Protein AF-0000000072237600 (afdb_homodimer)

pLDDT: mean 70.49, std 28.83, range [16.69, 98.06]

Solvent-accessible surface area (backbone atoms only — not comparable to full-atom values): 51220 Å² total; per-residue (Å²): 138,81,84,80,84,78,78,86,84,77,90,74,89,76,85,78,86,83,83,80,85,76,86,73,83,74,84,77,85,73,85,73,82,75,80,76,78,77,78,82,74,75,75,74,76,70,75,70,74,75,79,72,66,80,64,52,62,61,46,56,62,54,59,70,54,64,78,64,71,86,70,77,75,81,63,77,64,60,66,52,56,41,58,78,41,31,48,26,41,30,35,63,48,66,70,38,71,43,82,41,69,38,76,53,75,82,54,52,51,51,16,25,28,28,41,28,42,24,22,25,60,47,74,65,40,52,34,50,49,62,48,72,42,84,87,54,65,71,33,22,33,21,47,20,25,19,28,29,29,74,43,71,11,84,67,41,75,94,62,55,77,64,40,42,30,31,44,50,38,59,45,63,62,79,84,51,81,66,58,77,75,57,51,75,85,71,37,50,24,35,31,56,76,35,62,18,30,42,22,38,48,36,74,45,52,40,88,28,52,40,80,51,64,88,83,49,53,58,72,60,46,19,48,28,58,58,42,9,24,48,47,34,39,56,60,67,63,50,85,76,60,93,82,50,43,37,38,32,36,20,63,39,42,66,28,50,51,50,50,51,53,36,42,76,71,72,42,71,56,34,36,30,55,60,52,73,79,42,47,64,26,44,59,70,66,66,59,49,74,44,55,58,68,42,66,72,65,49,69,73,53,64,85,60,58,25,38,31,38,38,34,41,53,27,48,61,71,59,47,58,56,48,55,70,32,45,28,70,60,12,38,38,36,45,46,26,69,53,78,72,66,72,67,73,49,50,48,36,53,60,61,37,34,77,32,23,22,34,39,32,20,37,74,54,60,42,81,83,26,41,63,56,13,51,56,49,43,57,65,53,58,76,56,52,51,64,44,54,33,42,44,79,35,50,52,91,45,45,67,62,46,53,50,35,44,72,72,46,78,28,45,36,44,33,25,40,35,70,65,69,89,69,61,92,78,65,83,76,68,84,74,76,76,61,75,75,69,81,63,76,84,56,72,71,73,80,68,87,121,135,84,82,77,84,81,80,86,86,83,84,70,85,77,78,79,84,81,80,79,82,78,76,73,82,74,79,72,82,70,81,67,80,76,81,74,78,77,76,82,75,76,76,72,74,71,74,70,74,75,79,72,64,80,65,50,62,60,47,54,62,55,60,70,57,64,77,64,72,86,72,75,76,80,64,78,65,61,67,53,58,41,59,77,37,30,49,27,42,28,35,61,46,66,69,38,71,42,81,41,70,38,78,54,78,80,53,50,52,52,16,25,29,28,41,27,42,22,21,24,60,46,73,65,39,53,34,51,48,60,46,72,41,82,86,56,64,71,33,22,32,21,47,20,24,18,27,29,29,74,43,70,13,83,68,39,76,93,64,55,77,64,39,43,30,32,43,51,36,61,42,65,62,80,84,50,81,68,56,78,75,57,51,77,83,70,34,50,23,33,32,58,74,36,62,17,31,42,22,38,48,36,74,45,51,42,88,27,53,39,80,51,65,87,84,50,54,59,73,60,46,21,48,29,60,59,41,9,24,50,47,34,39,56,60,66,62,50,85,78,61,90,82,50,41,37,38,33,36,18,61,40,42,64,30,52,51,50,51,52,52,38,42,75,73,72,43,71,55,34,38,31,57,56,55,73,77,44,48,65,26,43,60,68,66,67,58,49,75,46,56,55,69,48,65,72,64,50,80,66,54,64,87,61,58,24,39,31,39,38,35,42,52,28,48,61,70,58,48,59,56,48,56,72,33,44,30,70,60,13,39,39,35,44,44,27,69,54,78,70,62,70,69,73,50,48,49,37,54,61,61,36,36,75,31,23,22,33,39,34,19,36,74,55,62,42,80,83,25,42,63,57,12,51,54,50,43,56,64,52,58,76,56,53,51,65,43,53,32,42,42,80,36,51,53,89,43,45,66,62,47,54,50,36,45,73,72,46,77,28,48,35,43,34,26,40,34,70,65,66,90,68,63,89,78,64,82,77,69,85,73,73,76,60,73,76,69,82,63,75,84,54,71,71,73,79,66,86,120

Sequence (898 aa):
MEMEFLEEDDPATCEDEQEEDVGSSSIQIGTKTEPIPLPSSSRVASSLPTQSAPSDYVRVLSESFQAMGTASVPSSSFRWNLRRGNQALQYRRPGRILEIALPIQEPGPYEVVIQVTHAGVSDYDLKVVSDAFPFVSKIVPGREVTGKIVDIGKNVTHAALGDTVVVDPEYTSVADGGSKSLSFQERKAIGMTHNGGWAQYLLVTGIQVHRIPNDLPGPWATMIYEVACIVSAWKKIQPVSEADRILILCNGIAGFLWGLYLRLKNFDVELCQCQTSYSLSIHQLDFTVVHRESLETGAGIALLDYDIIVDTTGNYELMDLAFQWLKPMGKFLLYGLPSGASHSNKWCLRDILDKEATICGSISHSRGGFAEAVHAARKLSKYSLESLGVNLYSISDYQNALSDLKSGRCTKVIFTVQDPSRRSFLSSPSSPILSPFDAPKFRVPHLYLMEMEFLEEDDPATCEDEQEEDVGSSSIQIGTKTEPIPLPSSSRVASSLPTQSAPSDYVRVLSESFQAMGTASVPSSSFRWNLRRGNQALQYRRPGRILEIALPIQEPGPYEVVIQVTHAGVSDYDLKVVSDAFPFVSKIVPGREVTGKIVDIGKNVTHAALGDTVVVDPEYTSVADGGSKSLSFQERKAIGMTHNGGWAQYLLVTGIQVHRIPNDLPGPWATMIYEVACIVSAWKKIQPVSEADRILILCNGIAGFLWGLYLRLKNFDVELCQCQTSYSLSIHQLDFTVVHRESLETGAGIALLDYDIIVDTTGNYELMDLAFQWLKPMGKFLLYGLPSGASHSNKWCLRDILDKEATICGSISHSRGGFAEAVHAARKLSKYSLESLGVNLYSISDYQNALSDLKSGRCTKVIFTVQDPSRRSFLSSPSSPILSPFDAPKFRVPHLYL

Structure (mmCIF, N/CA/C/O backbone):
data_AF-0000000072237600-model_v1
#
loop_
_entity.id
_entity.type
_entity.pdbx_description
1 polymer 'Alcohol dehydrogenase-like N-terminal domain-containing protein'
#
loop_
_atom_site.group_PDB
_atom_site.id
_atom_site.type_symbol
_atom_site.label_atom_id
_atom_site.label_alt_id
_atom_site.label_comp_id
_atom_site.label_asym_id
_atom_site.label_entity_id
_atom_site.label_seq_id
_atom_site.pdbx_PDB_ins_code
_atom_site.Cartn_x
_atom_site.Cartn_y
_atom_site.Cartn_z
_atom_site.occupancy
_atom_site.B_iso_or_equiv
_atom_site.auth_seq_id
_atom_site.auth_comp_id
_atom_site.auth_asym_id
_atom_site.auth_atom_id
_atom_site.pdbx_PDB_model_num
ATOM 1 N N . MET A 1 1 ? 16.5 22.672 -61.406 1 18.03 1 MET A N 1
ATOM 2 C CA . MET A 1 1 ? 17.781 23.203 -61 1 18.03 1 MET A CA 1
ATOM 3 C C . MET A 1 1 ? 18.594 22.156 -60.219 1 18.03 1 MET A C 1
ATOM 5 O O . MET A 1 1 ? 18.016 21.344 -59.5 1 18.03 1 MET A O 1
ATOM 9 N N . GLU A 1 2 ? 19.969 21.938 -60.5 1 18.92 2 GLU A N 1
ATOM 10 C CA . GLU A 1 2 ? 21.141 21.062 -60.594 1 18.92 2 GLU A CA 1
ATOM 11 C C . GLU A 1 2 ? 21.828 20.891 -59.25 1 18.92 2 GLU A C 1
ATOM 13 O O . GLU A 1 2 ? 22.844 20.188 -59.156 1 18.92 2 GLU A O 1
ATOM 18 N N . MET A 1 3 ? 21.188 21.281 -58.094 1 20.28 3 MET A N 1
ATOM 19 C CA . MET A 1 3 ? 22.125 21.797 -57.094 1 20.28 3 MET A CA 1
ATOM 20 C C . MET A 1 3 ? 23.094 20.703 -56.656 1 20.28 3 MET A C 1
ATOM 22 O O . MET A 1 3 ? 22.703 19.547 -56.5 1 20.28 3 MET A O 1
ATOM 26 N N . GLU A 1 4 ? 24.406 20.969 -56.531 1 18.75 4 GLU A N 1
ATOM 27 C CA . GLU A 1 4 ? 25.766 20.438 -56.531 1 18.75 4 GLU A CA 1
ATOM 28 C C . GLU A 1 4 ? 26.078 19.734 -55.219 1 18.75 4 GLU A C 1
ATOM 30 O O . GLU A 1 4 ? 25.734 20.234 -54.125 1 18.75 4 GLU A O 1
ATOM 35 N N . PHE A 1 5 ? 26.25 18.328 -55.094 1 19.72 5 PHE A N 1
ATOM 36 C CA . PHE A 1 5 ? 26.609 17.156 -54.312 1 19.72 5 PHE A CA 1
ATOM 37 C C . PHE A 1 5 ? 27.984 17.312 -53.688 1 19.72 5 PHE A C 1
ATOM 39 O O . PHE A 1 5 ? 29 17.078 -54.344 1 19.72 5 PHE A O 1
ATOM 46 N N . LEU A 1 6 ? 28.172 18.594 -52.969 1 17.97 6 LEU A N 1
ATOM 47 C CA . LEU A 1 6 ? 29.562 18.922 -52.656 1 17.97 6 LEU A CA 1
ATOM 48 C C . LEU A 1 6 ? 30.203 17.812 -51.812 1 17.97 6 LEU A C 1
ATOM 50 O O . LEU A 1 6 ? 29.516 17.141 -51.062 1 17.97 6 LEU A O 1
ATOM 54 N N . GLU A 1 7 ? 31.578 17.5 -51.906 1 18.09 7 GLU A N 1
ATOM 55 C CA . GLU A 1 7 ? 32.688 16.562 -52 1 18.09 7 GLU A CA 1
ATOM 56 C C . GLU A 1 7 ? 33.344 16.359 -50.625 1 18.09 7 GLU A C 1
ATOM 58 O O . GLU A 1 7 ? 34.344 15.656 -50.531 1 18.09 7 GLU A O 1
ATOM 63 N N . GLU A 1 8 ? 32.656 16.641 -49.469 1 19.19 8 GLU A N 1
ATOM 64 C CA . GLU A 1 8 ? 33.531 16.984 -48.344 1 19.19 8 GLU A CA 1
ATOM 65 C C . GLU A 1 8 ? 34.469 15.844 -48 1 19.19 8 GLU A C 1
ATOM 67 O O . GLU A 1 8 ? 34.062 14.68 -48 1 19.19 8 GLU A O 1
ATOM 72 N N . ASP A 1 9 ? 35.812 16.125 -47.75 1 17.72 9 ASP A N 1
ATOM 73 C CA . ASP A 1 9 ? 37.188 15.586 -47.812 1 17.72 9 ASP A CA 1
ATOM 74 C C . ASP A 1 9 ? 37.438 14.648 -46.625 1 17.72 9 ASP A C 1
ATOM 76 O O . ASP A 1 9 ? 36.938 14.859 -45.531 1 17.72 9 ASP A O 1
ATOM 80 N N . ASP A 1 10 ? 38.188 13.469 -46.781 1 18.06 10 ASP A N 1
ATOM 81 C CA . ASP A 1 10 ? 38.5 12.109 -46.375 1 18.06 10 ASP A CA 1
ATOM 82 C C . ASP A 1 10 ? 39.594 12.109 -45.312 1 18.06 10 ASP A C 1
ATOM 84 O O . ASP A 1 10 ? 40.031 11.055 -44.844 1 18.06 10 ASP A O 1
ATOM 88 N N . PRO A 1 11 ? 40.031 13.336 -44.656 1 17.11 11 PRO A N 1
ATOM 89 C CA . PRO A 1 11 ? 41.469 13.18 -44.438 1 17.11 11 PRO A CA 1
ATOM 90 C C . PRO A 1 11 ? 41.781 12.109 -43.375 1 17.11 11 PRO A C 1
ATOM 92 O O . PRO A 1 11 ? 41.062 11.992 -42.375 1 17.11 11 PRO A O 1
ATOM 95 N N . ALA A 1 12 ? 42.719 11.062 -43.594 1 17.11 12 ALA A N 1
ATOM 96 C CA . ALA A 1 12 ? 43.25 9.742 -43.281 1 17.11 12 ALA A CA 1
ATOM 97 C C . ALA A 1 12 ? 44.219 9.82 -42.094 1 17.11 12 ALA A C 1
ATOM 99 O O . ALA A 1 12 ? 44.406 8.828 -41.406 1 17.11 12 ALA A O 1
ATOM 100 N N . THR A 1 13 ? 44.906 10.945 -41.719 1 16.92 13 THR A N 1
ATOM 101 C CA . THR A 1 13 ? 46.312 10.633 -41.469 1 16.92 13 THR A CA 1
ATOM 102 C C . THR A 1 13 ? 46.5 9.938 -40.125 1 16.92 13 THR A C 1
ATOM 104 O O . THR A 1 13 ? 45.844 10.297 -39.156 1 16.92 13 THR A O 1
ATOM 107 N N . CYS A 1 14 ? 47.312 8.758 -39.938 1 17.81 14 CYS A N 1
ATOM 108 C CA . CYS A 1 14 ? 47.656 7.535 -39.25 1 17.81 14 CYS A CA 1
ATOM 109 C C . CYS A 1 14 ? 48.625 7.816 -38.094 1 17.81 14 CYS A C 1
ATOM 111 O O . CYS A 1 14 ? 48.969 6.914 -37.344 1 17.81 14 CYS A O 1
ATOM 113 N N . GLU A 1 15 ? 49.094 9.039 -37.781 1 17.14 15 GLU A N 1
ATOM 114 C CA . GLU A 1 15 ? 50.5 8.906 -37.344 1 17.14 15 GLU A CA 1
ATOM 115 C C . GLU A 1 15 ? 50.594 8.156 -36.031 1 17.14 15 GLU A C 1
ATOM 117 O O . GLU A 1 15 ? 49.688 8.172 -35.219 1 17.14 15 GLU A O 1
ATOM 122 N N . ASP A 1 16 ? 51.875 7.562 -35.625 1 17.23 16 ASP A N 1
ATOM 123 C CA . ASP A 1 16 ? 52.656 6.449 -35.094 1 17.23 16 ASP A CA 1
ATOM 124 C C . ASP A 1 16 ? 53 6.664 -33.625 1 17.23 16 ASP A C 1
ATOM 126 O O . ASP A 1 16 ? 53.656 5.824 -33 1 17.23 16 ASP A O 1
ATOM 130 N N . GLU A 1 17 ? 52.625 7.73 -32.875 1 17.44 17 GLU A N 1
ATOM 131 C CA . GLU A 1 17 ? 53.625 8.094 -31.891 1 17.44 17 GLU A CA 1
ATOM 132 C C . GLU A 1 17 ? 53.781 6.996 -30.844 1 17.44 17 GLU A C 1
ATOM 134 O O . GLU A 1 17 ? 52.812 6.297 -30.516 1 17.44 17 GLU A O 1
ATOM 139 N N . GLN A 1 18 ? 55.094 6.895 -30.188 1 17.58 18 GLN A N 1
ATOM 140 C CA . GLN A 1 18 ? 56.062 6.023 -29.531 1 17.58 18 GLN A CA 1
ATOM 141 C C . GLN A 1 18 ? 55.719 5.828 -28.062 1 17.58 18 GLN A C 1
ATOM 143 O O . GLN A 1 18 ? 55.438 6.793 -27.344 1 17.58 18 GLN A O 1
ATOM 148 N N . GLU A 1 19 ? 55.438 4.586 -27.547 1 17.62 19 GLU A N 1
ATOM 149 C CA . GLU A 1 19 ? 54.875 3.936 -26.359 1 17.62 19 GLU A CA 1
ATOM 150 C C . GLU A 1 19 ? 55.844 3.914 -25.203 1 17.62 19 GLU A C 1
ATOM 152 O O . GLU A 1 19 ? 56.875 3.195 -25.266 1 17.62 19 GLU A O 1
ATOM 157 N N . GLU A 1 20 ? 56.406 5.09 -24.797 1 17.78 20 GLU A N 1
ATOM 158 C CA . GLU A 1 20 ? 57.5 4.867 -23.859 1 17.78 20 GLU A CA 1
ATOM 159 C C . GLU A 1 20 ? 57.062 4.016 -22.672 1 17.78 20 GLU A C 1
ATOM 161 O O . GLU A 1 20 ? 55.875 3.936 -22.375 1 17.78 20 GLU A O 1
ATOM 166 N N . ASP A 1 21 ? 58.094 3.65 -21.703 1 17.97 21 ASP A N 1
ATOM 167 C CA . ASP A 1 21 ? 58.656 2.584 -20.875 1 17.97 21 ASP A CA 1
ATOM 168 C C . ASP A 1 21 ? 57.938 2.51 -19.531 1 17.97 21 ASP A C 1
ATOM 170 O O . ASP A 1 21 ? 57.625 3.541 -18.938 1 17.97 21 ASP A O 1
ATOM 174 N N . VAL A 1 22 ? 57.531 1.317 -19.016 1 18.7 22 VAL A N 1
ATOM 175 C CA . VAL A 1 22 ? 56.656 0.587 -18.109 1 18.7 22 VAL A CA 1
ATOM 176 C C . VAL A 1 22 ? 57.281 0.561 -16.703 1 18.7 22 VAL A C 1
ATOM 178 O O . VAL A 1 22 ? 56.781 -0.145 -15.82 1 18.7 22 VAL A O 1
ATOM 181 N N . GLY A 1 23 ? 58.125 1.538 -16.219 1 17.86 23 GLY A N 1
ATOM 182 C CA . GLY A 1 23 ? 58.906 1.008 -15.102 1 17.86 23 GLY A CA 1
ATOM 183 C C . GLY A 1 23 ? 58.031 0.667 -13.898 1 17.86 23 GLY A C 1
ATOM 184 O O . GLY A 1 23 ? 57.156 1.44 -13.516 1 17.86 23 GLY A O 1
ATOM 185 N N . SER A 1 24 ? 57.781 -0.648 -13.477 1 18.97 24 SER A N 1
ATOM 186 C CA . SER A 1 24 ? 56.938 -1.44 -12.578 1 18.97 24 SER A CA 1
ATOM 187 C C . SER A 1 24 ? 57.375 -1.267 -11.125 1 18.97 24 SER A C 1
ATOM 189 O O . SER A 1 24 ? 56.938 -1.998 -10.242 1 18.97 24 SER A O 1
ATOM 191 N N . SER A 1 25 ? 57.781 -0.046 -10.594 1 18.34 25 SER A N 1
ATOM 192 C CA . SER A 1 25 ? 58.5 -0.156 -9.32 1 18.34 25 SER A CA 1
ATOM 193 C C . SER A 1 25 ? 57.594 -0.746 -8.242 1 18.34 25 SER A C 1
ATOM 195 O O . SER A 1 25 ? 56.375 -0.533 -8.25 1 18.34 25 SER A O 1
ATOM 197 N N . SER A 1 26 ? 58.062 -1.833 -7.391 1 19.73 26 SER A N 1
ATOM 198 C CA . SER A 1 26 ? 57.75 -2.904 -6.445 1 19.73 26 SER A CA 1
ATOM 199 C C . SER A 1 26 ? 57.406 -2.35 -5.074 1 19.73 26 SER A C 1
ATOM 201 O O . SER A 1 26 ? 57.156 -3.109 -4.141 1 19.73 26 SER A O 1
ATOM 203 N N . ILE A 1 27 ? 56.875 -1.115 -4.855 1 18.42 27 ILE A N 1
ATOM 204 C CA . ILE A 1 27 ? 57.062 -0.635 -3.488 1 18.42 27 ILE A CA 1
ATOM 205 C C . ILE A 1 27 ? 56.312 -1.546 -2.52 1 18.42 27 ILE A C 1
ATOM 207 O O . ILE A 1 27 ? 55.125 -1.846 -2.725 1 18.42 27 ILE A O 1
ATOM 211 N N . GLN A 1 28 ? 56.969 -2.248 -1.553 1 19.23 28 GLN A N 1
ATOM 212 C CA . GLN A 1 28 ? 56.844 -3.256 -0.508 1 19.23 28 GLN A CA 1
ATOM 213 C C . GLN A 1 28 ? 56 -2.734 0.647 1 19.23 28 GLN A C 1
ATOM 215 O O . GLN A 1 28 ? 56.5 -2.379 1.702 1 19.23 28 GLN A O 1
ATOM 220 N N . ILE A 1 29 ? 54.906 -1.983 0.501 1 18.81 29 ILE A N 1
ATOM 221 C CA . ILE A 1 29 ? 54.406 -1.278 1.688 1 18.81 29 ILE A CA 1
ATOM 222 C C . ILE A 1 29 ? 53.938 -2.285 2.732 1 18.81 29 ILE A C 1
ATOM 224 O O . ILE A 1 29 ? 53.031 -3.078 2.473 1 18.81 29 ILE A O 1
ATOM 228 N N . GLY A 1 30 ? 54.75 -2.689 3.762 1 18.05 30 GLY A N 1
ATOM 229 C CA . GLY A 1 30 ? 54.75 -3.652 4.852 1 18.05 30 GLY A CA 1
ATOM 230 C C . GLY A 1 30 ? 53.594 -3.459 5.816 1 18.05 30 GLY A C 1
ATOM 231 O O . GLY A 1 30 ? 53.156 -4.41 6.469 1 18.05 30 GLY A O 1
ATOM 232 N N . THR A 1 31 ? 53.125 -2.205 6.254 1 19.34 31 THR A N 1
ATOM 233 C CA . THR A 1 31 ? 53.062 -2.027 7.699 1 19.34 31 THR A CA 1
ATOM 234 C C . THR A 1 31 ? 51.875 -2.777 8.289 1 19.34 31 THR A C 1
ATOM 236 O O . THR A 1 31 ? 50.781 -2.775 7.707 1 19.34 31 THR A O 1
ATOM 239 N N . LYS A 1 32 ? 52 -3.676 9.32 1 19.7 32 LYS A N 1
ATOM 240 C CA . LYS A 1 32 ? 51.344 -4.707 10.125 1 19.7 32 LYS A CA 1
ATOM 241 C C . LYS A 1 32 ? 50.25 -4.109 10.992 1 19.7 32 LYS A C 1
ATOM 243 O O . LYS A 1 32 ? 49.75 -4.77 11.906 1 19.7 32 LYS A O 1
ATOM 248 N N . THR A 1 33 ? 49.406 -3.08 10.633 1 19.67 33 THR A N 1
ATOM 249 C CA . THR A 1 33 ? 48.688 -2.453 11.742 1 19.67 33 THR A CA 1
ATOM 250 C C . THR A 1 33 ? 47.781 -3.461 12.445 1 19.67 33 THR A C 1
ATOM 252 O O . THR A 1 33 ? 47.062 -4.207 11.789 1 19.67 33 THR A O 1
ATOM 255 N N . GLU A 1 34 ? 48.094 -3.756 13.734 1 22.3 34 GLU A N 1
ATOM 256 C CA . GLU A 1 34 ? 47.562 -4.699 14.711 1 22.3 34 GLU A CA 1
ATOM 257 C C . GLU A 1 34 ? 46.062 -4.477 14.93 1 22.3 34 GLU A C 1
ATOM 259 O O . GLU A 1 34 ? 45.594 -3.338 15.023 1 22.3 34 GLU A O 1
ATOM 264 N N . PRO A 1 35 ? 45.156 -5.41 14.586 1 21.91 35 PRO A N 1
ATOM 265 C CA . PRO A 1 35 ? 43.688 -5.316 14.648 1 21.91 35 PRO A CA 1
ATOM 266 C C . PRO A 1 35 ? 43.188 -5.09 16.078 1 21.91 35 PRO A C 1
ATOM 268 O O . PRO A 1 35 ? 43.625 -5.77 17 1 21.91 35 PRO A O 1
ATOM 271 N N . ILE A 1 36 ? 43 -3.85 16.578 1 23.38 36 ILE A N 1
ATOM 272 C CA . ILE A 1 36 ? 42.5 -3.572 17.922 1 23.38 36 ILE A CA 1
ATOM 273 C C . ILE A 1 36 ? 41.281 -4.422 18.219 1 23.38 36 ILE A C 1
ATOM 275 O O . ILE A 1 36 ? 40.375 -4.539 17.391 1 23.38 36 ILE A O 1
ATOM 279 N N . PRO A 1 37 ? 41.344 -5.258 19.266 1 22.5 37 PRO A N 1
ATOM 280 C CA . PRO A 1 37 ? 40.344 -6.254 19.656 1 22.5 37 PRO A CA 1
ATOM 281 C C . PRO A 1 37 ? 39 -5.637 19.969 1 22.5 37 PRO A C 1
ATOM 283 O O . PRO A 1 37 ? 38.938 -4.602 20.625 1 22.5 37 PRO A O 1
ATOM 286 N N . LEU A 1 38 ? 38.031 -5.617 19.094 1 21.72 38 LEU A N 1
ATOM 287 C CA . LEU A 1 38 ? 36.719 -5.004 19.312 1 21.72 38 LEU A CA 1
ATOM 288 C C . LEU A 1 38 ? 36.062 -5.559 20.562 1 21.72 38 LEU A C 1
ATOM 290 O O . LEU A 1 38 ? 36.031 -6.773 20.781 1 21.72 38 LEU A O 1
ATOM 294 N N . PRO A 1 39 ? 36 -4.754 21.656 1 21.92 39 PRO A N 1
ATOM 295 C CA . PRO A 1 39 ? 35.469 -5.211 22.938 1 21.92 39 PRO A CA 1
ATOM 296 C C . PRO A 1 39 ? 34.094 -5.867 22.797 1 21.92 39 PRO A C 1
ATOM 298 O O . PRO A 1 39 ? 33.375 -5.598 21.844 1 21.92 39 PRO A O 1
ATOM 301 N N . SER A 1 40 ? 33.875 -7.047 23.438 1 22.41 40 SER A N 1
ATOM 302 C CA . SER A 1 40 ? 32.781 -7.992 23.562 1 22.41 40 SER A CA 1
ATOM 303 C C . SER A 1 40 ? 31.531 -7.32 24.125 1 22.41 40 SER A C 1
ATOM 305 O O . SER A 1 40 ? 31.469 -6.98 25.297 1 22.41 40 SER A O 1
ATOM 307 N N . SER A 1 41 ? 31.016 -6.23 23.516 1 19.72 41 SER A N 1
ATOM 308 C CA . SER A 1 41 ? 29.906 -5.531 24.172 1 19.72 41 SER A CA 1
ATOM 309 C C . SER A 1 41 ? 28.75 -6.484 24.484 1 19.72 41 SER A C 1
ATOM 311 O O . SER A 1 41 ? 28.281 -7.207 23.609 1 19.72 41 SER A O 1
ATOM 313 N N . SER A 1 42 ? 28.719 -7.066 25.688 1 21.98 42 SER A N 1
ATOM 314 C CA . SER A 1 42 ? 27.688 -7.875 26.344 1 21.98 42 SER A CA 1
ATOM 315 C C . SER A 1 42 ? 26.312 -7.23 26.188 1 21.98 42 SER A C 1
ATOM 317 O O . SER A 1 42 ? 26.062 -6.156 26.734 1 21.98 42 SER A O 1
ATOM 319 N N . ARG A 1 43 ? 25.734 -7.285 25.031 1 21.94 43 ARG A N 1
ATOM 320 C CA . ARG A 1 43 ? 24.406 -6.73 24.812 1 21.94 43 ARG A CA 1
ATOM 321 C C . ARG A 1 43 ? 23.391 -7.32 25.797 1 21.94 43 ARG A C 1
ATOM 323 O O . ARG A 1 43 ? 23.109 -8.516 25.75 1 21.94 43 ARG A O 1
ATOM 330 N N . VAL A 1 44 ? 23.453 -6.934 27.047 1 21.12 44 VAL A N 1
ATOM 331 C CA . VAL A 1 44 ? 22.391 -7.336 27.953 1 21.12 44 VAL A CA 1
ATOM 332 C C . VAL A 1 44 ? 21.031 -7.004 27.344 1 21.12 44 VAL A C 1
ATOM 334 O O . VAL A 1 44 ? 20.75 -5.844 27.047 1 21.12 44 VAL A O 1
ATOM 337 N N . ALA A 1 45 ? 20.5 -7.875 26.609 1 23.38 45 ALA A N 1
ATOM 338 C CA . ALA A 1 45 ? 19.141 -7.84 26.047 1 23.38 45 ALA A CA 1
ATOM 339 C C . ALA A 1 45 ? 18.125 -7.48 27.109 1 23.38 45 ALA A C 1
ATOM 341 O O . ALA A 1 45 ? 17.844 -8.281 28.016 1 23.38 45 ALA A O 1
ATOM 342 N N . SER A 1 46 ? 18.25 -6.258 27.703 1 20.91 46 SER A N 1
ATOM 343 C CA . SER A 1 46 ? 17.203 -5.918 28.656 1 20.91 46 SER A CA 1
ATOM 344 C C . SER A 1 46 ? 15.82 -6.172 28.062 1 20.91 46 SER A C 1
ATOM 346 O O . SER A 1 46 ? 15.562 -5.855 26.906 1 20.91 46 SER A O 1
ATOM 348 N N . SER A 1 47 ? 15.211 -7.207 28.516 1 23.05 47 SER A N 1
ATOM 349 C CA . SER A 1 47 ? 13.844 -7.652 28.25 1 23.05 47 SER A CA 1
ATOM 350 C C . SER A 1 47 ? 12.867 -6.48 28.266 1 23.05 47 SER A C 1
ATOM 352 O O . SER A 1 47 ? 12.766 -5.77 29.266 1 23.05 47 SER A O 1
ATOM 354 N N . LEU A 1 48 ? 12.836 -5.887 27.109 1 24.41 48 LEU A N 1
ATOM 355 C CA . LEU A 1 48 ? 11.875 -4.789 27.016 1 24.41 48 LEU A CA 1
ATOM 356 C C . LEU A 1 48 ? 10.531 -5.191 27.609 1 24.41 48 LEU A C 1
ATOM 358 O O . LEU A 1 48 ? 10.023 -6.281 27.328 1 24.41 48 LEU A O 1
ATOM 362 N N . PRO A 1 49 ? 10.227 -4.621 28.781 1 24.56 49 PRO A N 1
ATOM 363 C CA . PRO A 1 49 ? 8.961 -4.914 29.453 1 24.56 49 PRO A CA 1
ATOM 364 C C . PRO A 1 49 ? 7.777 -4.945 28.484 1 24.56 49 PRO A C 1
ATOM 366 O O . PRO A 1 49 ? 7.812 -4.301 27.438 1 24.56 49 PRO A O 1
ATOM 369 N N . THR A 1 50 ? 7.203 -6.086 28.406 1 25.06 50 THR A N 1
ATOM 370 C CA . THR A 1 50 ? 5.965 -6.398 27.703 1 25.06 50 THR A CA 1
ATOM 371 C C . THR A 1 50 ? 4.941 -5.277 27.875 1 25.06 50 THR A C 1
ATOM 373 O O . THR A 1 50 ? 4.668 -4.855 29 1 25.06 50 THR A O 1
ATOM 376 N N . GLN A 1 51 ? 4.902 -4.527 26.859 1 23.45 51 GLN A N 1
ATOM 377 C CA . GLN A 1 51 ? 4 -3.387 26.766 1 23.45 51 GLN A CA 1
ATOM 378 C C . GLN A 1 51 ? 2.604 -3.752 27.266 1 23.45 51 GLN A C 1
ATOM 380 O O . GLN A 1 51 ? 1.997 -4.711 26.781 1 23.45 51 GLN A O 1
ATOM 385 N N . SER A 1 52 ? 2.4 -3.516 28.531 1 24.41 52 SER A N 1
ATOM 386 C CA . SER A 1 52 ? 1.104 -3.59 29.203 1 24.41 52 SER A CA 1
ATOM 387 C C . SER A 1 52 ? -0.014 -3.088 28.297 1 24.41 52 SER A C 1
ATOM 389 O O . SER A 1 52 ? 0.221 -2.258 27.422 1 24.41 52 SER A O 1
ATOM 391 N N . ALA A 1 53 ? -1.148 -3.822 28.234 1 26.41 53 ALA A N 1
ATOM 392 C CA . ALA A 1 53 ? -2.422 -3.615 27.547 1 26.41 53 ALA A CA 1
ATOM 393 C C . ALA A 1 53 ? -2.879 -2.166 27.672 1 26.41 53 ALA A C 1
ATOM 395 O O . ALA A 1 53 ? -2.541 -1.479 28.641 1 26.41 53 ALA A O 1
ATOM 396 N N . PRO A 1 54 ? -3.449 -1.63 26.656 1 26.53 54 PRO A N 1
ATOM 397 C CA . PRO A 1 54 ? -3.887 -0.24 26.5 1 26.53 54 PRO A CA 1
ATOM 398 C C . PRO A 1 54 ? -4.645 0.275 27.719 1 26.53 54 PRO A C 1
ATOM 400 O O . PRO A 1 54 ? -5.066 1.434 27.75 1 26.53 54 PRO A O 1
ATOM 403 N N . SER A 1 55 ? -4.895 -0.659 28.688 1 28.95 55 SER A N 1
ATOM 404 C CA . SER A 1 55 ? -5.773 -0.199 29.766 1 28.95 55 SER A CA 1
ATOM 405 C C . SER A 1 55 ? -5.09 0.855 30.625 1 28.95 55 SER A C 1
ATOM 407 O O . SER A 1 55 ? -5.758 1.658 31.281 1 28.95 55 SER A O 1
ATOM 409 N N . ASP A 1 56 ? -3.809 0.638 30.672 1 28.05 56 ASP A N 1
ATOM 410 C CA . ASP A 1 56 ? -3.197 1.416 31.75 1 28.05 56 ASP A CA 1
ATOM 411 C C . ASP A 1 56 ? -3.094 2.891 31.375 1 28.05 56 ASP A C 1
ATOM 413 O O . ASP A 1 56 ? -2.875 3.746 32.219 1 28.05 56 ASP A O 1
ATOM 417 N N . TYR A 1 57 ? -2.979 3.059 30.062 1 25.94 57 TYR A N 1
ATOM 418 C CA . TYR A 1 57 ? -2.727 4.453 29.719 1 25.94 57 TYR A CA 1
ATOM 419 C C . TYR A 1 57 ? -3.949 5.316 30.016 1 25.94 57 TYR A C 1
ATOM 421 O O . TYR A 1 57 ? -3.84 6.535 30.141 1 25.94 57 TYR A O 1
ATOM 429 N N . VAL A 1 58 ? -5.16 4.68 30.016 1 28.5 58 VAL A N 1
ATOM 430 C CA . VAL A 1 58 ? -6.324 5.445 30.438 1 28.5 58 VAL A CA 1
ATOM 431 C C . VAL A 1 58 ? -6.207 5.773 31.938 1 28.5 58 VAL A C 1
ATOM 433 O O . VAL A 1 58 ? -6.707 6.801 32.375 1 28.5 58 VAL A O 1
ATOM 436 N N . ARG A 1 59 ? -5.492 4.855 32.625 1 28.41 59 ARG A N 1
ATOM 437 C CA . ARG A 1 59 ? -5.43 5.055 34.062 1 28.41 59 ARG A CA 1
ATOM 438 C C . ARG A 1 59 ? -4.477 6.191 34.406 1 28.41 59 ARG A C 1
ATOM 440 O O . ARG A 1 59 ? -4.754 6.984 35.312 1 28.41 59 ARG A O 1
ATOM 447 N N . VAL A 1 60 ? -3.318 6.172 33.688 1 27.77 60 VAL A N 1
ATOM 448 C CA . VAL A 1 60 ? -2.344 7.168 34.094 1 27.77 60 VAL A CA 1
ATOM 449 C C . VAL A 1 60 ? -2.854 8.57 33.781 1 27.77 60 VAL A C 1
ATOM 451 O O . VAL A 1 60 ? -2.645 9.516 34.531 1 27.77 60 VAL A O 1
ATOM 454 N N . LEU A 1 61 ? -3.578 8.648 32.688 1 27.64 61 LEU A N 1
ATOM 455 C CA . LEU A 1 61 ? -4.117 9.984 32.438 1 27.64 61 LEU A CA 1
ATOM 456 C C . LEU A 1 61 ? -5.113 10.383 33.5 1 27.64 61 LEU A C 1
ATOM 458 O O . LEU A 1 61 ? -5.199 11.562 33.875 1 27.64 61 LEU A O 1
ATOM 462 N N . SER A 1 62 ? -5.727 9.328 34.188 1 27.34 62 SER A N 1
ATOM 463 C CA . SER A 1 62 ? -6.703 9.68 35.219 1 27.34 62 SER A CA 1
ATOM 464 C C . SER A 1 62 ? -6.02 10.203 36.469 1 27.34 62 SER A C 1
ATOM 466 O O . SER A 1 62 ? -6.562 11.062 37.188 1 27.34 62 SER A O 1
ATOM 468 N N . GLU A 1 63 ? -4.914 9.57 36.812 1 30.03 63 GLU A N 1
ATOM 469 C CA . GLU A 1 63 ? -4.391 9.906 38.125 1 30.03 63 GLU A CA 1
ATOM 470 C C . GLU A 1 63 ? -3.799 11.312 38.156 1 30.03 63 GLU A C 1
ATOM 472 O O . GLU A 1 63 ? -3.836 11.992 39.188 1 30.03 63 GLU A O 1
ATOM 477 N N . SER A 1 64 ? -3.105 11.641 37.125 1 28.02 64 SER A N 1
ATOM 478 C CA . SER A 1 64 ? -2.436 12.938 37.25 1 28.02 64 SER A CA 1
ATOM 479 C C . SER A 1 64 ? -3.438 14.086 37.219 1 28.02 64 SER A C 1
ATOM 481 O O . SER A 1 64 ? -3.061 15.25 37.344 1 28.02 64 SER A O 1
ATOM 483 N N . PHE A 1 65 ? -4.676 13.742 36.906 1 27.77 65 PHE A N 1
ATOM 484 C CA . PHE A 1 65 ? -5.66 14.812 36.812 1 27.77 65 PHE A CA 1
ATOM 485 C C . PHE A 1 65 ? -6.039 15.336 38.188 1 27.77 65 PHE A C 1
ATOM 487 O O . PHE A 1 65 ? -6.891 16.219 38.312 1 27.77 65 PHE A O 1
ATOM 494 N N . GLN A 1 66 ? -5.637 14.641 39.188 1 26.94 66 GLN A N 1
ATOM 495 C CA . GLN A 1 66 ? -6.266 15.086 40.438 1 26.94 66 GLN A CA 1
ATOM 496 C C . GLN A 1 66 ? -5.766 16.469 40.844 1 26.94 66 GLN A C 1
ATOM 498 O O . GLN A 1 66 ? -6.359 17.109 41.688 1 26.94 66 GLN A O 1
ATOM 503 N N . ALA A 1 67 ? -4.535 16.719 40.625 1 28.62 67 ALA A N 1
ATOM 504 C CA . ALA A 1 67 ? -4.105 17.906 41.344 1 28.62 67 ALA A CA 1
ATOM 505 C C . ALA A 1 67 ? -4.633 19.188 40.719 1 28.62 67 ALA A C 1
ATOM 507 O O . ALA A 1 67 ? -3.857 20.016 40.25 1 28.62 67 ALA A O 1
ATOM 508 N N . MET A 1 68 ? -5.613 19.078 39.812 1 30.42 68 MET A N 1
ATOM 509 C CA . MET A 1 68 ? -5.98 20.297 39.125 1 30.42 68 MET A CA 1
ATOM 510 C C . MET A 1 68 ? -6.617 21.297 40.062 1 30.42 68 MET A C 1
ATOM 512 O O . MET A 1 68 ? -7.613 21 40.719 1 30.42 68 MET A O 1
ATOM 516 N N . GLY A 1 69 ? -5.863 22.266 40.594 1 26.73 69 GLY A N 1
ATOM 517 C CA . GLY A 1 69 ? -6.297 23.422 41.344 1 26.73 69 GLY A CA 1
ATOM 518 C C . GLY A 1 69 ? -7.492 24.125 40.75 1 26.73 69 GLY A C 1
ATOM 519 O O . GLY A 1 69 ? -7.75 24.016 39.562 1 26.73 69 GLY A O 1
ATOM 520 N N . THR A 1 70 ? -8.508 24.453 41.469 1 29.33 70 THR A N 1
ATOM 521 C CA . THR A 1 70 ? -9.703 25.234 41.219 1 29.33 70 THR A CA 1
ATOM 522 C C . THR A 1 70 ? -9.344 26.578 40.562 1 29.33 70 THR A C 1
ATOM 524 O O . THR A 1 70 ? -8.805 27.469 41.25 1 29.33 70 THR A O 1
ATOM 527 N N . ALA A 1 71 ? -8.867 26.656 39.344 1 32.22 71 ALA A N 1
ATOM 528 C CA . ALA A 1 71 ? -8.602 27.953 38.719 1 32.22 71 ALA A CA 1
ATOM 529 C C . ALA A 1 71 ? -9.836 28.844 38.75 1 32.22 71 ALA A C 1
ATOM 531 O O . ALA A 1 71 ? -10.953 28.375 38.562 1 32.22 71 ALA A O 1
ATOM 532 N N . SER A 1 72 ? -9.797 30 39.344 1 31.7 72 SER A N 1
ATOM 533 C CA . SER A 1 72 ? -10.734 31.125 39.469 1 31.7 72 SER A CA 1
ATOM 534 C C . SER A 1 72 ? -11.281 31.516 38.094 1 31.7 72 SER A C 1
ATOM 536 O O . SER A 1 72 ? -10.547 31.5 37.094 1 31.7 72 SER A O 1
ATOM 538 N N . VAL A 1 73 ? -12.562 31.328 37.812 1 36.75 73 VAL A N 1
ATOM 539 C CA . VAL A 1 73 ? -13.336 31.797 36.656 1 36.75 73 VAL A CA 1
ATOM 540 C C . VAL A 1 73 ? -12.922 33.219 36.281 1 36.75 73 VAL A C 1
ATOM 542 O O . VAL A 1 73 ? -12.953 34.125 37.125 1 36.75 73 VAL A O 1
ATOM 545 N N . PRO A 1 74 ? -12.055 33.438 35.344 1 38.72 74 PRO A N 1
ATOM 546 C CA . PRO A 1 74 ? -11.703 34.812 35.031 1 38.72 74 PRO A CA 1
ATOM 547 C C . PRO A 1 74 ? -12.914 35.75 35.062 1 38.72 74 PRO A C 1
ATOM 549 O O . PRO A 1 74 ? -14.039 35.312 34.812 1 38.72 74 PRO A O 1
ATOM 552 N N . SER A 1 75 ? -12.805 37 35.656 1 37.38 75 SER A N 1
ATOM 553 C CA . SER A 1 75 ? -13.703 38.125 35.906 1 37.38 75 SER A CA 1
ATOM 554 C C . SER A 1 75 ? -14.445 38.531 34.656 1 37.38 75 SER A C 1
ATOM 556 O O . SER A 1 75 ? -14.031 38.188 33.531 1 37.38 75 SER A O 1
ATOM 558 N N . SER A 1 76 ? -15.68 39.25 34.719 1 39.91 76 SER A N 1
ATOM 559 C CA . SER A 1 76 ? -16.562 39.969 33.812 1 39.91 76 SER A CA 1
ATOM 560 C C . SER A 1 76 ? -15.781 40.719 32.75 1 39.91 76 SER A C 1
ATOM 562 O O . SER A 1 76 ? -16.297 40.969 31.656 1 39.91 76 SER A O 1
ATOM 564 N N . SER A 1 77 ? -14.664 41.188 33.031 1 39.41 77 SER A N 1
ATOM 565 C CA . SER A 1 77 ? -13.883 42.031 32.125 1 39.41 77 SER A CA 1
ATOM 566 C C . SER A 1 77 ? -13.391 41.25 30.922 1 39.41 77 SER A C 1
ATOM 568 O O . SER A 1 77 ? -13.227 41.812 29.828 1 39.41 77 SER A O 1
ATOM 570 N N . PHE A 1 78 ? -13.023 40.094 31.031 1 46.06 78 PHE A N 1
ATOM 571 C CA . PHE A 1 78 ? -12.539 39.344 29.891 1 46.06 78 PHE A CA 1
ATOM 572 C C . PHE A 1 78 ? -13.656 39.094 28.875 1 46.06 78 PHE A C 1
ATOM 574 O O . PHE A 1 78 ? -13.43 39.125 27.672 1 46.06 78 PHE A O 1
ATOM 581 N N . ARG A 1 79 ? -14.805 38.875 29.328 1 46.19 79 ARG A N 1
ATOM 582 C CA . ARG A 1 79 ? -15.961 38.719 28.469 1 46.19 79 ARG A CA 1
ATOM 583 C C . ARG A 1 79 ? -16.156 39.938 27.562 1 46.19 79 ARG A C 1
ATOM 585 O O . ARG A 1 79 ? -16.594 39.812 26.422 1 46.19 79 ARG A O 1
ATOM 592 N N . TRP A 1 80 ? -15.953 41.094 28.188 1 41.88 80 TRP A N 1
ATOM 593 C CA . TRP A 1 80 ? -16.141 42.375 27.484 1 41.88 80 TRP A CA 1
ATOM 594 C C . TRP A 1 80 ? -15.102 42.531 26.391 1 41.88 80 TRP A C 1
ATOM 596 O O . TRP A 1 80 ? -15.43 42.969 25.281 1 41.88 80 TRP A O 1
ATOM 606 N N . ASN A 1 81 ? -13.828 42.219 26.594 1 46.84 81 ASN A N 1
ATOM 607 C CA . ASN A 1 81 ? -12.781 42.5 25.609 1 46.84 81 ASN A CA 1
ATOM 608 C C . ASN A 1 81 ? -12.938 41.625 24.359 1 46.84 81 ASN A C 1
ATOM 610 O O . ASN A 1 81 ? -12.523 42.031 23.266 1 46.84 81 ASN A O 1
ATOM 614 N N . LEU A 1 82 ? -13.516 40.5 24.453 1 52.03 82 LEU A N 1
ATOM 615 C CA . LEU A 1 82 ? -13.75 39.656 23.297 1 52.03 82 LEU A CA 1
ATOM 616 C C . LEU A 1 82 ? -14.734 40.281 22.328 1 52.03 82 LEU A C 1
ATOM 618 O O . LEU A 1 82 ? -14.656 40.062 21.125 1 52.03 82 LEU A O 1
ATOM 622 N N . ARG A 1 83 ? -15.609 41.094 22.891 1 46.81 83 ARG A N 1
ATOM 623 C CA . ARG A 1 83 ? -16.562 41.75 22 1 46.81 83 ARG A CA 1
ATOM 624 C C . ARG A 1 83 ? -15.898 42.875 21.188 1 46.81 83 ARG A C 1
ATOM 626 O O . ARG A 1 83 ? -16.422 43.281 20.156 1 46.81 83 ARG A O 1
ATOM 633 N N . ARG A 1 84 ? -14.883 43.594 21.828 1 52 84 ARG A N 1
ATOM 634 C CA . ARG A 1 84 ? -14.398 44.844 21.234 1 52 84 ARG A CA 1
ATOM 635 C C . ARG A 1 84 ? -13.578 44.594 19.984 1 52 84 ARG A C 1
ATOM 637 O O . ARG A 1 84 ? -13.289 45.5 19.219 1 52 84 ARG A O 1
ATOM 644 N N . GLY A 1 85 ? -13.258 43.281 19.531 1 69.94 85 GLY A N 1
ATOM 645 C CA . GLY A 1 85 ? -12.852 43.062 18.156 1 69.94 85 GLY A CA 1
ATOM 646 C C . GLY A 1 85 ? -11.664 42.125 18.016 1 69.94 85 GLY A C 1
ATOM 647 O O . GLY A 1 85 ? -10.562 42.438 18.469 1 69.94 85 GLY A O 1
ATOM 648 N N . ASN A 1 86 ? -11.742 40.969 17.766 1 83.56 86 ASN A N 1
ATOM 649 C CA . ASN A 1 86 ? -10.781 39.969 17.359 1 83.56 86 ASN A CA 1
ATOM 650 C C . ASN A 1 86 ? -10.109 40.344 16.031 1 83.56 86 ASN A C 1
ATOM 652 O O . ASN A 1 86 ? -10.727 40.25 14.969 1 83.56 86 ASN A O 1
ATOM 656 N N . GLN A 1 87 ? -8.844 40.969 16.234 1 88.5 87 GLN A N 1
ATOM 657 C CA . GLN A 1 87 ? -8.125 41.281 15 1 88.5 87 GLN A CA 1
ATOM 658 C C . GLN A 1 87 ? -7.719 40.031 14.266 1 88.5 87 GLN A C 1
ATOM 660 O O . GLN A 1 87 ? -7.203 39.094 14.883 1 88.5 87 GLN A O 1
ATOM 665 N N . ALA A 1 88 ? -8.055 40 12.992 1 93.44 88 ALA A N 1
ATOM 666 C CA . ALA A 1 88 ? -7.812 38.781 12.211 1 93.44 88 ALA A CA 1
ATOM 667 C C . ALA A 1 88 ? -7.363 39.125 10.789 1 93.44 88 ALA A C 1
ATOM 669 O O . ALA A 1 88 ? -7.609 40.25 10.305 1 93.44 88 ALA A O 1
ATOM 670 N N . LEU A 1 89 ? -6.555 38.281 10.211 1 93.75 89 LEU A N 1
ATOM 671 C CA . LEU A 1 89 ? -6.27 38.312 8.781 1 93.75 89 LEU A CA 1
ATOM 672 C C . LEU A 1 89 ? -7.293 37.469 8.008 1 93.75 89 LEU A C 1
ATOM 674 O O . LEU A 1 89 ? -7.395 36.25 8.203 1 93.75 89 LEU A O 1
ATOM 678 N N . GLN A 1 90 ? -8.016 38.094 7.199 1 92.44 90 GLN A N 1
ATOM 679 C CA . GLN A 1 90 ? -9.047 37.375 6.434 1 92.44 90 GLN A CA 1
ATOM 680 C C . GLN A 1 90 ? -8.688 37.312 4.953 1 92.44 90 GLN A C 1
ATOM 682 O O . GLN A 1 90 ? -8.359 38.344 4.348 1 92.44 90 GLN A O 1
ATOM 687 N N . TYR A 1 91 ? -8.75 36.125 4.508 1 91.56 91 TYR A N 1
ATOM 688 C CA . TYR A 1 91 ? -8.586 35.938 3.07 1 91.56 91 TYR A CA 1
ATOM 689 C C . TYR A 1 91 ? -9.844 36.375 2.32 1 91.56 91 TYR A C 1
ATOM 691 O O . TYR A 1 91 ? -10.953 35.969 2.691 1 91.56 91 TYR A O 1
ATOM 699 N N . ARG A 1 92 ? -9.664 37.188 1.265 1 85.25 92 ARG A N 1
ATOM 700 C CA . ARG A 1 92 ? -10.797 37.625 0.468 1 85.25 92 ARG A CA 1
ATOM 701 C C . ARG A 1 92 ? -10.766 37.031 -0.933 1 85.25 92 ARG A C 1
ATOM 703 O O . ARG A 1 92 ? -11.773 36.5 -1.414 1 85.25 92 ARG A O 1
ATOM 710 N N . ARG A 1 93 ? -9.633 37.094 -1.562 1 80.62 93 ARG A N 1
ATOM 711 C CA . ARG A 1 93 ? -9.336 36.562 -2.889 1 80.62 93 ARG A CA 1
ATOM 712 C C . ARG A 1 93 ? -7.84 36.375 -3.074 1 80.62 93 ARG A C 1
ATOM 714 O O . ARG A 1 93 ? -7.043 36.812 -2.238 1 80.62 93 ARG A O 1
ATOM 721 N N . PRO A 1 94 ? -7.582 35.594 -4.105 1 76.56 94 PRO A N 1
ATOM 722 C CA . PRO A 1 94 ? -6.145 35.375 -4.305 1 76.56 94 PRO A CA 1
ATOM 723 C C . PRO A 1 94 ? -5.348 36.688 -4.277 1 76.56 94 PRO A C 1
ATOM 725 O O . PRO A 1 94 ? -5.672 37.625 -5.004 1 76.56 94 PRO A O 1
ATOM 728 N N . GLY A 1 95 ? -4.375 36.719 -3.359 1 74.38 95 GLY A N 1
ATOM 729 C CA . GLY A 1 95 ? -3.482 37.875 -3.252 1 74.38 95 GLY A CA 1
ATOM 730 C C . GLY A 1 95 ? -4.039 38.969 -2.379 1 74.38 95 GLY A C 1
ATOM 731 O O . GLY A 1 95 ? -3.4 40 -2.207 1 74.38 95 GLY A O 1
ATOM 732 N N . ARG A 1 96 ? -5.188 38.719 -1.84 1 85 96 ARG A N 1
ATOM 733 C CA . ARG A 1 96 ? -5.781 39.781 -1.036 1 85 96 ARG A CA 1
ATOM 734 C C . ARG A 1 96 ? -6.16 39.281 0.352 1 85 96 ARG A C 1
ATOM 736 O O . ARG A 1 96 ? -7.094 38.5 0.498 1 85 96 ARG A O 1
ATOM 743 N N . ILE A 1 97 ? -5.43 39.719 1.274 1 90.94 97 ILE A N 1
ATOM 744 C CA . ILE A 1 97 ? -5.672 39.469 2.689 1 90.94 97 ILE A CA 1
ATOM 745 C C . ILE A 1 97 ? -5.941 40.781 3.41 1 90.94 97 ILE A C 1
ATOM 747 O O . ILE A 1 97 ? -5.207 41.781 3.23 1 90.94 97 ILE A O 1
ATOM 751 N N . LEU A 1 98 ? -7.004 40.812 4.148 1 90.31 98 LEU A N 1
ATOM 752 C CA . LEU A 1 98 ? -7.383 42.031 4.863 1 90.31 98 LEU A CA 1
ATOM 753 C C . LEU A 1 98 ? -7.219 41.844 6.371 1 90.31 98 LEU A C 1
ATOM 755 O O . LEU A 1 98 ? -7.523 40.781 6.906 1 90.31 98 LEU A O 1
ATOM 759 N N . GLU A 1 99 ? -6.734 42.844 6.969 1 90.12 99 GLU A N 1
ATOM 760 C CA . GLU A 1 99 ? -6.816 42.906 8.422 1 90.12 99 GLU A CA 1
ATOM 761 C C . GLU A 1 99 ? -8.18 43.438 8.867 1 90.12 99 GLU A C 1
ATOM 763 O O . GLU A 1 99 ? -8.57 44.562 8.523 1 90.12 99 GLU A O 1
ATOM 768 N N . ILE A 1 100 ? -8.828 42.594 9.578 1 88.75 100 ILE A N 1
ATOM 769 C CA . ILE A 1 100 ? -10.18 43 9.961 1 88.75 100 ILE A CA 1
ATOM 770 C C . ILE A 1 100 ? -10.398 42.719 11.445 1 88.75 100 ILE A C 1
ATOM 772 O O . ILE A 1 100 ? -9.641 41.938 12.055 1 88.75 100 ILE A O 1
ATOM 776 N N . ALA A 1 101 ? -11.406 43.375 11.969 1 87.25 101 ALA A N 1
ATOM 777 C CA . ALA A 1 101 ? -11.898 43.062 13.305 1 87.25 101 ALA A CA 1
ATOM 778 C C . ALA A 1 101 ? -13.164 42.219 13.234 1 87.25 101 ALA A C 1
ATOM 780 O O . ALA A 1 101 ? -14.164 42.625 12.625 1 87.25 101 ALA A O 1
ATOM 781 N N . LEU A 1 102 ? -13.102 41.031 13.773 1 87.19 102 LEU A N 1
ATOM 782 C CA . LEU A 1 102 ? -14.242 40.125 13.789 1 87.19 102 LEU A CA 1
ATOM 783 C C . LEU A 1 102 ? -14.742 39.875 15.211 1 87.19 102 LEU A C 1
ATOM 785 O O . LEU A 1 102 ? -13.938 39.781 16.141 1 87.19 102 LEU A O 1
ATOM 789 N N . PRO A 1 103 ? -16.078 39.906 15.328 1 83.62 103 PRO A N 1
ATOM 790 C CA . PRO A 1 103 ? -16.578 39.562 16.656 1 83.62 103 PRO A CA 1
ATOM 791 C C . PRO A 1 103 ? -16.297 38.094 17.016 1 83.62 103 PRO A C 1
ATOM 793 O O . PRO A 1 103 ? -16.312 37.219 16.141 1 83.62 103 PRO A O 1
ATOM 796 N N . ILE A 1 104 ? -15.969 37.844 18.219 1 84.06 104 ILE A N 1
ATOM 797 C CA . ILE A 1 104 ? -15.836 36.469 18.703 1 84.06 104 ILE A CA 1
ATOM 798 C C . ILE A 1 104 ? -17.031 36.125 19.578 1 84.06 104 ILE A C 1
ATOM 800 O O . ILE A 1 104 ? -17.422 36.906 20.453 1 84.06 104 ILE A O 1
ATOM 804 N N . GLN A 1 105 ? -17.609 35 19.312 1 83.5 105 GLN A N 1
ATOM 805 C CA . GLN A 1 105 ? -18.766 34.531 20.062 1 83.5 105 GLN A CA 1
ATOM 806 C C . GLN A 1 105 ? -18.344 33.875 21.359 1 83.5 105 GLN A C 1
ATOM 808 O O . GLN A 1 105 ? -17.234 33.344 21.469 1 83.5 105 GLN A O 1
ATOM 813 N N . GLU A 1 106 ? -19.25 34.031 22.344 1 87.62 106 GLU A N 1
ATOM 814 C CA . GLU A 1 106 ? -19.062 33.219 23.547 1 87.62 106 GLU A CA 1
ATOM 815 C C . GLU A 1 106 ? -19.109 31.719 23.203 1 87.62 106 GLU A C 1
ATOM 817 O O . GLU A 1 106 ? -19.922 31.297 22.375 1 87.62 106 GLU A O 1
ATOM 822 N N . PRO A 1 107 ? -18.281 31 23.906 1 92.5 107 PRO A N 1
ATOM 823 C CA . PRO A 1 107 ? -18.266 29.562 23.578 1 92.5 107 PRO A CA 1
ATOM 824 C C . PRO A 1 107 ? -19.531 28.844 24.047 1 92.5 107 PRO A C 1
ATOM 826 O O . PRO A 1 107 ? -20.047 29.109 25.141 1 92.5 107 PRO A O 1
ATOM 829 N N . GLY A 1 108 ? -20.031 27.984 23.156 1 91.38 108 GLY A N 1
ATOM 830 C CA . GLY A 1 108 ? -21.078 27.047 23.578 1 91.38 108 GLY A CA 1
ATOM 831 C C . GLY A 1 108 ? -20.594 26.047 24.609 1 91.38 108 GLY A C 1
ATOM 832 O O . GLY A 1 108 ? -19.422 26.047 25 1 91.38 108 GLY A O 1
ATOM 833 N N . PRO A 1 109 ? -21.531 25.156 25.094 1 92.62 109 PRO A N 1
ATOM 834 C CA . PRO A 1 109 ? -21.219 24.234 26.188 1 92.62 109 PRO A CA 1
ATOM 835 C C . PRO A 1 109 ? -20.031 23.328 25.891 1 92.62 109 PRO A C 1
ATOM 837 O O . PRO A 1 109 ? -19.359 22.844 26.812 1 92.62 109 PRO A O 1
ATOM 840 N N . TYR A 1 110 ? -19.75 23.062 24.656 1 92.62 110 TYR A N 1
ATOM 841 C CA . TYR A 1 110 ? -18.688 22.141 24.297 1 92.62 110 TYR A CA 1
ATOM 842 C C . TYR A 1 110 ? -17.578 22.859 23.531 1 92.62 110 TYR A C 1
ATOM 844 O O . TYR A 1 110 ? -16.797 22.234 22.812 1 92.62 110 TYR A O 1
ATOM 852 N N . GLU A 1 111 ? -17.516 24.188 23.656 1 92.75 111 GLU A N 1
ATOM 853 C CA . GLU A 1 111 ? -16.547 24.984 22.906 1 92.75 111 GLU A CA 1
ATOM 854 C C . GLU A 1 111 ? -15.578 25.703 23.828 1 92.75 111 GLU A C 1
ATOM 856 O O . GLU A 1 111 ? -15.797 25.766 25.031 1 92.75 111 GLU A O 1
ATOM 861 N N . VAL A 1 112 ? -14.508 26.156 23.234 1 94.56 112 VAL A N 1
ATOM 862 C CA . VAL A 1 112 ? -13.508 26.922 23.969 1 94.56 112 VAL A CA 1
ATOM 863 C C . VAL A 1 112 ? -13.031 28.094 23.109 1 94.56 112 VAL A C 1
ATOM 865 O O . VAL A 1 112 ? -13.039 28.016 21.875 1 94.56 112 VAL A O 1
ATOM 868 N N . VAL A 1 113 ? -12.656 29.141 23.75 1 94.12 113 VAL A N 1
ATOM 869 C CA . VAL A 1 113 ? -12 30.266 23.094 1 94.12 113 VAL A CA 1
ATOM 870 C C . VAL A 1 113 ? -10.523 30.297 23.469 1 94.12 113 VAL A C 1
ATOM 872 O O . VAL A 1 113 ? -10.172 30.25 24.656 1 94.12 113 VAL A O 1
ATOM 875 N N . ILE A 1 114 ? -9.719 30.375 22.484 1 95.69 114 ILE A N 1
ATOM 876 C CA . ILE A 1 114 ? -8.266 30.391 22.656 1 95.69 114 ILE A CA 1
ATOM 877 C C . ILE A 1 114 ? -7.715 31.766 22.312 1 95.69 114 ILE A C 1
ATOM 879 O O . ILE A 1 114 ? -8.062 32.344 21.281 1 95.69 114 ILE A O 1
ATOM 883 N N . GLN A 1 115 ? -6.984 32.312 23.25 1 95 115 GLN A N 1
ATOM 884 C CA . GLN A 1 115 ? -6.109 33.406 22.859 1 95 115 GLN A CA 1
ATOM 885 C C . GLN A 1 115 ? -4.867 32.906 22.141 1 95 115 GLN A C 1
ATOM 887 O O . GLN A 1 115 ? -3.984 32.312 22.766 1 95 115 GLN A O 1
ATOM 892 N N . VAL A 1 116 ? -4.766 33.219 20.875 1 96.81 116 VAL A N 1
ATOM 893 C CA . VAL A 1 116 ? -3.703 32.656 20.047 1 96.81 116 VAL A CA 1
ATOM 894 C C . VAL A 1 116 ? -2.375 33.344 20.375 1 96.81 116 VAL A C 1
ATOM 896 O O . VAL A 1 116 ? -2.287 34.562 20.406 1 96.81 116 VAL A O 1
ATOM 899 N N . THR A 1 117 ? -1.393 32.562 20.703 1 96.88 117 THR A N 1
ATOM 900 C CA . THR A 1 117 ? -0.06 33.094 20.953 1 96.88 117 THR A CA 1
ATOM 901 C C . THR A 1 117 ? 0.811 32.969 19.703 1 96.88 117 THR A C 1
ATOM 903 O O . THR A 1 117 ? 1.578 33.875 19.359 1 96.88 117 THR A O 1
ATOM 906 N N . HIS A 1 118 ? 0.738 31.828 19.047 1 98 118 HIS A N 1
ATOM 907 C CA . HIS A 1 118 ? 1.474 31.578 17.812 1 98 118 HIS A CA 1
ATOM 908 C C . HIS A 1 118 ? 0.61 30.828 16.812 1 98 118 HIS A C 1
ATOM 910 O O . HIS A 1 118 ? -0.246 30.031 17.188 1 98 118 HIS A O 1
ATOM 916 N N . ALA A 1 119 ? 0.787 31.078 15.547 1 98.06 119 ALA A N 1
ATOM 917 C CA . ALA A 1 119 ? 0.126 30.391 14.445 1 98.06 119 ALA A CA 1
ATOM 918 C C . ALA A 1 119 ? 1.107 30.109 13.312 1 98.06 119 ALA A C 1
ATOM 920 O O . ALA A 1 119 ? 1.837 31 12.875 1 98.06 119 ALA A O 1
ATOM 921 N N . GLY A 1 120 ? 1.17 28.891 12.898 1 97.25 120 GLY A N 1
ATOM 922 C CA . GLY A 1 120 ? 2.031 28.531 11.781 1 97.25 120 GLY A CA 1
ATOM 923 C C . GLY A 1 120 ? 1.361 28.719 10.438 1 97.25 120 GLY A C 1
ATOM 924 O O . GLY A 1 120 ? 0.136 28.812 10.352 1 97.25 120 GLY A O 1
ATOM 925 N N . VAL A 1 121 ? 2.186 28.859 9.422 1 95.25 121 VAL A N 1
ATOM 926 C CA . VAL A 1 121 ? 1.712 28.844 8.047 1 95.25 121 VAL A CA 1
ATOM 927 C C . VAL A 1 121 ? 1.952 27.469 7.43 1 95.25 121 VAL A C 1
ATOM 929 O O . VAL A 1 121 ? 3.098 27.031 7.297 1 95.25 121 VAL A O 1
ATOM 932 N N . SER A 1 122 ? 0.919 26.797 7.105 1 89.06 122 SER A N 1
ATOM 933 C CA . SER A 1 122 ? 1.019 25.469 6.496 1 89.06 122 SER A CA 1
ATOM 934 C C . SER A 1 122 ? 0.881 25.547 4.98 1 89.06 122 SER A C 1
ATOM 936 O O . SER A 1 122 ? 0.531 26.594 4.438 1 89.06 122 SER A O 1
ATOM 938 N N . ASP A 1 123 ? 1.192 24.406 4.355 1 81.31 123 ASP A N 1
ATOM 939 C CA . ASP A 1 123 ? 1.008 24.328 2.91 1 81.31 123 ASP A CA 1
ATOM 940 C C . ASP A 1 123 ? -0.453 24.547 2.529 1 81.31 123 ASP A C 1
ATOM 942 O O . ASP A 1 123 ? -0.744 25.125 1.475 1 81.31 123 ASP A O 1
ATOM 946 N N . TYR A 1 124 ? -1.312 24.125 3.367 1 81.88 124 TYR A N 1
ATOM 947 C CA . TYR A 1 124 ? -2.732 24.344 3.109 1 81.88 124 TYR A CA 1
ATOM 948 C C . TYR A 1 124 ? -3.088 25.812 3.182 1 81.88 124 TYR A C 1
ATOM 950 O O . TYR A 1 124 ? -3.914 26.312 2.406 1 81.88 124 TYR A O 1
ATOM 958 N N . ASP A 1 125 ? -2.525 26.484 4.094 1 88.38 125 ASP A N 1
ATOM 959 C CA . ASP A 1 125 ? -2.75 27.922 4.188 1 88.38 125 ASP A CA 1
ATOM 960 C C . ASP A 1 125 ? -2.291 28.625 2.916 1 88.38 125 ASP A C 1
ATOM 962 O O . ASP A 1 125 ? -2.971 29.531 2.422 1 88.38 125 ASP A O 1
ATOM 966 N N . LEU A 1 126 ? -1.137 28.188 2.455 1 84.19 126 LEU A N 1
ATOM 967 C CA . LEU A 1 126 ? -0.605 28.781 1.235 1 84.19 126 LEU A CA 1
ATOM 968 C C . LEU A 1 126 ? -1.524 28.5 0.051 1 84.19 126 LEU A C 1
ATOM 970 O O . LEU A 1 126 ? -1.722 29.375 -0.803 1 84.19 126 LEU A O 1
ATOM 974 N N . LYS A 1 127 ? -2.025 27.359 0.037 1 78.88 127 LYS A N 1
ATOM 975 C CA . LYS A 1 127 ? -2.961 27.016 -1.032 1 78.88 127 LYS A CA 1
ATOM 976 C C . LYS A 1 127 ? -4.238 27.844 -0.925 1 78.88 127 LYS A C 1
ATOM 978 O O . LYS A 1 127 ? -4.789 28.281 -1.938 1 78.88 127 LYS A O 1
ATOM 983 N N . VAL A 1 128 ? -4.711 28.031 0.222 1 78.19 128 VAL A N 1
ATOM 984 C CA . VAL A 1 128 ? -5.914 28.828 0.463 1 78.19 128 VAL A CA 1
ATOM 985 C C . VAL A 1 128 ? -5.695 30.25 -0.016 1 78.19 128 VAL A C 1
ATOM 987 O O . VAL A 1 128 ? -6.535 30.812 -0.729 1 78.19 128 VAL A O 1
ATOM 990 N N . VAL A 1 129 ? -4.605 30.797 0.309 1 82.94 129 VAL A N 1
ATOM 991 C CA . VAL A 1 129 ? -4.398 32.219 0.018 1 82.94 129 VAL A CA 1
ATOM 992 C C . VAL A 1 129 ? -3.977 32.375 -1.439 1 82.94 129 VAL A C 1
ATOM 994 O O . VAL A 1 129 ? -3.982 33.5 -1.967 1 82.94 129 VAL A O 1
ATOM 997 N N . SER A 1 130 ? -3.594 31.25 -2.111 1 75.25 130 SER A N 1
ATOM 998 C CA . SER A 1 130 ? -3.227 31.297 -3.523 1 75.25 130 SER A CA 1
ATOM 999 C C . SER A 1 130 ? -4.391 30.859 -4.41 1 75.25 130 SER A C 1
ATOM 1001 O O . SER A 1 130 ? -4.273 30.859 -5.637 1 75.25 130 SER A O 1
ATOM 1003 N N . ASP A 1 131 ? -5.559 30.641 -3.887 1 62.53 131 ASP A N 1
ATOM 1004 C CA . ASP A 1 131 ? -6.828 30.312 -4.535 1 62.53 131 ASP A CA 1
ATOM 1005 C C . ASP A 1 131 ? -6.801 28.906 -5.121 1 62.53 131 ASP A C 1
ATOM 1007 O O . ASP A 1 131 ? -7.371 28.656 -6.188 1 62.53 131 ASP A O 1
ATOM 1011 N N . ALA A 1 132 ? -6.074 28.141 -4.496 1 58.84 132 ALA A N 1
ATOM 1012 C CA . ALA A 1 132 ? -6.109 26.766 -5.012 1 58.84 132 ALA A CA 1
ATOM 1013 C C . ALA A 1 132 ? -7.375 26.047 -4.562 1 58.84 132 ALA A C 1
ATOM 1015 O O . ALA A 1 132 ? -7.719 25 -5.102 1 58.84 132 ALA A O 1
ATOM 1016 N N . PHE A 1 133 ? -8.125 26.703 -3.553 1 61.12 133 PHE A N 1
ATOM 1017 C CA . PHE A 1 133 ? -9.367 26.125 -3.064 1 61.12 133 PHE A CA 1
ATOM 1018 C C . PHE A 1 133 ? -10.555 27.031 -3.381 1 61.12 133 PHE A C 1
ATOM 1020 O O . PHE A 1 133 ? -10.867 27.938 -2.615 1 61.12 133 PHE A O 1
ATOM 1027 N N . PRO A 1 134 ? -11.156 26.828 -4.473 1 55.94 134 PRO A N 1
ATOM 1028 C CA . PRO A 1 134 ? -12.141 27.781 -4.969 1 55.94 134 PRO A CA 1
ATOM 1029 C C . PRO A 1 134 ? -13.297 28 -3.996 1 55.94 134 PRO A C 1
ATOM 1031 O O . PRO A 1 134 ? -13.977 29.031 -4.055 1 55.94 134 PRO A O 1
ATOM 1034 N N . PHE A 1 135 ? -13.484 27.141 -3.031 1 56.06 135 PHE A N 1
ATOM 1035 C CA . PHE A 1 135 ? -14.727 27.234 -2.27 1 56.06 135 PHE A CA 1
ATOM 1036 C C . PHE A 1 135 ? -14.5 27.984 -0.959 1 56.06 135 PHE A C 1
ATOM 1038 O O . PHE A 1 135 ? -15.43 28.156 -0.169 1 56.06 135 PHE A O 1
ATOM 1045 N N . VAL A 1 136 ? -13.305 28.5 -0.923 1 63.41 136 VAL A N 1
ATOM 1046 C CA . VAL A 1 136 ? -13.023 29.156 0.353 1 63.41 136 VAL A CA 1
ATOM 1047 C C . VAL A 1 136 ? -12.992 30.672 0.164 1 63.41 136 VAL A C 1
ATOM 1049 O O . VAL A 1 136 ? -12.227 31.172 -0.657 1 63.41 136 VAL A O 1
ATOM 1052 N N . SER A 1 137 ? -14.055 31.391 0.675 1 74.25 137 SER A N 1
ATOM 1053 C CA . SER A 1 137 ? -14.016 32.844 0.682 1 74.25 137 SER A CA 1
ATOM 1054 C C . SER A 1 137 ? -14.344 33.406 2.062 1 74.25 137 SER A C 1
ATOM 1056 O O . SER A 1 137 ? -15.102 32.781 2.82 1 74.25 137 SER A O 1
ATOM 1058 N N . LYS A 1 138 ? -13.602 34.562 2.371 1 86.06 138 LYS A N 1
ATOM 1059 C CA . LYS A 1 138 ? -13.828 35.312 3.607 1 86.06 138 LYS A CA 1
ATOM 1060 C C . LYS A 1 138 ? -13.516 34.469 4.832 1 86.06 138 LYS A C 1
ATOM 1062 O O . LYS A 1 138 ? -14.305 34.406 5.773 1 86.06 138 LYS A O 1
ATOM 1067 N N . ILE A 1 139 ? -12.43 33.781 4.703 1 89.75 139 ILE A N 1
ATOM 1068 C CA . ILE A 1 139 ? -12.016 32.906 5.793 1 89.75 139 ILE A CA 1
ATOM 1069 C C . ILE A 1 139 ? -10.727 33.438 6.418 1 89.75 139 ILE A C 1
ATOM 1071 O O . ILE A 1 139 ? -9.922 34.094 5.742 1 89.75 139 ILE A O 1
ATOM 1075 N N . VAL A 1 140 ? -10.672 33.312 7.727 1 93.38 140 VAL A N 1
ATOM 1076 C CA . VAL A 1 140 ? -9.398 33.531 8.414 1 93.38 140 VAL A CA 1
ATOM 1077 C C . VAL A 1 140 ? -8.539 32.25 8.312 1 93.38 140 VAL A C 1
ATOM 1079 O O . VAL A 1 140 ? -8.875 31.234 8.898 1 93.38 140 VAL A O 1
ATOM 1082 N N . PRO A 1 141 ? -7.406 32.312 7.59 1 93.88 141 PRO A N 1
ATOM 1083 C CA . PRO A 1 141 ? -6.543 31.156 7.48 1 93.88 141 PRO A CA 1
ATOM 1084 C C . PRO A 1 141 ? -5.832 30.812 8.789 1 93.88 141 PRO A C 1
ATOM 1086 O O . PRO A 1 141 ? -5.965 31.547 9.773 1 93.88 141 PRO A O 1
ATOM 1089 N N . GLY A 1 142 ? -5.074 29.734 8.75 1 95.5 142 GLY A N 1
ATOM 1090 C CA . GLY A 1 142 ? -4.285 29.297 9.891 1 95.5 142 GLY A CA 1
ATOM 1091 C C . GLY A 1 142 ? -4.766 28 10.492 1 95.5 142 GLY A C 1
ATOM 1092 O O . GLY A 1 142 ? -5.645 27.984 11.359 1 95.5 142 GLY A O 1
ATOM 1093 N N . ARG A 1 143 ? -4.078 26.953 10.188 1 94.31 143 ARG A N 1
ATOM 1094 C CA . ARG A 1 143 ? -4.484 25.625 10.648 1 94.31 143 ARG A CA 1
ATOM 1095 C C . ARG A 1 143 ? -3.604 25.156 11.805 1 94.31 143 ARG A C 1
ATOM 1097 O O . ARG A 1 143 ? -3.93 24.188 12.484 1 94.31 143 ARG A O 1
ATOM 1104 N N . GLU A 1 144 ? -2.516 25.828 12.016 1 97.12 144 GLU A N 1
ATOM 1105 C CA . GLU A 1 144 ? -1.564 25.484 13.07 1 97.12 144 GLU A CA 1
ATOM 1106 C C . GLU A 1 144 ? -1.585 26.531 14.18 1 97.12 144 GLU A C 1
ATOM 1108 O O . GLU A 1 144 ? -1.029 27.609 14.031 1 97.12 144 GLU A O 1
ATOM 1113 N N . VAL A 1 145 ? -2.164 26.078 15.344 1 97.56 145 VAL A N 1
ATOM 1114 C CA . VAL A 1 145 ? -2.453 27.109 16.328 1 97.56 145 VAL A CA 1
ATOM 1115 C C . VAL A 1 145 ? -2.062 26.609 17.719 1 97.56 145 VAL A C 1
ATOM 1117 O O . VAL A 1 145 ? -2.318 25.453 18.078 1 97.56 145 VAL A O 1
ATOM 1120 N N . THR A 1 146 ? -1.407 27.438 18.484 1 97.62 146 THR A N 1
ATOM 1121 C CA . THR A 1 146 ? -1.198 27.266 19.906 1 97.62 146 THR A CA 1
ATOM 1122 C C . THR A 1 146 ? -1.579 28.531 20.672 1 97.62 146 THR A C 1
ATOM 1124 O O . THR A 1 146 ? -1.54 29.625 20.125 1 97.62 146 THR A O 1
ATOM 1127 N N . GLY A 1 147 ? -2.035 28.344 21.859 1 96.81 147 GLY A N 1
ATOM 1128 C CA . GLY A 1 147 ? -2.426 29.484 22.688 1 96.81 147 GLY A CA 1
ATOM 1129 C C . GLY A 1 147 ? -2.939 29.062 24.062 1 96.81 147 GLY A C 1
ATOM 1130 O O . GLY A 1 147 ? -2.646 27.969 24.531 1 96.81 147 GLY A O 1
ATOM 1131 N N . LYS A 1 148 ? -3.639 30.016 24.672 1 96.06 148 LYS A N 1
ATOM 1132 C CA . LYS A 1 148 ? -4.18 29.781 26 1 96.06 148 LYS A CA 1
ATOM 1133 C C . LYS A 1 148 ? -5.707 29.812 26 1 96.06 148 LYS A C 1
ATOM 1135 O O . LYS A 1 148 ? -6.309 30.656 25.328 1 96.06 148 LYS A O 1
ATOM 1140 N N . ILE A 1 149 ? -6.285 28.922 26.719 1 95.88 149 ILE A N 1
ATOM 1141 C CA . ILE A 1 149 ? -7.738 28.953 26.859 1 95.88 149 ILE A CA 1
ATOM 1142 C C . ILE A 1 149 ? -8.148 30.156 27.719 1 95.88 149 ILE A C 1
ATOM 1144 O O . ILE A 1 149 ? -7.703 30.297 28.859 1 95.88 149 ILE A O 1
ATOM 1148 N N . VAL A 1 150 ? -9.031 30.984 27.203 1 94.25 150 VAL A N 1
ATOM 1149 C CA . VAL A 1 150 ? -9.43 32.188 27.938 1 94.25 150 VAL A CA 1
ATOM 1150 C C . VAL A 1 150 ? -10.922 32.156 28.234 1 94.25 150 VAL A C 1
ATOM 1152 O O . VAL A 1 150 ? -11.422 32.938 29.047 1 94.25 150 VAL A O 1
ATOM 1155 N N . ASP A 1 151 ? -11.648 31.266 27.562 1 94.44 151 ASP A N 1
ATOM 1156 C CA . ASP A 1 151 ? -13.047 30.984 27.859 1 94.44 151 ASP A CA 1
ATOM 1157 C C . ASP A 1 151 ? -13.383 29.531 27.516 1 94.44 151 ASP A C 1
ATOM 1159 O O . ASP A 1 151 ? -12.766 28.922 26.641 1 94.44 151 ASP A O 1
ATOM 1163 N N . ILE A 1 152 ? -14.297 28.906 28.266 1 95.5 152 ILE A N 1
ATOM 1164 C CA . ILE A 1 152 ? -14.484 27.469 28.156 1 95.5 152 ILE A CA 1
ATOM 1165 C C . ILE A 1 152 ? -15.938 27.109 28.453 1 95.5 152 ILE A C 1
ATOM 1167 O O . ILE A 1 152 ? -16.547 27.656 29.375 1 95.5 152 ILE A O 1
ATOM 1171 N N . GLY A 1 153 ? -16.438 26.25 27.609 1 93.81 153 GLY A N 1
ATOM 1172 C CA . GLY A 1 153 ? -17.797 25.75 27.828 1 93.81 153 GLY A CA 1
ATOM 1173 C C . GLY A 1 153 ? -17.906 24.859 29.047 1 93.81 153 GLY A C 1
ATOM 1174 O O . GLY A 1 153 ? -16.969 24.156 29.391 1 93.81 153 GLY A O 1
ATOM 1175 N N . LYS A 1 154 ? -19.109 24.812 29.547 1 93.56 154 LYS A N 1
ATOM 1176 C CA . LYS A 1 154 ? -19.359 24.141 30.812 1 93.56 154 LYS A CA 1
ATOM 1177 C C . LYS A 1 154 ? -19.141 22.641 30.703 1 93.56 154 LYS A C 1
ATOM 1179 O O . LYS A 1 154 ? -18.844 21.969 31.703 1 93.56 154 LYS A O 1
ATOM 1184 N N . ASN A 1 155 ? -19.297 22.109 29.5 1 93.56 155 ASN A N 1
ATOM 1185 C CA . ASN A 1 155 ? -19.219 20.656 29.344 1 93.56 155 ASN A CA 1
ATOM 1186 C C . ASN A 1 155 ? -17.828 20.219 28.906 1 93.56 155 ASN A C 1
ATOM 1188 O O . ASN A 1 155 ? -17.594 19.016 28.703 1 93.56 155 ASN A O 1
ATOM 1192 N N . VAL A 1 156 ? -16.953 21.125 28.703 1 92.81 156 VAL A N 1
ATOM 1193 C CA . VAL A 1 156 ? -15.57 20.766 28.406 1 92.81 156 VAL A CA 1
ATOM 1194 C C . VAL A 1 156 ? -14.836 20.422 29.703 1 92.81 156 VAL A C 1
ATOM 1196 O O . VAL A 1 156 ? -14.602 21.312 30.547 1 92.81 156 VAL A O 1
ATOM 1199 N N . THR A 1 157 ? -14.414 19.172 29.875 1 93.25 157 THR A N 1
ATOM 1200 C CA . THR A 1 157 ? -13.914 18.75 31.172 1 93.25 157 THR A CA 1
ATOM 1201 C C . THR A 1 157 ? -12.445 18.344 31.078 1 93.25 157 THR A C 1
ATOM 1203 O O . THR A 1 157 ? -11.758 18.234 32.094 1 93.25 157 THR A O 1
ATOM 1206 N N . HIS A 1 158 ? -11.898 18.109 29.922 1 90.94 158 HIS A N 1
ATOM 1207 C CA . HIS A 1 158 ? -10.547 17.578 29.766 1 90.94 158 HIS A CA 1
ATOM 1208 C C . HIS A 1 158 ? -9.523 18.719 29.719 1 90.94 158 HIS A C 1
ATOM 1210 O O . HIS A 1 158 ? -8.312 18.469 29.672 1 90.94 158 HIS A O 1
ATOM 1216 N N . ALA A 1 159 ? -9.992 19.984 29.734 1 94.19 159 ALA A N 1
ATOM 1217 C CA . ALA A 1 159 ? -9.148 21.172 29.75 1 94.19 159 ALA A CA 1
ATOM 1218 C C . ALA A 1 159 ? -9.703 22.219 30.719 1 94.19 159 ALA A C 1
ATOM 1220 O O . ALA A 1 159 ? -10.828 22.109 31.188 1 94.19 159 ALA A O 1
ATOM 1221 N N . ALA A 1 160 ? -8.82 23.25 31 1 94.94 160 ALA A N 1
ATOM 1222 C CA . ALA A 1 160 ? -9.227 24.297 31.938 1 94.94 160 ALA A CA 1
ATOM 1223 C C . ALA A 1 160 ? -8.805 25.672 31.438 1 94.94 160 ALA A C 1
ATOM 1225 O O . ALA A 1 160 ? -7.941 25.781 30.562 1 94.94 160 ALA A O 1
ATOM 1226 N N . LEU A 1 161 ? -9.422 26.656 32.094 1 95.06 161 LEU A N 1
ATOM 1227 C CA . LEU A 1 161 ? -9.016 28.047 31.828 1 95.06 161 LEU A CA 1
ATOM 1228 C C . LEU A 1 161 ? -7.539 28.234 32.125 1 95.06 161 LEU A C 1
ATOM 1230 O O . LEU A 1 161 ? -7.047 27.766 33.156 1 95.06 161 LEU A O 1
ATOM 1234 N N . GLY A 1 162 ? -6.828 28.844 31.188 1 94.62 162 GLY A N 1
ATOM 1235 C CA . GLY A 1 162 ? -5.422 29.141 31.406 1 94.62 162 GLY A CA 1
ATOM 1236 C C . GLY A 1 162 ? -4.492 28.078 30.844 1 94.62 162 GLY A C 1
ATOM 1237 O O . GLY A 1 162 ? -3.291 28.312 30.703 1 94.62 162 GLY A O 1
ATOM 1238 N N . ASP A 1 163 ? -5.02 26.922 30.516 1 96.12 163 ASP A N 1
ATOM 1239 C CA . ASP A 1 163 ? -4.195 25.875 29.938 1 96.12 163 ASP A CA 1
ATOM 1240 C C . ASP A 1 163 ? -3.576 26.328 28.609 1 96.12 163 ASP A C 1
ATOM 1242 O O . ASP A 1 163 ? -4.23 27 27.812 1 96.12 163 ASP A O 1
ATOM 1246 N N . THR A 1 164 ? -2.289 26 28.438 1 96.69 164 THR A N 1
ATOM 1247 C CA . THR A 1 164 ? -1.685 26.125 27.109 1 96.69 164 THR A CA 1
ATOM 1248 C C . THR A 1 164 ? -2.039 24.922 26.25 1 96.69 164 THR A C 1
ATOM 1250 O O . THR A 1 164 ? -1.904 23.766 26.672 1 96.69 164 THR A O 1
ATOM 1253 N N . VAL A 1 165 ? -2.516 25.188 25 1 97.31 165 VAL A N 1
ATOM 1254 C CA . VAL A 1 165 ? -3.047 24.094 24.203 1 97.31 165 VAL A CA 1
ATOM 1255 C C . VAL A 1 165 ? -2.576 24.234 22.75 1 97.31 165 VAL A C 1
ATOM 1257 O O . VAL A 1 165 ? -2.119 25.297 22.344 1 97.31 165 VAL A O 1
ATOM 1260 N N . VAL A 1 166 ? -2.506 23.188 22.062 1 96.81 166 VAL A N 1
ATOM 1261 C CA . VAL A 1 166 ? -2.432 23.125 20.609 1 96.81 166 VAL A CA 1
ATOM 1262 C C . VAL A 1 166 ? -3.777 22.688 20.031 1 96.81 166 VAL A C 1
ATOM 1264 O O . VAL A 1 166 ? -4.492 21.891 20.656 1 96.81 166 VAL A O 1
ATOM 1267 N N . VAL A 1 167 ? -4.113 23.219 18.859 1 95.25 167 VAL A N 1
ATOM 1268 C CA . VAL A 1 167 ? -5.43 22.969 18.281 1 95.25 167 VAL A CA 1
ATOM 1269 C C . VAL A 1 167 ? -5.324 21.922 17.172 1 95.25 167 VAL A C 1
ATOM 1271 O O . VAL A 1 167 ? -4.492 22.047 16.281 1 95.25 167 VAL A O 1
ATOM 1274 N N . ASP A 1 168 ? -6.086 20.859 17.266 1 93.06 168 ASP A N 1
ATOM 1275 C CA . ASP A 1 168 ? -6.348 19.953 16.141 1 93.06 168 ASP A CA 1
ATOM 1276 C C . ASP A 1 168 ? -7.211 20.641 15.086 1 93.06 168 ASP A C 1
ATOM 1278 O O . ASP A 1 168 ? -8.367 20.984 15.344 1 93.06 168 ASP A O 1
ATOM 1282 N N . PRO A 1 169 ? -6.68 20.844 13.93 1 91.56 169 PRO A N 1
ATOM 1283 C CA . PRO A 1 169 ? -7.398 21.656 12.953 1 91.56 169 PRO A CA 1
ATOM 1284 C C . PRO A 1 169 ? -8.625 20.953 12.375 1 91.56 169 PRO A C 1
ATOM 1286 O O . PRO A 1 169 ? -9.445 21.578 11.703 1 91.56 169 PRO A O 1
ATOM 1289 N N . GLU A 1 170 ? -8.758 19.688 12.492 1 81.19 170 GLU A N 1
ATOM 1290 C CA . GLU A 1 170 ? -9.883 18.969 11.906 1 81.19 170 GLU A CA 1
ATOM 1291 C C . GLU A 1 170 ? -10.781 18.375 12.984 1 81.19 170 GLU A C 1
ATOM 1293 O O . GLU A 1 170 ? -10.305 17.953 14.039 1 81.19 170 GLU A O 1
ATOM 1298 N N . TYR A 1 171 ? -12.156 18.75 12.672 1 65.75 171 TYR A N 1
ATOM 1299 C CA . TYR A 1 171 ? -13.172 18.172 13.555 1 65.75 171 TYR A CA 1
ATOM 1300 C C . TYR A 1 171 ? -13.789 16.922 12.938 1 65.75 171 TYR A C 1
ATOM 1302 O O . TYR A 1 171 ? -14.25 16.953 11.797 1 65.75 171 TYR A O 1
ATOM 1310 N N . THR A 1 172 ? -13.305 15.781 13.016 1 52.75 172 THR A N 1
ATOM 1311 C CA . THR A 1 172 ? -14.164 14.711 12.523 1 52.75 172 THR A CA 1
ATOM 1312 C C . THR A 1 172 ? -15.344 14.492 13.469 1 52.75 172 THR A C 1
ATOM 1314 O O . THR A 1 172 ? -15.227 14.695 14.68 1 52.75 172 THR A O 1
ATOM 1317 N N . SER A 1 173 ? -16.547 14.789 13.039 1 45.41 173 SER A N 1
ATOM 1318 C CA . SER A 1 173 ? -17.75 14.664 13.859 1 45.41 173 SER A CA 1
ATOM 1319 C C . SER A 1 173 ? -17.531 13.68 15.008 1 45.41 173 SER A C 1
ATOM 1321 O O . SER A 1 173 ? -16.953 12.609 14.812 1 45.41 173 SER A O 1
ATOM 1323 N N . VAL A 1 174 ? -17.484 14.117 16.234 1 39.59 174 VAL A N 1
ATOM 1324 C CA . VAL A 1 174 ? -17.547 13.398 17.5 1 39.59 174 VAL A CA 1
ATOM 1325 C C . VAL A 1 174 ? -18.297 12.078 17.312 1 39.59 174 VAL A C 1
ATOM 1327 O O . VAL A 1 174 ? -17.938 11.062 17.906 1 39.59 174 VAL A O 1
ATOM 1330 N N . ALA A 1 175 ? -19.594 12.234 16.984 1 34.94 175 ALA A N 1
ATOM 1331 C CA . ALA A 1 175 ? -20.5 11.086 16.969 1 34.94 175 ALA A CA 1
ATOM 1332 C C . ALA A 1 175 ? -19.922 9.945 16.125 1 34.94 175 ALA A C 1
ATOM 1334 O O . ALA A 1 175 ? -20.359 8.797 16.25 1 34.94 175 ALA A O 1
ATOM 1335 N N . ASP A 1 176 ? -19.516 10.305 14.922 1 38.78 176 ASP A N 1
ATOM 1336 C CA . ASP A 1 176 ? -19.344 9.133 14.062 1 38.78 176 ASP A CA 1
ATOM 1337 C C . ASP A 1 176 ? -17.984 8.477 14.297 1 38.78 176 ASP A C 1
ATOM 1339 O O . ASP A 1 176 ? -16.953 9.148 14.305 1 38.78 176 ASP A O 1
ATOM 1343 N N . GLY A 1 177 ? -17.609 8.078 15.359 1 37.31 177 GLY A N 1
ATOM 1344 C CA . GLY A 1 177 ? -16.516 7.141 15.617 1 37.31 177 GLY A CA 1
ATOM 1345 C C . GLY A 1 177 ? -15.383 7.254 14.625 1 37.31 177 GLY A C 1
ATOM 1346 O O . GLY A 1 177 ? -14.727 6.258 14.305 1 37.31 177 GLY A O 1
ATOM 1347 N N . GLY A 1 178 ? -14.906 8.617 14.344 1 42.16 178 GLY A N 1
ATOM 1348 C CA . GLY A 1 178 ? -13.742 8.93 13.531 1 42.16 178 GLY A CA 1
ATOM 1349 C C . GLY A 1 178 ? -13.922 8.562 12.07 1 42.16 178 GLY A C 1
ATOM 1350 O O . GLY A 1 178 ? -12.938 8.289 11.367 1 42.16 178 GLY A O 1
ATOM 1351 N N . SER A 1 179 ? -15.062 8.195 11.672 1 42.44 179 SER A N 1
ATOM 1352 C CA . SER A 1 179 ? -15.203 7.664 10.32 1 42.44 179 SER A CA 1
ATOM 1353 C C . SER A 1 179 ? -14.828 8.703 9.273 1 42.44 179 SER A C 1
ATOM 1355 O O . SER A 1 179 ? -15.398 9.797 9.242 1 42.44 179 SER A O 1
ATOM 1357 N N . LYS A 1 180 ? -13.664 8.859 8.906 1 46.69 180 LYS A N 1
ATOM 1358 C CA . LYS A 1 180 ? -13.141 9.547 7.73 1 46.69 180 LYS A CA 1
ATOM 1359 C C . LYS A 1 180 ? -14.172 9.57 6.605 1 46.69 180 LYS A C 1
ATOM 1361 O O . LYS A 1 180 ? -13.875 10.023 5.5 1 46.69 180 LYS A O 1
ATOM 1366 N N . SER A 1 181 ? -15.344 8.992 6.883 1 43.97 181 SER A N 1
ATOM 1367 C CA . SER A 1 181 ? -16.297 8.875 5.785 1 43.97 181 SER A CA 1
ATOM 1368 C C . SER A 1 181 ? -16.906 10.227 5.445 1 43.97 181 SER A C 1
ATOM 1370 O O . SER A 1 181 ? -17.688 10.344 4.492 1 43.97 181 SER A O 1
ATOM 1372 N N . LEU A 1 182 ? -16.688 11.18 6.348 1 44.56 182 LEU A N 1
ATOM 1373 C CA . LEU A 1 182 ? -17.406 12.391 5.973 1 44.56 182 LEU A CA 1
ATOM 1374 C C . LEU A 1 182 ? -16.688 13.109 4.828 1 44.56 182 LEU A C 1
ATOM 1376 O O . LEU A 1 182 ? -15.461 13.078 4.738 1 44.56 182 LEU A O 1
ATOM 1380 N N . SER A 1 183 ? -17.469 13.477 3.934 1 46.94 183 SER A N 1
ATOM 1381 C CA . SER A 1 183 ? -17.016 14.312 2.826 1 46.94 183 SER A CA 1
ATOM 1382 C C . SER A 1 183 ? -16.25 15.523 3.33 1 46.94 183 SER A C 1
ATOM 1384 O O . SER A 1 183 ? -16.453 15.969 4.461 1 46.94 183 SER A O 1
ATOM 1386 N N . PHE A 1 184 ? -15.164 15.797 2.713 1 48.69 184 PHE A N 1
ATOM 1387 C CA . PHE A 1 184 ? -14.367 17 2.973 1 48.69 184 PHE A CA 1
ATOM 1388 C C . PHE A 1 184 ? -15.258 18.172 3.357 1 48.69 184 PHE A C 1
ATOM 1390 O O . PHE A 1 184 ? -14.922 18.938 4.254 1 48.69 184 PHE A O 1
ATOM 1397 N N . GLN A 1 185 ? -16.438 18.203 2.736 1 48.09 185 GLN A N 1
ATOM 1398 C CA . GLN A 1 185 ? -17.312 19.344 2.922 1 48.09 185 GLN A CA 1
ATOM 1399 C C . GLN A 1 185 ? -17.969 19.312 4.297 1 48.09 185 GLN A C 1
ATOM 1401 O O . GLN A 1 185 ? -18.344 20.359 4.84 1 48.09 185 GLN A O 1
ATOM 1406 N N . GLU A 1 186 ? -18.016 18.172 4.758 1 54.53 186 GLU A N 1
ATOM 1407 C CA . GLU A 1 186 ? -18.734 18.062 6.027 1 54.53 186 GLU A CA 1
ATOM 1408 C C . GLU A 1 186 ? -17.766 18.141 7.207 1 54.53 186 GLU A C 1
ATOM 1410 O O . GLU A 1 186 ? -18.188 18.312 8.352 1 54.53 186 GLU A O 1
ATOM 1415 N N . ARG A 1 187 ? -16.547 18.297 6.738 1 60.62 187 ARG A N 1
ATOM 1416 C CA . ARG A 1 187 ? -15.531 18.312 7.785 1 60.62 187 ARG A CA 1
ATOM 1417 C C . ARG A 1 187 ? -15.258 19.734 8.266 1 60.62 187 ARG A C 1
ATOM 1419 O O . ARG A 1 187 ? -15.078 20.641 7.449 1 60.62 187 ARG A O 1
ATOM 1426 N N . LYS A 1 188 ? -15.586 20.016 9.523 1 69.25 188 LYS A N 1
ATOM 1427 C CA . LYS A 1 188 ? -15.164 21.281 10.109 1 69.25 188 LYS A CA 1
ATOM 1428 C C . LYS A 1 188 ? -13.641 21.375 10.211 1 69.25 188 LYS A C 1
ATOM 1430 O O . LYS A 1 188 ? -13.023 20.562 10.906 1 69.25 188 LYS A O 1
ATOM 1435 N N . ALA A 1 189 ? -13.062 22.188 9.352 1 83.62 189 ALA A N 1
ATOM 1436 C CA . ALA A 1 189 ? -11.617 22.391 9.32 1 83.62 189 ALA A CA 1
ATOM 1437 C C . ALA A 1 189 ? -11.273 23.875 9.5 1 83.62 189 ALA A C 1
ATOM 1439 O O . ALA A 1 189 ? -11.648 24.703 8.68 1 83.62 189 ALA A O 1
ATOM 1440 N N . ILE A 1 190 ? -10.594 24.078 10.578 1 90.19 190 ILE A N 1
ATOM 1441 C CA . ILE A 1 190 ? -10.242 25.484 10.789 1 90.19 190 ILE A CA 1
ATOM 1442 C C . ILE A 1 190 ? -9.297 25.953 9.688 1 90.19 190 ILE A C 1
ATOM 1444 O O . ILE A 1 190 ? -8.5 25.172 9.172 1 90.19 190 ILE A O 1
ATOM 1448 N N . GLY A 1 191 ? -9.398 27.234 9.289 1 89.31 191 GLY A N 1
ATOM 1449 C CA . GLY A 1 191 ? -8.57 27.812 8.25 1 89.31 191 GLY A CA 1
ATOM 1450 C C . GLY A 1 191 ? -9.031 27.453 6.848 1 89.31 191 GLY A C 1
ATOM 1451 O O . GLY A 1 191 ? -8.445 27.906 5.863 1 89.31 191 GLY A O 1
ATOM 1452 N N . MET A 1 192 ? -10.016 26.578 6.781 1 84.88 192 MET A N 1
ATOM 1453 C CA . MET A 1 192 ? -10.547 26.172 5.484 1 84.88 192 MET A CA 1
ATOM 1454 C C . MET A 1 192 ? -12.055 26.359 5.426 1 84.88 192 MET A C 1
ATOM 1456 O O . MET A 1 192 ? -12.547 27.266 4.746 1 84.88 192 MET A O 1
ATOM 1460 N N . THR A 1 193 ? -12.758 25.562 6.238 1 80.5 193 THR A N 1
ATOM 1461 C CA . THR A 1 193 ? -14.211 25.688 6.262 1 80.5 193 THR A CA 1
ATOM 1462 C C . THR A 1 193 ? -14.664 26.562 7.422 1 80.5 193 THR A C 1
ATOM 1464 O O . THR A 1 193 ? -15.773 27.094 7.41 1 80.5 193 THR A O 1
ATOM 1467 N N . HIS A 1 194 ? -13.852 26.766 8.383 1 85.75 194 HIS A N 1
ATOM 1468 C CA . HIS A 1 194 ? -14.055 27.625 9.539 1 85.75 194 HIS A CA 1
ATOM 1469 C C . HIS A 1 194 ? -12.852 28.531 9.773 1 85.75 194 HIS A C 1
ATOM 1471 O O . HIS A 1 194 ? -11.75 28.234 9.312 1 85.75 194 HIS A O 1
ATOM 1477 N N . ASN A 1 195 ? -13.078 29.562 10.461 1 91 195 ASN A N 1
ATOM 1478 C CA . ASN A 1 195 ? -11.992 30.5 10.719 1 91 195 ASN A CA 1
ATOM 1479 C C . ASN A 1 195 ? -10.844 29.844 11.477 1 91 195 ASN A C 1
ATOM 1481 O O . ASN A 1 195 ? -11.07 29.047 12.391 1 91 195 ASN A O 1
ATOM 1485 N N . GLY A 1 196 ? -9.617 30.344 11.109 1 94.81 196 GLY A N 1
ATOM 1486 C CA . GLY A 1 196 ? -8.438 29.719 11.688 1 94.81 196 GLY A CA 1
ATOM 1487 C C . GLY A 1 196 ? -7.668 30.641 12.617 1 94.81 196 GLY A C 1
ATOM 1488 O O . GLY A 1 196 ? -8.25 31.531 13.234 1 94.81 196 GLY A O 1
ATOM 1489 N N . GLY A 1 197 ? -6.402 30.375 12.766 1 96.19 197 GLY A N 1
ATOM 1490 C CA . GLY A 1 197 ? -5.609 30.906 13.859 1 96.19 197 GLY A CA 1
ATOM 1491 C C . GLY A 1 197 ? -4.895 32.188 13.508 1 96.19 197 GLY A C 1
ATOM 1492 O O . GLY A 1 197 ? -4.18 32.75 14.336 1 96.19 197 GLY A O 1
ATOM 1493 N N . TRP A 1 198 ? -5.082 32.688 12.25 1 96.5 198 TRP A N 1
ATOM 1494 C CA . TRP A 1 198 ? -4.488 33.969 11.945 1 96.5 198 TRP A CA 1
ATOM 1495 C C . TRP A 1 198 ? -5.32 35.094 12.531 1 96.5 198 TRP A C 1
ATOM 1497 O O . TRP A 1 198 ? -5.715 36.031 11.812 1 96.5 198 TRP A O 1
ATOM 1507 N N . ALA A 1 199 ? -5.531 35 13.812 1 94.81 199 ALA A N 1
ATOM 1508 C CA . ALA A 1 199 ? -6.363 35.906 14.602 1 94.81 199 ALA A CA 1
ATOM 1509 C C . ALA A 1 199 ? -5.914 35.938 16.062 1 94.81 199 ALA A C 1
ATOM 1511 O O . ALA A 1 199 ? -5.188 35.062 16.516 1 94.81 199 ALA A O 1
ATOM 1512 N N . GLN A 1 200 ? -6.352 36.938 16.766 1 93.75 200 GLN A N 1
ATOM 1513 C CA . GLN A 1 200 ? -6 37.062 18.172 1 93.75 200 GLN A CA 1
ATOM 1514 C C . GLN A 1 200 ? -6.691 36 19 1 93.75 200 GLN A C 1
ATOM 1516 O O . GLN A 1 200 ? -6.121 35.5 19.969 1 93.75 200 GLN A O 1
ATOM 1521 N N . TYR A 1 201 ? -7.922 35.656 18.578 1 93.62 201 TYR A N 1
ATOM 1522 C CA . TYR A 1 201 ? -8.711 34.656 19.281 1 93.62 201 TYR A CA 1
ATOM 1523 C C . TYR A 1 201 ? -9.312 33.656 18.312 1 93.62 201 TYR A C 1
ATOM 1525 O O . TYR A 1 201 ? -9.578 34 17.156 1 93.62 201 TYR A O 1
ATOM 1533 N N . LEU A 1 202 ? -9.547 32.5 18.781 1 94.75 202 LEU A N 1
ATOM 1534 C CA . LEU A 1 202 ? -10.094 31.406 17.984 1 94.75 202 LEU A CA 1
ATOM 1535 C C . LEU A 1 202 ? -11.109 30.594 18.766 1 94.75 202 LEU A C 1
ATOM 1537 O O . LEU A 1 202 ? -10.844 30.203 19.906 1 94.75 202 LEU A O 1
ATOM 1541 N N . LEU A 1 203 ? -12.281 30.484 18.234 1 93.25 203 LEU A N 1
ATOM 1542 C CA . LEU A 1 203 ? -13.32 29.641 18.797 1 93.25 203 LEU A CA 1
ATOM 1543 C C . LEU A 1 203 ? -13.281 28.25 18.172 1 93.25 203 LEU A C 1
ATOM 1545 O O . LEU A 1 203 ? -13.344 28.109 16.953 1 93.25 203 LEU A O 1
ATOM 1549 N N . VAL A 1 204 ? -13.141 27.188 19 1 93 204 VAL A N 1
ATOM 1550 C CA . VAL A 1 204 ? -13.133 25.828 18.5 1 93 204 VAL A CA 1
ATOM 1551 C C . VAL A 1 204 ? -13.906 24.922 19.453 1 93 204 VAL A C 1
ATOM 1553 O O . VAL A 1 204 ? -14.281 25.328 20.547 1 93 204 VAL A O 1
ATOM 1556 N N . THR A 1 205 ? -14.141 23.719 18.953 1 90.06 205 THR A N 1
ATOM 1557 C CA . THR A 1 205 ? -14.742 22.719 19.844 1 90.06 205 THR A CA 1
ATOM 1558 C C . THR A 1 205 ? -13.711 22.172 20.812 1 90.06 205 THR A C 1
ATOM 1560 O O . THR A 1 205 ? -12.539 22.016 20.469 1 90.06 205 THR A O 1
ATOM 1563 N N . GLY A 1 206 ? -14.211 21.859 22.031 1 90.12 206 GLY A N 1
ATOM 1564 C CA . GLY A 1 206 ? -13.32 21.359 23.078 1 90.12 206 GLY A CA 1
ATOM 1565 C C . GLY A 1 206 ? -12.523 20.156 22.641 1 90.12 206 GLY A C 1
ATOM 1566 O O . GLY A 1 206 ? -11.367 19.984 23.031 1 90.12 206 GLY A O 1
ATOM 1567 N N . ILE A 1 207 ? -13.023 19.312 21.812 1 87.06 207 ILE A N 1
ATOM 1568 C CA . ILE A 1 207 ? -12.375 18.062 21.422 1 87.06 207 ILE A CA 1
ATOM 1569 C C . ILE A 1 207 ? -11.18 18.359 20.516 1 87.06 207 ILE A C 1
ATOM 1571 O O . ILE A 1 207 ? -10.305 17.516 20.328 1 87.06 207 ILE A O 1
ATOM 1575 N N . GLN A 1 208 ? -11.062 19.562 20 1 91.44 208 GLN A N 1
ATOM 1576 C CA . GLN A 1 208 ? -9.977 19.938 19.094 1 91.44 208 GLN A CA 1
ATOM 1577 C C . GLN A 1 208 ? -8.758 20.422 19.875 1 91.44 208 GLN A C 1
ATOM 1579 O O . GLN A 1 208 ? -7.695 20.656 19.297 1 91.44 208 GLN A O 1
ATOM 1584 N N . VAL A 1 209 ? -8.891 20.562 21.156 1 93.19 209 VAL A N 1
ATOM 1585 C CA . VAL A 1 209 ? -7.781 21.172 21.875 1 93.19 209 VAL A CA 1
ATOM 1586 C C . VAL A 1 209 ? -7.031 20.109 22.672 1 93.19 209 VAL A C 1
ATOM 1588 O O . VAL A 1 209 ? -7.652 19.234 23.281 1 93.19 209 VAL A O 1
ATOM 1591 N N . HIS A 1 210 ? -5.727 20.141 22.625 1 94.25 210 HIS A N 1
ATOM 1592 C CA . HIS A 1 210 ? -4.828 19.281 23.391 1 94.25 210 HIS A CA 1
ATOM 1593 C C . HIS A 1 210 ? -3.891 20.094 24.266 1 94.25 210 HIS A C 1
ATOM 1595 O O . HIS A 1 210 ? -3.191 20.984 23.781 1 94.25 210 HIS A O 1
ATOM 1601 N N . ARG A 1 211 ? -3.941 19.766 25.516 1 95.5 211 ARG A N 1
ATOM 1602 C CA . ARG A 1 211 ? -3.027 20.438 26.438 1 95.5 211 ARG A CA 1
ATOM 1603 C C . ARG A 1 211 ? -1.577 20.109 26.109 1 95.5 211 ARG A C 1
ATOM 1605 O O . ARG A 1 211 ? -1.263 18.969 25.734 1 95.5 211 ARG A O 1
ATOM 1612 N N . ILE A 1 212 ? -0.729 21.078 26.219 1 95.81 212 ILE A N 1
ATOM 1613 C CA . ILE A 1 212 ? 0.694 20.844 26 1 95.81 212 ILE A CA 1
ATOM 1614 C C . ILE A 1 212 ? 1.479 21.25 27.25 1 95.81 212 ILE A C 1
ATOM 1616 O O . ILE A 1 212 ? 1.021 22.078 28.031 1 95.81 212 ILE A O 1
ATOM 1620 N N . PRO A 1 213 ? 2.643 20.609 27.438 1 93.44 213 PRO A N 1
ATOM 1621 C CA . PRO A 1 213 ? 3.477 20.984 28.578 1 93.44 213 PRO A CA 1
ATOM 1622 C C . PRO A 1 213 ? 3.938 22.438 28.516 1 93.44 213 PRO A C 1
ATOM 1624 O O . PRO A 1 213 ? 4.227 22.953 27.438 1 93.44 213 PRO A O 1
ATOM 1627 N N . ASN A 1 214 ? 4.141 23 29.656 1 88.31 214 ASN A N 1
ATOM 1628 C CA . ASN A 1 214 ? 4.527 24.406 29.75 1 88.31 214 ASN A CA 1
ATOM 1629 C C . ASN A 1 214 ? 5.957 24.625 29.266 1 88.31 214 ASN A C 1
ATOM 1631 O O . ASN A 1 214 ? 6.332 25.734 28.922 1 88.31 214 ASN A O 1
ATOM 1635 N N . ASP A 1 215 ? 6.715 23.578 29.172 1 91.44 215 ASP A N 1
ATOM 1636 C CA . ASP A 1 215 ? 8.117 23.734 28.797 1 91.44 215 ASP A CA 1
ATOM 1637 C C . ASP A 1 215 ? 8.289 23.609 27.281 1 91.44 215 ASP A C 1
ATOM 1639 O O . ASP A 1 215 ? 9.383 23.812 26.75 1 91.44 215 ASP A O 1
ATOM 1643 N N . LEU A 1 216 ? 7.242 23.266 26.641 1 95.56 216 LEU A N 1
ATOM 1644 C CA . LEU A 1 216 ? 7.293 23.25 25.172 1 95.56 216 LEU A CA 1
ATOM 1645 C C . LEU A 1 216 ? 7.148 24.656 24.609 1 95.56 216 LEU A C 1
ATOM 1647 O O . LEU A 1 216 ? 6.145 25.328 24.859 1 95.56 216 LEU A O 1
ATOM 1651 N N . PRO A 1 217 ? 8.203 25.141 23.875 1 95.69 217 PRO A N 1
ATOM 1652 C CA . PRO A 1 217 ? 8.117 26.5 23.328 1 95.69 217 PRO A CA 1
ATOM 1653 C C . PRO A 1 217 ? 6.922 26.672 22.391 1 95.69 217 PRO A C 1
ATOM 1655 O O . PRO A 1 217 ? 6.609 25.781 21.594 1 95.69 217 PRO A O 1
ATOM 1658 N N . GLY A 1 218 ? 6.262 27.797 22.469 1 95.06 218 GLY A N 1
ATOM 1659 C CA . GLY A 1 218 ? 5.074 28.125 21.703 1 95.06 218 GLY A CA 1
ATOM 1660 C C . GLY A 1 218 ? 5.266 27.938 20.203 1 95.06 218 GLY A C 1
ATOM 1661 O O . GLY A 1 218 ? 4.48 27.234 19.562 1 95.06 218 GLY A O 1
ATOM 1662 N N . PRO A 1 219 ? 6.324 28.531 19.688 1 96.44 219 PRO A N 1
ATOM 1663 C CA . PRO A 1 219 ? 6.539 28.375 18.25 1 96.44 219 PRO A CA 1
ATOM 1664 C C . PRO A 1 219 ? 6.664 26.922 17.828 1 96.44 219 PRO A C 1
ATOM 1666 O O . PRO A 1 219 ? 6.098 26.516 16.797 1 96.44 219 PRO A O 1
ATOM 1669 N N . TRP A 1 220 ? 7.328 26.109 18.594 1 96.62 220 TRP A N 1
ATOM 1670 C CA . TRP A 1 220 ? 7.465 24.688 18.281 1 96.62 220 TRP A CA 1
ATOM 1671 C C . TRP A 1 220 ? 6.113 23.984 18.344 1 96.62 220 TRP A C 1
ATOM 1673 O O . TRP A 1 220 ? 5.836 23.078 17.547 1 96.62 220 TRP A O 1
ATOM 1683 N N . ALA A 1 221 ? 5.32 24.391 19.281 1 97.19 221 ALA A N 1
ATOM 1684 C CA . ALA A 1 221 ? 4.027 23.75 19.484 1 97.19 221 ALA A CA 1
ATOM 1685 C C . ALA A 1 221 ? 3.146 23.844 18.25 1 97.19 221 ALA A C 1
ATOM 1687 O O . ALA A 1 221 ? 2.299 22.984 18 1 97.19 221 ALA A O 1
ATOM 1688 N N . THR A 1 222 ? 3.342 24.891 17.422 1 97.31 222 THR A N 1
ATOM 1689 C CA . THR A 1 222 ? 2.545 25.062 16.203 1 97.31 222 THR A CA 1
ATOM 1690 C C . THR A 1 222 ? 2.818 23.922 15.219 1 97.31 222 THR A C 1
ATOM 1692 O O . THR A 1 222 ? 2.006 23.656 14.328 1 97.31 222 THR A O 1
ATOM 1695 N N . MET A 1 223 ? 3.922 23.219 15.359 1 97 223 MET A N 1
ATOM 1696 C CA . MET A 1 223 ? 4.312 22.188 14.398 1 97 223 MET A CA 1
ATOM 1697 C C . MET A 1 223 ? 3.826 20.812 14.852 1 97 223 MET A C 1
ATOM 1699 O O . MET A 1 223 ? 4.031 19.828 14.156 1 97 223 MET A O 1
ATOM 1703 N N . ILE A 1 224 ? 3.113 20.797 15.961 1 96.94 224 ILE A N 1
ATOM 1704 C CA . ILE A 1 224 ? 2.619 19.531 16.484 1 96.94 224 ILE A CA 1
ATOM 1705 C C . ILE A 1 224 ? 1.635 18.906 15.5 1 96.94 224 ILE A C 1
ATOM 1707 O O . ILE A 1 224 ? 1.602 17.688 15.336 1 96.94 224 ILE A O 1
ATOM 1711 N N . TYR A 1 225 ? 0.873 19.688 14.891 1 94.44 225 TYR A N 1
ATOM 1712 C CA . TYR A 1 225 ? -0.063 19.172 13.906 1 94.44 225 TYR A CA 1
ATOM 1713 C C . TYR A 1 225 ? 0.67 18.391 12.812 1 94.44 225 TYR A C 1
ATOM 1715 O O . TYR A 1 225 ? 0.257 17.297 12.438 1 94.44 225 TYR A O 1
ATOM 1723 N N . GLU A 1 226 ? 1.717 18.984 12.297 1 95.19 226 GLU A N 1
ATOM 1724 C CA . GLU A 1 226 ? 2.518 18.297 11.289 1 95.19 226 GLU A CA 1
ATOM 1725 C C . GLU A 1 226 ? 3.098 17 11.828 1 95.19 226 GLU A C 1
ATOM 1727 O O . GLU A 1 226 ? 3.104 15.984 11.133 1 95.19 226 GLU A O 1
ATOM 1732 N N . VAL A 1 227 ? 3.602 17.047 13.031 1 97.12 227 VAL A N 1
ATOM 1733 C CA . VAL A 1 227 ? 4.148 15.852 13.656 1 97.12 227 VAL A CA 1
ATOM 1734 C C . VAL A 1 227 ? 3.051 14.797 13.797 1 97.12 227 VAL A C 1
ATOM 1736 O O . VAL A 1 227 ? 3.301 13.602 13.625 1 97.12 227 VAL A O 1
ATOM 1739 N N . ALA A 1 228 ? 1.817 15.258 14.094 1 95.5 228 ALA A N 1
ATOM 1740 C CA . ALA A 1 228 ? 0.696 14.328 14.195 1 95.5 228 ALA A CA 1
ATOM 1741 C C . ALA A 1 228 ? 0.427 13.641 12.859 1 95.5 228 ALA A C 1
ATOM 1743 O O . ALA A 1 228 ? 0.099 12.453 12.82 1 95.5 228 ALA A O 1
ATOM 1744 N N . CYS A 1 229 ? 0.524 14.383 11.789 1 94.56 229 CYS A N 1
ATOM 1745 C CA . CYS A 1 229 ? 0.384 13.797 10.461 1 94.56 229 CYS A CA 1
ATOM 1746 C C . CYS A 1 229 ? 1.472 12.758 10.211 1 94.56 229 CYS A C 1
ATOM 1748 O O . CYS A 1 229 ? 1.199 11.688 9.664 1 94.56 229 CYS A O 1
ATOM 1750 N N . ILE A 1 230 ? 2.684 13.055 10.648 1 97.12 230 ILE A N 1
ATOM 1751 C CA . ILE A 1 230 ? 3.814 12.148 10.484 1 97.12 230 ILE A CA 1
ATOM 1752 C C . ILE A 1 230 ? 3.57 10.867 11.281 1 97.12 230 ILE A C 1
ATOM 1754 O O . ILE A 1 230 ? 3.797 9.766 10.773 1 97.12 230 ILE A O 1
ATOM 1758 N N . VAL A 1 231 ? 3.062 11.031 12.453 1 96.56 231 VAL A N 1
ATOM 1759 C CA . VAL A 1 231 ? 2.77 9.891 13.305 1 96.56 231 VAL A CA 1
ATOM 1760 C C . VAL A 1 231 ? 1.766 8.969 12.617 1 96.56 231 VAL A C 1
ATOM 1762 O O . VAL A 1 231 ? 1.955 7.754 12.57 1 96.56 231 VAL A O 1
ATOM 1765 N N . SER A 1 232 ? 0.761 9.562 12.07 1 94.06 232 SER A N 1
ATOM 1766 C CA . SER A 1 232 ? -0.266 8.781 11.383 1 94.06 232 SER A CA 1
ATOM 1767 C C . SER A 1 232 ? 0.3 8.086 10.148 1 94.06 232 SER A C 1
ATOM 1769 O O . SER A 1 232 ? 0.01 6.91 9.906 1 94.06 232 SER A O 1
ATOM 1771 N N . ALA A 1 233 ? 1.059 8.789 9.398 1 96.12 233 ALA A N 1
ATOM 1772 C CA . ALA A 1 233 ? 1.656 8.227 8.188 1 96.12 233 ALA A CA 1
ATOM 1773 C C . ALA A 1 233 ? 2.611 7.086 8.531 1 96.12 233 ALA A C 1
ATOM 1775 O O . ALA A 1 233 ? 2.631 6.062 7.844 1 96.12 233 ALA A O 1
ATOM 1776 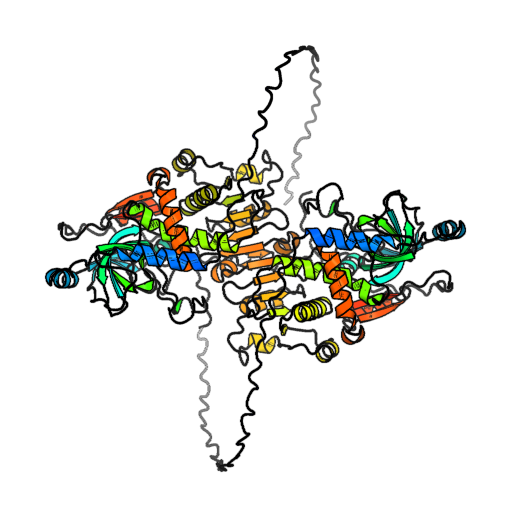N N . TRP A 1 234 ? 3.387 7.285 9.586 1 96.62 234 TRP A N 1
ATOM 1777 C CA . TRP A 1 234 ? 4.328 6.258 10.023 1 96.62 234 TRP A CA 1
ATOM 1778 C C . TRP A 1 234 ? 3.596 4.992 10.445 1 96.62 234 TRP A C 1
ATOM 1780 O O . TRP A 1 234 ? 4.02 3.881 10.109 1 96.62 234 TRP A O 1
ATOM 1790 N N . LYS A 1 235 ? 2.5 5.172 11.125 1 93.69 235 LYS A N 1
ATOM 1791 C CA . LYS A 1 235 ? 1.695 4.023 11.531 1 93.69 235 LYS A CA 1
ATOM 1792 C C . LYS A 1 235 ? 1.127 3.289 10.32 1 93.69 235 LYS A C 1
ATOM 1794 O O . LYS A 1 235 ? 1.093 2.059 10.297 1 93.69 235 LYS A O 1
ATOM 1799 N N . LYS A 1 236 ? 0.782 3.992 9.359 1 92.62 236 LYS A N 1
ATOM 1800 C CA . LYS A 1 236 ? 0.135 3.439 8.172 1 92.62 236 LYS A CA 1
ATOM 1801 C C . LYS A 1 236 ? 1.091 2.539 7.395 1 92.62 236 LYS A C 1
ATOM 1803 O O . LYS A 1 236 ? 0.67 1.548 6.797 1 92.62 236 LYS A O 1
ATOM 1808 N N . ILE A 1 237 ? 2.367 2.811 7.395 1 94.69 237 ILE A N 1
ATOM 1809 C CA . ILE A 1 237 ? 3.277 2.076 6.523 1 94.69 237 ILE A CA 1
ATOM 1810 C C . ILE A 1 237 ? 3.947 0.949 7.309 1 94.69 237 ILE A C 1
ATOM 1812 O O . ILE A 1 237 ? 4.832 0.266 6.789 1 94.69 237 ILE A O 1
ATOM 1816 N N . GLN A 1 238 ? 3.502 0.798 8.57 1 93.38 238 GLN A N 1
ATOM 1817 C CA . GLN A 1 238 ? 4.012 -0.339 9.328 1 93.38 238 GLN A CA 1
ATOM 1818 C C . GLN A 1 238 ? 3.535 -1.659 8.727 1 93.38 238 GLN A C 1
ATOM 1820 O O . GLN A 1 238 ? 2.48 -1.714 8.094 1 93.38 238 GLN A O 1
ATOM 1825 N N . PRO A 1 239 ? 4.328 -2.768 8.82 1 92.19 239 PRO A N 1
ATOM 1826 C CA . PRO A 1 239 ? 5.562 -2.861 9.609 1 92.19 239 PRO A CA 1
ATOM 1827 C C . PRO A 1 239 ? 6.789 -2.361 8.836 1 92.19 239 PRO A C 1
ATOM 1829 O O . PRO A 1 239 ? 6.816 -2.422 7.609 1 92.19 239 PRO A O 1
ATOM 1832 N N . VAL A 1 240 ? 7.746 -1.817 9.586 1 94.25 240 VAL A N 1
ATOM 1833 C CA . VAL A 1 240 ? 9.039 -1.382 9.07 1 94.25 240 VAL A CA 1
ATOM 1834 C C . VAL A 1 240 ? 10.164 -2.055 9.852 1 94.25 240 VAL A C 1
ATOM 1836 O O . VAL A 1 240 ? 10.125 -2.104 11.086 1 94.25 240 VAL A O 1
ATOM 1839 N N . SER A 1 241 ? 11.07 -2.605 9.117 1 92.56 241 SER A N 1
ATOM 1840 C CA . SER A 1 241 ? 12.227 -3.25 9.734 1 92.56 241 SER A CA 1
ATOM 1841 C C . SER A 1 241 ? 13.305 -2.234 10.086 1 92.56 241 SER A C 1
ATOM 1843 O O . SER A 1 241 ? 13.5 -1.255 9.359 1 92.56 241 SER A O 1
ATOM 1845 N N . GLU A 1 242 ? 14.039 -2.559 11.117 1 91 242 GLU A N 1
ATOM 1846 C CA . GLU A 1 242 ? 15.164 -1.707 11.492 1 91 242 GLU A CA 1
ATOM 1847 C C . GLU A 1 242 ? 16.25 -1.709 10.422 1 91 242 GLU A C 1
ATOM 1849 O O . GLU A 1 242 ? 17.062 -0.786 10.344 1 91 242 GLU A O 1
ATOM 1854 N N . ALA A 1 243 ? 16.219 -2.736 9.586 1 90.94 243 ALA A N 1
ATOM 1855 C CA . ALA A 1 243 ? 17.219 -2.875 8.539 1 90.94 243 ALA A CA 1
ATOM 1856 C C . ALA A 1 243 ? 16.812 -2.117 7.281 1 90.94 243 ALA A C 1
ATOM 1858 O O . ALA A 1 243 ? 17.609 -1.977 6.348 1 90.94 243 ALA A O 1
ATOM 1859 N N . ASP A 1 244 ? 15.633 -1.589 7.246 1 93.81 244 ASP A N 1
ATOM 1860 C CA . ASP A 1 244 ? 15.125 -0.923 6.051 1 93.81 244 ASP A CA 1
ATOM 1861 C C . ASP A 1 244 ? 15.898 0.365 5.773 1 93.81 244 ASP A C 1
ATOM 1863 O O . ASP A 1 244 ? 16.188 1.135 6.691 1 93.81 244 ASP A O 1
ATOM 1867 N N . ARG A 1 245 ? 16.297 0.495 4.562 1 94.31 245 ARG A N 1
ATOM 1868 C CA . ARG A 1 245 ? 16.875 1.756 4.105 1 94.31 245 ARG A CA 1
ATOM 1869 C C . ARG A 1 245 ? 15.781 2.736 3.688 1 94.31 245 ARG A C 1
ATOM 1871 O O . ARG A 1 245 ? 14.938 2.414 2.848 1 94.31 245 ARG A O 1
ATOM 1878 N N . ILE A 1 246 ? 15.805 3.953 4.297 1 96.56 246 ILE A N 1
ATOM 1879 C CA . ILE A 1 246 ? 14.719 4.906 4.113 1 96.56 246 ILE A CA 1
ATOM 1880 C C . ILE A 1 246 ? 15.25 6.176 3.453 1 96.56 246 ILE A C 1
ATOM 1882 O O . ILE A 1 246 ? 16.25 6.746 3.902 1 96.56 246 ILE A O 1
ATOM 1886 N N . LEU A 1 247 ? 14.602 6.578 2.322 1 95.25 247 LEU A N 1
ATOM 1887 C CA . LEU A 1 247 ? 14.883 7.832 1.63 1 95.25 247 LEU A CA 1
ATOM 1888 C C . LEU A 1 247 ? 13.727 8.812 1.782 1 95.25 247 LEU A C 1
ATOM 1890 O O . LEU A 1 247 ? 12.57 8.453 1.562 1 95.25 247 LEU A O 1
ATOM 1894 N N . ILE A 1 248 ? 14.023 10.008 2.191 1 95.75 248 ILE A N 1
ATOM 1895 C CA . ILE A 1 248 ? 13.031 11.078 2.246 1 95.75 248 ILE A CA 1
ATOM 1896 C C . ILE A 1 248 ? 13.312 12.109 1.151 1 95.75 248 ILE A C 1
ATOM 1898 O O . ILE A 1 248 ? 14.398 12.695 1.114 1 95.75 248 ILE A O 1
ATOM 1902 N N . LEU A 1 249 ? 12.375 12.203 0.234 1 93.62 249 LEU A N 1
ATOM 1903 C CA . LEU A 1 249 ? 12.43 13.328 -0.689 1 93.62 249 LEU A CA 1
ATOM 1904 C C . LEU A 1 249 ? 12.031 14.625 0.01 1 93.62 249 LEU A C 1
ATOM 1906 O O . LEU A 1 249 ? 10.883 14.773 0.442 1 93.62 249 LEU A O 1
ATOM 1910 N N . CYS A 1 250 ? 12.961 15.508 0.08 1 91.88 250 CYS A N 1
ATOM 1911 C CA . CYS A 1 250 ? 12.836 16.609 1.031 1 91.88 250 CYS A CA 1
ATOM 1912 C C . CYS A 1 250 ? 12.984 17.953 0.331 1 91.88 250 CYS A C 1
ATOM 1914 O O . CYS A 1 250 ? 13.906 18.141 -0.464 1 91.88 250 CYS A O 1
ATOM 1916 N N . ASN A 1 251 ? 12.055 18.828 0.662 1 84.62 251 ASN A N 1
ATOM 1917 C CA . ASN A 1 251 ? 12.203 20.203 0.167 1 84.62 251 ASN A CA 1
ATOM 1918 C C . ASN A 1 251 ? 11.914 21.219 1.26 1 84.62 251 ASN A C 1
ATOM 1920 O O . ASN A 1 251 ? 11.625 22.391 0.967 1 84.62 251 ASN A O 1
ATOM 1924 N N . GLY A 1 252 ? 12.008 20.797 2.578 1 88.81 252 GLY A N 1
ATOM 1925 C CA . GLY A 1 252 ? 11.758 21.781 3.625 1 88.81 252 GLY A CA 1
ATOM 1926 C C . GLY A 1 252 ? 11.359 21.141 4.945 1 88.81 252 GLY A C 1
ATOM 1927 O O . GLY A 1 252 ? 11.859 20.078 5.309 1 88.81 252 GLY A O 1
ATOM 1928 N N . ILE A 1 253 ? 10.516 21.859 5.645 1 92.44 253 ILE A N 1
ATOM 1929 C CA . ILE A 1 253 ? 10.242 21.609 7.051 1 92.44 253 ILE A CA 1
ATOM 1930 C C . ILE A 1 253 ? 9.625 20.219 7.203 1 92.44 253 ILE A C 1
ATOM 1932 O O . ILE A 1 253 ? 9.953 19.484 8.141 1 92.44 253 ILE A O 1
ATOM 1936 N N . ALA A 1 254 ? 8.742 19.859 6.285 1 93.38 254 ALA A N 1
ATOM 1937 C CA . ALA A 1 254 ? 8.102 18.547 6.398 1 93.38 254 ALA A CA 1
ATOM 1938 C C . ALA A 1 254 ? 9.133 17.422 6.348 1 93.38 254 ALA A C 1
ATOM 1940 O O . ALA A 1 254 ? 9.094 16.484 7.152 1 93.38 254 ALA A O 1
ATOM 1941 N N . GLY A 1 255 ? 10.039 17.547 5.438 1 94.19 255 GLY A N 1
ATOM 1942 C CA . GLY A 1 255 ? 11.102 16.562 5.328 1 94.19 255 GLY A CA 1
ATOM 1943 C C . GLY A 1 255 ? 12.008 16.516 6.543 1 94.19 255 GLY A C 1
ATOM 1944 O O . GLY A 1 255 ? 12.406 15.438 6.988 1 94.19 255 GLY A O 1
ATOM 1945 N N . PHE A 1 256 ? 12.344 17.672 7.09 1 94.75 256 PHE A N 1
ATOM 1946 C CA . PHE A 1 256 ? 13.188 17.734 8.281 1 94.75 256 PHE A CA 1
ATOM 1947 C C . PHE A 1 256 ? 12.484 17.078 9.469 1 94.75 256 PHE A C 1
ATOM 1949 O O . PHE A 1 256 ? 13.102 16.297 10.195 1 94.75 256 PHE A O 1
ATOM 1956 N N . LEU A 1 257 ? 11.219 17.359 9.617 1 96.44 257 LEU A N 1
ATOM 1957 C CA . LEU A 1 257 ? 10.484 16.797 10.742 1 96.44 257 LEU A CA 1
ATOM 1958 C C . LEU A 1 257 ? 10.344 15.289 10.594 1 96.44 257 LEU A C 1
ATOM 1960 O O . LEU A 1 257 ? 10.438 14.555 11.586 1 96.44 257 LEU A O 1
ATOM 1964 N N . TRP A 1 258 ? 10.133 14.812 9.367 1 96.94 258 TRP A N 1
ATOM 1965 C CA . TRP A 1 258 ? 10.141 13.375 9.109 1 96.94 258 TRP A CA 1
ATOM 1966 C C . TRP A 1 258 ? 11.461 12.75 9.539 1 96.94 258 TRP A C 1
ATOM 1968 O O . TRP A 1 258 ? 11.477 11.75 10.258 1 96.94 258 TRP A O 1
ATOM 1978 N N . GLY A 1 259 ? 12.555 13.352 9.047 1 96.06 259 GLY A N 1
ATOM 1979 C CA . GLY A 1 259 ? 13.867 12.844 9.398 1 96.06 259 GLY A CA 1
ATOM 1980 C C . GLY A 1 259 ? 14.109 12.789 10.898 1 96.06 259 GLY A C 1
ATOM 1981 O O . GLY A 1 259 ? 14.586 11.781 11.422 1 96.06 259 GLY A O 1
ATOM 1982 N N . LEU A 1 260 ? 13.789 13.812 11.547 1 96.69 260 LEU A N 1
ATOM 1983 C CA . LEU A 1 260 ? 14.016 13.898 12.992 1 96.69 260 LEU A CA 1
ATOM 1984 C C . LEU A 1 260 ? 13.117 12.914 13.742 1 96.69 260 LEU A C 1
ATOM 1986 O O . LEU A 1 260 ? 13.555 12.297 14.719 1 96.69 260 LEU A O 1
ATOM 1990 N N . TYR A 1 261 ? 11.836 12.797 13.312 1 97.69 261 TYR A N 1
ATOM 1991 C CA . TYR A 1 261 ? 10.93 11.844 13.93 1 97.69 261 TYR A CA 1
ATOM 1992 C C . TYR A 1 261 ? 11.453 10.422 13.797 1 97.69 261 TYR A C 1
ATOM 1994 O O . TYR A 1 261 ? 11.43 9.648 14.758 1 97.69 261 TYR A O 1
ATOM 2002 N N . LEU A 1 262 ? 11.953 10.094 12.641 1 97.56 262 LEU A N 1
ATOM 2003 C CA . LEU A 1 262 ? 12.469 8.75 12.438 1 97.56 262 LEU A CA 1
ATOM 2004 C C . LEU A 1 262 ? 13.75 8.531 13.242 1 97.56 262 LEU A C 1
ATOM 2006 O O . LEU A 1 262 ? 14 7.422 13.719 1 97.56 262 LEU A O 1
ATOM 2010 N N . ARG A 1 263 ? 14.531 9.586 13.391 1 95.62 263 ARG A N 1
ATOM 2011 C CA . ARG A 1 263 ? 15.688 9.5 14.273 1 95.62 263 ARG A CA 1
ATOM 2012 C C . ARG A 1 263 ? 15.273 9.195 15.711 1 95.62 263 ARG A C 1
ATOM 2014 O O . ARG A 1 263 ? 15.914 8.391 16.391 1 95.62 263 ARG A O 1
ATOM 2021 N N . LEU A 1 264 ? 14.188 9.836 16.172 1 95.56 264 LEU A N 1
ATOM 2022 C CA . LEU A 1 264 ? 13.648 9.547 17.484 1 95.56 264 LEU A CA 1
ATOM 2023 C C . LEU A 1 264 ? 13.258 8.078 17.609 1 95.56 264 LEU A C 1
ATOM 2025 O O . LEU A 1 264 ? 13.32 7.504 18.703 1 95.56 264 LEU A O 1
ATOM 2029 N N . LYS A 1 265 ? 12.828 7.492 16.516 1 95.5 265 LYS A N 1
ATOM 2030 C CA . LYS A 1 265 ? 12.43 6.086 16.484 1 95.5 265 LYS A CA 1
ATOM 2031 C C . LYS A 1 265 ? 13.625 5.18 16.219 1 95.5 265 LYS A C 1
ATOM 2033 O O . LYS A 1 265 ? 13.469 3.977 16.016 1 95.5 265 LYS A O 1
ATOM 2038 N N . ASN A 1 266 ? 14.844 5.746 16.094 1 94.88 266 ASN A N 1
ATOM 2039 C CA . ASN A 1 266 ? 16.125 5.062 15.945 1 94.88 266 ASN A CA 1
ATOM 2040 C C . ASN A 1 266 ? 16.312 4.504 14.531 1 94.88 266 ASN A C 1
ATOM 2042 O O . ASN A 1 266 ? 16.859 3.416 14.359 1 94.88 266 ASN A O 1
ATOM 2046 N N . PHE A 1 267 ? 15.734 5.203 13.578 1 95.94 267 PHE A N 1
ATOM 2047 C CA . PHE A 1 267 ? 15.984 4.875 12.18 1 95.94 267 PHE A CA 1
ATOM 2048 C C . PHE A 1 267 ? 16.969 5.867 11.555 1 95.94 267 PHE A C 1
ATOM 2050 O O . PHE A 1 267 ? 16.906 7.066 11.844 1 95.94 267 PHE A O 1
ATOM 2057 N N . ASP A 1 268 ? 17.828 5.34 10.742 1 90.75 268 ASP A N 1
ATOM 2058 C CA . ASP A 1 268 ? 18.656 6.199 9.906 1 90.75 268 ASP A CA 1
ATOM 2059 C C . ASP A 1 268 ? 17.969 6.516 8.578 1 90.75 268 ASP A C 1
ATOM 2061 O O . ASP A 1 268 ? 17.344 5.641 7.973 1 90.75 268 ASP A O 1
ATOM 2065 N N . VAL A 1 269 ? 18.062 7.801 8.227 1 93.38 269 VAL A N 1
ATOM 2066 C CA . VAL A 1 269 ? 17.375 8.195 7 1 93.38 269 VAL A CA 1
ATOM 2067 C C . VAL A 1 269 ? 18.312 9.031 6.133 1 93.38 269 VAL A C 1
ATOM 2069 O O . VAL A 1 269 ? 19.234 9.664 6.645 1 93.38 269 VAL A O 1
ATOM 2072 N N . GLU A 1 270 ? 18.125 8.945 4.875 1 91.75 270 GLU A N 1
ATOM 2073 C CA . GLU A 1 270 ? 18.766 9.805 3.887 1 91.75 270 GLU A CA 1
ATOM 2074 C C . GLU A 1 270 ? 17.781 10.812 3.295 1 91.75 270 GLU A C 1
ATOM 2076 O O . GLU A 1 270 ? 16.625 10.477 3.045 1 91.75 270 GLU A O 1
ATOM 2081 N N . LEU A 1 271 ? 18.25 12.016 3.125 1 92.06 271 LEU A N 1
ATOM 2082 C CA . LEU A 1 271 ? 17.438 13.047 2.492 1 92.06 271 LEU A CA 1
ATOM 2083 C C . LEU A 1 271 ? 17.906 13.312 1.064 1 92.06 271 LEU A C 1
ATOM 2085 O O . LEU A 1 271 ? 19.109 13.344 0.799 1 92.06 271 LEU A O 1
ATOM 2089 N N . CYS A 1 272 ? 16.906 13.352 0.171 1 88.25 272 CYS A N 1
ATOM 2090 C CA . CYS A 1 272 ? 17.203 13.68 -1.218 1 88.25 272 CYS A CA 1
ATOM 2091 C C . CYS A 1 272 ? 16.547 15 -1.615 1 88.25 272 CYS A C 1
ATOM 2093 O O . CYS A 1 272 ? 15.383 15.227 -1.318 1 88.25 272 CYS A O 1
ATOM 2095 N N . GLN A 1 273 ? 17.25 15.766 -2.555 1 70.69 273 GLN A N 1
ATOM 2096 C CA . GLN A 1 273 ? 16.797 17 -3.211 1 70.69 273 GLN A CA 1
ATOM 2097 C C . GLN A 1 273 ? 16.453 18.062 -2.186 1 70.69 273 GLN A C 1
ATOM 2099 O O . GLN A 1 273 ? 15.32 18.547 -2.146 1 70.69 273 GLN A O 1
ATOM 2104 N N . CYS A 1 274 ? 17.375 18.312 -1.354 1 62.88 274 CYS A N 1
ATOM 2105 C CA . CYS A 1 274 ? 17.219 19.422 -0.417 1 62.88 274 CYS A CA 1
ATOM 2106 C C . CYS A 1 274 ? 17.641 20.734 -1.057 1 62.88 274 CYS A C 1
ATOM 2108 O O . CYS A 1 274 ? 18.656 20.797 -1.758 1 62.88 274 CYS A O 1
ATOM 2110 N N . GLN A 1 275 ? 16.656 21.547 -1.371 1 63.34 275 GLN A N 1
ATOM 2111 C CA . GLN A 1 275 ? 17.016 22.859 -1.901 1 63.34 275 GLN A CA 1
ATOM 2112 C C . GLN A 1 275 ? 18.297 23.391 -1.248 1 63.34 275 GLN A C 1
ATOM 2114 O O . GLN A 1 275 ? 18.516 23.172 -0.053 1 63.34 275 GLN A O 1
ATOM 2119 N N . THR A 1 276 ? 19.094 23.953 -2.121 1 59.97 276 THR A N 1
ATOM 2120 C CA . THR A 1 276 ? 20.359 24.516 -1.677 1 59.97 276 THR A CA 1
ATOM 2121 C C . THR A 1 276 ? 20.156 25.562 -0.582 1 59.97 276 THR A C 1
ATOM 2123 O O . THR A 1 276 ? 21 25.734 0.29 1 59.97 276 THR A O 1
ATOM 2126 N N . SER A 1 277 ? 19.047 26.094 -0.652 1 66.06 277 SER A N 1
ATOM 2127 C CA . SER A 1 277 ? 18.766 27.172 0.289 1 66.06 277 SER A CA 1
ATOM 2128 C C . SER A 1 277 ? 18.641 26.656 1.714 1 66.06 277 SER A C 1
ATOM 2130 O O . SER A 1 277 ? 18.734 27.422 2.676 1 66.06 277 SER A O 1
ATOM 2132 N N . TYR A 1 278 ? 18.609 25.344 1.834 1 74.19 278 TYR A N 1
ATOM 2133 C CA . TYR A 1 278 ? 18.422 24.812 3.182 1 74.19 278 TYR A CA 1
ATOM 2134 C C . TYR A 1 278 ? 19.688 24.125 3.676 1 74.19 278 TYR A C 1
ATOM 2136 O O . TYR A 1 278 ? 19.641 23.328 4.613 1 74.19 278 TYR A O 1
ATOM 2144 N N . SER A 1 279 ? 20.703 24.453 2.977 1 65.69 279 SER A N 1
ATOM 2145 C CA . SER A 1 279 ? 21.984 23.828 3.281 1 65.69 279 SER A CA 1
ATOM 2146 C C . SER A 1 279 ? 22.344 23.984 4.754 1 65.69 279 SER A C 1
ATOM 2148 O O . SER A 1 279 ? 22.891 23.062 5.367 1 65.69 279 SER A O 1
ATOM 2150 N N . LEU A 1 280 ? 22.078 25.109 5.266 1 67.62 280 LEU A N 1
ATOM 2151 C CA . LEU A 1 280 ? 22.391 25.359 6.672 1 67.62 280 LEU A CA 1
ATOM 2152 C C . LEU A 1 280 ? 21.609 24.391 7.566 1 67.62 280 LEU A C 1
ATOM 2154 O O . LEU A 1 280 ? 22.172 23.797 8.492 1 67.62 280 LEU A O 1
ATOM 2158 N N . SER A 1 281 ? 20.344 24.25 7.324 1 75.25 281 SER A N 1
ATOM 2159 C CA . SER A 1 281 ? 19.5 23.344 8.102 1 75.25 281 SER A CA 1
ATOM 2160 C C . SER A 1 281 ? 19.984 21.906 8 1 75.25 281 SER A C 1
ATOM 2162 O O . SER A 1 281 ? 20.094 21.219 9.016 1 75.25 281 SER A O 1
ATOM 2164 N N . ILE A 1 282 ? 20.344 21.562 6.879 1 73.81 282 ILE A N 1
ATOM 2165 C CA . ILE A 1 282 ? 20.797 20.203 6.613 1 73.81 282 ILE A CA 1
ATOM 2166 C C . ILE A 1 282 ? 22.062 19.906 7.438 1 73.81 282 ILE A C 1
ATOM 2168 O O . ILE A 1 282 ? 22.172 18.844 8.055 1 73.81 282 ILE A O 1
ATOM 2172 N N . HIS A 1 283 ? 22.938 20.828 7.445 1 77.12 283 HIS A N 1
ATOM 2173 C CA . HIS A 1 283 ? 24.203 20.672 8.164 1 77.12 283 HIS A CA 1
ATOM 2174 C C . HIS A 1 283 ? 23.984 20.688 9.672 1 77.12 283 HIS A C 1
ATOM 2176 O O . HIS A 1 283 ? 24.531 19.844 10.391 1 77.12 283 HIS A O 1
ATOM 2182 N N . GLN A 1 284 ? 23.188 21.531 10.094 1 83.81 284 GLN A N 1
ATOM 2183 C CA . GLN A 1 284 ? 22.969 21.688 11.531 1 83.81 284 GLN A CA 1
ATOM 2184 C C . GLN A 1 284 ? 22.219 20.484 12.109 1 83.81 284 GLN A C 1
ATOM 2186 O O . GLN A 1 284 ? 22.438 20.125 13.266 1 83.81 284 GLN A O 1
ATOM 2191 N N . LEU A 1 285 ? 21.469 19.859 11.328 1 90.56 285 LEU A N 1
ATOM 2192 C CA . LEU A 1 285 ? 20.656 18.75 11.805 1 90.56 285 LEU A CA 1
ATOM 2193 C C . LEU A 1 285 ? 21.375 17.422 11.57 1 90.56 285 LEU A C 1
ATOM 2195 O O . LEU A 1 285 ? 20.891 16.359 11.992 1 90.56 285 LEU A O 1
ATOM 2199 N N . ASP A 1 286 ? 22.469 17.438 10.867 1 89.38 286 ASP A N 1
ATOM 2200 C CA . ASP A 1 286 ? 23.344 16.297 10.664 1 89.38 286 ASP A CA 1
ATOM 2201 C C . ASP A 1 286 ? 22.641 15.18 9.906 1 89.38 286 ASP A C 1
ATOM 2203 O O . ASP A 1 286 ? 22.641 14.023 10.328 1 89.38 286 ASP A O 1
ATOM 2207 N N . PHE A 1 287 ? 21.969 15.555 8.883 1 88.81 287 PHE A N 1
ATOM 2208 C CA . PHE A 1 287 ? 21.328 14.562 8.023 1 88.81 287 PHE A CA 1
ATOM 2209 C C . PHE A 1 287 ? 22.312 14.055 6.973 1 88.81 287 PHE A C 1
ATOM 2211 O O . PHE A 1 287 ? 23.172 14.805 6.5 1 88.81 287 PHE A O 1
ATOM 2218 N N . THR A 1 288 ? 22.219 12.766 6.617 1 88.5 288 THR A N 1
ATOM 2219 C CA . THR A 1 288 ? 22.859 12.258 5.41 1 88.5 288 THR A CA 1
ATOM 2220 C C . THR A 1 288 ? 22.094 12.703 4.164 1 88.5 288 THR A C 1
ATOM 2222 O O . THR A 1 288 ? 20.891 12.445 4.047 1 88.5 288 THR A O 1
ATOM 2225 N N . VAL A 1 289 ? 22.812 13.422 3.281 1 87.38 289 VAL A N 1
ATOM 2226 C CA . VAL A 1 289 ? 22.172 13.945 2.084 1 87.38 289 VAL A CA 1
ATOM 2227 C C . VAL A 1 289 ? 22.688 13.211 0.85 1 87.38 289 VAL A C 1
ATOM 2229 O O . VAL A 1 289 ? 23.891 12.992 0.709 1 87.38 289 VAL A O 1
ATOM 2232 N N . VAL A 1 290 ? 21.656 12.82 0.09 1 85.06 290 VAL A N 1
ATOM 2233 C CA . VAL A 1 290 ? 21.984 12.227 -1.199 1 85.06 290 VAL A CA 1
ATOM 2234 C C . VAL A 1 290 ? 21.484 13.125 -2.328 1 85.06 290 VAL A C 1
ATOM 2236 O O . VAL A 1 290 ? 20.375 13.648 -2.27 1 85.06 290 VAL A O 1
ATOM 2239 N N . HIS A 1 291 ? 22.406 13.359 -3.268 1 79.94 291 HIS A N 1
ATOM 2240 C CA . HIS A 1 291 ? 22.047 14.242 -4.375 1 79.94 291 HIS A CA 1
ATOM 2241 C C . HIS A 1 291 ? 21.375 13.469 -5.508 1 79.94 291 HIS A C 1
ATOM 2243 O O . HIS A 1 291 ? 21.766 12.336 -5.797 1 79.94 291 HIS A O 1
ATOM 2249 N N . ARG A 1 292 ? 20.422 14.18 -6.043 1 76.56 292 ARG A N 1
ATOM 2250 C CA . ARG A 1 292 ? 19.656 13.594 -7.133 1 76.56 292 ARG A CA 1
ATOM 2251 C C . ARG A 1 292 ? 20.562 13.086 -8.242 1 76.56 292 ARG A C 1
ATOM 2253 O O . ARG A 1 292 ? 20.359 12 -8.789 1 76.56 292 ARG A O 1
ATOM 2260 N N . GLU A 1 293 ? 21.531 13.906 -8.617 1 74 293 GLU A N 1
ATOM 2261 C CA . GLU A 1 293 ? 22.453 13.57 -9.695 1 74 293 GLU A CA 1
ATOM 2262 C C . GLU A 1 293 ? 23.188 12.258 -9.406 1 74 293 GLU A C 1
ATOM 2264 O O . GLU A 1 293 ? 23.422 11.461 -10.312 1 74 293 GLU A O 1
ATOM 2269 N N . SER A 1 294 ? 23.516 12.117 -8.164 1 72.44 294 SER A N 1
ATOM 2270 C CA . SER A 1 294 ? 24.219 10.898 -7.77 1 72.44 294 SER A CA 1
ATOM 2271 C C . SER A 1 294 ? 23.312 9.68 -7.906 1 72.44 294 SER A C 1
ATOM 2273 O O . SER A 1 294 ? 23.766 8.594 -8.266 1 72.44 294 SER A O 1
ATOM 2275 N N . LEU A 1 295 ? 22.062 9.914 -7.73 1 73.06 295 LEU A N 1
ATOM 2276 C CA . LEU A 1 295 ? 21.109 8.812 -7.789 1 73.06 295 LEU A CA 1
ATOM 2277 C C . LEU A 1 295 ? 20.766 8.461 -9.234 1 73.06 295 LEU A C 1
ATOM 2279 O O . LEU A 1 295 ? 20.547 7.293 -9.555 1 73.06 295 LEU A O 1
ATOM 2283 N N . GLU A 1 296 ? 20.781 9.453 -10.117 1 71.38 296 GLU A N 1
ATOM 2284 C CA . GLU A 1 296 ? 20.438 9.234 -11.523 1 71.38 296 GLU A CA 1
ATOM 2285 C C . GLU A 1 296 ? 21.578 8.555 -12.273 1 71.38 296 GLU A C 1
ATOM 2287 O O . GLU A 1 296 ? 21.344 7.742 -13.172 1 71.38 296 GLU A O 1
ATOM 2292 N N . THR A 1 297 ? 22.891 8.984 -12.109 1 64.31 297 THR A N 1
ATOM 2293 C CA . THR A 1 297 ? 24.031 8.492 -12.867 1 64.31 297 THR A CA 1
ATOM 2294 C C . THR A 1 297 ? 24.516 7.152 -12.312 1 64.31 297 THR A C 1
ATOM 2296 O O . THR A 1 297 ? 25.266 6.438 -12.969 1 64.31 297 THR A O 1
ATOM 2299 N N . GLY A 1 298 ? 23.953 6.711 -11.445 1 59.22 298 GLY A N 1
ATOM 2300 C CA . GLY A 1 298 ? 24.453 5.508 -10.797 1 59.22 298 GLY A CA 1
ATOM 2301 C C . GLY A 1 298 ? 25.859 5.664 -10.258 1 59.22 298 GLY A C 1
ATOM 2302 O O . GLY A 1 298 ? 26.484 4.684 -9.844 1 59.22 298 GLY A O 1
ATOM 2303 N N . ALA A 1 299 ? 26.656 6.617 -10.766 1 48.16 299 ALA A N 1
ATOM 2304 C CA . ALA A 1 299 ? 28.062 6.934 -10.555 1 48.16 299 ALA A CA 1
ATOM 2305 C C . ALA A 1 299 ? 28.359 7.188 -9.078 1 48.16 299 ALA A C 1
ATOM 2307 O O . ALA A 1 299 ? 27.859 8.164 -8.5 1 48.16 299 ALA A O 1
ATOM 2308 N N . GLY A 1 300 ? 28.25 6.324 -8.25 1 44.59 300 GLY A N 1
ATOM 2309 C CA . GLY A 1 300 ? 28.672 6.219 -6.859 1 44.59 300 GLY A CA 1
ATOM 2310 C C . GLY A 1 300 ? 27.812 5.266 -6.047 1 44.59 300 GLY A C 1
ATOM 2311 O O . GLY A 1 300 ? 28.266 4.73 -5.031 1 44.59 300 GLY A O 1
ATOM 2312 N N . ILE A 1 301 ? 26.562 5.551 -5.895 1 45 301 ILE A N 1
ATOM 2313 C CA . ILE A 1 301 ? 25.766 4.816 -4.918 1 45 301 ILE A CA 1
ATOM 2314 C C . ILE A 1 301 ? 25.406 3.436 -5.469 1 45 301 ILE A C 1
ATOM 2316 O O . ILE A 1 301 ? 25.078 3.299 -6.648 1 45 301 ILE A O 1
ATOM 2320 N N . ALA A 1 302 ? 25.969 2.492 -4.77 1 45.34 302 ALA A N 1
ATOM 2321 C CA . ALA A 1 302 ? 25.391 1.15 -4.824 1 45.34 302 ALA A CA 1
ATOM 2322 C C . ALA A 1 302 ? 23.984 1.18 -5.445 1 45.34 302 ALA A C 1
ATOM 2324 O O . ALA A 1 302 ? 23.328 2.215 -5.43 1 45.34 302 ALA A O 1
ATOM 2325 N N . LEU A 1 303 ? 23.516 0.038 -5.988 1 49.88 303 LEU A N 1
ATOM 2326 C CA . LEU A 1 303 ? 22.172 -0.359 -6.414 1 49.88 303 LEU A CA 1
ATOM 2327 C C . LEU A 1 303 ? 21.109 0.369 -5.605 1 49.88 303 LEU A C 1
ATOM 2329 O O . LEU A 1 303 ? 21.047 0.234 -4.379 1 49.88 303 LEU A O 1
ATOM 2333 N N . LEU A 1 304 ? 20.922 1.684 -5.766 1 56.66 304 LEU A N 1
ATOM 2334 C CA . LEU A 1 304 ? 19.938 2.51 -5.078 1 56.66 304 LEU A CA 1
ATOM 2335 C C . LEU A 1 304 ? 18.641 1.739 -4.848 1 56.66 304 LEU A C 1
ATOM 2337 O O . LEU A 1 304 ? 17.75 1.749 -5.699 1 56.66 304 LEU A O 1
ATOM 2341 N N . ASP A 1 305 ? 18.578 0.854 -3.891 1 79.81 305 ASP A N 1
ATOM 2342 C CA . ASP A 1 305 ? 17.594 -0.123 -3.447 1 79.81 305 ASP A CA 1
ATOM 2343 C C . ASP A 1 305 ? 17 0.264 -2.092 1 79.81 305 ASP A C 1
ATOM 2345 O O . ASP A 1 305 ? 17.422 -0.257 -1.056 1 79.81 305 ASP A O 1
ATOM 2349 N N . TYR A 1 306 ? 16.203 1.354 -2.107 1 92.81 306 TYR A N 1
ATOM 2350 C CA . TYR A 1 306 ? 15.531 1.748 -0.874 1 92.81 306 TYR A CA 1
ATOM 2351 C C . TYR A 1 306 ? 14.32 0.864 -0.603 1 92.81 306 TYR A C 1
ATOM 2353 O O . TYR A 1 306 ? 13.578 0.514 -1.525 1 92.81 306 TYR A O 1
ATOM 2361 N N . ASP A 1 307 ? 14.234 0.521 0.654 1 95.19 307 ASP A N 1
ATOM 2362 C CA . ASP A 1 307 ? 13.062 -0.249 1.07 1 95.19 307 ASP A CA 1
ATOM 2363 C C . ASP A 1 307 ? 11.828 0.644 1.184 1 95.19 307 ASP A C 1
ATOM 2365 O O . ASP A 1 307 ? 10.711 0.2 0.923 1 95.19 307 ASP A O 1
ATOM 2369 N N . ILE A 1 308 ? 12.094 1.882 1.611 1 97.69 308 ILE A N 1
ATOM 2370 C CA . ILE A 1 308 ? 11.008 2.834 1.829 1 97.69 308 ILE A CA 1
ATOM 2371 C C . ILE A 1 308 ? 11.406 4.203 1.281 1 97.69 308 ILE A C 1
ATOM 2373 O O . ILE A 1 308 ? 12.516 4.676 1.524 1 97.69 308 ILE A O 1
ATOM 2377 N N . ILE A 1 309 ? 10.539 4.797 0.505 1 96.5 309 ILE A N 1
ATOM 2378 C CA . ILE A 1 309 ? 10.703 6.172 0.048 1 96.5 309 ILE A CA 1
ATOM 2379 C C . ILE A 1 309 ? 9.508 7.012 0.492 1 96.5 309 ILE A C 1
ATOM 2381 O O . ILE A 1 309 ? 8.359 6.625 0.279 1 96.5 309 ILE A O 1
ATOM 2385 N N . VAL A 1 310 ? 9.773 8.117 1.158 1 97.62 310 VAL A N 1
ATOM 2386 C CA . VAL A 1 310 ? 8.75 9.062 1.596 1 97.62 310 VAL A CA 1
ATOM 2387 C C . VAL A 1 310 ? 8.867 10.359 0.796 1 97.62 310 VAL A C 1
ATOM 2389 O O . VAL A 1 310 ? 9.898 11.039 0.845 1 97.62 310 VAL A O 1
ATOM 2392 N N . ASP A 1 311 ? 7.828 10.672 0.11 1 95.44 311 ASP A N 1
ATOM 2393 C CA . ASP A 1 311 ? 7.812 11.961 -0.57 1 95.44 311 ASP A CA 1
ATOM 2394 C C . ASP A 1 311 ? 7.156 13.031 0.298 1 95.44 311 ASP A C 1
ATOM 2396 O O . ASP A 1 311 ? 5.996 12.898 0.691 1 95.44 311 ASP A O 1
ATOM 2400 N N . THR A 1 312 ? 7.859 14.062 0.574 1 94.19 312 THR A N 1
ATOM 2401 C CA . THR A 1 312 ? 7.297 15.203 1.3 1 94.19 312 THR A CA 1
ATOM 2402 C C . THR A 1 312 ? 7.266 16.438 0.417 1 94.19 312 THR A C 1
ATOM 2404 O O . THR A 1 312 ? 7.043 17.547 0.908 1 94.19 312 THR A O 1
ATOM 2407 N N . THR A 1 313 ? 7.512 16.328 -0.863 1 89.31 313 THR A N 1
ATOM 2408 C CA . THR A 1 313 ? 7.699 17.469 -1.739 1 89.31 313 THR A CA 1
ATOM 2409 C C . THR A 1 313 ? 6.445 17.734 -2.568 1 89.31 313 THR A C 1
ATOM 2411 O O . THR A 1 313 ? 6.16 18.875 -2.928 1 89.31 313 THR A O 1
ATOM 2414 N N . GLY A 1 314 ? 5.797 16.672 -2.926 1 87.38 314 GLY A N 1
ATOM 2415 C CA . GLY A 1 314 ? 4.707 16.781 -3.881 1 87.38 314 GLY A CA 1
ATOM 2416 C C . GLY A 1 314 ? 5.18 17 -5.305 1 87.38 314 GLY A C 1
ATOM 2417 O O . GLY A 1 314 ? 4.391 17.359 -6.18 1 87.38 314 GLY A O 1
ATOM 2418 N N . ASN A 1 315 ? 6.441 16.812 -5.562 1 86.06 315 ASN A N 1
ATOM 2419 C CA . ASN A 1 315 ? 7.016 16.969 -6.898 1 86.06 315 ASN A CA 1
ATOM 2420 C C . ASN A 1 315 ? 6.914 15.672 -7.699 1 86.06 315 ASN A C 1
ATOM 2422 O O . ASN A 1 315 ? 7.691 14.742 -7.488 1 86.06 315 ASN A O 1
ATOM 2426 N N . TYR A 1 316 ? 6.102 15.688 -8.727 1 83.88 316 TYR A N 1
ATOM 2427 C CA . TYR A 1 316 ? 5.785 14.469 -9.461 1 83.88 316 TYR A CA 1
ATOM 2428 C C . TYR A 1 316 ? 7 13.961 -10.234 1 83.88 316 TYR A C 1
ATOM 2430 O O . TYR A 1 316 ? 7.227 12.75 -10.328 1 83.88 316 TYR A O 1
ATOM 2438 N N . GLU A 1 317 ? 7.699 14.859 -10.797 1 83.75 317 GLU A N 1
ATOM 2439 C CA . GLU A 1 317 ? 8.891 14.461 -11.539 1 83.75 317 GLU A CA 1
ATOM 2440 C C . GLU A 1 317 ? 9.891 13.742 -10.641 1 83.75 317 GLU A C 1
ATOM 2442 O O . GLU A 1 317 ? 10.469 12.727 -11.031 1 83.75 317 GLU A O 1
ATOM 2447 N N . LEU A 1 318 ? 10.047 14.312 -9.492 1 86.25 318 LEU A N 1
ATOM 2448 C CA . LEU A 1 318 ? 10.961 13.695 -8.547 1 86.25 318 LEU A CA 1
ATOM 2449 C C . LEU A 1 318 ? 10.43 12.352 -8.07 1 86.25 318 LEU A C 1
ATOM 2451 O O . LEU A 1 318 ? 11.195 11.398 -7.887 1 86.25 318 LEU A O 1
ATOM 2455 N N . MET A 1 319 ? 9.156 12.242 -7.883 1 89.62 319 MET A N 1
ATOM 2456 C CA . MET A 1 319 ? 8.539 10.984 -7.457 1 89.62 319 MET A CA 1
ATOM 2457 C C . MET A 1 319 ? 8.734 9.898 -8.516 1 89.62 319 MET A C 1
ATOM 2459 O O . MET A 1 319 ? 9.008 8.75 -8.18 1 89.62 319 MET A O 1
ATOM 2463 N N . ASP A 1 320 ? 8.555 10.297 -9.734 1 86.12 320 ASP A N 1
ATOM 2464 C CA . ASP A 1 320 ? 8.75 9.352 -10.836 1 86.12 320 ASP A CA 1
ATOM 2465 C C . ASP A 1 320 ? 10.172 8.797 -10.836 1 86.12 320 ASP A C 1
ATOM 2467 O O . ASP A 1 320 ? 10.367 7.586 -10.977 1 86.12 320 ASP A O 1
ATOM 2471 N N . LEU A 1 321 ? 11.07 9.68 -10.672 1 85.31 321 LEU A N 1
ATOM 2472 C CA . LEU A 1 321 ? 12.469 9.273 -10.609 1 85.31 321 LEU A CA 1
ATOM 2473 C C . LEU A 1 321 ? 12.719 8.383 -9.398 1 85.31 321 LEU A C 1
ATOM 2475 O O . LEU A 1 321 ? 13.383 7.352 -9.5 1 85.31 321 LEU A O 1
ATOM 2479 N N . ALA A 1 322 ? 12.172 8.773 -8.305 1 90.88 322 ALA A N 1
ATOM 2480 C CA . ALA A 1 322 ? 12.43 8.07 -7.051 1 90.88 322 ALA A CA 1
ATOM 2481 C C . ALA A 1 322 ? 11.836 6.668 -7.086 1 90.88 322 ALA A C 1
ATOM 2483 O O . ALA A 1 322 ? 12.359 5.75 -6.453 1 90.88 322 ALA A O 1
ATOM 2484 N N . PHE A 1 323 ? 10.766 6.504 -7.84 1 91.25 323 PHE A N 1
ATOM 2485 C CA . PHE A 1 323 ? 10.156 5.184 -7.953 1 91.25 323 PHE A CA 1
ATOM 2486 C C . PHE A 1 323 ? 11.148 4.176 -8.516 1 91.25 323 PHE A C 1
ATOM 2488 O O . PHE A 1 323 ? 11.125 3 -8.148 1 91.25 323 PHE A O 1
ATOM 2495 N N . GLN A 1 324 ? 11.992 4.676 -9.312 1 87.25 324 GLN A N 1
ATOM 2496 C CA . GLN A 1 324 ? 13.008 3.801 -9.891 1 87.25 324 GLN A CA 1
ATOM 2497 C C . GLN A 1 324 ? 14.023 3.369 -8.844 1 87.25 324 GLN A C 1
ATOM 2499 O O . GLN A 1 324 ? 14.688 2.338 -8.992 1 87.25 324 GLN A O 1
ATOM 2504 N N . TRP A 1 325 ? 14.148 4.121 -7.758 1 89.12 325 TRP A N 1
ATOM 2505 C CA . TRP A 1 325 ? 15.125 3.834 -6.711 1 89.12 325 TRP A CA 1
ATOM 2506 C C . TRP A 1 325 ? 14.547 2.889 -5.668 1 89.12 325 TRP A C 1
ATOM 2508 O O . TRP A 1 325 ? 15.258 2.426 -4.773 1 89.12 325 TRP A O 1
ATOM 2518 N N . LEU A 1 326 ? 13.266 2.586 -5.805 1 91.81 326 LEU A N 1
ATOM 2519 C CA . LEU A 1 326 ? 12.586 1.718 -4.852 1 91.81 326 LEU A CA 1
ATOM 2520 C C . LEU A 1 326 ? 12.883 0.251 -5.141 1 91.81 326 LEU A C 1
ATOM 2522 O O . LEU A 1 326 ? 12.805 -0.188 -6.289 1 91.81 326 LEU A O 1
ATOM 2526 N N . LYS A 1 327 ? 13.203 -0.521 -4.129 1 90.31 327 LYS A N 1
ATOM 2527 C CA . LYS A 1 327 ? 13.414 -1.962 -4.242 1 90.31 327 LYS A CA 1
ATOM 2528 C C . LYS A 1 327 ? 12.102 -2.684 -4.547 1 90.31 327 LYS A C 1
ATOM 2530 O O . LYS A 1 327 ? 11.023 -2.174 -4.246 1 90.31 327 LYS A O 1
ATOM 2535 N N . PRO A 1 328 ? 12.273 -3.891 -5.168 1 88 328 PRO A N 1
ATOM 2536 C CA . PRO A 1 328 ? 11.078 -4.738 -5.215 1 88 328 PRO A CA 1
ATOM 2537 C C . PRO A 1 328 ? 10.453 -4.965 -3.84 1 88 328 PRO A C 1
ATOM 2539 O O . PRO A 1 328 ? 11.18 -5.113 -2.85 1 88 328 PRO A O 1
ATOM 2542 N N . MET A 1 329 ? 9.102 -4.855 -3.799 1 90.19 329 MET A N 1
ATOM 2543 C CA . MET A 1 329 ? 8.312 -5.043 -2.586 1 90.19 329 MET A CA 1
ATOM 2544 C C . MET A 1 329 ? 8.469 -3.854 -1.644 1 90.19 329 MET A C 1
ATOM 2546 O O . MET A 1 329 ? 8.086 -3.924 -0.476 1 90.19 329 MET A O 1
ATOM 2550 N N . GLY A 1 330 ? 9.141 -2.803 -2.166 1 93.81 330 GLY A N 1
ATOM 2551 C CA . GLY A 1 330 ? 9.32 -1.607 -1.356 1 93.81 330 GLY A CA 1
ATOM 2552 C C . GLY A 1 330 ? 8.031 -0.834 -1.145 1 93.81 330 GLY A C 1
ATOM 2553 O O . GLY A 1 330 ? 7.004 -1.158 -1.74 1 93.81 330 GLY A O 1
ATOM 2554 N N . LYS A 1 331 ? 8.109 0.153 -0.249 1 96.88 331 LYS A N 1
ATOM 2555 C CA . LYS A 1 331 ? 6.973 1.014 0.066 1 96.88 331 LYS A CA 1
ATOM 2556 C C . LYS A 1 331 ? 7.258 2.461 -0.327 1 96.88 331 LYS A C 1
ATOM 2558 O O . LYS A 1 331 ? 8.336 2.982 -0.058 1 96.88 331 LYS A O 1
ATOM 2563 N N . PHE A 1 332 ? 6.352 3.051 -1.035 1 97 332 PHE A N 1
ATOM 2564 C CA . PHE A 1 332 ? 6.414 4.457 -1.414 1 97 332 PHE A CA 1
ATOM 2565 C C . PHE A 1 332 ? 5.273 5.242 -0.769 1 97 332 PHE A C 1
ATOM 2567 O O . PHE A 1 332 ? 4.102 5 -1.067 1 97 332 PHE A O 1
ATOM 2574 N N . LEU A 1 333 ? 5.617 6.152 0.1 1 97.81 333 LEU A N 1
ATOM 2575 C CA . LEU A 1 333 ? 4.621 6.945 0.814 1 97.81 333 LEU A CA 1
ATOM 2576 C C . LEU A 1 333 ? 4.469 8.328 0.185 1 97.81 333 LEU A C 1
ATOM 2578 O O . LEU A 1 333 ? 5.418 9.117 0.174 1 97.81 333 LEU A O 1
ATOM 2582 N N . LEU A 1 334 ? 3.312 8.531 -0.375 1 95.12 334 LEU A N 1
ATOM 2583 C CA . LEU A 1 334 ? 2.932 9.859 -0.851 1 95.12 334 LEU A CA 1
ATOM 2584 C C . LEU A 1 334 ? 2.447 10.727 0.302 1 95.12 334 LEU A C 1
ATOM 2586 O O . LEU A 1 334 ? 1.373 10.492 0.857 1 95.12 334 LEU A O 1
ATOM 2590 N N . TYR A 1 335 ? 3.221 11.734 0.622 1 94.38 335 TYR A N 1
ATOM 2591 C CA . TYR A 1 335 ? 2.93 12.586 1.771 1 94.38 335 TYR A CA 1
ATOM 2592 C C . TYR A 1 335 ? 2.836 14.047 1.358 1 94.38 335 TYR A C 1
ATOM 2594 O O . TYR A 1 335 ? 2.039 14.805 1.916 1 94.38 335 TYR A O 1
ATOM 2602 N N . GLY A 1 336 ? 3.641 14.383 0.407 1 89.25 336 GLY A N 1
ATOM 2603 C CA . GLY A 1 336 ? 3.652 15.766 -0.057 1 89.25 336 GLY A CA 1
ATOM 2604 C C . GLY A 1 336 ? 2.463 16.109 -0.932 1 89.25 336 GLY A C 1
ATOM 2605 O O . GLY A 1 336 ? 2.039 15.305 -1.76 1 89.25 336 GLY A O 1
ATOM 2606 N N . LEU A 1 337 ? 1.932 17.234 -0.723 1 76.12 337 LEU A N 1
ATOM 2607 C CA . LEU A 1 337 ? 0.812 17.703 -1.523 1 76.12 337 LEU A CA 1
ATOM 2608 C C . LEU A 1 337 ? 1.306 18.375 -2.801 1 76.12 337 LEU A C 1
ATOM 2610 O O . LEU A 1 337 ? 2.053 19.359 -2.742 1 76.12 337 LEU A O 1
ATOM 2614 N N . PRO A 1 338 ? 1 17.719 -3.938 1 71.19 338 PRO A N 1
ATOM 2615 C CA . PRO A 1 338 ? 1.438 18.359 -5.18 1 71.19 338 PRO A CA 1
ATOM 2616 C C . PRO A 1 338 ? 0.8 19.734 -5.391 1 71.19 338 PRO A C 1
ATOM 2618 O O . PRO A 1 338 ? -0.31 19.984 -4.914 1 71.19 338 PRO A O 1
ATOM 2621 N N . SER A 1 339 ? 1.813 20.578 -5.934 1 61.06 339 SER A N 1
ATOM 2622 C CA . SER A 1 339 ? 1.299 21.891 -6.305 1 61.06 339 SER A CA 1
ATOM 2623 C C . SER A 1 339 ? 0.555 21.828 -7.633 1 61.06 339 SER A C 1
ATOM 2625 O O . SER A 1 339 ? 0.914 21.062 -8.523 1 61.06 339 SER A O 1
ATOM 2627 N N . GLY A 1 340 ? -0.495 22.375 -7.746 1 56.84 340 GLY A N 1
ATOM 2628 C CA . GLY A 1 340 ? -1.215 22.547 -9 1 56.84 340 GLY A CA 1
ATOM 2629 C C . GLY A 1 340 ? -2.188 21.422 -9.289 1 56.84 340 GLY A C 1
ATOM 2630 O O . GLY A 1 340 ? -2.232 20.438 -8.555 1 56.84 340 GLY A O 1
ATOM 2631 N N . ALA A 1 341 ? -3.113 21.594 -10.125 1 50.06 341 ALA A N 1
ATOM 2632 C CA . ALA A 1 341 ? -4.203 20.703 -10.516 1 50.06 341 ALA A CA 1
ATOM 2633 C C . ALA A 1 341 ? -3.697 19.594 -11.438 1 50.06 341 ALA A C 1
ATOM 2635 O O . ALA A 1 341 ? -4.488 18.781 -11.938 1 50.06 341 ALA A O 1
ATOM 2636 N N . SER A 1 342 ? -2.393 19.562 -11.578 1 52.12 342 SER A N 1
ATOM 2637 C CA . SER A 1 342 ? -2.049 18.688 -12.688 1 52.12 342 SER A CA 1
ATOM 2638 C C . SER A 1 342 ? -2.195 17.219 -12.305 1 52.12 342 SER A C 1
ATOM 2640 O O . SER A 1 342 ? -1.535 16.75 -11.375 1 52.12 342 SER A O 1
ATOM 2642 N N . HIS A 1 343 ? -3.391 16.625 -12.562 1 56.59 343 HIS A N 1
ATOM 2643 C CA . HIS A 1 343 ? -3.682 15.195 -12.523 1 56.59 343 HIS A CA 1
ATOM 2644 C C . HIS A 1 343 ? -2.906 14.445 -13.594 1 56.59 343 HIS A C 1
ATOM 2646 O O . HIS A 1 343 ? -3.307 13.359 -14.008 1 56.59 343 HIS A O 1
ATOM 2652 N N . SER A 1 344 ? -1.771 15.18 -13.984 1 58.31 344 SER A N 1
ATOM 2653 C CA . SER A 1 344 ? -1.166 14.609 -15.188 1 58.31 344 SER A CA 1
ATOM 2654 C C . SER A 1 344 ? -0.157 13.523 -14.836 1 58.31 344 SER A C 1
ATOM 2656 O O . SER A 1 344 ? 0.254 12.75 -15.703 1 58.31 344 SER A O 1
ATOM 2658 N N . ASN A 1 345 ? 0.073 13.453 -13.539 1 63.25 345 ASN A N 1
ATOM 2659 C CA . ASN A 1 345 ? 1.129 12.477 -13.297 1 63.25 345 ASN A CA 1
ATOM 2660 C C . ASN A 1 345 ? 0.559 11.125 -12.867 1 63.25 345 ASN A C 1
ATOM 2662 O O . ASN A 1 345 ? -0.172 11.039 -11.883 1 63.25 345 ASN A O 1
ATOM 2666 N N . LYS A 1 346 ? 0.853 10.305 -13.766 1 70.38 346 LYS A N 1
ATOM 2667 C CA . LYS A 1 346 ? 0.26 8.977 -13.633 1 70.38 346 LYS A CA 1
ATOM 2668 C C . LYS A 1 346 ? 1.337 7.895 -13.586 1 70.38 346 LYS A C 1
ATOM 2670 O O . LYS A 1 346 ? 2.385 8.023 -14.219 1 70.38 346 LYS A O 1
ATOM 2675 N N . TRP A 1 347 ? 1.226 7.121 -12.609 1 78.25 347 TRP A N 1
ATOM 2676 C CA . TRP A 1 347 ? 2.092 5.945 -12.57 1 78.25 347 TRP A CA 1
ATOM 2677 C C . TRP A 1 347 ? 1.424 4.754 -13.242 1 78.25 347 TRP A C 1
ATOM 2679 O O . TRP A 1 347 ? 0.212 4.562 -13.125 1 78.25 347 TRP A O 1
ATOM 2689 N N . CYS A 1 348 ? 2.289 4.047 -13.898 1 79.12 348 CYS A N 1
ATOM 2690 C CA . CYS A 1 348 ? 1.839 2.83 -14.562 1 79.12 348 CYS A CA 1
ATOM 2691 C C . CYS A 1 348 ? 1.553 1.73 -13.547 1 79.12 348 CYS A C 1
ATOM 2693 O O . CYS A 1 348 ? 2.408 1.402 -12.719 1 79.12 348 CYS A O 1
ATOM 2695 N N . LEU A 1 349 ? 0.368 1.174 -13.602 1 82.56 349 LEU A N 1
ATOM 2696 C CA . LEU A 1 349 ? -0.02 0.094 -12.695 1 82.56 349 LEU A CA 1
ATOM 2697 C C . LEU A 1 349 ? 0.874 -1.126 -12.898 1 82.56 349 LEU A C 1
ATOM 2699 O O . LEU A 1 349 ? 1.178 -1.84 -11.938 1 82.56 349 LEU A O 1
ATOM 2703 N N . ARG A 1 350 ? 1.303 -1.324 -14.039 1 83.19 350 ARG A N 1
ATOM 2704 C CA . ARG A 1 350 ? 2.176 -2.455 -14.336 1 83.19 350 ARG A CA 1
ATOM 2705 C C . ARG A 1 350 ? 3.496 -2.342 -13.578 1 83.19 350 ARG A C 1
ATOM 2707 O O . ARG A 1 350 ? 4.02 -3.34 -13.086 1 83.19 350 ARG A O 1
ATOM 2714 N N . ASP A 1 351 ? 4.004 -1.132 -13.531 1 85 351 ASP A N 1
ATOM 2715 C CA . ASP A 1 351 ? 5.258 -0.922 -12.812 1 85 351 ASP A CA 1
ATOM 2716 C C . ASP A 1 351 ? 5.098 -1.231 -11.328 1 85 351 ASP A C 1
ATOM 2718 O O . ASP A 1 351 ? 5.992 -1.811 -10.711 1 85 351 ASP A O 1
ATOM 2722 N N . ILE A 1 352 ? 3.957 -0.854 -10.758 1 89.94 352 ILE A N 1
ATOM 2723 C CA . ILE A 1 352 ? 3.66 -1.127 -9.352 1 89.94 352 ILE A CA 1
ATOM 2724 C C . ILE A 1 352 ? 3.562 -2.635 -9.133 1 89.94 352 ILE A C 1
ATOM 2726 O O . ILE A 1 352 ? 4.105 -3.162 -8.156 1 89.94 352 ILE A O 1
ATOM 2730 N N . LEU A 1 353 ? 2.918 -3.268 -10.07 1 88.5 353 LEU A N 1
ATOM 2731 C CA . LEU A 1 353 ? 2.727 -4.711 -9.984 1 88.5 353 LEU A CA 1
ATOM 2732 C C . LEU A 1 353 ? 4.055 -5.445 -10.133 1 88.5 353 LEU A C 1
ATOM 2734 O O . LEU A 1 353 ? 4.371 -6.336 -9.344 1 88.5 353 LEU A O 1
ATOM 2738 N N . ASP A 1 354 ? 4.871 -5.086 -11.102 1 83.69 354 ASP A N 1
ATOM 2739 C CA . ASP A 1 354 ? 6.145 -5.75 -11.383 1 83.69 354 ASP A CA 1
ATOM 2740 C C . ASP A 1 354 ? 7.09 -5.637 -10.188 1 83.69 354 ASP A C 1
ATOM 2742 O O . ASP A 1 354 ? 7.812 -6.586 -9.875 1 83.69 354 ASP A O 1
ATOM 2746 N N . LYS A 1 355 ? 7.035 -4.523 -9.547 1 87.5 355 LYS A N 1
ATOM 2747 C CA . LYS A 1 355 ? 7.871 -4.309 -8.367 1 87.5 355 LYS A CA 1
ATOM 2748 C C . LYS A 1 355 ? 7.203 -4.863 -7.117 1 87.5 355 LYS A C 1
ATOM 2750 O O . LYS A 1 355 ? 7.828 -4.934 -6.055 1 87.5 355 LYS A O 1
ATOM 2755 N N . GLU A 1 356 ? 5.949 -5.227 -7.32 1 92.62 356 GLU A N 1
ATOM 2756 C CA . GLU A 1 356 ? 5.129 -5.594 -6.172 1 92.62 356 GLU A CA 1
ATOM 2757 C C . GLU A 1 356 ? 5.246 -4.559 -5.055 1 92.62 356 GLU A C 1
ATOM 2759 O O . GLU A 1 356 ? 5.445 -4.91 -3.893 1 92.62 356 GLU A O 1
ATOM 2764 N N . ALA A 1 357 ? 5.215 -3.32 -5.48 1 93.69 357 ALA A N 1
ATOM 2765 C CA . ALA A 1 357 ? 5.379 -2.193 -4.562 1 93.69 357 ALA A CA 1
ATOM 2766 C C . ALA A 1 357 ? 4.082 -1.905 -3.812 1 93.69 357 ALA A C 1
ATOM 2768 O O . ALA A 1 357 ? 3.004 -2.326 -4.238 1 93.69 357 ALA A O 1
ATOM 2769 N N . THR A 1 358 ? 4.215 -1.292 -2.691 1 96.5 358 THR A N 1
ATOM 2770 C CA . THR A 1 358 ? 3.094 -0.714 -1.961 1 96.5 358 THR A CA 1
ATOM 2771 C C . THR A 1 358 ? 3.141 0.81 -2.016 1 96.5 358 THR A C 1
ATOM 2773 O O . THR A 1 358 ? 4.117 1.423 -1.581 1 96.5 358 THR A O 1
ATOM 2776 N N . ILE A 1 359 ? 2.133 1.398 -2.592 1 96.62 359 ILE A N 1
ATOM 2777 C CA . ILE A 1 359 ? 1.996 2.85 -2.654 1 96.62 359 ILE A CA 1
ATOM 2778 C C . ILE A 1 359 ? 0.935 3.311 -1.659 1 96.62 359 ILE A C 1
ATOM 2780 O O . ILE A 1 359 ? -0.204 2.838 -1.69 1 96.62 359 ILE A O 1
ATOM 2784 N N . CYS A 1 360 ? 1.332 4.246 -0.819 1 96.12 360 CYS A N 1
ATOM 2785 C CA . CYS A 1 360 ? 0.428 4.699 0.232 1 96.12 360 CYS A CA 1
ATOM 2786 C C . CYS A 1 360 ? 0.297 6.219 0.222 1 96.12 360 CYS A C 1
ATOM 2788 O O . CYS A 1 360 ? 1.3 6.934 0.161 1 96.12 360 CYS A O 1
ATOM 2790 N N . GLY A 1 361 ? -0.911 6.637 0.273 1 94.5 361 GLY A N 1
ATOM 2791 C CA . GLY A 1 361 ? -1.15 8.047 0.518 1 94.5 361 GLY A CA 1
ATOM 2792 C C . GLY A 1 361 ? -1.507 8.352 1.96 1 94.5 361 GLY A C 1
ATOM 2793 O O . GLY A 1 361 ? -2.254 7.605 2.592 1 94.5 361 GLY A O 1
ATOM 2794 N N . SER A 1 362 ? -0.893 9.43 2.477 1 93.38 362 SER A N 1
ATOM 2795 C CA . SER A 1 362 ? -1.217 9.828 3.842 1 93.38 362 SER A CA 1
ATOM 2796 C C . SER A 1 362 ? -1.011 11.328 4.043 1 93.38 362 SER A C 1
ATOM 2798 O O . SER A 1 362 ? 0.121 11.812 4.012 1 93.38 362 SER A O 1
ATOM 2800 N N . ILE A 1 363 ? -2.129 11.961 4.301 1 87.06 363 ILE A N 1
ATOM 2801 C CA . ILE A 1 363 ? -2.002 13.398 4.512 1 87.06 363 ILE A CA 1
ATOM 2802 C C . ILE A 1 363 ? -2.777 13.812 5.758 1 87.06 363 ILE A C 1
ATOM 2804 O O . ILE A 1 363 ? -2.705 14.961 6.191 1 87.06 363 ILE A O 1
ATOM 2808 N N . SER A 1 364 ? -3.438 12.891 6.34 1 83.69 364 SER A N 1
ATOM 2809 C CA . SER A 1 364 ? -4.277 13.203 7.492 1 83.69 364 SER A CA 1
ATOM 2810 C C . SER A 1 364 ? -3.646 12.711 8.789 1 83.69 364 SER A C 1
ATOM 2812 O O . SER A 1 364 ? -2.699 11.922 8.766 1 83.69 364 SER A O 1
ATOM 2814 N N . HIS A 1 365 ? -4.121 13.289 9.812 1 87.81 365 HIS A N 1
ATOM 2815 C CA . HIS A 1 365 ? -3.748 12.836 11.148 1 87.81 365 HIS A CA 1
ATOM 2816 C C . HIS A 1 365 ? -4.887 12.062 11.805 1 87.81 365 HIS A C 1
ATOM 2818 O O . HIS A 1 365 ? -5.973 11.945 11.234 1 87.81 365 HIS A O 1
ATOM 2824 N N . SER A 1 366 ? -4.508 11.414 12.883 1 81.25 366 SER A N 1
ATOM 2825 C CA . SER A 1 366 ? -5.516 10.789 13.734 1 81.25 366 SER A CA 1
ATOM 2826 C C . SER A 1 366 ? -5.535 11.406 15.125 1 81.25 366 SER A C 1
ATOM 2828 O O . SER A 1 366 ? -4.508 11.883 15.609 1 81.25 366 SER A O 1
ATOM 2830 N N . ARG A 1 367 ? -6.723 11.461 15.688 1 78.31 367 ARG A N 1
ATOM 2831 C CA . ARG A 1 367 ? -6.84 12.008 17.047 1 78.31 367 ARG A CA 1
ATOM 2832 C C . ARG A 1 367 ? -5.957 11.234 18.016 1 78.31 367 ARG A C 1
ATOM 2834 O O . ARG A 1 367 ? -5.312 11.828 18.891 1 78.31 367 ARG A O 1
ATOM 2841 N N . GLY A 1 368 ? -5.957 9.953 17.781 1 77.5 368 GLY A N 1
ATOM 2842 C CA . GLY A 1 368 ? -5.145 9.109 18.641 1 77.5 368 GLY A CA 1
ATOM 2843 C C . GLY A 1 368 ? -3.656 9.375 18.5 1 77.5 368 GLY A C 1
ATOM 2844 O O . GLY A 1 368 ? -2.885 9.102 19.422 1 77.5 368 GLY A O 1
ATOM 2845 N N . GLY A 1 369 ? -3.33 10.023 17.438 1 85.81 369 GLY A N 1
ATOM 2846 C CA . GLY A 1 369 ? -1.918 10.273 17.188 1 85.81 369 GLY A CA 1
ATOM 2847 C C . GLY A 1 369 ? -1.424 11.562 17.812 1 85.81 369 GLY A C 1
ATOM 2848 O O . GLY A 1 369 ? -0.216 11.789 17.906 1 85.81 369 GLY A O 1
ATOM 2849 N N . PHE A 1 370 ? -2.287 12.461 18.328 1 88.12 370 PHE A N 1
ATOM 2850 C CA . PHE A 1 370 ? -1.896 13.773 18.828 1 88.12 370 PHE A CA 1
ATOM 2851 C C . PHE A 1 370 ? -1.103 13.641 20.125 1 88.12 370 PHE A C 1
ATOM 2853 O O . PHE A 1 370 ? -0.157 14.398 20.359 1 88.12 370 PHE A O 1
ATOM 2860 N N . ALA A 1 371 ? -1.541 12.719 20.922 1 89.38 371 ALA A N 1
ATOM 2861 C CA . ALA A 1 371 ? -0.788 12.523 22.156 1 89.38 371 ALA A CA 1
ATOM 2862 C C . ALA A 1 371 ? 0.667 12.172 21.875 1 89.38 371 ALA A C 1
ATOM 2864 O O . ALA A 1 371 ? 1.584 12.75 22.453 1 89.38 371 ALA A O 1
ATOM 2865 N N . GLU A 1 372 ? 0.792 11.266 20.938 1 93.69 372 GLU A N 1
ATOM 2866 C CA . GLU A 1 372 ? 2.145 10.898 20.531 1 93.69 372 GLU A CA 1
ATOM 2867 C C . GLU A 1 372 ? 2.865 12.07 19.875 1 93.69 372 GLU A C 1
ATOM 2869 O O . GLU A 1 372 ? 4.07 12.25 20.062 1 93.69 372 GLU A O 1
ATOM 2874 N N . ALA A 1 373 ? 2.164 12.82 19.172 1 96.69 373 ALA A N 1
ATOM 2875 C CA . ALA A 1 373 ? 2.75 13.977 18.5 1 96.69 373 ALA A CA 1
ATOM 2876 C C . ALA A 1 373 ? 3.256 15.008 19.516 1 96.69 373 ALA A C 1
ATOM 2878 O O . ALA A 1 373 ? 4.332 15.578 19.344 1 96.69 373 ALA A O 1
ATOM 2879 N N . VAL A 1 374 ? 2.5 15.234 20.578 1 95.62 374 VAL A N 1
ATOM 2880 C CA . VAL A 1 374 ? 2.904 16.156 21.625 1 95.62 374 VAL A CA 1
ATOM 2881 C C . VAL A 1 374 ? 4.184 15.664 22.297 1 95.62 374 VAL A C 1
ATOM 2883 O O . VAL A 1 374 ? 5.125 16.438 22.5 1 95.62 374 VAL A O 1
ATOM 2886 N N . HIS A 1 375 ? 4.199 14.398 22.531 1 95.69 375 HIS A N 1
ATOM 2887 C CA . HIS A 1 375 ? 5.371 13.797 23.156 1 95.69 375 HIS A CA 1
ATOM 2888 C C . HIS A 1 375 ? 6.594 13.906 22.25 1 95.69 375 HIS A C 1
ATOM 2890 O O . HIS A 1 375 ? 7.676 14.289 22.703 1 95.69 375 HIS A O 1
ATOM 2896 N N . ALA A 1 376 ? 6.402 13.5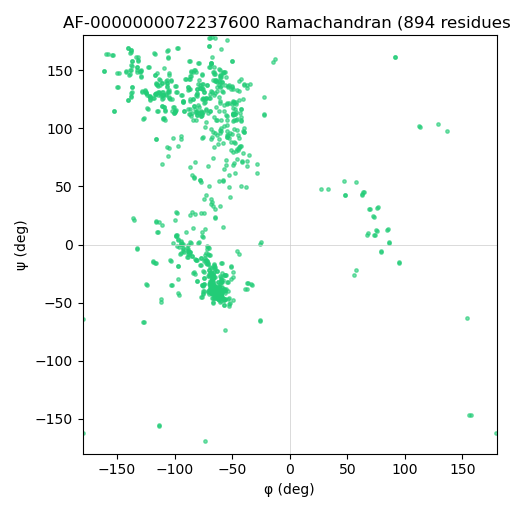94 21.047 1 96.88 376 ALA A N 1
ATOM 2897 C CA . ALA A 1 376 ? 7.5 13.695 20.078 1 96.88 376 ALA A CA 1
ATOM 2898 C C . ALA A 1 376 ? 7.984 15.133 19.953 1 96.88 376 ALA A C 1
ATOM 2900 O O . ALA A 1 376 ? 9.188 15.391 19.906 1 96.88 376 ALA A O 1
ATOM 2901 N N . ALA A 1 377 ? 7.047 16.031 19.906 1 96.81 377 ALA A N 1
ATOM 2902 C CA . ALA A 1 377 ? 7.398 17.453 19.766 1 96.81 377 ALA A CA 1
ATOM 2903 C C . ALA A 1 377 ? 8.234 17.922 20.953 1 96.81 377 ALA A C 1
ATOM 2905 O O . ALA A 1 377 ? 9.164 18.719 20.781 1 96.81 377 ALA A O 1
ATOM 2906 N N . ARG A 1 378 ? 7.91 17.469 22.094 1 95.5 378 ARG A N 1
ATOM 2907 C CA . ARG A 1 378 ? 8.672 17.828 23.281 1 95.5 378 ARG A CA 1
ATOM 2908 C C . ARG A 1 378 ? 10.133 17.406 23.141 1 95.5 378 ARG A C 1
ATOM 2910 O O . ARG A 1 378 ? 11.039 18.156 23.516 1 95.5 378 ARG A O 1
ATOM 2917 N N . LYS A 1 379 ? 10.352 16.266 22.578 1 96.19 379 LYS A N 1
ATOM 2918 C CA . LYS A 1 379 ? 11.711 15.766 22.375 1 96.19 379 LYS A CA 1
ATOM 2919 C C . LYS A 1 379 ? 12.391 16.484 21.219 1 96.19 379 LYS A C 1
ATOM 2921 O O . LYS A 1 379 ? 13.586 16.797 21.281 1 96.19 379 LYS A O 1
ATOM 2926 N N . LEU A 1 380 ? 11.656 16.797 20.25 1 96.31 380 LEU A N 1
ATOM 2927 C CA . LEU A 1 380 ? 12.188 17.422 19.047 1 96.31 380 LEU A CA 1
ATOM 2928 C C . LEU A 1 380 ? 12.469 18.891 19.266 1 96.31 380 LEU A C 1
ATOM 2930 O O . LEU A 1 380 ? 13.227 19.516 18.5 1 96.31 380 LEU A O 1
ATOM 2934 N N . SER A 1 381 ? 11.883 19.422 20.297 1 95.75 381 SER A N 1
ATOM 2935 C CA . SER A 1 381 ? 12.023 20.859 20.531 1 95.75 381 SER A CA 1
ATOM 2936 C C . SER A 1 381 ? 13.438 21.203 20.984 1 95.75 381 SER A C 1
ATOM 2938 O O . SER A 1 381 ? 13.773 22.375 21.156 1 95.75 381 SER A O 1
ATOM 2940 N N . LYS A 1 382 ? 14.32 20.203 21.141 1 94.94 382 LYS A N 1
ATOM 2941 C CA . LYS A 1 382 ? 15.734 20.453 21.391 1 94.94 382 LYS A CA 1
ATOM 2942 C C . LYS A 1 382 ? 16.406 21.062 20.156 1 94.94 382 LYS A C 1
ATOM 2944 O O . LYS A 1 382 ? 17.438 21.719 20.281 1 94.94 382 LYS A O 1
ATOM 2949 N N . TYR A 1 383 ? 15.859 20.828 19 1 95.06 383 TYR A N 1
ATOM 2950 C CA . TYR A 1 383 ? 16.359 21.453 17.781 1 95.06 383 TYR A CA 1
ATOM 2951 C C . TYR A 1 383 ? 15.82 22.875 17.625 1 95.06 383 TYR A C 1
ATOM 2953 O O . TYR A 1 383 ? 14.609 23.094 17.703 1 95.06 383 TYR A O 1
ATOM 2961 N N . SER A 1 384 ? 16.688 23.797 17.406 1 94 384 SER A N 1
ATOM 2962 C CA . SER A 1 384 ? 16.297 25.203 17.344 1 94 384 SER A CA 1
ATOM 2963 C C . SER A 1 384 ? 15.484 25.484 16.078 1 94 384 SER A C 1
ATOM 2965 O O . SER A 1 384 ? 15.641 24.797 15.062 1 94 384 SER A O 1
ATOM 2967 N N . LEU A 1 385 ? 14.641 26.484 16.156 1 94.12 385 LEU A N 1
ATOM 2968 C CA . LEU A 1 385 ? 13.883 26.922 14.984 1 94.12 385 LEU A CA 1
ATOM 2969 C C . LEU A 1 385 ? 14.82 27.344 13.852 1 94.12 385 LEU A C 1
ATOM 2971 O O . LEU A 1 385 ? 14.539 27.078 12.68 1 94.12 385 LEU A O 1
ATOM 2975 N N . GLU A 1 386 ? 15.891 27.938 14.227 1 90.94 386 GLU A N 1
ATOM 2976 C CA . GLU A 1 386 ? 16.891 28.359 13.25 1 90.94 386 GLU A CA 1
ATOM 2977 C C . GLU A 1 386 ? 17.469 27.172 12.492 1 90.94 386 GLU A C 1
ATOM 2979 O O . GLU A 1 386 ? 17.625 27.234 11.273 1 90.94 386 GLU A O 1
ATOM 2984 N N . SER A 1 387 ? 17.781 26.172 13.211 1 91.69 387 SER A N 1
ATOM 2985 C CA . SER A 1 387 ? 18.344 24.984 12.578 1 91.69 387 SER A CA 1
ATOM 2986 C C . SER A 1 387 ? 17.344 24.344 11.617 1 91.69 387 SER A C 1
ATOM 2988 O O . SER A 1 387 ? 17.734 23.656 10.664 1 91.69 387 SER A O 1
ATOM 2990 N N . LEU A 1 388 ? 16.078 24.625 11.852 1 93.44 388 LEU A N 1
ATOM 2991 C CA . LEU A 1 388 ? 15.023 24.078 11.008 1 93.44 388 LEU A CA 1
ATOM 2992 C C . LEU A 1 388 ? 14.68 25.031 9.875 1 93.44 388 LEU A C 1
ATOM 2994 O O . LEU A 1 388 ? 13.836 24.703 9.023 1 93.44 388 LEU A O 1
ATOM 2998 N N . GLY A 1 389 ? 15.32 26.203 9.883 1 91.75 389 GLY A N 1
ATOM 2999 C CA . GLY A 1 389 ? 15.023 27.203 8.875 1 91.75 389 GLY A CA 1
ATOM 3000 C C . GLY A 1 389 ? 13.68 27.875 9.078 1 91.75 389 GLY A C 1
ATOM 3001 O O . GLY A 1 389 ? 13.07 28.359 8.117 1 91.75 389 GLY A O 1
ATOM 3002 N N . VAL A 1 390 ? 13.172 27.875 10.32 1 94.81 390 VAL A N 1
ATOM 3003 C CA . VAL A 1 390 ? 11.875 28.453 10.648 1 94.81 390 VAL A CA 1
ATOM 3004 C C . VAL A 1 390 ? 12.055 29.906 11.102 1 94.81 390 VAL A C 1
ATOM 3006 O O . VAL A 1 390 ? 12.891 30.203 11.953 1 94.81 390 VAL A O 1
ATOM 3009 N N . ASN A 1 391 ? 11.289 30.797 10.477 1 95.06 391 ASN A N 1
ATOM 3010 C CA . ASN A 1 391 ? 11.344 32.219 10.859 1 95.06 391 ASN A CA 1
ATOM 3011 C C . ASN A 1 391 ? 10.094 32.625 11.641 1 95.06 391 ASN A C 1
ATOM 3013 O O . ASN A 1 391 ? 8.984 32.219 11.305 1 95.06 391 ASN A O 1
ATOM 3017 N N . LEU A 1 392 ? 10.336 33.469 12.633 1 96.38 392 LEU A N 1
ATOM 3018 C CA . LEU A 1 392 ? 9.258 34.062 13.406 1 96.38 392 LEU A CA 1
ATOM 3019 C C . LEU A 1 392 ? 8.961 35.469 12.906 1 96.38 392 LEU A C 1
ATOM 3021 O O . LEU A 1 392 ? 9.883 36.25 12.633 1 96.38 392 LEU A O 1
ATOM 3025 N N . TYR A 1 393 ? 7.723 35.75 12.688 1 96.81 393 TYR A N 1
ATOM 3026 C CA . TYR A 1 393 ? 7.254 37.094 12.328 1 96.81 393 TYR A CA 1
ATOM 3027 C C . TYR A 1 393 ? 6.098 37.531 13.219 1 96.81 393 TYR A C 1
ATOM 3029 O O . TYR A 1 393 ? 5.336 36.688 13.711 1 96.81 393 TYR A O 1
ATOM 3037 N N . SER A 1 394 ? 6 38.812 13.453 1 95.12 394 SER A N 1
ATOM 3038 C CA . SER A 1 394 ? 4.723 39.312 13.953 1 95.12 394 SER A CA 1
ATOM 3039 C C . SER A 1 394 ? 3.611 39.094 12.93 1 95.12 394 SER A C 1
ATOM 3041 O O . SER A 1 394 ? 3.84 39.219 11.727 1 95.12 394 SER A O 1
ATOM 3043 N N . ILE A 1 395 ? 2.473 38.719 13.383 1 94.56 395 ILE A N 1
ATOM 3044 C CA . ILE A 1 395 ? 1.36 38.5 12.469 1 94.56 395 ILE A CA 1
ATOM 3045 C C . ILE A 1 395 ? 1.092 39.75 11.633 1 94.56 395 ILE A C 1
ATOM 3047 O O . ILE A 1 395 ? 0.626 39.656 10.5 1 94.56 395 ILE A O 1
ATOM 3051 N N . SER A 1 396 ? 1.447 40.969 12.141 1 90.5 396 SER A N 1
ATOM 3052 C CA . SER A 1 396 ? 1.271 42.219 11.422 1 90.5 396 SER A CA 1
ATOM 3053 C C . SER A 1 396 ? 2.217 42.281 10.227 1 90.5 396 SER A C 1
ATOM 3055 O O . SER A 1 396 ? 2.004 43.094 9.312 1 90.5 396 SER A O 1
ATOM 3057 N N . ASP A 1 397 ? 3.271 41.5 10.219 1 93.88 397 ASP A N 1
ATOM 3058 C CA . ASP A 1 397 ? 4.25 41.469 9.141 1 93.88 397 ASP A CA 1
ATOM 3059 C C . ASP A 1 397 ? 3.986 40.312 8.18 1 93.88 397 ASP A C 1
ATOM 3061 O O . ASP A 1 397 ? 4.922 39.75 7.609 1 93.88 397 ASP A O 1
ATOM 3065 N N . TYR A 1 398 ? 2.688 39.875 8.086 1 93.81 398 TYR A N 1
ATOM 3066 C CA . TYR A 1 398 ? 2.324 38.688 7.344 1 93.81 398 TYR A CA 1
ATOM 3067 C C . TYR A 1 398 ? 2.758 38.781 5.887 1 93.81 398 TYR A C 1
ATOM 3069 O O . TYR A 1 398 ? 3.094 37.781 5.258 1 93.81 398 TYR A O 1
ATOM 3077 N N . GLN A 1 399 ? 2.824 40 5.246 1 92.44 399 GLN A N 1
ATOM 3078 C CA . GLN A 1 399 ? 3.193 40.125 3.842 1 92.44 399 GLN A CA 1
ATOM 3079 C C . GLN A 1 399 ? 4.645 39.719 3.605 1 92.44 399 GLN A C 1
ATOM 3081 O O . GLN A 1 399 ? 4.938 38.969 2.693 1 92.44 399 GLN A O 1
ATOM 3086 N N . ASN A 1 400 ? 5.5 40.312 4.441 1 93.75 400 ASN A N 1
ATOM 3087 C CA . ASN A 1 400 ? 6.902 39.906 4.355 1 93.75 400 ASN A CA 1
ATOM 3088 C C . ASN A 1 400 ? 7.094 38.438 4.645 1 93.75 400 ASN A C 1
ATOM 3090 O O . ASN A 1 400 ? 7.895 37.75 3.986 1 93.75 400 ASN A O 1
ATOM 3094 N N . ALA A 1 401 ? 6.367 38 5.609 1 94.38 401 ALA A N 1
ATOM 3095 C CA . ALA A 1 401 ? 6.461 36.594 6.012 1 94.38 401 ALA A CA 1
ATOM 3096 C C . ALA A 1 401 ? 6.086 35.688 4.855 1 94.38 401 ALA A C 1
ATOM 3098 O O . ALA A 1 401 ? 6.824 34.75 4.539 1 94.38 401 ALA A O 1
ATOM 3099 N N . LEU A 1 402 ? 4.977 35.938 4.203 1 91.62 402 LEU A N 1
ATOM 3100 C CA . LEU A 1 402 ? 4.5 35.125 3.102 1 91.62 402 LEU A CA 1
ATOM 3101 C C . LEU A 1 402 ? 5.434 35.219 1.9 1 91.62 402 LEU A C 1
ATOM 3103 O O . LEU A 1 402 ? 5.648 34.25 1.184 1 91.62 402 LEU A O 1
ATOM 3107 N N . SER A 1 403 ? 6.008 36.406 1.68 1 89.56 403 SER A N 1
ATOM 3108 C CA . SER A 1 403 ? 6.98 36.594 0.608 1 89.56 403 SER A CA 1
ATOM 3109 C C . SER A 1 403 ? 8.234 35.75 0.841 1 89.56 403 SER A C 1
ATOM 3111 O O . SER A 1 403 ? 8.758 35.125 -0.09 1 89.56 403 SER A O 1
ATOM 3113 N N . ASP A 1 404 ? 8.719 35.75 2.084 1 89.5 404 ASP A N 1
ATOM 3114 C CA . ASP A 1 404 ? 9.906 34.969 2.424 1 89.5 404 ASP A CA 1
ATOM 3115 C C . ASP A 1 404 ? 9.656 33.469 2.23 1 89.5 404 ASP A C 1
ATOM 3117 O O . ASP A 1 404 ? 10.531 32.75 1.756 1 89.5 404 ASP A O 1
ATOM 3121 N N . LEU A 1 405 ? 8.5 33.062 2.604 1 89.12 405 LEU A N 1
ATOM 3122 C CA . LEU A 1 405 ? 8.156 31.656 2.441 1 89.12 405 LEU A CA 1
ATOM 3123 C C . LEU A 1 405 ? 8.078 31.281 0.964 1 89.12 405 LEU A C 1
ATOM 3125 O O . LEU A 1 405 ? 8.617 30.25 0.553 1 89.12 405 LEU A O 1
ATOM 3129 N N . LYS A 1 406 ? 7.52 32.094 0.171 1 83 406 LYS A N 1
ATOM 3130 C CA . LYS A 1 406 ? 7.367 31.859 -1.261 1 83 406 LYS A CA 1
ATOM 3131 C C . LYS A 1 406 ? 8.727 31.859 -1.963 1 83 406 LYS A C 1
ATOM 3133 O O . LYS A 1 406 ? 8.938 31.094 -2.91 1 83 406 LYS A O 1
ATOM 3138 N N . SER A 1 407 ? 9.625 32.656 -1.498 1 83.12 407 SER A N 1
ATOM 3139 C CA . SER A 1 407 ? 10.93 32.812 -2.127 1 83.12 407 SER A CA 1
ATOM 3140 C C . SER A 1 407 ? 11.875 31.688 -1.689 1 83.12 407 SER A C 1
ATOM 3142 O O . SER A 1 407 ? 12.969 31.531 -2.24 1 83.12 407 SER A O 1
ATOM 3144 N N . GLY A 1 408 ? 11.445 30.984 -0.674 1 82.94 408 GLY A N 1
ATOM 3145 C CA . GLY A 1 408 ? 12.281 29.906 -0.186 1 82.94 408 GLY A CA 1
ATOM 3146 C C . GLY A 1 408 ? 13.336 30.359 0.801 1 82.94 408 GLY A C 1
ATOM 3147 O O . GLY A 1 408 ? 14.281 29.625 1.093 1 82.94 408 GLY A O 1
ATOM 3148 N N . ARG A 1 409 ? 13.258 31.547 1.299 1 86.25 409 ARG A N 1
ATOM 3149 C CA . ARG A 1 409 ? 14.227 32.062 2.26 1 86.25 409 ARG A CA 1
ATOM 3150 C C . ARG A 1 409 ? 14.102 31.359 3.602 1 86.25 409 ARG A C 1
ATOM 3152 O O . ARG A 1 409 ? 15.039 31.359 4.402 1 86.25 409 ARG A O 1
ATOM 3159 N N . CYS A 1 410 ? 12.953 30.844 3.852 1 90.31 410 CYS A N 1
ATOM 3160 C CA . CYS A 1 410 ? 12.734 30.031 5.043 1 90.31 410 CYS A CA 1
ATOM 3161 C C . CYS A 1 410 ? 11.906 28.797 4.711 1 90.31 410 CYS A C 1
ATOM 3163 O O . CYS A 1 410 ? 11.242 28.75 3.672 1 90.31 410 CYS A O 1
ATOM 3165 N N . THR A 1 411 ? 12.023 27.797 5.566 1 91.25 411 THR A N 1
ATOM 3166 C CA . THR A 1 411 ? 11.289 26.547 5.344 1 91.25 411 THR A CA 1
ATOM 3167 C C . THR A 1 411 ? 9.859 26.656 5.875 1 91.25 411 THR A C 1
ATOM 3169 O O . THR A 1 411 ? 8.969 25.938 5.43 1 91.25 411 THR A O 1
ATOM 3172 N N . LYS A 1 412 ? 9.711 27.562 6.82 1 94.5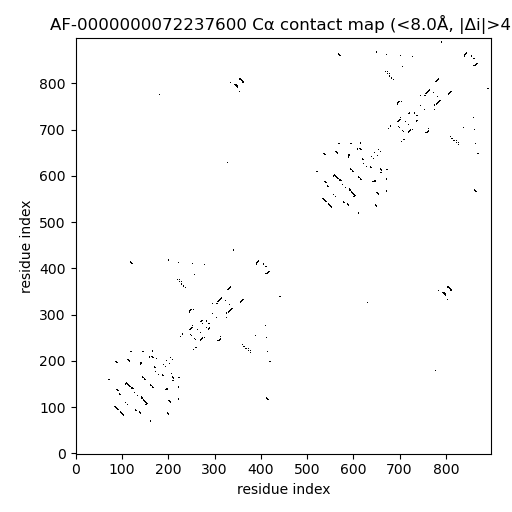 412 LYS A N 1
ATOM 3173 C CA . LYS A 1 412 ? 8.414 27.75 7.477 1 94.5 412 LYS A CA 1
ATOM 3174 C C . LYS A 1 412 ? 8.344 29.094 8.18 1 94.5 412 LYS A C 1
ATOM 3176 O O . LYS A 1 412 ? 9.367 29.625 8.625 1 94.5 412 LYS A O 1
ATOM 3181 N N . VAL A 1 413 ? 7.137 29.609 8.227 1 96.62 413 VAL A N 1
ATOM 3182 C CA . VAL A 1 413 ? 6.867 30.844 8.961 1 96.62 413 VAL A CA 1
ATOM 3183 C C . VAL A 1 413 ? 5.922 30.547 10.125 1 96.62 413 VAL A C 1
ATOM 3185 O O . VAL A 1 413 ? 4.961 29.797 9.984 1 96.62 413 VAL A O 1
ATOM 3188 N N . ILE A 1 414 ? 6.23 31.156 11.273 1 97.81 414 ILE A N 1
ATOM 3189 C CA . ILE A 1 414 ? 5.348 31.141 12.43 1 97.81 414 ILE A CA 1
ATOM 3190 C C . ILE A 1 414 ? 5.055 32.594 12.867 1 97.81 414 ILE A C 1
ATOM 3192 O O . ILE A 1 414 ? 5.973 33.375 13.008 1 97.81 414 ILE A O 1
ATOM 3196 N N . PHE A 1 415 ? 3.791 32.844 13.031 1 97.75 415 PHE A N 1
ATOM 3197 C CA . PHE A 1 415 ? 3.369 34.156 13.5 1 97.75 415 PHE A CA 1
ATOM 3198 C C . PHE A 1 415 ? 3.336 34.219 15.023 1 97.75 415 PHE A C 1
ATOM 3200 O O . PHE A 1 415 ? 2.816 33.312 15.672 1 97.75 415 PHE A O 1
ATOM 3207 N N . THR A 1 416 ? 3.891 35.25 15.57 1 97.06 416 THR A N 1
ATOM 3208 C CA . THR A 1 416 ? 3.578 35.656 16.938 1 97.06 416 THR A CA 1
ATOM 3209 C C . THR A 1 416 ? 2.361 36.562 16.969 1 97.06 416 THR A C 1
ATOM 3211 O O . THR A 1 416 ? 2.309 37.562 16.25 1 97.06 416 THR A O 1
ATOM 3214 N N . VAL A 1 417 ? 1.34 36.188 17.766 1 93.5 417 VAL A N 1
ATOM 3215 C CA . VAL A 1 417 ? 0.094 36.938 17.797 1 93.5 417 VAL A CA 1
ATOM 3216 C C . VAL A 1 417 ? 0.012 37.719 19.094 1 93.5 417 VAL A C 1
ATOM 3218 O O . VAL A 1 417 ? 0.197 37.156 20.188 1 93.5 417 VAL A O 1
ATOM 3221 N N . GLN A 1 418 ? 0.594 38.906 19.203 1 69.81 418 GLN A N 1
ATOM 3222 C CA . GLN A 1 418 ? 0.73 39.719 20.406 1 69.81 418 GLN A CA 1
ATOM 3223 C C . GLN A 1 418 ? -0.63 40 21.031 1 69.81 418 GLN A C 1
ATOM 3225 O O . GLN A 1 418 ? -1.648 40.031 20.344 1 69.81 418 GLN A O 1
ATOM 3230 N N . ASP A 1 419 ? -0.699 39.906 22.312 1 56.25 419 ASP A N 1
ATOM 3231 C CA . ASP A 1 419 ? -1.811 40.344 23.172 1 56.25 419 ASP A CA 1
ATOM 3232 C C . ASP A 1 419 ? -2.23 41.781 22.844 1 56.25 419 ASP A C 1
ATOM 3234 O O . ASP A 1 419 ? -1.384 42.656 22.719 1 56.25 419 ASP A O 1
ATOM 3238 N N . PRO A 1 420 ? -3.5 41.969 22.266 1 46.19 420 PRO A N 1
ATOM 3239 C CA . PRO A 1 420 ? -3.982 43.344 22.016 1 46.19 420 PRO A CA 1
ATOM 3240 C C . PRO A 1 420 ? -3.611 44.312 23.125 1 46.19 420 PRO A C 1
ATOM 3242 O O . PRO A 1 420 ? -3.676 45.531 22.938 1 46.19 420 PRO A O 1
ATOM 3245 N N . SER A 1 421 ? -3.66 43.906 24.312 1 42.62 421 SER A N 1
ATOM 3246 C CA . SER A 1 421 ? -3.49 44.969 25.312 1 42.62 421 SER A CA 1
ATOM 3247 C C . SER A 1 421 ? -2.252 45.812 25.016 1 42.62 421 SER A C 1
ATOM 3249 O O . SER A 1 421 ? -2.045 46.844 25.641 1 42.62 421 SER A O 1
ATOM 3251 N N . ARG A 1 422 ? -1.292 45.312 24.203 1 43.12 422 ARG A N 1
ATOM 3252 C CA . ARG A 1 422 ? -0.22 46.188 23.766 1 43.12 422 ARG A CA 1
ATOM 3253 C C . ARG A 1 422 ? -0.549 46.812 22.406 1 43.12 422 ARG A C 1
ATOM 3255 O O . ARG A 1 422 ? -0.682 46.094 21.406 1 43.12 422 ARG A O 1
ATOM 3262 N N . ARG A 1 423 ? -1.184 47.969 22.141 1 37.66 423 ARG A N 1
ATOM 3263 C CA . ARG A 1 423 ? -1.987 48.75 21.203 1 37.66 423 ARG A CA 1
ATOM 3264 C C . ARG A 1 423 ? -1.28 48.875 19.859 1 37.66 423 ARG A C 1
ATOM 3266 O O . ARG A 1 423 ? -1.908 48.719 18.812 1 37.66 423 ARG A O 1
ATOM 3273 N N . SER A 1 424 ? -0.172 49.562 19.25 1 31.55 424 SER A N 1
ATOM 3274 C CA . SER A 1 424 ? -0.503 50.5 18.172 1 31.55 424 SER A CA 1
ATOM 3275 C C . SER A 1 424 ? -0.677 49.75 16.844 1 31.55 424 SER A C 1
ATOM 3277 O O . SER A 1 424 ? 0.293 49.25 16.281 1 31.55 424 SER A O 1
ATOM 3279 N N . PHE A 1 425 ? -1.641 48.969 16.531 1 31.62 425 PHE A N 1
ATOM 3280 C CA . PHE A 1 425 ? -1.896 48.344 15.242 1 31.62 425 PHE A CA 1
ATOM 3281 C C . PHE A 1 425 ? -1.832 49.375 14.125 1 31.62 425 PHE A C 1
ATOM 3283 O O . PHE A 1 425 ? -2.162 49.094 12.977 1 31.62 425 PHE A O 1
ATOM 3290 N N . LEU A 1 426 ? -2.145 50.719 14.43 1 31.52 426 LEU A N 1
ATOM 3291 C CA . LEU A 1 426 ? -2.91 51.562 13.508 1 31.52 426 LEU A CA 1
ATOM 3292 C C . LEU A 1 426 ? -2.133 51.812 12.219 1 31.52 426 LEU A C 1
ATOM 3294 O O . LEU A 1 426 ? -2.621 52.5 11.312 1 31.52 426 LEU A O 1
ATOM 3298 N N . SER A 1 427 ? -0.87 52.062 12.125 1 29.72 427 SER A N 1
ATOM 3299 C CA . SER A 1 427 ? -0.698 52.969 10.984 1 29.72 427 SER A CA 1
ATOM 3300 C C . SER A 1 427 ? -0.88 52.219 9.664 1 29.72 427 SER A C 1
ATOM 3302 O O . SER A 1 427 ? -0.284 51.156 9.461 1 29.72 427 SER A O 1
ATOM 3304 N N . SER A 1 428 ? -2.055 52.281 8.938 1 29.91 428 SER A N 1
ATOM 3305 C CA . SER A 1 428 ? -2.52 51.812 7.641 1 29.91 428 SER A CA 1
ATOM 3306 C C . SER A 1 428 ? -1.431 51.938 6.582 1 29.91 428 SER A C 1
ATOM 3308 O O . SER A 1 428 ? -1.173 53.031 6.082 1 29.91 428 SER A O 1
ATOM 3310 N N . PRO A 1 429 ? -0.224 51.562 6.625 1 30.58 429 PRO A N 1
ATOM 3311 C CA . PRO A 1 429 ? 0.405 51.969 5.375 1 30.58 429 PRO A CA 1
ATOM 3312 C C . PRO A 1 429 ? -0.31 51.438 4.137 1 30.58 429 PRO A C 1
ATOM 3314 O O . PRO A 1 429 ? -1.067 50.469 4.23 1 30.58 429 PRO A O 1
ATOM 3317 N N . SER A 1 430 ? -0.318 52.156 2.957 1 29.64 430 SER A N 1
ATOM 3318 C CA . SER A 1 430 ? -0.798 51.906 1.604 1 29.64 430 SER A CA 1
ATOM 3319 C C . SER A 1 430 ? -0.463 50.469 1.16 1 29.64 430 SER A C 1
ATOM 3321 O O . SER A 1 430 ? 0.669 50.031 1.328 1 29.64 430 SER A O 1
ATOM 3323 N N . SER A 1 431 ? -1.395 49.594 1.075 1 31.19 431 SER A N 1
ATOM 3324 C CA . SER A 1 431 ? -1.425 48.156 0.715 1 31.19 431 SER A CA 1
ATOM 3325 C C . SER A 1 431 ? -0.699 47.906 -0.603 1 31.19 431 SER A C 1
ATOM 3327 O O . SER A 1 431 ? -1.126 48.406 -1.654 1 31.19 431 SER A O 1
ATOM 3329 N N . PRO A 1 432 ? 0.597 47.812 -0.631 1 29.45 432 PRO A N 1
ATOM 3330 C CA . PRO A 1 432 ? 1.037 47.531 -1.999 1 29.45 432 PRO A CA 1
ATOM 3331 C C . PRO A 1 432 ? 0.325 46.312 -2.611 1 29.45 432 PRO A C 1
ATOM 3333 O O . PRO A 1 432 ? -0.079 45.406 -1.89 1 29.45 432 PRO A O 1
ATOM 3336 N N . ILE A 1 433 ? -0.375 46.438 -3.727 1 29.05 433 ILE A N 1
ATOM 3337 C CA . ILE A 1 433 ? -0.982 45.438 -4.598 1 29.05 433 ILE A CA 1
ATOM 3338 C C . ILE A 1 433 ? 0.03 44.344 -4.898 1 29.05 433 ILE A C 1
ATOM 3340 O O . ILE A 1 433 ? 1.108 44.594 -5.434 1 29.05 433 ILE A O 1
ATOM 3344 N N . LEU A 1 434 ? 0.049 43.406 -4.07 1 30.84 434 LEU A N 1
ATOM 3345 C CA . LEU A 1 434 ? 0.875 42.281 -4.441 1 30.84 434 LEU A CA 1
ATOM 3346 C C . LEU A 1 434 ? 0.583 41.812 -5.871 1 30.84 434 LEU A C 1
ATOM 3348 O O . LEU A 1 434 ? -0.569 41.844 -6.309 1 30.84 434 LEU A O 1
ATOM 3352 N N . SER A 1 435 ? 1.489 41.969 -6.789 1 27.56 435 SER A N 1
ATOM 3353 C CA . SER A 1 435 ? 1.351 41.469 -8.164 1 27.56 435 SER A CA 1
ATOM 3354 C C . SER A 1 435 ? 0.739 40.094 -8.203 1 27.56 435 SER A C 1
ATOM 3356 O O . SER A 1 435 ? 1.014 39.25 -7.34 1 27.56 435 SER A O 1
ATOM 3358 N N . PRO A 1 436 ? -0.384 39.938 -8.984 1 28.53 436 PRO A N 1
ATOM 3359 C CA . PRO A 1 436 ? -1.058 38.656 -9.172 1 28.53 436 PRO A CA 1
ATOM 3360 C C . PRO A 1 436 ? -0.089 37.531 -9.523 1 28.53 436 PRO A C 1
ATOM 3362 O O . PRO A 1 436 ? 0.838 37.719 -10.312 1 28.53 436 PRO A O 1
ATOM 3365 N N . PHE A 1 437 ? 0.227 36.812 -8.602 1 29.47 437 PHE A N 1
ATOM 3366 C CA . PHE A 1 437 ? 0.953 35.625 -9.008 1 29.47 437 PHE A CA 1
ATOM 3367 C C . PHE A 1 437 ? 0.249 34.938 -10.164 1 29.47 437 PHE A C 1
ATOM 3369 O O . PHE A 1 437 ? -0.982 34.906 -10.234 1 29.47 437 PHE A O 1
ATOM 3376 N N . ASP A 1 438 ? 0.825 34.938 -11.32 1 28.55 438 ASP A N 1
ATOM 3377 C CA . ASP A 1 438 ? 0.29 34.188 -12.445 1 28.55 438 ASP A CA 1
ATOM 3378 C C . ASP A 1 438 ? -0.145 32.781 -12.016 1 28.55 438 ASP A C 1
ATOM 3380 O O . ASP A 1 438 ? 0.689 31.969 -11.641 1 28.55 438 ASP A O 1
ATOM 3384 N N . ALA A 1 439 ? -1.324 32.781 -11.508 1 28.39 439 ALA A N 1
ATOM 3385 C CA . ALA A 1 439 ? -1.886 31.484 -11.117 1 28.39 439 ALA A CA 1
ATOM 3386 C C . ALA A 1 439 ? -1.911 30.516 -12.305 1 28.39 439 ALA A C 1
ATOM 3388 O O . ALA A 1 439 ? -2.395 30.859 -13.383 1 28.39 439 ALA A O 1
ATOM 3389 N N . PRO A 1 440 ? -1.061 29.625 -12.414 1 26.73 440 PRO A N 1
ATOM 3390 C CA . PRO A 1 440 ? -1.29 28.719 -13.539 1 26.73 440 PRO A CA 1
ATOM 3391 C C . PRO A 1 440 ? -2.719 28.188 -13.578 1 26.73 440 PRO A C 1
ATOM 3393 O O . PRO A 1 440 ? -3.367 28.062 -12.531 1 26.73 440 PRO A O 1
ATOM 3396 N N . LYS A 1 441 ? -3.473 28.375 -14.68 1 28.39 441 LYS A N 1
ATOM 3397 C CA . LYS A 1 441 ? -4.84 28 -15.023 1 28.39 441 LYS A CA 1
ATOM 3398 C C . LYS A 1 441 ? -5.121 26.547 -14.641 1 28.39 441 LYS A C 1
ATOM 3400 O O . LYS A 1 441 ? -4.512 25.641 -15.195 1 28.39 441 LYS A O 1
ATOM 3405 N N . PHE A 1 442 ? -5.434 26.375 -13.391 1 25.72 442 PHE A N 1
ATOM 3406 C CA . PHE A 1 442 ? -5.875 25.062 -12.969 1 25.72 442 PHE A CA 1
ATOM 3407 C C . PHE A 1 442 ? -7.234 24.719 -13.57 1 25.72 442 PHE A C 1
ATOM 3409 O O . PHE A 1 442 ? -8.18 25.516 -13.469 1 25.72 442 PHE A O 1
ATOM 3416 N N . ARG A 1 443 ? -7.34 24.125 -14.664 1 24.92 443 ARG A N 1
ATOM 3417 C CA . ARG A 1 443 ? -8.633 23.625 -15.117 1 24.92 443 ARG A CA 1
ATOM 3418 C C . ARG A 1 443 ? -9.266 22.719 -14.07 1 24.92 443 ARG A C 1
ATOM 3420 O O . ARG A 1 443 ? -8.664 21.734 -13.641 1 24.92 443 ARG A O 1
ATOM 3427 N N . VAL A 1 444 ? -10.102 23.266 -13.234 1 24.75 444 VAL A N 1
ATOM 3428 C CA . VAL A 1 444 ? -10.922 22.531 -12.289 1 24.75 444 VAL A CA 1
ATOM 3429 C C . VAL A 1 444 ? -11.695 21.422 -13.016 1 24.75 444 VAL A C 1
ATOM 3431 O O . VAL A 1 444 ? -12.422 21.703 -13.969 1 24.75 444 VAL A O 1
ATOM 3434 N N . PRO A 1 445 ? -11.188 20.281 -13.008 1 26.19 445 PRO A N 1
ATOM 3435 C CA . PRO A 1 445 ? -12.117 19.312 -13.586 1 26.19 445 PRO A CA 1
ATOM 3436 C C . PRO A 1 445 ? -13.523 19.406 -12.992 1 26.19 445 PRO A C 1
ATOM 3438 O O . PRO A 1 445 ? -13.68 19.875 -11.859 1 26.19 445 PRO A O 1
ATOM 3441 N N . HIS A 1 446 ? -14.516 19.734 -13.828 1 23.69 446 HIS A N 1
ATOM 3442 C CA . HIS A 1 446 ? -15.953 19.734 -13.562 1 23.69 446 HIS A CA 1
ATOM 3443 C C . HIS A 1 446 ? -16.344 18.562 -12.672 1 23.69 446 HIS A C 1
ATOM 3445 O O . HIS A 1 446 ? -16.109 17.391 -13.023 1 23.69 446 HIS A O 1
ATOM 3451 N N . LEU A 1 447 ? -15.977 18.641 -11.453 1 21.36 447 LEU A N 1
ATOM 3452 C CA . LEU A 1 447 ? -16.609 17.688 -10.539 1 21.36 447 LEU A CA 1
ATOM 3453 C C . LEU A 1 447 ? -18.094 17.562 -10.836 1 21.36 447 LEU A C 1
ATOM 3455 O O . LEU A 1 447 ? -18.766 18.578 -11.078 1 21.36 447 LEU A O 1
ATOM 3459 N N . TYR A 1 448 ? -18.578 16.406 -11.383 1 22.69 448 TYR A N 1
ATOM 3460 C CA . TYR A 1 448 ? -19.984 16.062 -11.531 1 22.69 448 TYR A CA 1
ATOM 3461 C C . TYR A 1 448 ? -20.781 16.453 -10.289 1 22.69 448 TYR A C 1
ATOM 3463 O O . TYR A 1 448 ? -20.516 15.938 -9.195 1 22.69 448 TYR A O 1
ATOM 3471 N N . LEU A 1 449 ? -20.984 17.703 -10.047 1 19.09 449 LEU A N 1
ATOM 3472 C CA . LEU A 1 449 ? -22.188 17.922 -9.266 1 19.09 449 LEU A CA 1
ATOM 3473 C C . LEU A 1 449 ? -23.422 17.344 -9.969 1 19.09 449 LEU A C 1
ATOM 3475 O O . LEU A 1 449 ? -23.656 17.625 -11.141 1 19.09 449 LEU A O 1
ATOM 3479 N N . MET B 1 1 ? -22.766 39.25 -49.312 1 18.8 1 MET B N 1
ATOM 3480 C CA . MET B 1 1 ? -23.797 38.406 -49.906 1 18.8 1 MET B CA 1
ATOM 3481 C C . MET B 1 1 ? -24.828 37.969 -48.875 1 18.8 1 MET B C 1
ATOM 3483 O O . MET B 1 1 ? -24.469 37.719 -47.719 1 18.8 1 MET B O 1
ATOM 3487 N N . GLU B 1 2 ? -26.203 38.031 -49.125 1 19.11 2 GLU B N 1
ATOM 3488 C CA . GLU B 1 2 ? -27.469 38.375 -48.469 1 19.11 2 GLU B CA 1
ATOM 3489 C C . GLU B 1 2 ? -28.031 37.156 -47.719 1 19.11 2 GLU B C 1
ATOM 3491 O O . GLU B 1 2 ? -29.219 36.844 -47.812 1 19.11 2 GLU B O 1
ATOM 3496 N N . MET B 1 3 ? -27.125 36.188 -47.312 1 19.89 3 MET B N 1
ATOM 3497 C CA . MET B 1 3 ? -27.703 34.844 -47.219 1 19.89 3 MET B CA 1
ATOM 3498 C C . MET B 1 3 ? -28.828 34.812 -46.188 1 19.89 3 MET B C 1
ATOM 3500 O O . MET B 1 3 ? -28.672 35.344 -45.094 1 19.89 3 MET B O 1
ATOM 3504 N N . GLU B 1 4 ? -30.031 34.344 -46.5 1 18.38 4 GLU B N 1
ATOM 3505 C CA . GLU B 1 4 ? -31.453 34.375 -46.219 1 18.38 4 GLU B CA 1
ATOM 3506 C C . GLU B 1 4 ? -31.781 33.594 -44.938 1 18.38 4 GLU B C 1
ATOM 3508 O O . GLU B 1 4 ? -31.281 32.5 -44.75 1 18.38 4 GLU B O 1
ATOM 3513 N N . PHE B 1 5 ? -32.25 34.219 -43.781 1 19.44 5 PHE B N 1
ATOM 3514 C CA . PHE B 1 5 ? -32.719 34.062 -42.406 1 19.44 5 PHE B CA 1
ATOM 3515 C C . PHE B 1 5 ? -33.969 33.219 -42.344 1 19.44 5 PHE B C 1
ATOM 3517 O O . PHE B 1 5 ? -35.062 33.688 -42.656 1 19.44 5 PHE B O 1
ATOM 3524 N N . LEU B 1 6 ? -33.812 31.938 -42.969 1 17.61 6 LEU B N 1
ATOM 3525 C CA . LEU B 1 6 ? -35.031 31.203 -43.219 1 17.61 6 LEU B CA 1
ATOM 3526 C C . LEU B 1 6 ? -35.844 31.031 -41.938 1 17.61 6 LEU B C 1
ATOM 3528 O O . LEU B 1 6 ? -35.281 30.922 -40.844 1 17.61 6 LEU B O 1
ATOM 3532 N N . GLU B 1 7 ? -37.219 31.047 -41.906 1 17.55 7 GLU B N 1
ATOM 3533 C CA . GLU B 1 7 ? -38.469 31.484 -41.344 1 17.55 7 GLU B CA 1
ATOM 3534 C C . GLU B 1 7 ? -39.031 30.438 -40.375 1 17.55 7 GLU B C 1
ATOM 3536 O O . GLU B 1 7 ? -39.688 30.766 -39.375 1 17.55 7 GLU B O 1
ATOM 3541 N N . GLU B 1 8 ? -38.75 29.078 -40.562 1 17.86 8 GLU B N 1
ATOM 3542 C CA . GLU B 1 8 ? -39.969 28.297 -40.656 1 17.86 8 GLU B CA 1
ATOM 3543 C C . GLU B 1 8 ? -40.625 28.156 -39.281 1 17.86 8 GLU B C 1
ATOM 3545 O O . GLU B 1 8 ? -40 28.344 -38.25 1 17.86 8 GLU B O 1
ATOM 3550 N N . ASP B 1 9 ? -41.75 27.188 -39.125 1 17.5 9 ASP B N 1
ATOM 3551 C CA . ASP B 1 9 ? -43.156 27 -38.75 1 17.5 9 ASP B CA 1
ATOM 3552 C C . ASP B 1 9 ? -43.25 26.391 -37.344 1 17.5 9 ASP B C 1
ATOM 3554 O O . ASP B 1 9 ? -42.562 25.422 -37.031 1 17.5 9 ASP B O 1
ATOM 3558 N N . ASP B 1 10 ? -43.781 27.047 -36.344 1 18.25 10 ASP B N 1
ATOM 3559 C CA . ASP B 1 10 ? -44 27.062 -34.906 1 18.25 10 ASP B CA 1
ATOM 3560 C C . ASP B 1 10 ? -45.031 26.016 -34.469 1 18.25 10 ASP B C 1
ATOM 3562 O O . ASP B 1 10 ? -46.219 26.281 -34.375 1 18.25 10 ASP B O 1
ATOM 3566 N N . PRO B 1 11 ? -45 24.719 -35.031 1 16.81 11 PRO B N 1
ATOM 3567 C CA . PRO B 1 11 ? -46.219 23.938 -34.875 1 16.81 11 PRO B CA 1
ATOM 3568 C C . PRO B 1 11 ? -46.562 23.625 -33.438 1 16.81 11 PRO B C 1
ATOM 3570 O O . PRO B 1 11 ? -45.781 22.984 -32.719 1 16.81 11 PRO B O 1
ATOM 3573 N N . ALA B 1 12 ? -47.406 24.359 -32.656 1 17.23 12 ALA B N 1
ATOM 3574 C CA . ALA B 1 12 ? -47.844 24.531 -31.281 1 17.23 12 ALA B CA 1
ATOM 3575 C C . ALA B 1 12 ? -48.75 23.375 -30.844 1 17.23 12 ALA B C 1
ATOM 3577 O O . ALA B 1 12 ? -49.062 23.25 -29.672 1 17.23 12 ALA B O 1
ATOM 3578 N N . THR B 1 13 ? -49.25 22.422 -31.656 1 16.83 13 THR B N 1
ATOM 3579 C CA . THR B 1 13 ? -50.594 22.016 -31.297 1 16.83 13 THR B CA 1
ATOM 3580 C C . THR B 1 13 ? -50.562 21.109 -30.062 1 16.83 13 THR B C 1
ATOM 3582 O O . THR B 1 13 ? -49.812 20.141 -30.016 1 16.83 13 THR B O 1
ATOM 3585 N N . CYS B 1 14 ? -51.062 21.547 -28.875 1 18.55 14 CYS B N 1
ATOM 3586 C CA . CYS B 1 14 ? -51.219 21.203 -27.469 1 18.55 14 CYS B CA 1
ATOM 3587 C C . CYS B 1 14 ? -52.219 20.078 -27.281 1 18.55 14 CYS B C 1
ATOM 3589 O O . CYS B 1 14 ? -53.438 20.297 -27.344 1 18.55 14 CYS B O 1
ATOM 3591 N N . GLU B 1 15 ? -52.062 18.984 -28.016 1 16.69 15 GLU B N 1
ATOM 3592 C CA . GLU B 1 15 ? -53.219 18.062 -27.953 1 16.69 15 GLU B CA 1
ATOM 3593 C C . GLU B 1 15 ? -53.469 17.578 -26.531 1 16.69 15 GLU B C 1
ATOM 3595 O O . GLU B 1 15 ? -52.531 17.453 -25.734 1 16.69 15 GLU B O 1
ATOM 3600 N N . ASP B 1 16 ? -54.781 17.359 -26.109 1 17.67 16 ASP B N 1
ATOM 3601 C CA . ASP B 1 16 ? -55.75 17.266 -25.031 1 17.67 16 ASP B CA 1
ATOM 3602 C C . ASP B 1 16 ? -55.719 15.898 -24.359 1 17.67 16 ASP B C 1
ATOM 3604 O O . ASP B 1 16 ? -56.594 15.57 -23.578 1 17.67 16 ASP B O 1
ATOM 3608 N N . GLU B 1 17 ? -54.625 15.156 -24.359 1 17.12 17 GLU B N 1
ATOM 3609 C CA . GLU B 1 17 ? -54.844 13.742 -24.078 1 17.12 17 GLU B CA 1
ATOM 3610 C C . GLU B 1 17 ? -55.531 13.555 -22.719 1 17.12 17 GLU B C 1
ATOM 3612 O O . GLU B 1 17 ? -55.281 14.32 -21.797 1 17.12 17 GLU B O 1
ATOM 3617 N N . GLN B 1 18 ? -56.406 12.43 -22.641 1 17.47 18 GLN B N 1
ATOM 3618 C CA . GLN B 1 18 ? -57.531 11.844 -21.922 1 17.47 18 GLN B CA 1
ATOM 3619 C C . GLN B 1 18 ? -57.062 11.281 -20.578 1 17.47 18 GLN B C 1
ATOM 3621 O O . GLN B 1 18 ? -56.031 10.641 -20.484 1 17.47 18 GLN B O 1
ATOM 3626 N N . GLU B 1 19 ? -57.656 11.672 -19.453 1 18.27 19 GLU B N 1
ATOM 3627 C CA . GLU B 1 19 ? -57.562 11.688 -18 1 18.27 19 GLU B CA 1
ATOM 3628 C C . GLU B 1 19 ? -57.938 10.328 -17.406 1 18.27 19 GLU B C 1
ATOM 3630 O O . GLU B 1 19 ? -58 10.164 -16.188 1 18.27 19 GLU B O 1
ATOM 3635 N N . GLU B 1 20 ? -57.75 9.18 -18.156 1 18.02 20 GLU B N 1
ATOM 3636 C CA . GLU B 1 20 ? -58.625 8.148 -17.578 1 18.02 20 GLU B CA 1
ATOM 3637 C C . GLU B 1 20 ? -58.25 7.895 -16.109 1 18.02 20 GLU B C 1
ATOM 3639 O O . GLU B 1 20 ? -57.125 8.203 -15.68 1 18.02 20 GLU B O 1
ATOM 3644 N N . ASP B 1 21 ? -59.188 7.102 -15.344 1 18.41 21 ASP B N 1
ATOM 3645 C CA . ASP B 1 21 ? -59.844 6.859 -14.07 1 18.41 21 ASP B CA 1
ATOM 3646 C C . ASP B 1 21 ? -59 5.941 -13.172 1 18.41 21 ASP B C 1
ATOM 3648 O O . ASP B 1 21 ? -58.812 4.766 -13.484 1 18.41 21 ASP B O 1
ATOM 3652 N N . VAL B 1 22 ? -57.906 6.305 -12.711 1 19.42 22 VAL B N 1
ATOM 3653 C CA . VAL B 1 22 ? -56.938 5.453 -12 1 19.42 22 VAL B CA 1
ATOM 3654 C C . VAL B 1 22 ? -57.562 5.008 -10.664 1 19.42 22 VAL B C 1
ATOM 3656 O O . VAL B 1 22 ? -57.844 5.84 -9.805 1 19.42 22 VAL B O 1
ATOM 3659 N N . GLY B 1 23 ? -58.531 4.051 -10.758 1 18.2 23 GLY B N 1
ATOM 3660 C CA . GLY B 1 23 ? -59.156 3.551 -9.555 1 18.2 23 GLY B CA 1
ATOM 3661 C C . GLY B 1 23 ? -58.188 3.027 -8.523 1 18.2 23 GLY B C 1
ATOM 3662 O O . GLY B 1 23 ? -57.188 2.383 -8.875 1 18.2 23 GLY B O 1
ATOM 3663 N N . SER B 1 24 ? -57.969 3.646 -7.367 1 19.28 24 SER B N 1
ATOM 3664 C CA . SER B 1 24 ? -57.094 3.637 -6.203 1 19.28 24 SER B CA 1
ATOM 3665 C C . SER B 1 24 ? -57.312 2.385 -5.359 1 19.28 24 SER B C 1
ATOM 3667 O O . SER B 1 24 ? -56.781 2.281 -4.246 1 19.28 24 SER B O 1
ATOM 3669 N N . SER B 1 25 ? -57.625 1.146 -5.98 1 18.66 25 SER B N 1
ATOM 3670 C CA . SER B 1 25 ? -58.094 0.208 -4.977 1 18.66 25 SER B CA 1
ATOM 3671 C C . SER B 1 25 ? -57.031 -0.054 -3.908 1 18.66 25 SER B C 1
ATOM 3673 O O . SER B 1 25 ? -55.844 -0.107 -4.211 1 18.66 25 SER B O 1
ATOM 3675 N N . SER B 1 26 ? -57.344 0.186 -2.572 1 20 26 SER B N 1
ATOM 3676 C CA . SER B 1 26 ? -56.812 0.265 -1.221 1 20 26 SER B CA 1
ATOM 3677 C C . SER B 1 26 ? -56.344 -1.104 -0.73 1 20 26 SER B C 1
ATOM 3679 O O . SER B 1 26 ? -55.906 -1.243 0.413 1 20 26 SER B O 1
ATOM 3681 N N . ILE B 1 27 ? -55.812 -2.021 -1.617 1 18.8 27 ILE B N 1
ATOM 3682 C CA . ILE B 1 27 ? -55.75 -3.367 -1.053 1 18.8 27 ILE B CA 1
ATOM 3683 C C . ILE B 1 27 ? -54.938 -3.363 0.229 1 18.8 27 ILE B C 1
ATOM 3685 O O . ILE B 1 27 ? -53.844 -2.785 0.269 1 18.8 27 ILE B O 1
ATOM 3689 N N . GLN B 1 28 ? -55.531 -3.764 1.384 1 19.73 28 GLN B N 1
ATOM 3690 C CA . GLN B 1 28 ? -55.344 -3.885 2.826 1 19.73 28 GLN B CA 1
ATOM 3691 C C . GLN B 1 28 ? -54.219 -4.891 3.15 1 19.73 28 GLN B C 1
ATOM 3693 O O . GLN B 1 28 ? -54.25 -5.535 4.199 1 19.73 28 GLN B O 1
ATOM 3698 N N . ILE B 1 29 ? -53.156 -5.098 2.334 1 18.55 29 ILE B N 1
ATOM 3699 C CA . ILE B 1 29 ? -52.438 -6.359 2.562 1 18.55 29 ILE B CA 1
ATOM 3700 C C . ILE B 1 29 ? -51.906 -6.391 3.984 1 18.55 29 ILE B C 1
ATOM 3702 O O . ILE B 1 29 ? -51.219 -5.457 4.41 1 18.55 29 ILE B O 1
ATOM 3706 N N . GLY B 1 30 ? -52.469 -7.191 4.918 1 19.73 30 GLY B N 1
ATOM 3707 C CA . GLY B 1 30 ? -52.406 -7.582 6.316 1 19.73 30 GLY B CA 1
ATOM 3708 C C . GLY B 1 30 ? -51.062 -8.141 6.727 1 19.73 30 GLY B C 1
ATOM 3709 O O . GLY B 1 30 ? -50.875 -8.633 7.844 1 19.73 30 GLY B O 1
ATOM 3710 N N . THR B 1 31 ? -49.969 -7.984 5.977 1 18.36 31 THR B N 1
ATOM 3711 C CA . THR B 1 31 ? -49 -9.047 6.168 1 18.36 31 THR B CA 1
ATOM 3712 C C . THR B 1 31 ? -48.344 -8.938 7.535 1 18.36 31 THR B C 1
ATOM 3714 O O . THR B 1 31 ? -47.562 -8.008 7.781 1 18.36 31 THR B O 1
ATOM 3717 N N . LYS B 1 32 ? -48.969 -9.125 8.656 1 20.88 32 LYS B N 1
ATOM 3718 C CA . LYS B 1 32 ? -48.406 -8.953 9.984 1 20.88 32 LYS B CA 1
ATOM 3719 C C . LYS B 1 32 ? -47.219 -9.898 10.211 1 20.88 32 LYS B C 1
ATOM 3721 O O . LYS B 1 32 ? -46.781 -10.07 11.344 1 20.88 32 LYS B O 1
ATOM 3726 N N . THR B 1 33 ? -46.312 -10.336 9.281 1 19.62 33 THR B N 1
ATOM 3727 C CA . THR B 1 33 ? -45.562 -11.516 9.68 1 19.62 33 THR B CA 1
ATOM 3728 C C . THR B 1 33 ? -44.75 -11.234 10.945 1 19.62 33 THR B C 1
ATOM 3730 O O . THR B 1 33 ? -44.156 -10.164 11.078 1 19.62 33 THR B O 1
ATOM 3733 N N . GLU B 1 34 ? -45 -12.016 12 1 21.91 34 GLU B N 1
ATOM 3734 C CA . GLU B 1 34 ? -44.562 -12.094 13.383 1 21.91 34 GLU B CA 1
ATOM 3735 C C . GLU B 1 34 ? -43.031 -12.18 13.461 1 21.91 34 GLU B C 1
ATOM 3737 O O . GLU B 1 34 ? -42.406 -12.922 12.703 1 21.91 34 GLU B O 1
ATOM 3742 N N . PRO B 1 35 ? -42.312 -11.148 13.969 1 22.23 35 PRO B N 1
ATOM 3743 C CA . PRO B 1 35 ? -40.875 -11.055 14.062 1 22.23 35 PRO B CA 1
ATOM 3744 C C . PRO B 1 35 ? -40.25 -12.195 14.867 1 22.23 35 PRO B C 1
ATOM 3746 O O . PRO B 1 35 ? -40.688 -12.477 15.984 1 22.23 35 PRO B O 1
ATOM 3749 N N . ILE B 1 36 ? -39.906 -13.375 14.289 1 23.92 36 ILE B N 1
ATOM 3750 C CA . ILE B 1 36 ? -39.344 -14.523 15 1 23.92 36 ILE B CA 1
ATOM 3751 C C . ILE B 1 36 ? -38.219 -14.062 15.914 1 23.92 36 ILE B C 1
ATOM 3753 O O . ILE B 1 36 ? -37.375 -13.242 15.516 1 23.92 36 ILE B O 1
ATOM 3757 N N . PRO B 1 37 ? -38.344 -14.336 17.188 1 23.14 37 PRO B N 1
ATOM 3758 C CA . PRO B 1 37 ? -37.438 -13.867 18.25 1 23.14 37 PRO B CA 1
ATOM 3759 C C . PRO B 1 37 ? -36 -14.32 18.047 1 23.14 37 PRO B C 1
ATOM 3761 O O . PRO B 1 37 ? -35.781 -15.477 17.703 1 23.14 37 PRO B O 1
ATOM 3764 N N . LEU B 1 38 ? -35.062 -13.516 17.531 1 22.47 38 LEU B N 1
ATOM 3765 C CA . LEU B 1 38 ? -33.688 -13.883 17.25 1 22.47 38 LEU B CA 1
ATOM 3766 C C . LEU B 1 38 ? -33 -14.453 18.484 1 22.47 38 LEU B C 1
ATOM 3768 O O . LEU B 1 38 ? -33.094 -13.867 19.578 1 22.47 38 LEU B O 1
ATOM 3772 N N . PRO B 1 39 ? -32.844 -15.805 18.531 1 22.44 39 PRO B N 1
ATOM 3773 C CA . PRO B 1 39 ? -32.281 -16.469 19.703 1 22.44 39 PRO B CA 1
ATOM 3774 C C . PRO B 1 39 ? -30.969 -15.805 20.172 1 22.44 39 PRO B C 1
ATOM 3776 O O . PRO B 1 39 ? -30.297 -15.148 19.375 1 22.44 39 PRO B O 1
ATOM 3779 N N . SER B 1 40 ? -30.812 -15.562 21.469 1 23.2 40 SER B N 1
ATOM 3780 C CA . SER B 1 40 ? -29.781 -14.961 22.312 1 23.2 40 SER B CA 1
ATOM 3781 C C . SER B 1 40 ? -28.453 -15.695 22.156 1 23.2 40 SER B C 1
ATOM 3783 O O . SER B 1 40 ? -28.297 -16.812 22.656 1 23.2 40 SER B O 1
ATOM 3785 N N . SER B 1 41 ? -27.922 -15.852 20.906 1 20.44 41 SER B N 1
ATOM 3786 C CA . SER B 1 41 ? -26.75 -16.719 20.766 1 20.44 41 SER B CA 1
ATOM 3787 C C . SER B 1 41 ? -25.625 -16.297 21.719 1 20.44 41 SER B C 1
ATOM 3789 O O . SER B 1 41 ? -25.266 -15.117 21.766 1 20.44 41 SER B O 1
ATOM 3791 N N . SER B 1 42 ? -25.547 -16.906 22.906 1 22.23 42 SER B N 1
ATOM 3792 C CA . SER B 1 42 ? -24.516 -16.844 23.938 1 22.23 42 SER B CA 1
ATOM 3793 C C . SER B 1 42 ? -23.125 -17 23.344 1 22.23 42 SER B C 1
ATOM 3795 O O . SER B 1 42 ? -22.797 -18.031 22.766 1 22.23 42 SER B O 1
ATOM 3797 N N . ARG B 1 43 ? -22.578 -15.922 22.797 1 24.33 43 ARG B N 1
ATOM 3798 C CA . ARG B 1 43 ? -21.25 -15.898 22.188 1 24.33 43 ARG B CA 1
ATOM 3799 C C . ARG B 1 43 ? -20.188 -16.375 23.156 1 24.33 43 ARG B C 1
ATOM 3801 O O . ARG B 1 43 ? -19.922 -15.719 24.172 1 24.33 43 ARG B O 1
ATOM 3808 N N . VAL B 1 44 ? -20.234 -17.703 23.484 1 21.98 44 VAL B N 1
ATOM 3809 C CA . VAL B 1 44 ? -19.125 -18.188 24.297 1 21.98 44 VAL B CA 1
ATOM 3810 C C . VAL B 1 44 ? -17.797 -17.828 23.641 1 21.98 44 VAL B C 1
ATOM 3812 O O . VAL B 1 44 ? -17.547 -18.203 22.5 1 21.98 44 VAL B O 1
ATOM 3815 N N . ALA B 1 45 ? -17.234 -16.734 23.969 1 23.02 45 ALA B N 1
ATOM 3816 C CA . ALA B 1 45 ? -15.938 -16.203 23.547 1 23.02 45 ALA B CA 1
ATOM 3817 C C . ALA B 1 45 ? -14.844 -17.234 23.781 1 23.02 45 ALA B C 1
ATOM 3819 O O . ALA B 1 45 ? -14.461 -17.516 24.922 1 23.02 45 ALA B O 1
ATOM 3820 N N . SER B 1 46 ? -15.023 -18.406 23.109 1 22.69 46 SER B N 1
ATOM 3821 C CA . SER B 1 46 ? -13.906 -19.312 23.328 1 22.69 46 SER B CA 1
ATOM 3822 C C . SER B 1 46 ? -12.562 -18.609 23.125 1 22.69 46 SER B C 1
ATOM 3824 O O . SER B 1 46 ? -12.406 -17.828 22.188 1 22.69 46 SER B O 1
ATOM 3826 N N . SER B 1 47 ? -11.922 -18.375 24.203 1 23.5 47 SER B N 1
ATOM 3827 C CA . SER B 1 47 ? -10.57 -17.828 24.344 1 23.5 47 SER B CA 1
ATOM 3828 C C . SER B 1 47 ? -9.609 -18.469 23.344 1 23.5 47 SER B C 1
ATOM 3830 O O . SER B 1 47 ? -9.438 -19.688 23.344 1 23.5 47 SER B O 1
ATOM 3832 N N . LEU B 1 48 ? -9.648 -17.875 22.203 1 24.66 48 LEU B N 1
ATOM 3833 C CA . LEU B 1 48 ? -8.742 -18.391 21.172 1 24.66 48 LEU B CA 1
ATOM 3834 C C . LEU B 1 48 ? -7.348 -18.594 21.75 1 24.66 48 LEU B C 1
ATOM 3836 O O . LEU B 1 48 ? -6.812 -17.719 22.438 1 24.66 48 LEU B O 1
ATOM 3840 N N . PRO B 1 49 ? -7.02 -19.875 21.938 1 25.34 49 PRO B N 1
ATOM 3841 C CA . PRO B 1 49 ? -5.695 -20.219 22.469 1 25.34 49 PRO B CA 1
ATOM 3842 C C . PRO B 1 49 ? -4.574 -19.391 21.844 1 25.34 49 PRO B C 1
ATOM 3844 O O . PRO B 1 49 ? -4.707 -18.922 20.703 1 25.34 49 PRO B O 1
ATOM 3847 N N . THR B 1 50 ? -3.963 -18.656 22.656 1 25.17 50 THR B N 1
ATOM 3848 C CA . THR B 1 50 ? -2.76 -17.875 22.406 1 25.17 50 THR B CA 1
ATOM 3849 C C . THR B 1 50 ? -1.768 -18.656 21.547 1 25.17 50 THR B C 1
ATOM 3851 O O . THR B 1 50 ? -1.419 -19.797 21.875 1 25.17 50 THR B O 1
ATOM 3854 N N . GLN B 1 51 ? -1.851 -18.328 20.328 1 23.77 51 GLN B N 1
ATOM 3855 C CA . GLN B 1 51 ? -1.003 -18.953 19.312 1 23.77 51 GLN B CA 1
ATOM 3856 C C . GLN B 1 51 ? 0.443 -19.047 19.797 1 23.77 51 GLN B C 1
ATOM 3858 O O . GLN B 1 51 ? 1.037 -18.047 20.188 1 23.77 51 GLN B O 1
ATOM 3863 N N . SER B 1 52 ? 0.739 -20.188 20.359 1 24.66 52 SER B N 1
ATOM 3864 C CA . SER B 1 52 ? 2.084 -20.609 20.734 1 24.66 52 SER B CA 1
ATOM 3865 C C . SER B 1 52 ? 3.115 -20.141 19.719 1 24.66 52 SER B C 1
ATOM 3867 O O . SER B 1 52 ? 2.791 -19.938 18.531 1 24.66 52 SER B O 1
ATOM 3869 N N . ALA B 1 53 ? 4.289 -19.625 20.172 1 26.92 53 ALA B N 1
ATOM 3870 C CA . ALA B 1 53 ? 5.496 -19.125 19.516 1 26.92 53 ALA B CA 1
ATOM 3871 C C . ALA B 1 53 ? 5.922 -20.062 18.375 1 26.92 53 ALA B C 1
ATOM 3873 O O . ALA B 1 53 ? 5.637 -21.25 18.406 1 26.92 53 ALA B O 1
ATOM 3874 N N . PRO B 1 54 ? 6.363 -19.516 17.312 1 26.7 54 PRO B N 1
ATOM 3875 C CA . PRO B 1 54 ? 6.75 -20.219 16.078 1 26.7 54 PRO B CA 1
ATOM 3876 C C . PRO B 1 54 ? 7.578 -21.469 16.344 1 26.7 54 PRO B C 1
ATOM 3878 O O . PRO B 1 54 ? 7.945 -22.188 15.406 1 26.7 54 PRO B O 1
ATOM 3881 N N . SER B 1 55 ? 7.957 -21.625 17.656 1 29.2 55 SER B N 1
ATOM 3882 C CA . SER B 1 55 ? 8.898 -22.719 17.875 1 29.2 55 SER B CA 1
ATOM 3883 C C . SER B 1 55 ? 8.242 -24.062 17.656 1 29.2 55 SER B C 1
ATOM 3885 O O . SER B 1 55 ? 8.93 -25.062 17.391 1 29.2 55 SER B O 1
ATOM 3887 N N . ASP B 1 56 ? 6.984 -24.016 17.969 1 28.14 56 ASP B N 1
ATOM 3888 C CA . ASP B 1 56 ? 6.426 -25.359 18.078 1 28.14 56 ASP B CA 1
ATOM 3889 C C . ASP B 1 56 ? 6.223 -25.984 16.703 1 28.14 56 ASP B C 1
ATOM 3891 O O . ASP B 1 56 ? 6.078 -27.203 16.594 1 28.14 56 ASP B O 1
ATOM 3895 N N . TYR B 1 57 ? 5.988 -25.078 15.773 1 26.06 57 TYR B N 1
ATOM 3896 C CA . TYR B 1 57 ? 5.656 -25.703 14.492 1 26.06 57 TYR B CA 1
ATOM 3897 C C . TYR B 1 57 ? 6.875 -26.375 13.891 1 26.06 57 TYR B C 1
ATOM 3899 O O . TYR B 1 57 ? 6.742 -27.281 13.062 1 26.06 57 TYR B O 1
ATOM 3907 N N . VAL B 1 58 ? 8.086 -25.891 14.273 1 28.83 58 VAL B N 1
ATOM 3908 C CA . VAL B 1 58 ? 9.273 -26.625 13.844 1 28.83 58 VAL B CA 1
ATOM 3909 C C . VAL B 1 58 ? 9.312 -27.984 14.531 1 28.83 58 VAL B C 1
ATOM 3911 O O . VAL B 1 58 ? 9.789 -28.969 13.953 1 28.83 58 VAL B O 1
ATOM 3914 N N . ARG B 1 59 ? 8.719 -28 15.75 1 29.05 59 ARG B N 1
ATOM 3915 C CA . ARG B 1 59 ? 8.797 -29.234 16.516 1 29.05 59 ARG B CA 1
ATOM 3916 C C . ARG B 1 59 ? 7.836 -30.281 15.953 1 29.05 59 ARG B C 1
ATOM 3918 O O . ARG B 1 59 ? 8.172 -31.469 15.875 1 29.05 59 ARG B O 1
ATOM 3925 N N . VAL B 1 60 ? 6.617 -29.781 15.602 1 28.17 60 VAL B N 1
ATOM 3926 C CA . VAL B 1 60 ? 5.648 -30.781 15.188 1 28.17 60 VAL B CA 1
ATOM 3927 C C . VAL B 1 60 ? 6.066 -31.375 13.852 1 28.17 60 VAL B C 1
ATOM 3929 O O . VAL B 1 60 ? 5.918 -32.594 13.625 1 28.17 60 VAL B O 1
ATOM 3932 N N . LEU B 1 61 ? 6.68 -30.562 13.031 1 27.77 61 LEU B N 1
ATOM 3933 C CA . LEU B 1 61 ? 7.141 -31.172 11.781 1 27.77 61 LEU B CA 1
ATOM 3934 C C . LEU B 1 61 ? 8.242 -32.188 12.047 1 27.77 61 LEU B C 1
ATOM 3936 O O . LEU B 1 61 ? 8.328 -33.219 11.367 1 27.77 61 LEU B O 1
ATOM 3940 N N . SER B 1 62 ? 8.969 -32 13.219 1 27.61 62 SER B N 1
ATOM 3941 C CA . SER B 1 62 ? 10.047 -32.938 13.492 1 27.61 62 SER B CA 1
ATOM 3942 C C . SER B 1 62 ? 9.492 -34.281 13.961 1 27.61 62 SER B C 1
ATOM 3944 O O . SER B 1 62 ? 10.078 -35.344 13.688 1 27.61 62 SER B O 1
ATOM 3946 N N . GLU B 1 63 ? 8.461 -34.219 14.781 1 30.25 63 GLU B N 1
ATOM 3947 C CA . GLU B 1 63 ? 8.062 -35.469 15.406 1 30.25 63 GLU B CA 1
ATOM 3948 C C . GLU B 1 63 ? 7.422 -36.406 14.398 1 30.25 63 GLU B C 1
ATOM 3950 O O . GLU B 1 63 ? 7.535 -37.656 14.523 1 30.25 63 GLU B O 1
ATOM 3955 N N . SER B 1 64 ? 6.637 -35.875 13.539 1 28.09 64 SER B N 1
ATOM 3956 C CA . SER B 1 64 ? 5.934 -36.844 12.688 1 28.09 64 SER B CA 1
ATOM 3957 C C . SER B 1 64 ? 6.875 -37.469 11.672 1 28.09 64 SER B C 1
ATOM 3959 O O . SER B 1 64 ? 6.469 -38.344 10.898 1 28.09 64 SER B O 1
ATOM 3961 N N . PHE B 1 65 ? 8.086 -36.969 11.609 1 27.81 65 PHE B N 1
ATOM 3962 C CA . PHE B 1 65 ? 9.016 -37.5 10.633 1 27.81 65 PHE B CA 1
ATOM 3963 C C . PHE B 1 65 ? 9.5 -38.875 11.062 1 27.81 65 PHE B C 1
ATOM 3965 O O . PHE B 1 65 ? 10.312 -39.5 10.375 1 27.81 65 PHE B O 1
ATOM 3972 N N . GLN B 1 66 ? 9.258 -39.25 12.273 1 27.67 66 GLN B N 1
ATOM 3973 C CA . GLN B 1 66 ? 9.977 -40.469 12.656 1 27.67 66 GLN B CA 1
ATOM 3974 C C . GLN B 1 66 ? 9.43 -41.688 11.914 1 27.67 66 GLN B C 1
ATOM 3976 O O . GLN B 1 66 ? 10.062 -42.719 11.891 1 27.67 66 GLN B O 1
ATOM 3981 N N . ALA B 1 67 ? 8.164 -41.719 11.695 1 28.34 67 ALA B N 1
ATOM 3982 C CA . ALA B 1 67 ? 7.723 -43.031 11.312 1 28.34 67 ALA B CA 1
ATOM 3983 C C . ALA B 1 67 ? 8.094 -43.344 9.867 1 28.34 67 ALA B C 1
ATOM 3985 O O . ALA B 1 67 ? 7.219 -43.594 9.031 1 28.34 67 ALA B O 1
ATOM 3986 N N . MET B 1 68 ? 8.922 -42.531 9.234 1 30.56 68 MET B N 1
ATOM 3987 C CA . MET B 1 68 ? 9.094 -42.75 7.801 1 30.56 68 MET B CA 1
ATOM 3988 C C . MET B 1 68 ? 9.836 -44.062 7.559 1 30.56 68 MET B C 1
ATOM 3990 O O . MET B 1 68 ? 10.938 -44.281 8.07 1 30.56 68 MET B O 1
ATOM 3994 N N . GLY B 1 69 ? 9.141 -45.156 7.234 1 26.94 69 GLY B N 1
ATOM 3995 C CA . GLY B 1 69 ? 9.617 -46.469 6.781 1 26.94 69 GLY B CA 1
ATOM 3996 C C . GLY B 1 69 ? 10.68 -46.375 5.703 1 26.94 69 GLY B C 1
ATOM 3997 O O . GLY B 1 69 ? 10.781 -45.344 5.016 1 26.94 69 GLY B O 1
ATOM 3998 N N . THR B 1 70 ? 11.758 -47.062 5.754 1 29.75 70 THR B N 1
ATOM 3999 C CA . THR B 1 70 ? 12.859 -47.281 4.828 1 29.75 70 THR B CA 1
ATOM 4000 C C . THR B 1 70 ? 12.336 -47.625 3.438 1 29.75 70 THR B C 1
ATOM 4002 O O . THR B 1 70 ? 11.82 -48.75 3.219 1 29.75 70 THR B O 1
ATOM 4005 N N . ALA B 1 71 ? 11.727 -46.719 2.666 1 32.88 71 ALA B N 1
ATOM 4006 C CA . ALA B 1 71 ? 11.297 -47.062 1.307 1 32.88 71 ALA B CA 1
ATOM 4007 C C . ALA B 1 71 ? 12.453 -47.625 0.483 1 32.88 71 ALA B C 1
ATOM 4009 O O . ALA B 1 71 ? 13.586 -47.125 0.579 1 32.88 71 ALA B O 1
ATOM 4010 N N . SER B 1 72 ? 12.367 -48.812 -0.049 1 31.89 72 SER B N 1
ATOM 4011 C CA . SER B 1 72 ? 13.211 -49.562 -0.968 1 31.89 72 SER B CA 1
ATOM 4012 C C . SER B 1 72 ? 13.594 -48.719 -2.186 1 31.89 72 SER B C 1
ATOM 4014 O O . SER B 1 72 ? 12.773 -47.969 -2.701 1 31.89 72 SER B O 1
ATOM 4016 N N . VAL B 1 73 ? 14.859 -48.344 -2.357 1 36.81 73 VAL B N 1
ATOM 4017 C CA . VAL B 1 73 ? 15.477 -47.719 -3.52 1 36.81 73 VAL B CA 1
ATOM 4018 C C . VAL B 1 73 ? 14.938 -48.344 -4.801 1 36.81 73 VAL B C 1
ATOM 4020 O O . VAL B 1 73 ? 15 -49.562 -4.973 1 36.81 73 VAL B O 1
ATOM 4023 N N . PRO B 1 74 ? 13.945 -47.781 -5.473 1 38.94 74 PRO B N 1
ATOM 4024 C CA . PRO B 1 74 ? 13.492 -48.438 -6.703 1 38.94 74 PRO B CA 1
ATOM 4025 C C . PRO B 1 74 ? 14.648 -49 -7.535 1 38.94 74 PRO B C 1
ATOM 4027 O O . PRO B 1 74 ? 15.766 -48.469 -7.477 1 38.94 74 PRO B O 1
ATOM 4030 N N . SER B 1 75 ? 14.516 -50.25 -8.133 1 37.59 75 SER B N 1
ATOM 4031 C CA . SER B 1 75 ? 15.375 -51.125 -8.938 1 37.59 75 SER B CA 1
ATOM 4032 C C . SER B 1 75 ? 15.984 -50.344 -10.109 1 37.59 75 SER B C 1
ATOM 4034 O O . SER B 1 75 ? 15.492 -49.281 -10.484 1 37.59 75 SER B O 1
ATOM 4036 N N . SER B 1 76 ? 17.172 -50.781 -10.742 1 40.06 76 SER B N 1
ATOM 4037 C CA . SER B 1 76 ? 17.953 -50.469 -11.938 1 40.06 76 SER B CA 1
ATOM 4038 C C . SER B 1 76 ? 17.047 -50.125 -13.109 1 40.06 76 SER B C 1
ATOM 4040 O O . SER B 1 76 ? 17.469 -49.438 -14.039 1 40.06 76 SER B O 1
ATOM 4042 N N . SER B 1 77 ? 15.922 -50.688 -13.227 1 39.5 77 SER B N 1
ATOM 4043 C CA . SER B 1 77 ? 15.023 -50.531 -14.367 1 39.5 77 SER B CA 1
ATOM 4044 C C . SER B 1 77 ? 14.477 -49.094 -14.461 1 39.5 77 SER B C 1
ATOM 4046 O O . SER B 1 77 ? 14.156 -48.625 -15.547 1 39.5 77 SER B O 1
ATOM 4048 N N . PHE B 1 78 ? 14.195 -48.469 -13.453 1 45.91 78 PHE B N 1
ATOM 4049 C CA . PHE B 1 78 ? 13.656 -47.125 -13.508 1 45.91 78 PHE B CA 1
ATOM 4050 C C . PHE B 1 78 ? 14.695 -46.125 -14.047 1 45.91 78 PHE B C 1
ATOM 4052 O O . PHE B 1 78 ? 14.367 -45.219 -14.812 1 45.91 78 PHE B O 1
ATOM 4059 N N . ARG B 1 79 ? 15.898 -46.312 -13.719 1 46.22 79 ARG B N 1
ATOM 4060 C CA . ARG B 1 79 ? 16.984 -45.5 -14.242 1 46.22 79 ARG B CA 1
ATOM 4061 C C . ARG B 1 79 ? 17.016 -45.531 -15.773 1 46.22 79 ARG B C 1
ATOM 4063 O O . ARG B 1 79 ? 17.359 -44.562 -16.422 1 46.22 79 ARG B O 1
ATOM 4070 N N . TRP B 1 80 ? 16.766 -46.75 -16.266 1 42.03 80 TRP B N 1
ATOM 4071 C CA . TRP B 1 80 ? 16.797 -47 -17.703 1 42.03 80 TRP B CA 1
ATOM 4072 C C . TRP B 1 80 ? 15.672 -46.25 -18.422 1 42.03 80 TRP B C 1
ATOM 4074 O O . TRP B 1 80 ? 15.875 -45.688 -19.484 1 42.03 80 TRP B O 1
ATOM 4084 N N . ASN B 1 81 ? 14.43 -46.281 -17.938 1 46.97 81 ASN B N 1
ATOM 4085 C CA . ASN B 1 81 ? 13.297 -45.719 -18.656 1 46.97 81 ASN B CA 1
ATOM 4086 C C . ASN B 1 81 ? 13.414 -44.188 -18.781 1 46.97 81 ASN B C 1
ATOM 4088 O O . ASN B 1 81 ? 12.898 -43.594 -19.719 1 46.97 81 ASN B O 1
ATOM 4092 N N . LEU B 1 82 ? 14.055 -43.531 -17.906 1 52.19 82 LEU B N 1
ATOM 4093 C CA . LEU B 1 82 ? 14.266 -42.094 -17.969 1 52.19 82 LEU B CA 1
ATOM 4094 C C . LEU B 1 82 ? 15.125 -41.719 -19.156 1 52.19 82 LEU B C 1
ATOM 4096 O O . LEU B 1 82 ? 14.984 -40.625 -19.719 1 52.19 82 LEU B O 1
ATOM 4100 N N . ARG B 1 83 ? 15.969 -42.656 -19.562 1 47.16 83 ARG B N 1
ATOM 4101 C CA . ARG B 1 83 ? 16.812 -42.375 -20.719 1 47.16 83 ARG B CA 1
ATOM 4102 C C . ARG B 1 83 ? 16 -42.438 -22.016 1 47.16 83 ARG B C 1
ATOM 4104 O O . ARG B 1 83 ? 16.422 -41.906 -23.031 1 47.16 83 ARG B O 1
ATOM 4111 N N . ARG B 1 84 ? 14.969 -43.375 -22.062 1 52.31 84 ARG B N 1
ATOM 4112 C CA . ARG B 1 84 ? 14.32 -43.688 -23.344 1 52.31 84 ARG B CA 1
ATOM 4113 C C . ARG B 1 84 ? 13.445 -42.531 -23.797 1 52.31 84 ARG B C 1
ATOM 4115 O O . ARG B 1 84 ? 12.93 -42.531 -24.922 1 52.31 84 ARG B O 1
ATOM 4122 N N . GLY B 1 85 ? 13.289 -41.406 -23.094 1 70 85 GLY B N 1
ATOM 4123 C CA . GLY B 1 85 ? 12.805 -40.156 -23.672 1 70 85 GLY B CA 1
ATOM 4124 C C . GLY B 1 85 ? 11.648 -39.531 -22.906 1 70 85 GLY B C 1
ATOM 4125 O O . GLY B 1 85 ? 10.625 -40.188 -22.703 1 70 85 GLY B O 1
ATOM 4126 N N . ASN B 1 86 ? 11.727 -38.594 -22.172 1 83.56 86 ASN B N 1
ATOM 4127 C CA . ASN B 1 86 ? 10.766 -37.688 -21.547 1 83.56 86 ASN B CA 1
ATOM 4128 C C . ASN B 1 86 ? 9.953 -36.938 -22.594 1 83.56 86 ASN B C 1
ATOM 4130 O O . ASN B 1 86 ? 10.469 -36.031 -23.234 1 83.56 86 ASN B O 1
ATOM 4134 N N . GLN B 1 87 ? 8.688 -37.562 -22.859 1 88.44 87 GLN B N 1
ATOM 4135 C CA . GLN B 1 87 ? 7.83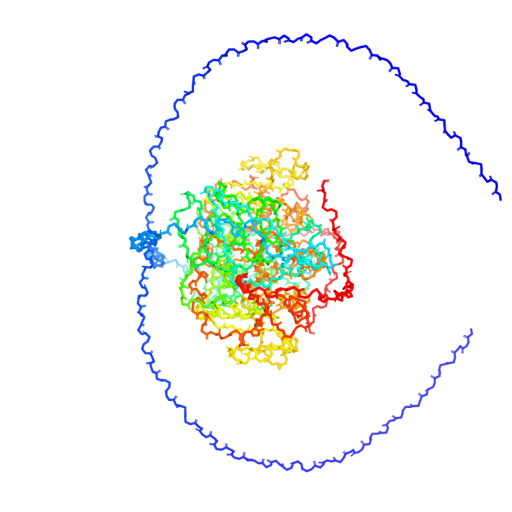6 -36.812 -23.797 1 88.44 87 GLN B CA 1
ATOM 4136 C C . GLN B 1 87 ? 7.422 -35.469 -23.203 1 88.44 87 GLN B C 1
ATOM 4138 O O . GLN B 1 87 ? 7.004 -35.406 -22.047 1 88.44 87 GLN B O 1
ATOM 4143 N N . ALA B 1 88 ? 7.625 -34.469 -24 1 93.38 88 ALA B N 1
ATOM 4144 C CA . ALA B 1 88 ? 7.367 -33.094 -23.516 1 93.38 88 ALA B CA 1
ATOM 4145 C C . ALA B 1 88 ? 6.766 -32.219 -24.609 1 93.38 88 ALA B C 1
ATOM 4147 O O . ALA B 1 88 ? 6.922 -32.531 -25.797 1 93.38 88 ALA B O 1
ATOM 4148 N N . LEU B 1 89 ? 5.938 -31.281 -24.219 1 93.69 89 LEU B N 1
ATOM 4149 C CA . LEU B 1 89 ? 5.516 -30.188 -25.094 1 93.69 89 LEU B CA 1
ATOM 4150 C C . LEU B 1 89 ? 6.496 -29.016 -25.031 1 93.69 89 LEU B C 1
ATOM 4152 O O . LEU B 1 89 ? 6.68 -28.422 -23.969 1 93.69 89 LEU B O 1
ATOM 4156 N N . GLN B 1 90 ? 7.105 -28.734 -26.078 1 92.31 90 GLN B N 1
ATOM 4157 C CA . GLN B 1 90 ? 8.086 -27.656 -26.094 1 92.31 90 GLN B CA 1
ATOM 4158 C C . GLN B 1 90 ? 7.594 -26.484 -26.922 1 92.31 90 GLN B C 1
ATOM 4160 O O . GLN B 1 90 ? 7.16 -26.656 -28.062 1 92.31 90 GLN B O 1
ATOM 4165 N N . TYR B 1 91 ? 7.664 -25.391 -26.266 1 91.56 91 TYR B N 1
ATOM 4166 C CA . TYR B 1 91 ? 7.371 -24.156 -26.984 1 91.56 91 TYR B CA 1
ATOM 4167 C C . TYR B 1 91 ? 8.531 -23.766 -27.906 1 91.56 91 TYR B C 1
ATOM 4169 O O . TYR B 1 91 ? 9.688 -23.766 -27.469 1 91.56 91 TYR B O 1
ATOM 4177 N N . ARG B 1 92 ? 8.203 -23.453 -29.156 1 85.25 92 ARG B N 1
ATOM 4178 C CA . ARG B 1 92 ? 9.234 -23.062 -30.125 1 85.25 92 ARG B CA 1
ATOM 4179 C C . ARG B 1 92 ? 9.094 -21.594 -30.5 1 85.25 92 ARG B C 1
ATOM 4181 O O . ARG B 1 92 ? 10.07 -20.844 -30.484 1 85.25 92 ARG B O 1
ATOM 4188 N N . ARG B 1 93 ? 7.926 -21.203 -30.844 1 80.62 93 ARG B N 1
ATOM 4189 C CA . ARG B 1 93 ? 7.527 -19.844 -31.219 1 80.62 93 ARG B CA 1
ATOM 4190 C C . ARG B 1 93 ? 6.023 -19.641 -31.031 1 80.62 93 ARG B C 1
ATOM 4192 O O . ARG B 1 93 ? 5.293 -20.609 -30.781 1 80.62 93 ARG B O 1
ATOM 4199 N N . PRO B 1 94 ? 5.691 -18.344 -31.031 1 76.62 94 PRO B N 1
ATOM 4200 C CA . PRO B 1 94 ? 4.254 -18.141 -30.844 1 76.62 94 PRO B CA 1
ATOM 4201 C C . PRO B 1 94 ? 3.404 -19 -31.781 1 76.62 94 PRO B C 1
ATOM 4203 O O . PRO B 1 94 ? 3.615 -19 -33 1 76.62 94 PRO B O 1
ATOM 4206 N N . GLY B 1 95 ? 2.535 -19.797 -31.141 1 74.31 95 GLY B N 1
ATOM 4207 C CA . GLY B 1 95 ? 1.61 -20.641 -31.891 1 74.31 95 GLY B CA 1
ATOM 4208 C C . GLY B 1 95 ? 2.195 -21.984 -32.281 1 74.31 95 GLY B C 1
ATOM 4209 O O . GLY B 1 95 ? 1.534 -22.781 -32.938 1 74.31 95 GLY B O 1
ATOM 4210 N N . ARG B 1 96 ? 3.4 -22.203 -31.859 1 84.88 96 ARG B N 1
ATOM 4211 C CA . ARG B 1 96 ? 4.02 -23.453 -32.25 1 84.88 96 ARG B CA 1
ATOM 4212 C C . ARG B 1 96 ? 4.555 -24.203 -31.031 1 84.88 96 ARG B C 1
ATOM 4214 O O . ARG B 1 96 ? 5.531 -23.781 -30.422 1 84.88 96 ARG B O 1
ATOM 4221 N N . ILE B 1 97 ? 3.885 -25.234 -30.734 1 90.75 97 ILE B N 1
ATOM 4222 C CA . ILE B 1 97 ? 4.277 -26.172 -29.703 1 90.75 97 ILE B CA 1
ATOM 4223 C C . ILE B 1 97 ? 4.551 -27.547 -30.312 1 90.75 97 ILE B C 1
ATOM 4225 O O . ILE B 1 97 ? 3.76 -28.047 -31.109 1 90.75 97 ILE B O 1
ATOM 4229 N N . LEU B 1 98 ? 5.684 -28.094 -29.984 1 90.25 98 LEU B N 1
ATOM 4230 C CA . LEU B 1 98 ? 6.066 -29.391 -30.531 1 90.25 98 LEU B CA 1
ATOM 4231 C C . LEU B 1 98 ? 6.062 -30.469 -29.438 1 90.25 98 LEU B C 1
ATOM 4233 O O . LEU B 1 98 ? 6.477 -30.203 -28.312 1 90.25 98 LEU B O 1
ATOM 4237 N N . GLU B 1 99 ? 5.59 -31.562 -29.797 1 90 99 GLU B N 1
ATOM 4238 C CA . GLU B 1 99 ? 5.809 -32.75 -28.969 1 90 99 GLU B CA 1
ATOM 4239 C C . GLU B 1 99 ? 7.18 -33.375 -29.234 1 90 99 GLU B C 1
ATOM 4241 O O . GLU B 1 99 ? 7.477 -33.781 -30.359 1 90 99 GLU B O 1
ATOM 4246 N N . ILE B 1 100 ? 7.945 -33.344 -28.219 1 88.62 100 ILE B N 1
ATOM 4247 C CA . ILE B 1 100 ? 9.305 -33.844 -28.422 1 88.62 100 ILE B CA 1
ATOM 4248 C C . ILE B 1 100 ? 9.68 -34.812 -27.312 1 88.62 100 ILE B C 1
ATOM 4250 O O . ILE B 1 100 ? 9.023 -34.844 -26.266 1 88.62 100 ILE B O 1
ATOM 4254 N N . ALA B 1 101 ? 10.695 -35.594 -27.609 1 87 101 ALA B N 1
ATOM 4255 C CA . ALA B 1 101 ? 11.328 -36.406 -26.594 1 87 101 ALA B CA 1
ATOM 4256 C C . ALA B 1 101 ? 12.625 -35.781 -26.094 1 87 101 ALA B C 1
ATOM 4258 O O . ALA B 1 101 ? 13.531 -35.5 -26.891 1 87 101 ALA B O 1
ATOM 4259 N N . LEU B 1 102 ? 12.664 -35.469 -24.828 1 87.12 102 LEU B N 1
ATOM 4260 C CA . LEU B 1 102 ? 13.844 -34.875 -24.219 1 87.12 102 LEU B CA 1
ATOM 4261 C C . LEU B 1 102 ? 14.492 -35.812 -23.219 1 87.12 102 LEU B C 1
ATOM 4263 O O . LEU B 1 102 ? 13.789 -36.531 -22.484 1 87.12 102 LEU B O 1
ATOM 4267 N N . PRO B 1 103 ? 15.836 -35.875 -23.281 1 83.56 103 PRO B N 1
ATOM 4268 C CA . PRO B 1 103 ? 16.484 -36.656 -22.234 1 83.56 103 PRO B CA 1
ATOM 4269 C C . PRO B 1 103 ? 16.297 -36.062 -20.844 1 83.56 103 PRO B C 1
ATOM 4271 O O . PRO B 1 103 ? 16.25 -34.812 -20.703 1 83.56 103 PRO B O 1
ATOM 4274 N N . ILE B 1 104 ? 16.109 -36.875 -19.875 1 83.69 104 ILE B N 1
ATOM 4275 C CA . ILE B 1 104 ? 16.078 -36.406 -18.5 1 83.69 104 ILE B CA 1
ATOM 4276 C C . ILE B 1 104 ? 17.375 -36.812 -17.797 1 83.69 104 ILE B C 1
ATOM 4278 O O . ILE B 1 104 ? 17.812 -37.938 -17.906 1 83.69 104 ILE B O 1
ATOM 4282 N N . GLN B 1 105 ? 17.969 -35.875 -17.141 1 83.44 105 GLN B N 1
ATOM 4283 C CA . GLN B 1 105 ? 19.219 -36.125 -16.438 1 83.44 105 GLN B CA 1
ATOM 4284 C C . GLN B 1 105 ? 18.953 -36.719 -15.062 1 83.44 105 GLN B C 1
ATOM 4286 O O . GLN B 1 105 ? 17.875 -36.531 -14.484 1 83.44 105 GLN B O 1
ATOM 4291 N N . GLU B 1 106 ? 19.938 -37.562 -14.68 1 87.56 106 GLU B N 1
ATOM 4292 C CA . GLU B 1 106 ? 19.906 -38 -13.289 1 87.56 106 GLU B CA 1
ATOM 4293 C C . GLU B 1 106 ? 20 -36.812 -12.328 1 87.56 106 GLU B C 1
ATOM 4295 O O . GLU B 1 106 ? 20.75 -35.875 -12.578 1 87.56 106 GLU B O 1
ATOM 4300 N N . PRO B 1 107 ? 19.281 -36.969 -11.258 1 92.38 107 PRO B N 1
ATOM 4301 C CA . PRO B 1 107 ? 19.297 -35.812 -10.336 1 92.38 107 PRO B CA 1
ATOM 4302 C C . PRO B 1 107 ? 20.625 -35.656 -9.609 1 92.38 107 PRO B C 1
ATOM 4304 O O . PRO B 1 107 ? 21.219 -36.656 -9.195 1 92.38 107 PRO B O 1
ATOM 4307 N N . GLY B 1 108 ? 21.078 -34.406 -9.516 1 91.19 108 GLY B N 1
ATOM 4308 C CA . GLY B 1 108 ? 22.203 -34.125 -8.641 1 91.19 108 GLY B CA 1
ATOM 4309 C C . GLY B 1 108 ? 21.875 -34.312 -7.172 1 91.19 108 GLY B C 1
ATOM 4310 O O . GLY B 1 108 ? 20.75 -34.688 -6.824 1 91.19 108 GLY B O 1
ATOM 4311 N N . PRO B 1 109 ? 22.891 -34.094 -6.254 1 92.44 109 PRO B N 1
ATOM 4312 C CA . PRO B 1 109 ? 22.734 -34.406 -4.828 1 92.44 109 PRO B CA 1
ATOM 4313 C C . PRO B 1 109 ? 21.578 -33.656 -4.188 1 92.44 109 PRO B C 1
ATOM 4315 O O . PRO B 1 109 ? 21.016 -34.094 -3.18 1 92.44 109 PRO B O 1
ATOM 4318 N N . TYR B 1 110 ? 21.188 -32.531 -4.723 1 92.44 110 TYR B N 1
ATOM 4319 C CA . TYR B 1 110 ? 20.125 -31.734 -4.117 1 92.44 110 TYR B CA 1
ATOM 4320 C C . TYR B 1 110 ? 18.922 -31.641 -5.039 1 92.44 110 TYR B C 1
ATOM 4322 O O . TYR B 1 110 ? 18.109 -30.719 -4.91 1 92.44 110 TYR B O 1
ATOM 4330 N N . GLU B 1 111 ? 18.812 -32.562 -5.988 1 92.75 111 GLU B N 1
ATOM 4331 C CA . GLU B 1 111 ? 17.734 -32.5 -6.984 1 92.75 111 GLU B CA 1
ATOM 4332 C C . GLU B 1 111 ? 16.828 -33.719 -6.887 1 92.75 111 GLU B C 1
ATOM 4334 O O . GLU B 1 111 ? 17.156 -34.688 -6.211 1 92.75 111 GLU B O 1
ATOM 4339 N N . VAL B 1 112 ? 15.688 -33.594 -7.5 1 94.56 112 VAL B N 1
ATOM 4340 C CA . VAL B 1 112 ? 14.719 -34.688 -7.559 1 94.56 112 VAL B CA 1
ATOM 4341 C C . VAL B 1 112 ? 14.109 -34.781 -8.953 1 94.56 112 VAL B C 1
ATOM 4343 O O . VAL B 1 112 ? 14 -33.75 -9.648 1 94.56 112 VAL B O 1
ATOM 4346 N N . VAL B 1 113 ? 13.75 -35.938 -9.336 1 94.06 113 VAL B N 1
ATOM 4347 C CA . VAL B 1 113 ? 12.984 -36.156 -10.555 1 94.06 113 VAL B CA 1
ATOM 4348 C C . VAL B 1 113 ? 11.547 -36.531 -10.203 1 94.06 113 VAL B C 1
ATOM 4350 O O . VAL B 1 113 ? 11.312 -37.438 -9.406 1 94.06 113 VAL B O 1
ATOM 4353 N N . ILE B 1 114 ? 10.648 -35.844 -10.805 1 95.69 114 ILE B N 1
ATOM 4354 C CA . ILE B 1 114 ? 9.227 -36.031 -10.562 1 95.69 114 ILE B CA 1
ATOM 4355 C C . ILE B 1 114 ? 8.578 -36.656 -11.797 1 95.69 114 ILE B C 1
ATOM 4357 O O . ILE B 1 114 ? 8.789 -36.219 -12.922 1 95.69 114 ILE B O 1
ATOM 4361 N N . GLN B 1 115 ? 7.91 -37.75 -11.586 1 94.94 115 GLN B N 1
ATOM 4362 C CA . GLN B 1 115 ? 6.949 -38.188 -12.594 1 94.94 115 GLN B CA 1
ATOM 4363 C C . GLN B 1 115 ? 5.668 -37.375 -12.523 1 94.94 115 GLN B C 1
ATOM 4365 O O . GLN B 1 115 ? 4.879 -37.531 -11.586 1 94.94 115 GLN B O 1
ATOM 4370 N N . VAL B 1 116 ? 5.43 -36.562 -13.523 1 96.81 116 VAL B N 1
ATOM 4371 C CA . VAL B 1 116 ? 4.324 -35.625 -13.5 1 96.81 116 VAL B CA 1
ATOM 4372 C C . VAL B 1 116 ? 3.002 -36.375 -13.695 1 96.81 116 VAL B C 1
ATOM 4374 O O . VAL B 1 116 ? 2.855 -37.156 -14.633 1 96.81 116 VAL B O 1
ATOM 4377 N N . THR B 1 117 ? 2.1 -36.188 -12.773 1 96.88 117 THR B N 1
ATOM 4378 C CA . THR B 1 117 ? 0.771 -36.781 -12.922 1 96.88 117 THR B CA 1
ATOM 4379 C C . THR B 1 117 ? -0.208 -35.75 -13.492 1 96.88 117 THR B C 1
ATOM 4381 O O . THR B 1 117 ? -1.045 -36.094 -14.336 1 96.88 117 THR B O 1
ATOM 4384 N N . HIS B 1 118 ? -0.143 -34.531 -13.031 1 98 118 HIS B N 1
ATOM 4385 C CA . HIS B 1 118 ? -0.982 -33.438 -13.516 1 98 118 HIS B CA 1
ATOM 4386 C C . HIS B 1 118 ? -0.187 -32.156 -13.641 1 98 118 HIS B C 1
ATOM 4388 O O . HIS B 1 118 ? 0.74 -31.906 -12.867 1 98 118 HIS B O 1
ATOM 4394 N N . ALA B 1 119 ? -0.487 -31.344 -14.586 1 98.06 119 ALA B N 1
ATOM 4395 C CA . ALA B 1 119 ? 0.095 -30.016 -14.797 1 98.06 119 ALA B CA 1
ATOM 4396 C C . ALA B 1 119 ? -0.978 -29 -15.172 1 98.06 119 ALA B C 1
ATOM 4398 O O . ALA B 1 119 ? -1.789 -29.25 -16.062 1 98.06 119 ALA B O 1
ATOM 4399 N N . GLY B 1 120 ? -1.026 -27.922 -14.469 1 97.19 120 GLY B N 1
ATOM 4400 C CA . GLY B 1 120 ? -1.975 -26.875 -14.789 1 97.19 120 GLY B CA 1
ATOM 4401 C C . GLY B 1 120 ? -1.449 -25.891 -15.82 1 97.19 120 GLY B C 1
ATOM 4402 O O . GLY B 1 120 ? -0.243 -25.828 -16.062 1 97.19 120 GLY B O 1
ATOM 4403 N N . VAL B 1 121 ? -2.369 -25.219 -16.484 1 95.19 121 VAL B N 1
ATOM 4404 C CA . VAL B 1 121 ? -2.031 -24.109 -17.359 1 95.19 121 VAL B CA 1
ATOM 4405 C C . VAL B 1 121 ? -2.266 -22.781 -16.641 1 95.19 121 VAL B C 1
ATOM 4407 O O . VAL B 1 121 ? -3.396 -22.469 -16.266 1 95.19 121 VAL B O 1
ATOM 4410 N N . SER B 1 122 ? -1.237 -22.078 -16.406 1 89.19 122 SER B N 1
ATOM 4411 C CA . SER B 1 122 ? -1.332 -20.781 -15.734 1 89.19 122 SER B CA 1
ATOM 4412 C C . SER B 1 122 ? -1.348 -19.641 -16.75 1 89.19 122 SER B C 1
ATOM 4414 O O . SER B 1 122 ? -1.101 -19.844 -17.938 1 89.19 122 SER B O 1
ATOM 4416 N N . ASP B 1 123 ? -1.668 -18.453 -16.219 1 81.44 123 ASP B N 1
ATOM 4417 C CA . ASP B 1 123 ? -1.619 -17.266 -17.062 1 81.44 123 ASP B CA 1
ATOM 4418 C C . ASP B 1 123 ? -0.215 -17.047 -17.609 1 81.44 123 ASP B C 1
ATOM 4420 O O . ASP B 1 123 ? -0.055 -16.562 -18.734 1 81.44 123 ASP B O 1
ATOM 4424 N N . TYR B 1 124 ? 0.744 -17.406 -16.859 1 81.88 124 TYR B N 1
ATOM 4425 C CA . TYR B 1 124 ? 2.121 -17.266 -17.312 1 81.88 124 TYR B CA 1
ATOM 4426 C C . TYR B 1 124 ? 2.41 -18.219 -18.469 1 81.88 124 TYR B C 1
ATOM 4428 O O . TYR B 1 124 ? 3.129 -17.875 -19.406 1 81.88 124 TYR B O 1
ATOM 4436 N N . ASP B 1 125 ? 1.901 -19.359 -18.359 1 88.31 125 ASP B N 1
ATOM 4437 C CA . ASP B 1 125 ? 2.064 -20.312 -19.453 1 88.31 125 ASP B CA 1
ATOM 4438 C C . ASP B 1 125 ? 1.449 -19.781 -20.75 1 88.31 125 ASP B C 1
ATOM 4440 O O . ASP B 1 125 ? 2.033 -19.922 -21.828 1 88.31 125 ASP B O 1
ATOM 4444 N N . LEU B 1 126 ? 0.281 -19.203 -20.562 1 84.06 126 LEU B N 1
ATOM 4445 C CA . LEU B 1 126 ? -0.396 -18.641 -21.734 1 84.06 126 LEU B CA 1
ATOM 4446 C C . LEU B 1 126 ? 0.415 -17.5 -22.328 1 84.06 126 LEU B C 1
ATOM 4448 O O . LEU B 1 126 ? 0.486 -17.359 -23.547 1 84.06 126 LEU B O 1
ATOM 4452 N N . LYS B 1 127 ? 0.971 -16.766 -21.484 1 78.81 127 LYS B N 1
ATOM 4453 C CA . LYS B 1 127 ? 1.812 -15.672 -21.969 1 78.81 127 LYS B CA 1
ATOM 4454 C C . LYS B 1 127 ? 3.053 -16.219 -22.672 1 78.81 127 LYS B C 1
ATOM 4456 O O . LYS B 1 127 ? 3.48 -15.664 -23.688 1 78.81 127 LYS B O 1
ATOM 4461 N N . VAL B 1 128 ? 3.627 -17.203 -22.172 1 78.12 128 VAL B N 1
ATOM 4462 C CA . VAL B 1 128 ? 4.809 -17.828 -22.75 1 78.12 128 VAL B CA 1
ATOM 4463 C C . VAL B 1 128 ? 4.48 -18.359 -24.156 1 78.12 128 VAL B C 1
ATOM 4465 O O . VAL B 1 128 ? 5.215 -18.094 -25.109 1 78.12 128 VAL B O 1
ATOM 4468 N N . VAL B 1 129 ? 3.393 -19 -24.266 1 82.75 129 VAL B N 1
ATOM 4469 C CA . VAL B 1 129 ? 3.094 -19.656 -25.531 1 82.75 129 VAL B CA 1
ATOM 4470 C C . VAL B 1 129 ? 2.521 -18.641 -26.516 1 82.75 129 VAL B C 1
ATOM 4472 O O . VAL B 1 129 ? 2.414 -18.922 -27.703 1 82.75 129 VAL B O 1
ATOM 4475 N N . SER B 1 130 ? 2.131 -17.422 -26 1 75.19 130 SER B N 1
ATOM 4476 C CA . SER B 1 130 ? 1.628 -16.375 -26.875 1 75.19 130 SER B CA 1
ATOM 4477 C C . SER B 1 130 ? 2.719 -15.359 -27.203 1 75.19 130 SER B C 1
ATOM 4479 O O . SER B 1 130 ? 2.479 -14.391 -27.922 1 75.19 130 SER B O 1
ATOM 4481 N N . ASP B 1 131 ? 3.945 -15.586 -26.828 1 62.31 131 ASP B N 1
ATOM 4482 C CA . ASP B 1 131 ? 5.16 -14.82 -27.094 1 62.31 131 ASP B CA 1
ATOM 4483 C C . ASP B 1 131 ? 5.137 -13.484 -26.359 1 62.31 131 ASP B C 1
ATOM 4485 O O . ASP B 1 131 ? 5.598 -12.469 -26.891 1 62.31 131 ASP B O 1
ATOM 4489 N N . ALA B 1 132 ? 4.5 -13.531 -25.297 1 58.62 132 ALA B N 1
ATOM 4490 C CA . ALA B 1 132 ? 4.543 -12.273 -24.562 1 58.62 132 ALA B CA 1
ATOM 4491 C C . ALA B 1 132 ? 5.879 -12.102 -23.844 1 58.62 132 ALA B C 1
ATOM 4493 O O . ALA B 1 132 ? 6.211 -11.008 -23.375 1 58.62 132 ALA B O 1
ATOM 4494 N N . PHE B 1 133 ? 6.699 -13.266 -23.812 1 60.75 133 PHE B N 1
ATOM 4495 C CA . PHE B 1 133 ? 8.016 -13.227 -23.172 1 60.75 133 PHE B CA 1
ATOM 4496 C C . PHE B 1 133 ? 9.117 -13.484 -24.203 1 60.75 133 PHE B C 1
ATOM 4498 O O . PHE B 1 133 ? 9.461 -14.633 -24.469 1 60.75 133 PHE B O 1
ATOM 4505 N N . PRO B 1 134 ? 9.609 -12.477 -24.781 1 55.66 134 PRO B N 1
ATOM 4506 C CA . PRO B 1 134 ? 10.492 -12.648 -25.938 1 55.66 134 PRO B CA 1
ATOM 4507 C C . PRO B 1 134 ? 11.734 -13.477 -25.609 1 55.66 134 PRO B C 1
ATOM 4509 O O . PRO B 1 134 ? 12.352 -14.031 -26.516 1 55.66 134 PRO B O 1
ATOM 4512 N N . PHE B 1 135 ? 12.062 -13.672 -24.359 1 55.5 135 PHE B N 1
ATOM 4513 C CA . PHE B 1 135 ? 13.367 -14.273 -24.078 1 55.5 135 PHE B CA 1
ATOM 4514 C C . PHE B 1 135 ? 13.234 -15.766 -23.828 1 55.5 135 PHE B C 1
ATOM 4516 O O . PHE B 1 135 ? 14.227 -16.453 -23.562 1 55.5 135 PHE B O 1
ATOM 4523 N N . VAL B 1 136 ? 12.016 -16.188 -24.094 1 63.22 136 VAL B N 1
ATOM 4524 C CA . VAL B 1 136 ? 11.844 -17.594 -23.781 1 63.22 136 VAL B CA 1
ATOM 4525 C C . VAL B 1 136 ? 11.703 -18.391 -25.078 1 63.22 136 VAL B C 1
ATOM 4527 O O . VAL B 1 136 ? 10.828 -18.109 -25.891 1 63.22 136 VAL B O 1
ATOM 4530 N N . SER B 1 137 ? 12.789 -19.188 -25.438 1 74.12 137 SER B N 1
ATOM 4531 C CA . SER B 1 137 ? 12.672 -20.109 -26.562 1 74.12 137 SER B CA 1
ATOM 4532 C C . SER B 1 137 ? 13.117 -21.516 -26.172 1 74.12 137 SER B C 1
ATOM 4534 O O . SER B 1 137 ? 13.969 -21.688 -25.297 1 74.12 137 SER B O 1
ATOM 4536 N N . LYS B 1 138 ? 12.352 -22.531 -26.828 1 85.88 138 LYS B N 1
ATOM 4537 C CA . LYS B 1 138 ? 12.68 -23.953 -26.672 1 85.88 138 LYS B CA 1
ATOM 4538 C C . LYS B 1 138 ? 12.531 -24.391 -25.219 1 85.88 138 LYS B C 1
ATOM 4540 O O . LYS B 1 138 ? 13.414 -25.031 -24.656 1 85.88 138 LYS B O 1
ATOM 4545 N N . ILE B 1 139 ? 11.469 -23.922 -24.672 1 89.69 139 ILE B N 1
ATOM 4546 C CA . ILE B 1 139 ? 11.203 -24.25 -23.281 1 89.69 139 ILE B CA 1
ATOM 4547 C C . ILE B 1 139 ? 9.953 -25.125 -23.188 1 89.69 139 ILE B C 1
ATOM 4549 O O . ILE B 1 139 ? 9.055 -25.047 -24.016 1 89.69 139 ILE B O 1
ATOM 4553 N N . VAL B 1 140 ? 10.031 -26.078 -22.266 1 93.31 140 VAL B N 1
ATOM 4554 C CA . VAL B 1 140 ? 8.82 -26.797 -21.891 1 93.31 140 VAL B CA 1
ATOM 4555 C C . VAL B 1 140 ? 8.016 -25.969 -20.875 1 93.31 140 VAL B C 1
ATOM 4557 O O . VAL B 1 140 ? 8.453 -25.766 -19.75 1 93.31 140 VAL B O 1
ATOM 4560 N N . PRO B 1 141 ? 6.816 -25.5 -21.266 1 93.88 141 PRO B N 1
ATOM 4561 C CA . PRO B 1 141 ? 6.004 -24.734 -20.312 1 93.88 141 PRO B CA 1
ATOM 4562 C C . PRO B 1 141 ? 5.438 -25.578 -19.188 1 93.88 141 PRO B C 1
ATOM 4564 O O . PRO B 1 141 ? 5.629 -26.797 -19.172 1 93.88 141 PRO B O 1
ATOM 4567 N N . GLY B 1 142 ? 4.734 -24.906 -18.281 1 95.5 142 GLY B N 1
ATOM 4568 C CA . GLY B 1 142 ? 4.082 -25.578 -17.172 1 95.5 142 GLY B CA 1
ATOM 4569 C C . GLY B 1 142 ? 4.68 -25.219 -15.82 1 95.5 142 GLY B C 1
ATOM 4570 O O . GLY B 1 142 ? 5.637 -25.844 -15.367 1 95.5 142 GLY B O 1
ATOM 4571 N N . ARG B 1 143 ? 4.016 -24.359 -15.133 1 94.31 143 ARG B N 1
ATOM 4572 C CA . ARG B 1 143 ? 4.527 -23.875 -13.844 1 94.31 143 ARG B CA 1
ATOM 4573 C C . ARG B 1 143 ? 3.787 -24.531 -12.688 1 94.31 143 ARG B C 1
ATOM 4575 O O . ARG B 1 143 ? 4.223 -24.453 -11.539 1 94.31 143 ARG B O 1
ATOM 4582 N N . GLU B 1 144 ? 2.699 -25.156 -12.969 1 97.12 144 GLU B N 1
ATOM 4583 C CA . GLU B 1 144 ? 1.873 -25.828 -11.961 1 97.12 144 GLU B CA 1
ATOM 4584 C C . GLU B 1 144 ? 1.954 -27.344 -12.102 1 97.12 144 GLU B C 1
ATOM 4586 O O . GLU B 1 144 ? 1.357 -27.922 -13.008 1 97.12 144 GLU B O 1
ATOM 4591 N N . VAL B 1 145 ? 2.664 -27.938 -11.086 1 97.56 145 VAL B N 1
ATOM 4592 C CA . VAL B 1 145 ? 2.998 -29.344 -11.312 1 97.56 145 VAL B CA 1
ATOM 4593 C C . VAL B 1 145 ? 2.771 -30.141 -10.031 1 97.56 145 VAL B C 1
ATOM 4595 O O . VAL B 1 145 ? 3.123 -29.688 -8.938 1 97.56 145 VAL B O 1
ATOM 4598 N N . THR B 1 146 ? 2.156 -31.281 -10.156 1 97.62 146 THR B N 1
ATOM 4599 C CA . THR B 1 146 ? 2.092 -32.312 -9.117 1 97.62 146 THR B CA 1
ATOM 4600 C C . THR B 1 146 ? 2.486 -33.656 -9.68 1 97.62 146 THR B C 1
ATOM 4602 O O . THR B 1 146 ? 2.338 -33.938 -10.875 1 97.62 146 THR B O 1
ATOM 4605 N N . GLY B 1 147 ? 3.059 -34.469 -8.836 1 96.81 147 GLY B N 1
ATOM 4606 C CA . GLY B 1 147 ? 3.473 -35.781 -9.25 1 96.81 147 GLY B CA 1
ATOM 4607 C C . GLY B 1 147 ? 4.137 -36.594 -8.141 1 96.81 147 GLY B C 1
ATOM 4608 O O . GLY B 1 147 ? 3.936 -36.281 -6.957 1 96.81 147 GLY B O 1
ATOM 4609 N N . LYS B 1 148 ? 4.84 -37.625 -8.57 1 96 148 LYS B N 1
ATOM 4610 C CA . LYS B 1 148 ? 5.52 -38.5 -7.629 1 96 148 LYS B CA 1
ATOM 4611 C C . LYS B 1 148 ? 7.035 -38.438 -7.812 1 96 148 LYS B C 1
ATOM 4613 O O . LYS B 1 148 ? 7.531 -38.406 -8.938 1 96 148 LYS B O 1
ATOM 4618 N N . ILE B 1 149 ? 7.727 -38.406 -6.707 1 95.81 149 ILE B N 1
ATOM 4619 C CA . ILE B 1 149 ? 9.18 -38.469 -6.789 1 95.81 149 ILE B CA 1
ATOM 4620 C C . ILE B 1 149 ? 9.617 -39.875 -7.25 1 95.81 149 ILE B C 1
ATOM 4622 O O . ILE B 1 149 ? 9.281 -40.875 -6.613 1 95.81 149 ILE B O 1
ATOM 4626 N N . VAL B 1 150 ? 10.398 -39.938 -8.297 1 94.25 150 VAL B N 1
ATOM 4627 C CA . VAL B 1 150 ? 10.805 -41.25 -8.828 1 94.25 150 VAL B CA 1
ATOM 4628 C C . VAL B 1 150 ? 12.328 -41.375 -8.758 1 94.25 150 VAL B C 1
ATOM 4630 O O . VAL B 1 150 ? 12.867 -42.469 -8.922 1 94.25 150 VAL B O 1
ATOM 4633 N N . ASP B 1 151 ? 13.016 -40.281 -8.555 1 94.44 151 ASP B N 1
ATOM 4634 C CA . ASP B 1 151 ? 14.445 -40.25 -8.281 1 94.44 151 ASP B CA 1
ATOM 4635 C C . ASP B 1 151 ? 14.82 -39.094 -7.383 1 94.44 151 ASP B C 1
ATOM 4637 O O . ASP B 1 151 ? 14.148 -38.062 -7.395 1 94.44 151 ASP B O 1
ATOM 4641 N N . ILE B 1 152 ? 15.828 -39.25 -6.547 1 95.44 152 ILE B N 1
ATOM 4642 C CA . ILE B 1 152 ? 16.062 -38.25 -5.508 1 95.44 152 ILE B CA 1
ATOM 4643 C C . ILE B 1 152 ? 17.562 -38.188 -5.184 1 95.44 152 ILE B C 1
ATOM 4645 O O . ILE B 1 152 ? 18.234 -39.25 -5.102 1 95.44 152 ILE B O 1
ATOM 4649 N N . GLY B 1 153 ? 18.031 -36.969 -5.078 1 93.69 153 GLY B N 1
ATOM 4650 C CA . GLY B 1 153 ? 19.422 -36.781 -4.688 1 93.69 153 GLY B CA 1
ATOM 4651 C C . GLY B 1 153 ? 19.688 -37.188 -3.252 1 93.69 153 GLY B C 1
ATOM 4652 O O . GLY B 1 153 ? 18.828 -37.062 -2.389 1 93.69 153 GLY B O 1
ATOM 4653 N N . LYS B 1 154 ? 20.938 -37.5 -3.018 1 93.5 154 LYS B N 1
ATOM 4654 C CA . LYS B 1 154 ? 21.328 -38.062 -1.734 1 93.5 154 LYS B CA 1
ATOM 4655 C C . LYS B 1 154 ? 21.188 -37.031 -0.608 1 93.5 154 LYS B C 1
ATOM 4657 O O . LYS B 1 154 ? 21.031 -37.406 0.557 1 93.5 154 LYS B O 1
ATOM 4662 N N . ASN B 1 155 ? 21.234 -35.75 -0.947 1 93.38 155 ASN B N 1
ATOM 4663 C CA . ASN B 1 155 ? 21.219 -34.75 0.093 1 93.38 155 ASN B CA 1
ATOM 4664 C C . ASN B 1 155 ? 19.828 -34.188 0.306 1 93.38 155 ASN B C 1
ATOM 4666 O O . ASN B 1 155 ? 19.625 -33.281 1.133 1 93.38 155 ASN B O 1
ATOM 4670 N N . VAL B 1 156 ? 18.891 -34.625 -0.443 1 92.75 156 VAL B N 1
ATOM 4671 C CA . VAL B 1 156 ? 17.5 -34.25 -0.215 1 92.75 156 VAL B CA 1
ATOM 4672 C C . VAL B 1 156 ? 16.906 -35.094 0.923 1 92.75 156 VAL B C 1
ATOM 4674 O O . VAL B 1 156 ? 16.719 -36.281 0.777 1 92.75 156 VAL B O 1
ATOM 4677 N N . THR B 1 157 ? 16.578 -34.438 2.051 1 93.12 157 THR B N 1
ATOM 4678 C CA . THR B 1 157 ? 16.234 -35.219 3.238 1 93.12 157 THR B CA 1
ATOM 4679 C C . THR B 1 157 ? 14.781 -34.969 3.635 1 93.12 157 THR B C 1
ATOM 4681 O O . THR B 1 157 ? 14.203 -35.719 4.422 1 93.12 157 THR B O 1
ATOM 4684 N N . HIS B 1 158 ? 14.133 -33.938 3.158 1 90.69 158 HIS B N 1
ATOM 4685 C CA . HIS B 1 158 ? 12.797 -33.562 3.613 1 90.69 158 HIS B CA 1
ATOM 4686 C C . HIS B 1 158 ? 11.719 -34.25 2.799 1 90.69 158 HIS B C 1
ATOM 4688 O O . HIS B 1 158 ? 10.531 -34.125 3.084 1 90.69 158 HIS B O 1
ATOM 4694 N N . ALA B 1 159 ? 12.133 -35.031 1.765 1 94.12 159 ALA B N 1
ATOM 4695 C CA . ALA B 1 159 ? 11.242 -35.844 0.923 1 94.12 159 ALA B CA 1
ATOM 4696 C C . ALA B 1 159 ? 11.828 -37.219 0.65 1 94.12 159 ALA B C 1
ATOM 4698 O O . ALA B 1 159 ? 13 -37.469 0.942 1 94.12 159 ALA B O 1
ATOM 4699 N N . ALA B 1 160 ? 10.938 -38.125 0.102 1 95 160 ALA B N 1
ATOM 4700 C CA . ALA B 1 160 ? 11.375 -39.469 -0.174 1 95 160 ALA B CA 1
ATOM 4701 C C . ALA B 1 160 ? 10.836 -39.969 -1.516 1 95 160 ALA B C 1
ATOM 4703 O O . ALA B 1 160 ? 9.891 -39.406 -2.059 1 95 160 ALA B O 1
ATOM 4704 N N . LEU B 1 161 ? 11.461 -41.062 -1.949 1 95 161 LEU B N 1
ATOM 4705 C CA . LEU B 1 161 ? 10.969 -41.719 -3.145 1 95 161 LEU B CA 1
ATOM 4706 C C . LEU B 1 161 ? 9.516 -42.156 -2.965 1 95 161 LEU B C 1
ATOM 4708 O O . LEU B 1 161 ? 9.148 -42.688 -1.911 1 95 161 LEU B O 1
ATOM 4712 N N . GLY B 1 162 ? 8.688 -41.844 -3.957 1 94.62 162 GLY B N 1
ATOM 4713 C CA . GLY B 1 162 ? 7.301 -42.25 -3.91 1 94.62 162 GLY B CA 1
ATOM 4714 C C . GLY B 1 162 ? 6.371 -41.188 -3.346 1 94.62 162 GLY B C 1
ATOM 4715 O O . GLY B 1 162 ? 5.152 -41.281 -3.502 1 94.62 162 GLY B O 1
ATOM 4716 N N . ASP B 1 163 ? 6.934 -40.219 -2.691 1 96.06 163 ASP B N 1
ATOM 4717 C CA . ASP B 1 163 ? 6.105 -39.125 -2.15 1 96.06 163 ASP B CA 1
ATOM 4718 C C . ASP B 1 163 ? 5.34 -38.406 -3.26 1 96.06 163 ASP B C 1
ATOM 4720 O O . ASP B 1 163 ? 5.887 -38.188 -4.34 1 96.06 163 ASP B O 1
ATOM 4724 N N . THR B 1 164 ? 4.051 -38.125 -2.992 1 96.69 164 THR B N 1
ATOM 4725 C CA . THR B 1 164 ? 3.316 -37.188 -3.844 1 96.69 164 THR B CA 1
ATOM 4726 C C . THR B 1 164 ? 3.641 -35.75 -3.471 1 96.69 164 THR B C 1
ATOM 4728 O O . THR B 1 164 ? 3.607 -35.375 -2.295 1 96.69 164 THR B O 1
ATOM 4731 N N . VAL B 1 165 ? 3.99 -34.938 -4.492 1 97.38 165 VAL B N 1
ATOM 4732 C CA . VAL B 1 165 ? 4.492 -33.594 -4.176 1 97.38 165 VAL B CA 1
ATOM 4733 C C . VAL B 1 165 ? 3.879 -32.562 -5.125 1 97.38 165 VAL B C 1
ATOM 4735 O O . VAL B 1 165 ? 3.338 -32.938 -6.172 1 97.38 165 VAL B O 1
ATOM 4738 N N . VAL B 1 166 ? 3.789 -31.391 -4.719 1 96.88 166 VAL B N 1
ATOM 4739 C CA . VAL B 1 166 ? 3.576 -30.219 -5.57 1 96.88 166 VAL B CA 1
ATOM 4740 C C . VAL B 1 166 ? 4.879 -29.438 -5.703 1 96.88 166 VAL B C 1
ATOM 4742 O O . VAL B 1 166 ? 5.684 -29.391 -4.77 1 96.88 166 VAL B O 1
ATOM 4745 N N . VAL B 1 167 ? 5.078 -28.812 -6.859 1 95.25 167 VAL B N 1
ATOM 4746 C CA . VAL B 1 167 ? 6.348 -28.156 -7.152 1 95.25 167 VAL B CA 1
ATOM 4747 C C . VAL B 1 167 ? 6.184 -26.641 -7.004 1 95.25 167 VAL B C 1
ATOM 4749 O O . VAL B 1 167 ? 5.262 -26.047 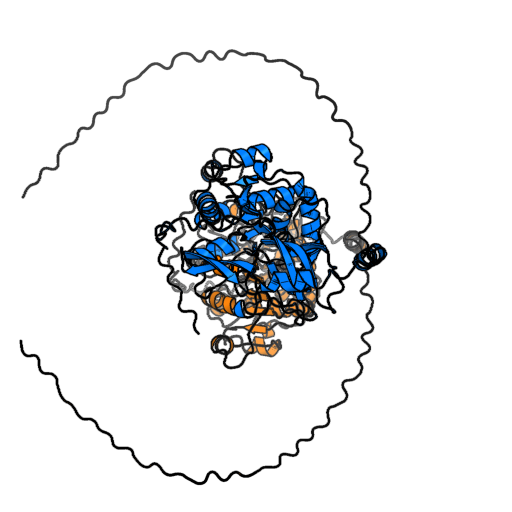-7.57 1 95.25 167 VAL B O 1
ATOM 4752 N N . ASP B 1 168 ? 7.004 -26.031 -6.203 1 93.06 168 ASP B N 1
ATOM 4753 C CA . ASP B 1 168 ? 7.199 -24.578 -6.211 1 93.06 168 ASP B CA 1
ATOM 4754 C C . ASP B 1 168 ? 7.918 -24.125 -7.48 1 93.06 168 ASP B C 1
ATOM 4756 O O . ASP B 1 168 ? 9.07 -24.5 -7.711 1 93.06 168 ASP B O 1
ATOM 4760 N N . PRO B 1 169 ? 7.277 -23.375 -8.289 1 91.56 169 PRO B N 1
ATOM 4761 C CA . PRO B 1 169 ? 7.855 -23.094 -9.602 1 91.56 169 PRO B CA 1
ATOM 4762 C C . PRO B 1 169 ? 9.047 -22.141 -9.523 1 91.56 169 PRO B C 1
ATOM 4764 O O . PRO B 1 169 ? 9.766 -21.969 -10.516 1 91.56 169 PRO B O 1
ATOM 4767 N N . GLU B 1 170 ? 9.258 -21.453 -8.477 1 81.19 170 GLU B N 1
ATOM 4768 C CA . GLU B 1 170 ? 10.344 -20.484 -8.391 1 81.19 170 GLU B CA 1
ATOM 4769 C C . GLU B 1 170 ? 11.383 -20.922 -7.355 1 81.19 170 GLU B C 1
ATOM 4771 O O . GLU B 1 170 ? 11.031 -21.484 -6.32 1 81.19 170 GLU B O 1
ATOM 4776 N N . TYR B 1 171 ? 12.672 -20.891 -7.969 1 66.19 171 TYR B N 1
ATOM 4777 C CA . TYR B 1 171 ? 13.789 -21.156 -7.07 1 66.19 171 TYR B CA 1
ATOM 4778 C C . TYR B 1 171 ? 14.484 -19.859 -6.668 1 66.19 171 TYR B C 1
ATOM 4780 O O . TYR B 1 171 ? 14.859 -19.047 -7.527 1 66.19 171 TYR B O 1
ATOM 4788 N N . THR B 1 172 ? 14.172 -19.188 -5.633 1 52.66 172 THR B N 1
ATOM 4789 C CA . THR B 1 172 ? 15.102 -18.109 -5.262 1 52.66 172 THR B CA 1
ATOM 4790 C C . THR B 1 172 ? 16.359 -18.688 -4.625 1 52.66 172 THR B C 1
ATOM 4792 O O . THR B 1 172 ? 16.312 -19.734 -3.977 1 52.66 172 THR B O 1
ATOM 4795 N N . SER B 1 173 ? 17.5 -18.562 -5.242 1 45.03 173 SER B N 1
ATOM 4796 C CA . SER B 1 173 ? 18.766 -19.094 -4.75 1 45.03 173 SER B CA 1
ATOM 4797 C C . SER B 1 173 ? 18.734 -19.312 -3.244 1 45.03 173 SER B C 1
ATOM 4799 O O . SER B 1 173 ? 18.203 -18.484 -2.502 1 45.03 173 SER B O 1
ATOM 4801 N N . VAL B 1 174 ? 18.766 -20.531 -2.779 1 39 174 VAL B N 1
ATOM 4802 C CA . VAL B 1 174 ? 19 -21.031 -1.425 1 39 174 VAL B CA 1
ATOM 4803 C C . VAL B 1 174 ? 19.828 -20.016 -0.64 1 39 174 VAL B C 1
ATOM 4805 O O . VAL B 1 174 ? 19.625 -19.844 0.564 1 39 174 VAL B O 1
ATOM 4808 N N . ALA B 1 175 ? 21.078 -19.828 -1.087 1 35.03 175 ALA B N 1
ATOM 4809 C CA . ALA B 1 175 ? 22.047 -19.016 -0.351 1 35.03 175 ALA B CA 1
ATOM 4810 C C . ALA B 1 175 ? 21.438 -17.656 0.035 1 35.03 175 ALA B C 1
ATOM 4812 O O . ALA B 1 175 ? 21.953 -16.984 0.93 1 35.03 175 ALA B O 1
ATOM 4813 N N . ASP B 1 176 ? 20.812 -17.031 -0.936 1 38.53 176 ASP B N 1
ATOM 4814 C CA . ASP B 1 176 ? 20.578 -15.633 -0.568 1 38.53 176 ASP B CA 1
ATOM 4815 C C . ASP B 1 176 ? 19.297 -15.492 0.255 1 38.53 176 ASP B C 1
ATOM 4817 O O . ASP B 1 176 ? 18.25 -16.031 -0.118 1 38.53 176 ASP B O 1
ATOM 4821 N N . GLY B 1 177 ? 19.141 -16.062 1.33 1 37.28 177 GLY B N 1
ATOM 4822 C CA . GLY B 1 177 ? 18.172 -15.75 2.383 1 37.28 177 GLY B CA 1
ATOM 4823 C C . GLY B 1 177 ? 16.922 -15.086 1.865 1 37.28 177 GLY B C 1
ATOM 4824 O O . GLY B 1 177 ? 16.297 -14.281 2.566 1 37.28 177 GLY B O 1
ATOM 4825 N N . GLY B 1 178 ? 16.266 -15.734 0.648 1 42.19 178 GLY B N 1
ATOM 4826 C CA . GLY B 1 178 ? 14.984 -15.32 0.116 1 42.19 178 GLY B CA 1
ATOM 4827 C C . GLY B 1 178 ? 15.016 -13.938 -0.503 1 42.19 178 GLY B C 1
ATOM 4828 O O . GLY B 1 178 ? 13.992 -13.242 -0.542 1 42.19 178 GLY B O 1
ATOM 4829 N N . SER B 1 179 ? 16.141 -13.391 -0.664 1 40.66 179 SER B N 1
ATOM 4830 C CA . SER B 1 179 ? 16.172 -11.984 -1.074 1 40.66 179 SER B CA 1
ATOM 4831 C C . SER B 1 179 ? 15.602 -11.812 -2.479 1 40.66 179 SER B C 1
ATOM 4833 O O . SER B 1 179 ? 16.094 -12.422 -3.432 1 40.66 179 SER B O 1
ATOM 4835 N N . LYS B 1 180 ? 14.336 -11.703 -2.664 1 45.84 180 LYS B N 1
ATOM 4836 C CA . LYS B 1 180 ? 13.625 -11.227 -3.846 1 45.84 180 LYS B CA 1
ATOM 4837 C C . LYS B 1 180 ? 14.508 -10.297 -4.676 1 45.84 180 LYS B C 1
ATOM 4839 O O . LYS B 1 180 ? 14.039 -9.695 -5.648 1 45.84 180 LYS B O 1
ATOM 4844 N N . SER B 1 181 ? 15.781 -10.094 -4.238 1 43 181 SER B N 1
ATOM 4845 C CA . SER B 1 181 ? 16.625 -9.117 -4.926 1 43 181 SER B CA 1
ATOM 4846 C C . SER B 1 181 ? 17.109 -9.648 -6.27 1 43 181 SER B C 1
ATOM 4848 O O . SER B 1 181 ? 17.75 -8.93 -7.031 1 43 181 SER B O 1
ATOM 4850 N N . LEU B 1 182 ? 16.953 -10.961 -6.449 1 44.78 182 LEU B N 1
ATOM 4851 C CA . LEU B 1 182 ? 17.531 -11.375 -7.723 1 44.78 182 LEU B CA 1
ATOM 4852 C C . LEU B 1 182 ? 16.641 -10.953 -8.891 1 44.78 182 LEU B C 1
ATOM 4854 O O . LEU B 1 182 ? 15.422 -10.945 -8.766 1 44.78 182 LEU B O 1
ATOM 4858 N N . SER B 1 183 ? 17.297 -10.422 -9.828 1 46.94 183 SER B N 1
ATOM 4859 C CA . SER B 1 183 ? 16.641 -10.094 -11.094 1 46.94 183 SER B CA 1
ATOM 4860 C C . SER B 1 183 ? 15.859 -11.281 -11.633 1 46.94 183 SER B C 1
ATOM 4862 O O . SER B 1 183 ? 16.156 -12.43 -11.305 1 46.94 183 SER B O 1
ATOM 4864 N N . PHE B 1 184 ? 14.672 -11.023 -12.102 1 48.28 184 PHE B N 1
ATOM 4865 C CA . PHE B 1 184 ? 13.836 -12.008 -12.773 1 48.28 184 PHE B CA 1
ATOM 4866 C C . PHE B 1 184 ? 14.695 -12.992 -13.562 1 48.28 184 PHE B C 1
ATOM 4868 O O . PHE B 1 184 ? 14.422 -14.195 -13.578 1 48.28 184 PHE B O 1
ATOM 4875 N N . GLN B 1 185 ? 15.781 -12.469 -14.086 1 48.28 185 GLN B N 1
ATOM 4876 C CA . GLN B 1 185 ? 16.609 -13.273 -14.969 1 48.28 185 GLN B CA 1
ATOM 4877 C C . GLN B 1 185 ? 17.438 -14.289 -14.188 1 48.28 185 GLN B C 1
ATOM 4879 O O . GLN B 1 185 ? 17.797 -15.344 -14.711 1 48.28 185 GLN B O 1
ATOM 4884 N N . GLU B 1 186 ? 17.578 -13.906 -13 1 54.56 186 GLU B N 1
ATOM 4885 C CA . GLU B 1 186 ? 18.453 -14.781 -12.219 1 54.56 186 GLU B CA 1
ATOM 4886 C C . GLU B 1 186 ? 17.656 -15.82 -11.445 1 54.56 186 GLU B C 1
ATOM 4888 O O . GLU B 1 186 ? 18.219 -16.781 -10.93 1 54.56 186 GLU B O 1
ATOM 4893 N N . ARG B 1 187 ? 16.375 -15.641 -11.719 1 60.5 187 ARG B N 1
ATOM 4894 C CA . ARG B 1 187 ? 15.5 -16.547 -10.969 1 60.5 187 ARG B CA 1
ATOM 4895 C C . ARG B 1 187 ? 15.227 -17.812 -11.766 1 60.5 187 ARG B C 1
ATOM 4897 O O . ARG B 1 187 ? 14.906 -17.766 -12.953 1 60.5 187 ARG B O 1
ATOM 4904 N N . LYS B 1 188 ? 15.703 -18.953 -11.242 1 69.25 188 LYS B N 1
ATOM 4905 C CA . LYS B 1 188 ? 15.297 -20.219 -11.828 1 69.25 188 LYS B CA 1
ATOM 4906 C C . LYS B 1 188 ? 13.797 -20.438 -11.68 1 69.25 188 LYS B C 1
ATOM 4908 O O . LYS B 1 188 ? 13.289 -20.547 -10.562 1 69.25 188 LYS B O 1
ATOM 4913 N N . ALA B 1 189 ? 13.094 -20.312 -12.812 1 83.38 189 ALA B N 1
ATOM 4914 C CA . ALA B 1 189 ? 11.648 -20.484 -12.844 1 83.38 189 ALA B CA 1
ATOM 4915 C C . ALA B 1 189 ? 11.25 -21.562 -13.852 1 83.38 189 ALA B C 1
ATOM 4917 O O . ALA B 1 189 ? 11.516 -21.438 -15.047 1 83.38 189 ALA B O 1
ATOM 4918 N N . ILE B 1 190 ? 10.664 -22.562 -13.281 1 90.19 190 ILE B N 1
ATOM 4919 C CA . ILE B 1 190 ? 10.273 -23.625 -14.203 1 90.19 190 ILE B CA 1
ATOM 4920 C C . ILE B 1 190 ? 9.195 -23.094 -15.156 1 90.19 190 ILE B C 1
ATOM 4922 O O . ILE B 1 190 ? 8.383 -22.25 -14.781 1 90.19 190 ILE B O 1
ATOM 4926 N N . GLY B 1 191 ? 9.203 -23.578 -16.406 1 89.31 191 GLY B N 1
ATOM 4927 C CA . GLY B 1 191 ? 8.242 -23.172 -17.422 1 89.31 191 GLY B CA 1
ATOM 4928 C C . GLY B 1 191 ? 8.586 -21.828 -18.047 1 89.31 191 GLY B C 1
ATOM 4929 O O . GLY B 1 191 ? 7.891 -21.375 -18.969 1 89.31 191 GLY B O 1
ATOM 4930 N N . MET B 1 192 ? 9.609 -21.188 -17.516 1 84.75 192 MET B N 1
ATOM 4931 C CA . MET B 1 192 ? 10.023 -19.906 -18.047 1 84.75 192 MET B CA 1
ATOM 4932 C C . MET B 1 192 ? 11.516 -19.906 -18.375 1 84.75 192 MET B C 1
ATOM 4934 O O . MET B 1 192 ? 11.898 -19.922 -19.547 1 84.75 192 MET B O 1
ATOM 4938 N N . THR B 1 193 ? 12.336 -20 -17.328 1 80.44 193 THR B N 1
ATOM 4939 C CA . THR B 1 193 ? 13.773 -20.031 -17.547 1 80.44 193 THR B CA 1
ATOM 4940 C C . THR B 1 193 ? 14.297 -21.469 -17.547 1 80.44 193 THR B C 1
ATOM 4942 O O . THR B 1 193 ? 15.375 -21.734 -18.078 1 80.44 193 THR B O 1
ATOM 4945 N N . HIS B 1 194 ? 13.57 -22.375 -17.031 1 85.81 194 HIS B N 1
ATOM 4946 C CA . HIS B 1 194 ? 13.844 -23.797 -17.016 1 85.81 194 HIS B CA 1
ATOM 4947 C C . HIS B 1 194 ? 12.633 -24.609 -17.453 1 85.81 194 HIS B C 1
ATOM 4949 O O . HIS B 1 194 ? 11.5 -24.109 -17.406 1 85.81 194 HIS B O 1
ATOM 4955 N N . ASN B 1 195 ? 12.867 -25.766 -17.875 1 91 195 ASN B N 1
ATOM 4956 C CA . ASN B 1 195 ? 11.766 -26.609 -18.359 1 91 195 ASN B CA 1
ATOM 4957 C C . ASN B 1 195 ? 10.727 -26.844 -17.266 1 91 195 ASN B C 1
ATOM 4959 O O . ASN B 1 195 ? 11.078 -27.047 -16.094 1 91 195 ASN B O 1
ATOM 4963 N N . GLY B 1 196 ? 9.453 -26.922 -17.766 1 94.75 196 GLY B N 1
ATOM 4964 C CA . GLY B 1 196 ? 8.367 -27.031 -16.812 1 94.75 196 GLY B CA 1
ATOM 4965 C C . GLY B 1 196 ? 7.652 -28.375 -16.875 1 94.75 196 GLY B C 1
ATOM 4966 O O . GLY B 1 196 ? 8.25 -29.375 -17.25 1 94.75 196 GLY B O 1
ATOM 4967 N N . GLY B 1 197 ? 6.426 -28.375 -16.438 1 96.12 197 GLY B N 1
ATOM 4968 C CA . GLY B 1 197 ? 5.719 -29.609 -16.109 1 96.12 197 GLY B CA 1
ATOM 4969 C C . GLY B 1 197 ? 4.91 -30.156 -17.266 1 96.12 197 GLY B C 1
ATOM 4970 O O . GLY B 1 197 ? 4.246 -31.188 -17.125 1 96.12 197 GLY B O 1
ATOM 4971 N N . TRP B 1 198 ? 4.949 -29.469 -18.438 1 96.5 198 TRP B N 1
ATOM 4972 C CA . TRP B 1 198 ? 4.266 -30.062 -19.578 1 96.5 198 TRP B CA 1
ATOM 4973 C C . TRP B 1 198 ? 5.098 -31.188 -20.188 1 96.5 198 TRP B C 1
ATOM 4975 O O . TRP B 1 198 ? 5.375 -31.188 -21.391 1 96.5 198 TRP B O 1
ATOM 4985 N N . ALA B 1 199 ? 5.441 -32.125 -19.359 1 94.81 199 ALA B N 1
ATOM 4986 C CA . ALA B 1 199 ? 6.297 -33.25 -19.672 1 94.81 199 ALA B CA 1
ATOM 4987 C C . ALA B 1 199 ? 5.992 -34.438 -18.75 1 94.81 199 ALA B C 1
ATOM 4989 O O . ALA B 1 199 ? 5.359 -34.281 -17.703 1 94.81 199 ALA B O 1
ATOM 4990 N N . GLN B 1 200 ? 6.434 -35.594 -19.141 1 93.62 200 GLN B N 1
ATOM 4991 C CA . GLN B 1 200 ? 6.219 -36.781 -18.328 1 93.62 200 GLN B CA 1
ATOM 4992 C C . GLN B 1 200 ? 7.031 -36.75 -17.047 1 93.62 200 GLN B C 1
ATOM 4994 O O . GLN B 1 200 ? 6.582 -37.219 -16 1 93.62 200 GLN B O 1
ATOM 4999 N N . TYR B 1 201 ? 8.234 -36.156 -17.172 1 93.56 201 TYR B N 1
ATOM 5000 C CA . TYR B 1 201 ? 9.133 -36.062 -16.016 1 93.56 201 TYR B CA 1
ATOM 5001 C C . TYR B 1 201 ? 9.688 -34.625 -15.898 1 93.56 201 TYR B C 1
ATOM 5003 O O . TYR B 1 201 ? 9.828 -33.938 -16.891 1 93.56 201 TYR B O 1
ATOM 5011 N N . LEU B 1 202 ? 10.008 -34.281 -14.711 1 94.69 202 LEU B N 1
ATOM 5012 C CA . LEU B 1 202 ? 10.531 -32.938 -14.422 1 94.69 202 LEU B CA 1
ATOM 5013 C C . LEU B 1 202 ? 11.656 -33 -13.398 1 94.69 202 LEU B C 1
ATOM 5015 O O . LEU B 1 202 ? 11.523 -33.656 -12.359 1 94.69 202 LEU B O 1
ATOM 5019 N N . LEU B 1 203 ? 12.781 -32.469 -13.758 1 93.19 203 LEU B N 1
ATOM 5020 C CA . LEU B 1 203 ? 13.906 -32.344 -12.844 1 93.19 203 LEU B CA 1
ATOM 5021 C C . LEU B 1 203 ? 13.883 -30.984 -12.133 1 93.19 203 LEU B C 1
ATOM 5023 O O . LEU B 1 203 ? 13.836 -29.938 -12.789 1 93.19 203 LEU B O 1
ATOM 5027 N N . VAL B 1 204 ? 13.867 -31 -10.781 1 92.94 204 VAL B N 1
ATOM 5028 C CA . VAL B 1 204 ? 13.883 -29.75 -10.023 1 92.94 204 VAL B CA 1
ATOM 5029 C C . VAL B 1 204 ? 14.781 -29.891 -8.805 1 92.94 204 VAL B C 1
ATOM 5031 O O . VAL B 1 204 ? 15.234 -31 -8.484 1 92.94 204 VAL B O 1
ATOM 5034 N N . THR B 1 205 ? 15.039 -28.75 -8.18 1 90.06 205 THR B N 1
ATOM 5035 C CA . THR B 1 205 ? 15.766 -28.797 -6.918 1 90.06 205 THR B CA 1
ATOM 5036 C C . THR B 1 205 ? 14.859 -29.266 -5.785 1 90.06 205 THR B C 1
ATOM 5038 O O . THR B 1 205 ? 13.672 -28.938 -5.762 1 90.06 205 THR B O 1
ATOM 5041 N N . GLY B 1 206 ? 15.477 -30.016 -4.844 1 89.94 206 GLY B N 1
ATOM 5042 C CA . GLY B 1 206 ? 14.719 -30.547 -3.73 1 89.94 206 GLY B CA 1
ATOM 5043 C C . GLY B 1 206 ? 13.938 -29.5 -2.969 1 89.94 206 GLY B C 1
ATOM 5044 O O . GLY B 1 206 ? 12.836 -29.75 -2.49 1 89.94 206 GLY B O 1
ATOM 5045 N N . ILE B 1 207 ? 14.398 -28.297 -2.871 1 86.88 207 ILE B N 1
ATOM 5046 C CA . ILE B 1 207 ? 13.781 -27.25 -2.072 1 86.88 207 ILE B CA 1
ATOM 5047 C C . ILE B 1 207 ? 12.492 -26.781 -2.74 1 86.88 207 ILE B C 1
ATOM 5049 O O . ILE B 1 207 ? 11.648 -26.141 -2.104 1 86.88 207 ILE B O 1
ATOM 5053 N N . GLN B 1 208 ? 12.266 -27.125 -3.988 1 91.38 208 GLN B N 1
ATOM 5054 C CA . GLN B 1 208 ? 11.086 -26.703 -4.73 1 91.38 208 GLN B CA 1
ATOM 5055 C C . GLN B 1 208 ? 9.922 -27.672 -4.52 1 91.38 208 GLN B C 1
ATOM 5057 O O . GLN B 1 208 ? 8.805 -27.406 -4.961 1 91.38 208 GLN B O 1
ATOM 5062 N N . VAL B 1 209 ? 10.172 -28.75 -3.854 1 93.25 209 VAL B N 1
ATOM 5063 C CA . VAL B 1 209 ? 9.109 -29.734 -3.775 1 93.25 209 VAL B CA 1
ATOM 5064 C C . VAL B 1 209 ? 8.492 -29.734 -2.379 1 93.25 209 VAL B C 1
ATOM 5066 O O . VAL B 1 209 ? 9.211 -29.641 -1.379 1 93.25 209 VAL B O 1
ATOM 5069 N N . HIS B 1 210 ? 7.191 -29.781 -2.311 1 94.31 210 HIS B N 1
ATOM 5070 C CA . HIS B 1 210 ? 6.414 -29.875 -1.08 1 94.31 210 HIS B CA 1
ATOM 5071 C C . HIS B 1 210 ? 5.531 -31.125 -1.085 1 94.31 210 HIS 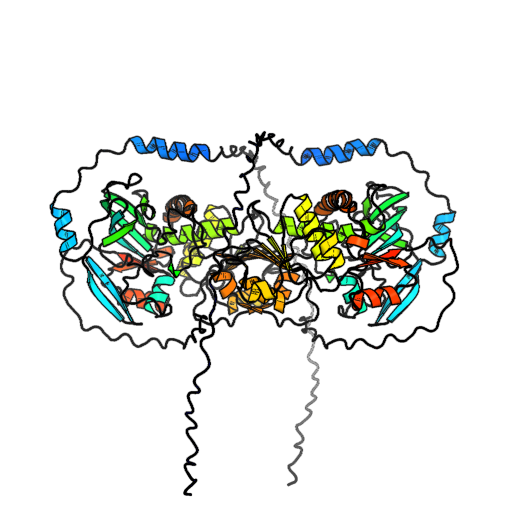B C 1
ATOM 5073 O O . HIS B 1 210 ? 4.75 -31.328 -2.016 1 94.31 210 HIS B O 1
ATOM 5079 N N . ARG B 1 211 ? 5.715 -31.891 -0.057 1 95.5 211 ARG B N 1
ATOM 5080 C CA . ARG B 1 211 ? 4.863 -33.062 0.071 1 95.5 211 ARG B CA 1
ATOM 5081 C C . ARG B 1 211 ? 3.402 -32.656 0.265 1 95.5 211 ARG B C 1
ATOM 5083 O O . ARG B 1 211 ? 3.107 -31.688 0.956 1 95.5 211 ARG B O 1
ATOM 5090 N N . ILE B 1 212 ? 2.523 -33.406 -0.347 1 95.81 212 ILE B N 1
ATOM 5091 C CA . ILE B 1 212 ? 1.099 -33.156 -0.153 1 95.81 212 ILE B CA 1
ATOM 5092 C C . ILE B 1 212 ? 0.42 -34.406 0.372 1 95.81 212 ILE B C 1
ATOM 5094 O O . ILE B 1 212 ? 0.914 -35.531 0.161 1 95.81 212 ILE B O 1
ATOM 5098 N N . PRO B 1 213 ? -0.682 -34.219 1.11 1 93.44 213 PRO B N 1
ATOM 5099 C CA . PRO B 1 213 ? -1.417 -35.375 1.602 1 93.44 213 PRO B CA 1
ATOM 5100 C C . PRO B 1 213 ? -1.948 -36.281 0.472 1 93.44 213 PRO B C 1
ATOM 5102 O O . PRO B 1 213 ? -2.363 -35.75 -0.571 1 93.44 213 PRO B O 1
ATOM 5105 N N . ASN B 1 214 ? -2.053 -37.531 0.745 1 88.31 214 ASN B N 1
ATOM 5106 C CA . ASN B 1 214 ? -2.494 -38.469 -0.258 1 88.31 214 ASN B CA 1
ATOM 5107 C C . ASN B 1 214 ? -3.973 -38.312 -0.59 1 88.31 214 ASN B C 1
ATOM 5109 O O . ASN B 1 214 ? -4.434 -38.75 -1.645 1 88.31 214 ASN B O 1
ATOM 5113 N N . ASP B 1 215 ? -4.691 -37.625 0.239 1 91.38 215 ASP B N 1
ATOM 5114 C CA . ASP B 1 215 ? -6.129 -37.5 0.023 1 91.38 215 ASP B CA 1
ATOM 5115 C C . ASP B 1 215 ? -6.445 -36.219 -0.792 1 91.38 215 ASP B C 1
ATOM 5117 O O . ASP B 1 215 ? -7.598 -36 -1.168 1 91.38 215 ASP B O 1
ATOM 5121 N N . LEU B 1 216 ? -5.457 -35.469 -1.025 1 95.56 216 LEU B N 1
ATOM 5122 C CA . LEU B 1 216 ? -5.656 -34.312 -1.906 1 95.56 216 LEU B CA 1
ATOM 5123 C C . LEU B 1 216 ? -5.637 -34.75 -3.369 1 95.56 216 LEU B C 1
ATOM 5125 O O . LEU B 1 216 ? -4.648 -35.312 -3.844 1 95.56 216 LEU B O 1
ATOM 5129 N N . PRO B 1 217 ? -6.781 -34.5 -4.086 1 95.62 217 PRO B N 1
ATOM 5130 C CA . PRO B 1 217 ? -6.82 -34.906 -5.496 1 95.62 217 PRO B CA 1
ATOM 5131 C C . PRO B 1 217 ? -5.734 -34.25 -6.332 1 95.62 217 PRO B C 1
ATOM 5133 O O . PRO B 1 217 ? -5.457 -33.062 -6.145 1 95.62 217 PRO B O 1
ATOM 5136 N N . GLY B 1 218 ? -5.125 -34.969 -7.227 1 95.06 218 GLY B N 1
ATOM 5137 C CA . GLY B 1 218 ? -4.035 -34.531 -8.078 1 95.06 218 GLY B CA 1
ATOM 5138 C C . GLY B 1 218 ? -4.359 -33.25 -8.82 1 95.06 218 GLY B C 1
ATOM 5139 O O . GLY B 1 218 ? -3.604 -32.281 -8.75 1 95.06 218 GLY B O 1
ATOM 5140 N N . PRO B 1 219 ? -5.488 -33.25 -9.508 1 96.44 219 PRO B N 1
ATOM 5141 C CA . PRO B 1 219 ? -5.832 -32.031 -10.258 1 96.44 219 PRO B CA 1
ATOM 5142 C C . PRO B 1 219 ? -5.93 -30.812 -9.367 1 96.44 219 PRO B C 1
ATOM 5144 O O . PRO B 1 219 ? -5.445 -29.734 -9.734 1 96.44 219 PRO B O 1
ATOM 5147 N N . TRP B 1 220 ? -6.469 -30.938 -8.18 1 96.62 220 TRP B N 1
ATOM 5148 C CA . TRP B 1 220 ? -6.566 -29.812 -7.258 1 96.62 220 TRP B CA 1
ATOM 5149 C C . TRP B 1 220 ? -5.184 -29.375 -6.793 1 96.62 220 TRP B C 1
ATOM 5151 O O . TRP B 1 220 ? -4.941 -28.188 -6.598 1 96.62 220 TRP B O 1
ATOM 5161 N N . ALA B 1 221 ? -4.32 -30.312 -6.621 1 97.25 221 ALA B N 1
ATOM 5162 C CA . ALA B 1 221 ? -2.982 -30.031 -6.109 1 97.25 221 ALA B CA 1
ATOM 5163 C C . ALA B 1 221 ? -2.232 -29.078 -7.047 1 97.25 221 ALA B C 1
ATOM 5165 O O . ALA B 1 221 ? -1.37 -28.312 -6.605 1 97.25 221 ALA B O 1
ATOM 5166 N N . THR B 1 222 ? -2.564 -29.078 -8.352 1 97.31 222 THR B N 1
ATOM 5167 C CA . THR B 1 222 ? -1.899 -28.203 -9.305 1 97.31 222 THR B CA 1
ATOM 5168 C C . THR B 1 222 ? -2.213 -26.734 -9 1 97.31 222 THR B C 1
ATOM 5170 O O . THR B 1 222 ? -1.486 -25.828 -9.43 1 97.31 222 THR B O 1
ATOM 5173 N N . MET B 1 223 ? -3.256 -26.453 -8.25 1 96.94 223 MET B N 1
ATOM 5174 C CA . MET B 1 223 ? -3.688 -25.094 -7.996 1 96.94 223 MET B CA 1
ATOM 5175 C C . MET B 1 223 ? -3.092 -24.562 -6.695 1 96.94 223 MET B C 1
ATOM 5177 O O . MET B 1 223 ? -3.318 -23.406 -6.324 1 96.94 223 MET B O 1
ATOM 5181 N N . ILE B 1 224 ? -2.273 -25.391 -6.059 1 96.94 224 ILE B N 1
ATOM 5182 C CA . ILE B 1 224 ? -1.669 -24.984 -4.793 1 96.94 224 ILE B CA 1
ATOM 5183 C C . ILE B 1 224 ? -0.757 -23.781 -5.008 1 96.94 224 ILE B C 1
ATOM 5185 O O . ILE B 1 224 ? -0.68 -22.891 -4.156 1 96.94 224 ILE B O 1
ATOM 5189 N N . TYR B 1 225 ? -0.098 -23.766 -6.074 1 94.44 225 TYR B N 1
ATOM 5190 C CA . TYR B 1 225 ? 0.761 -22.625 -6.371 1 94.44 225 TYR B CA 1
ATOM 5191 C C . TYR B 1 225 ? -0.035 -21.328 -6.363 1 94.44 225 TYR B C 1
ATOM 5193 O O . TYR B 1 225 ? 0.392 -20.328 -5.773 1 94.44 225 TYR B O 1
ATOM 5201 N N . GLU B 1 226 ? -1.154 -21.344 -7.035 1 95.12 226 GLU B N 1
ATOM 5202 C CA . GLU B 1 226 ? -2.018 -20.156 -7.047 1 95.12 226 GLU B CA 1
ATOM 5203 C C . GLU B 1 226 ? -2.479 -19.797 -5.637 1 95.12 226 GLU B C 1
ATOM 5205 O O . GLU B 1 226 ? -2.496 -18.625 -5.266 1 95.12 226 GLU B O 1
ATOM 5210 N N . VAL B 1 227 ? -2.859 -20.797 -4.879 1 97.06 227 VAL B N 1
ATOM 5211 C CA . VAL B 1 227 ? -3.281 -20.562 -3.502 1 97.06 227 VAL B CA 1
ATOM 5212 C C . VAL B 1 227 ? -2.127 -19.969 -2.699 1 97.06 227 VAL B C 1
ATOM 5214 O O . VAL B 1 227 ? -2.336 -19.109 -1.845 1 97.06 227 VAL B O 1
ATOM 5217 N N . ALA B 1 228 ? -0.897 -20.422 -3.002 1 95.5 228 ALA B N 1
ATOM 5218 C CA . ALA B 1 228 ? 0.273 -19.875 -2.322 1 95.5 228 ALA B CA 1
ATOM 5219 C C . ALA B 1 228 ? 0.443 -18.391 -2.637 1 95.5 228 ALA B C 1
ATOM 5221 O O . ALA B 1 228 ? 0.824 -17.609 -1.767 1 95.5 228 ALA B O 1
ATOM 5222 N N . CYS B 1 229 ? 0.203 -18.031 -3.867 1 94.56 229 CYS B N 1
ATOM 5223 C CA . CYS B 1 229 ? 0.24 -16.609 -4.238 1 94.56 229 CYS B CA 1
ATOM 5224 C C . CYS B 1 229 ? -0.815 -15.82 -3.479 1 94.56 229 CYS B C 1
ATOM 5226 O O . CYS B 1 229 ? -0.547 -14.711 -3.008 1 94.56 229 CYS B O 1
ATOM 5228 N N . ILE B 1 230 ? -1.984 -16.406 -3.314 1 97.12 230 ILE B N 1
ATOM 5229 C CA . ILE B 1 230 ? -3.082 -15.773 -2.594 1 97.12 230 ILE B CA 1
ATOM 5230 C C . ILE B 1 230 ? -2.699 -15.586 -1.128 1 97.12 230 ILE B C 1
ATOM 5232 O O . ILE B 1 230 ? -2.924 -14.516 -0.551 1 97.12 230 ILE B O 1
ATOM 5236 N N . VAL B 1 231 ? -2.092 -16.578 -0.58 1 96.5 231 VAL B N 1
ATOM 5237 C CA . VAL B 1 231 ? -1.659 -16.516 0.812 1 96.5 231 VAL B CA 1
ATOM 5238 C C . VAL B 1 231 ? -0.685 -15.359 1.003 1 96.5 231 VAL B C 1
ATOM 5240 O O . VAL B 1 231 ? -0.818 -14.578 1.947 1 96.5 231 VAL B O 1
ATOM 5243 N N . SER B 1 232 ? 0.237 -15.258 0.105 1 94 232 SER B N 1
ATOM 5244 C CA . SER B 1 232 ? 1.229 -14.188 0.189 1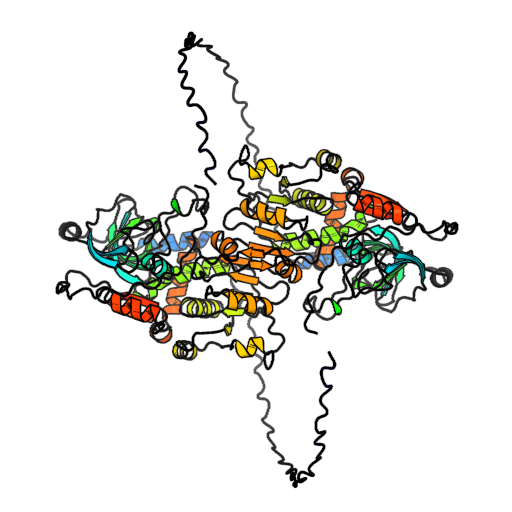 94 232 SER B CA 1
ATOM 5245 C C . SER B 1 232 ? 0.581 -12.82 0.03 1 94 232 SER B C 1
ATOM 5247 O O . SER B 1 232 ? 0.901 -11.883 0.768 1 94 232 SER B O 1
ATOM 5249 N N . ALA B 1 233 ? -0.289 -12.711 -0.907 1 96.06 233 ALA B N 1
ATOM 5250 C CA . ALA B 1 233 ? -0.974 -11.445 -1.155 1 96.06 233 ALA B CA 1
ATOM 5251 C C . ALA B 1 233 ? -1.837 -11.047 0.038 1 96.06 233 ALA B C 1
ATOM 5253 O O . ALA B 1 233 ? -1.877 -9.875 0.418 1 96.06 233 ALA B O 1
ATOM 5254 N N . TRP B 1 234 ? -2.51 -12.023 0.618 1 96.56 234 TRP B N 1
ATOM 5255 C CA . TRP B 1 234 ? -3.354 -11.773 1.781 1 96.56 234 TRP B CA 1
ATOM 5256 C C . TRP B 1 234 ? -2.523 -11.281 2.961 1 96.56 234 TRP B C 1
ATOM 5258 O O . TRP B 1 234 ? -2.924 -10.352 3.664 1 96.56 234 TRP B O 1
ATOM 5268 N N . LYS B 1 235 ? -1.384 -11.859 3.131 1 93.62 235 LYS B N 1
ATOM 5269 C CA . LYS B 1 235 ? -0.487 -11.438 4.199 1 93.62 235 LYS B CA 1
ATOM 5270 C C . LYS B 1 235 ? -0.004 -10.008 3.973 1 93.62 235 LYS B C 1
ATOM 5272 O O . LYS B 1 235 ? 0.086 -9.219 4.914 1 93.62 235 LYS B O 1
ATOM 5277 N N . LYS B 1 236 ? 0.213 -9.68 2.791 1 92.56 236 LYS B N 1
ATOM 5278 C CA . LYS B 1 236 ? 0.767 -8.375 2.43 1 92.56 236 LYS B CA 1
ATOM 5279 C C . LYS B 1 236 ? -0.216 -7.254 2.746 1 92.56 236 LYS B C 1
ATOM 5281 O O . LYS B 1 236 ? 0.192 -6.148 3.115 1 92.56 236 LYS B O 1
ATOM 5286 N N . ILE B 1 237 ? -1.495 -7.48 2.658 1 94.62 237 ILE B N 1
ATOM 5287 C CA . ILE B 1 237 ? -2.449 -6.383 2.781 1 94.62 237 ILE B CA 1
ATOM 5288 C C . ILE B 1 237 ? -2.98 -6.316 4.211 1 94.62 237 ILE B C 1
ATOM 5290 O O . ILE B 1 237 ? -3.873 -5.523 4.516 1 94.62 237 ILE B O 1
ATOM 5294 N N . GLN B 1 238 ? -2.41 -7.195 5.07 1 93.25 238 GLN B N 1
ATOM 5295 C CA . GLN B 1 238 ? -2.783 -7.098 6.48 1 93.25 238 GLN B CA 1
ATOM 5296 C C . GLN B 1 238 ? -2.305 -5.781 7.086 1 93.25 238 GLN B C 1
ATOM 5298 O O . GLN B 1 238 ? -1.321 -5.199 6.625 1 93.25 238 GLN B O 1
ATOM 5303 N N . PRO B 1 239 ? -3.033 -5.195 8.094 1 92.12 239 PRO B N 1
ATOM 5304 C CA . PRO B 1 239 ? -4.176 -5.809 8.773 1 92.12 239 PRO B CA 1
ATOM 5305 C C . PRO B 1 239 ? -5.492 -5.582 8.039 1 92.12 239 PRO B C 1
ATOM 5307 O O . PRO B 1 239 ? -5.645 -4.582 7.332 1 92.12 239 PRO B O 1
ATOM 5310 N N . VAL B 1 240 ? -6.395 -6.562 8.164 1 94.19 240 VAL B N 1
ATOM 5311 C CA . VAL B 1 240 ? -7.754 -6.488 7.637 1 94.19 240 VAL B CA 1
ATOM 5312 C C . VAL B 1 240 ? -8.758 -6.734 8.758 1 94.19 240 VAL B C 1
ATOM 5314 O O . VAL B 1 240 ? -8.602 -7.664 9.555 1 94.19 240 VAL B O 1
ATOM 5317 N N . SER B 1 241 ? -9.711 -5.855 8.82 1 92.44 241 SER B N 1
ATOM 5318 C CA . SER B 1 241 ? -10.758 -5.996 9.82 1 92.44 241 SER B CA 1
ATOM 5319 C C . SER B 1 241 ? -11.852 -6.953 9.352 1 92.44 241 SER B C 1
ATOM 5321 O O . SER B 1 241 ? -12.164 -7.004 8.164 1 92.44 241 SER B O 1
ATOM 5323 N N . GLU B 1 242 ? -12.461 -7.605 10.312 1 90.88 242 GLU B N 1
ATOM 5324 C CA . GLU B 1 242 ? -13.586 -8.492 10 1 90.88 242 GLU B CA 1
ATOM 5325 C C . GLU B 1 242 ? -14.766 -7.699 9.445 1 90.88 242 GLU B C 1
ATOM 5327 O O . GLU B 1 242 ? -15.633 -8.266 8.766 1 90.88 242 GLU B O 1
ATOM 5332 N N . ALA B 1 243 ? -14.773 -6.41 9.742 1 90.88 243 ALA B N 1
ATOM 5333 C CA . ALA B 1 243 ? -15.875 -5.555 9.305 1 90.88 243 ALA B CA 1
ATOM 5334 C C . ALA B 1 243 ? -15.625 -5.023 7.895 1 90.88 243 ALA B C 1
ATOM 5336 O O . ALA B 1 243 ? -16.516 -4.418 7.289 1 90.88 243 ALA B O 1
ATOM 5337 N N . ASP B 1 244 ? -14.477 -5.27 7.344 1 93.75 244 ASP B N 1
ATOM 5338 C CA . ASP B 1 244 ? -14.133 -4.723 6.035 1 93.75 244 ASP B CA 1
ATOM 5339 C C . ASP B 1 244 ? -14.984 -5.344 4.934 1 93.75 244 ASP B C 1
ATOM 5341 O O . ASP B 1 244 ? -15.203 -6.559 4.926 1 93.75 244 ASP B O 1
ATOM 5345 N N . ARG B 1 245 ? -15.508 -4.504 4.121 1 94.19 245 ARG B N 1
ATOM 5346 C CA . ARG B 1 245 ? -16.188 -4.957 2.912 1 94.19 245 ARG B CA 1
ATOM 5347 C C . ARG B 1 245 ? -15.188 -5.191 1.782 1 94.19 245 ARG B C 1
ATOM 5349 O O . ARG B 1 245 ? -14.422 -4.293 1.431 1 94.19 245 ARG B O 1
ATOM 5356 N N . ILE B 1 246 ? -15.219 -6.422 1.205 1 96.5 246 ILE B N 1
ATOM 5357 C CA . ILE B 1 246 ? -14.195 -6.816 0.24 1 96.5 246 ILE B CA 1
ATOM 5358 C C . ILE B 1 246 ? -14.852 -7.121 -1.107 1 96.5 246 ILE B C 1
ATOM 5360 O O . ILE B 1 246 ? -15.82 -7.875 -1.177 1 96.5 246 ILE B O 1
ATOM 5364 N N . LEU B 1 247 ? -14.344 -6.445 -2.182 1 95 247 LEU B N 1
ATOM 5365 C CA . LEU B 1 247 ? -14.758 -6.695 -3.557 1 95 247 LEU B CA 1
ATOM 5366 C C . LEU B 1 247 ? -13.641 -7.371 -4.348 1 95 247 LEU B C 1
ATOM 5368 O O . LEU B 1 247 ? -12.5 -6.918 -4.316 1 95 247 LEU B O 1
ATOM 5372 N N . ILE B 1 248 ? -13.953 -8.453 -5.004 1 95.44 248 ILE B N 1
ATOM 5373 C CA . ILE B 1 248 ? -13.016 -9.117 -5.906 1 95.44 248 ILE B CA 1
ATOM 5374 C C . ILE B 1 248 ? -13.461 -8.914 -7.352 1 95.44 248 ILE B C 1
ATOM 5376 O O . ILE B 1 248 ? -14.57 -9.305 -7.727 1 95.44 248 ILE B O 1
ATOM 5380 N N . LEU B 1 249 ? -12.617 -8.195 -8.078 1 93.06 249 LEU B N 1
ATOM 5381 C CA . LEU B 1 249 ? -12.82 -8.18 -9.523 1 93.06 249 LEU B CA 1
ATOM 5382 C C . LEU B 1 249 ? -12.414 -9.516 -10.148 1 93.06 249 LEU B C 1
ATOM 5384 O O . LEU B 1 249 ? -11.234 -9.883 -10.117 1 93.06 249 LEU B O 1
ATOM 5388 N N . CYS B 1 250 ? -13.375 -10.172 -10.703 1 91.38 250 CYS B N 1
ATOM 5389 C CA . CYS B 1 250 ? -13.203 -11.594 -10.992 1 91.38 250 CYS B CA 1
ATOM 5390 C C . CYS B 1 250 ? -13.477 -11.891 -12.461 1 91.38 250 CYS B C 1
ATOM 5392 O O . CYS B 1 250 ? -14.484 -11.445 -13.008 1 91.38 250 CYS B O 1
ATOM 5394 N N . ASN B 1 251 ? -12.547 -12.641 -13.023 1 83.62 251 ASN B N 1
ATOM 5395 C CA . ASN B 1 251 ? -12.797 -13.102 -14.383 1 83.62 251 ASN B CA 1
ATOM 5396 C C . ASN B 1 251 ? -12.438 -14.578 -14.547 1 83.62 251 ASN B C 1
ATOM 5398 O O . ASN B 1 251 ? -12.188 -15.039 -15.664 1 83.62 251 ASN B O 1
ATOM 5402 N N . GLY B 1 252 ? -12.414 -15.352 -13.406 1 88.38 252 GLY B N 1
ATOM 5403 C CA . GLY B 1 252 ? -12.109 -16.766 -13.555 1 88.38 252 GLY B CA 1
ATOM 5404 C C . GLY B 1 252 ? -11.547 -17.391 -12.297 1 88.38 252 GLY B C 1
ATOM 5405 O O . GLY B 1 252 ? -11.961 -17.047 -11.188 1 88.38 252 GLY B O 1
ATOM 5406 N N . ILE B 1 253 ? -10.68 -18.344 -12.508 1 92.12 253 ILE B N 1
ATOM 5407 C CA . ILE B 1 253 ? -10.25 -19.266 -11.461 1 92.12 253 ILE B CA 1
ATOM 5408 C C . ILE B 1 253 ? -9.555 -18.5 -10.344 1 92.12 253 ILE B C 1
ATOM 5410 O O . ILE B 1 253 ? -9.75 -18.781 -9.164 1 92.12 253 ILE B O 1
ATOM 5414 N N . ALA B 1 254 ? 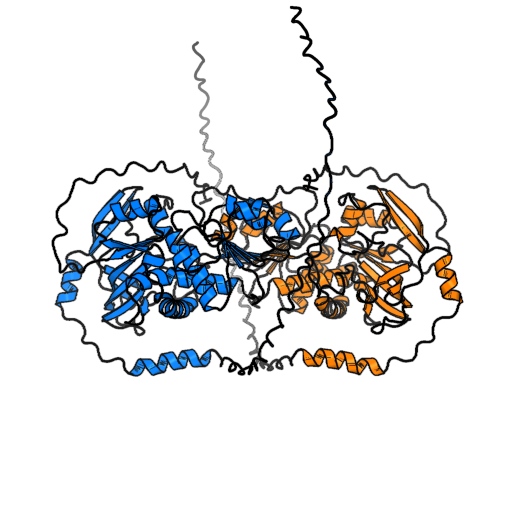-8.758 -17.5 -10.711 1 93.12 254 ALA B N 1
ATOM 5415 C CA . ALA B 1 254 ? -8.055 -16.75 -9.68 1 93.12 254 ALA B CA 1
ATOM 5416 C C . ALA B 1 254 ? -9.031 -16.062 -8.734 1 93.12 254 ALA B C 1
ATOM 5418 O O . ALA B 1 254 ? -8.859 -16.109 -7.512 1 93.12 254 ALA B O 1
ATOM 5419 N N . GLY B 1 255 ? -10.031 -15.469 -9.305 1 93.75 255 GLY B N 1
ATOM 5420 C CA . GLY B 1 255 ? -11.047 -14.812 -8.492 1 93.75 255 GLY B CA 1
ATOM 5421 C C . GLY B 1 255 ? -11.82 -15.781 -7.621 1 93.75 255 GLY B C 1
ATOM 5422 O O . GLY B 1 255 ? -12.125 -15.477 -6.465 1 93.75 255 GLY B O 1
ATOM 5423 N N . PHE B 1 256 ? -12.156 -16.953 -8.164 1 94.31 256 PHE B N 1
ATOM 5424 C CA . PHE B 1 256 ? -12.867 -17.969 -7.395 1 94.31 256 PHE B CA 1
ATOM 5425 C C . PHE B 1 256 ? -12.031 -18.453 -6.219 1 94.31 256 PHE B C 1
ATOM 5427 O O . PHE B 1 256 ? -12.531 -18.547 -5.098 1 94.31 256 PHE B O 1
ATOM 5434 N N . LEU B 1 257 ? -10.773 -18.672 -6.48 1 96.19 257 LEU B N 1
ATOM 5435 C CA . LEU B 1 257 ? -9.898 -19.172 -5.418 1 96.19 257 LEU B CA 1
ATOM 5436 C C . LEU B 1 257 ? -9.711 -18.109 -4.336 1 96.19 257 LEU B C 1
ATOM 5438 O O . LEU B 1 257 ? -9.664 -18.438 -3.146 1 96.19 257 LEU B O 1
ATOM 5442 N N . TRP B 1 258 ? -9.602 -16.844 -4.746 1 96.75 258 TRP B N 1
ATOM 5443 C CA . TRP B 1 258 ? -9.57 -15.758 -3.783 1 96.75 258 TRP B CA 1
ATOM 5444 C C . TRP B 1 258 ? -10.805 -15.766 -2.896 1 96.75 258 TRP B C 1
ATOM 5446 O O . TRP B 1 258 ? -10.703 -15.711 -1.67 1 96.75 258 TRP B O 1
ATOM 5456 N N . GLY B 1 259 ? -11.961 -15.812 -3.553 1 95.81 259 GLY B N 1
ATOM 5457 C CA . GLY B 1 259 ? -13.211 -15.836 -2.807 1 95.81 259 GLY B CA 1
ATOM 5458 C C . GLY B 1 259 ? -13.297 -16.984 -1.825 1 95.81 259 GLY B C 1
ATOM 5459 O O . GLY B 1 259 ? -13.672 -16.797 -0.666 1 95.81 259 GLY B O 1
ATOM 5460 N N . LEU B 1 260 ? -12.969 -18.109 -2.252 1 96.44 260 LEU B N 1
ATOM 5461 C CA . LEU B 1 260 ? -13.055 -19.297 -1.416 1 96.44 260 LEU B CA 1
ATOM 5462 C C . LEU B 1 260 ? -12.047 -19.234 -0.272 1 96.44 260 LEU B C 1
ATOM 5464 O O . LEU B 1 260 ? -12.352 -19.641 0.854 1 96.44 260 LEU B O 1
ATOM 5468 N N . TYR B 1 261 ? -10.805 -18.766 -0.566 1 97.62 261 TYR B N 1
ATOM 5469 C CA . TYR B 1 261 ? -9.797 -18.625 0.475 1 97.62 261 TYR B CA 1
ATOM 5470 C C . TYR B 1 261 ? -10.266 -17.656 1.558 1 97.62 261 TYR B C 1
ATOM 5472 O O . TYR B 1 261 ? -10.102 -17.922 2.75 1 97.62 261 TYR B O 1
ATOM 5480 N N . LEU B 1 262 ? -10.852 -16.578 1.146 1 97.5 262 LEU B N 1
ATOM 5481 C CA . LEU B 1 262 ? -11.32 -15.602 2.125 1 97.5 262 LEU B CA 1
ATOM 5482 C C . LEU B 1 262 ? -12.5 -16.156 2.916 1 97.5 262 LEU B C 1
ATOM 5484 O O . LEU B 1 262 ? -12.656 -15.844 4.102 1 97.5 262 LEU B O 1
ATOM 5488 N N . ARG B 1 263 ? -13.312 -16.969 2.26 1 95.5 263 ARG B N 1
ATOM 5489 C CA . ARG B 1 263 ? -14.375 -17.656 2.979 1 95.5 263 ARG B CA 1
ATOM 5490 C C . ARG B 1 263 ? -13.805 -18.578 4.059 1 95.5 263 ARG B C 1
ATOM 5492 O O . ARG B 1 263 ? -14.336 -18.641 5.168 1 95.5 263 ARG B O 1
ATOM 5499 N N . LEU B 1 264 ? -12.727 -19.266 3.736 1 95.5 264 LEU B N 1
ATOM 5500 C CA . LEU B 1 264 ? -12.047 -20.109 4.719 1 95.5 264 LEU B CA 1
ATOM 5501 C C . LEU B 1 264 ? -11.57 -19.266 5.906 1 95.5 264 LEU B C 1
ATOM 5503 O O . LEU B 1 264 ? -11.508 -19.766 7.031 1 95.5 264 LEU B O 1
ATOM 5507 N N . LYS B 1 265 ? -11.211 -18.031 5.652 1 95.5 265 LYS B N 1
ATOM 5508 C CA . LYS B 1 265 ? -10.75 -17.109 6.699 1 95.5 265 LYS B CA 1
ATOM 5509 C C . LYS B 1 265 ? -11.922 -16.406 7.363 1 95.5 265 LYS B C 1
ATOM 5511 O O . LYS B 1 265 ? -11.727 -15.492 8.172 1 95.5 265 LYS B O 1
ATOM 5516 N N . ASN B 1 266 ? -13.18 -16.703 6.957 1 94.75 266 ASN B N 1
ATOM 5517 C CA . ASN B 1 266 ? -14.438 -16.219 7.531 1 94.75 266 ASN B CA 1
ATOM 5518 C C . ASN B 1 266 ? -14.727 -14.781 7.121 1 94.75 266 ASN B C 1
ATOM 5520 O O . ASN B 1 266 ? -15.234 -13.992 7.922 1 94.75 266 ASN B O 1
ATOM 5524 N N . PHE B 1 267 ? -14.289 -14.438 5.934 1 95.81 267 PHE B N 1
ATOM 5525 C CA . PHE B 1 267 ? -14.664 -13.148 5.355 1 95.81 267 PHE B CA 1
ATOM 5526 C C . PHE B 1 267 ? -15.75 -13.328 4.301 1 95.81 267 PHE B C 1
ATOM 5528 O O . PHE B 1 267 ? -15.727 -14.289 3.533 1 95.81 267 PHE B O 1
ATOM 5535 N N . ASP B 1 268 ? -16.656 -12.391 4.309 1 90.56 268 ASP B N 1
ATOM 5536 C CA . ASP B 1 268 ? -17.609 -12.312 3.207 1 90.56 268 ASP B CA 1
ATOM 5537 C C . ASP B 1 268 ? -17.062 -11.445 2.074 1 90.56 268 ASP B C 1
ATOM 5539 O O . ASP B 1 268 ? -16.484 -10.391 2.32 1 90.56 268 ASP B O 1
ATOM 5543 N N . VAL B 1 269 ? -17.25 -11.977 0.86 1 93.19 269 VAL B N 1
ATOM 5544 C CA . VAL B 1 269 ? -16.703 -11.234 -0.274 1 93.19 269 VAL B CA 1
ATOM 5545 C C . VAL B 1 269 ? -17.766 -11.125 -1.366 1 93.19 269 VAL B C 1
ATOM 5547 O O . VAL B 1 269 ? -18.672 -11.961 -1.451 1 93.19 269 VAL B O 1
ATOM 5550 N N . GLU B 1 270 ? -17.703 -10.062 -2.08 1 91.25 270 GLU B N 1
ATOM 5551 C CA . GLU B 1 270 ? -18.5 -9.859 -3.291 1 91.25 270 GLU B CA 1
ATOM 5552 C C . GLU B 1 270 ? -17.625 -9.977 -4.543 1 91.25 270 GLU B C 1
ATOM 5554 O O . GLU B 1 270 ? -16.484 -9.516 -4.555 1 91.25 270 GLU B O 1
ATOM 5559 N N . LEU B 1 271 ? -18.172 -10.609 -5.523 1 91.38 271 LEU B N 1
ATOM 5560 C CA . LEU B 1 271 ? -17.484 -10.719 -6.805 1 91.38 271 LEU B CA 1
ATOM 5561 C C . LEU B 1 271 ? -18.109 -9.789 -7.84 1 91.38 271 LEU B C 1
ATOM 5563 O O . LEU B 1 271 ? -19.328 -9.656 -7.906 1 91.38 271 LEU B O 1
ATOM 5567 N N . CYS B 1 272 ? -17.203 -9.008 -8.531 1 87 272 CYS B N 1
ATOM 5568 C CA . CYS B 1 272 ? -17.641 -8.156 -9.633 1 87 272 CYS B CA 1
ATOM 5569 C C . CYS B 1 272 ? -17.156 -8.695 -10.969 1 87 272 CYS B C 1
ATOM 5571 O O . CYS B 1 272 ? -15.961 -8.984 -11.125 1 87 272 CYS B O 1
ATOM 5573 N N . GLN B 1 273 ? -17.984 -8.391 -12.219 1 66.56 273 GLN B N 1
ATOM 5574 C CA . GLN B 1 273 ? -17.75 -8.547 -13.648 1 66.56 273 GLN B CA 1
ATOM 5575 C C . GLN B 1 273 ? -17.188 -9.93 -13.961 1 66.56 273 GLN B C 1
ATOM 5577 O O . GLN B 1 273 ? -16.031 -10.055 -14.391 1 66.56 273 GLN B O 1
ATOM 5582 N N . CYS B 1 274 ? -17.953 -10.922 -13.492 1 59.03 274 CYS B N 1
ATOM 5583 C CA . CYS B 1 274 ? -17.531 -12.258 -13.883 1 59.03 274 CYS B CA 1
ATOM 5584 C C . CYS B 1 274 ? -18.016 -12.602 -15.281 1 59.03 274 CYS B C 1
ATOM 5586 O O . CYS B 1 274 ? -19.078 -12.141 -15.703 1 59.03 274 CYS B O 1
ATOM 5588 N N . GLN B 1 275 ? -17.062 -12.617 -16.281 1 60.38 275 GLN B N 1
ATOM 5589 C CA . GLN B 1 275 ? -17.5 -13.109 -17.578 1 60.38 275 GLN B CA 1
ATOM 5590 C C . GLN B 1 275 ? -18.734 -14.008 -17.438 1 60.38 275 GLN B C 1
ATOM 5592 O O . GLN B 1 275 ? -18.812 -14.82 -16.516 1 60.38 275 GLN B O 1
ATOM 5597 N N . THR B 1 276 ? -19.766 -13.656 -18.203 1 58.66 276 THR B N 1
ATOM 5598 C CA . THR B 1 276 ? -21.031 -14.367 -18.219 1 58.66 276 THR B CA 1
ATOM 5599 C C . THR B 1 276 ? -20.812 -15.867 -18.375 1 58.66 276 THR B C 1
ATOM 5601 O O . THR B 1 276 ? -21.609 -16.672 -17.906 1 58.66 276 THR B O 1
ATOM 5604 N N . SER B 1 277 ? -19.734 -16.125 -18.906 1 64.62 277 SER B N 1
ATOM 5605 C CA . SER B 1 277 ? -19.484 -17.531 -19.234 1 64.62 277 SER B CA 1
ATOM 5606 C C . SER B 1 277 ? -19.25 -18.359 -17.969 1 64.62 277 SER B C 1
ATOM 5608 O O . SER B 1 277 ? -19.328 -19.594 -18 1 64.62 277 SER B O 1
ATOM 5610 N N . TYR B 1 278 ? -19.141 -17.672 -16.828 1 73.25 278 TYR B N 1
ATOM 5611 C CA . TYR B 1 278 ? -18.828 -18.453 -15.641 1 73.25 278 TYR B CA 1
ATOM 5612 C C . TYR B 1 278 ? -19.984 -18.438 -14.664 1 73.25 278 TYR B C 1
ATOM 5614 O O . TYR B 1 278 ? -19.812 -18.719 -13.477 1 73.25 278 TYR B O 1
ATOM 5622 N N . SER B 1 279 ? -21.094 -18.109 -15.227 1 65.19 279 SER B N 1
ATOM 5623 C CA . SER B 1 279 ? -22.281 -17.984 -14.406 1 65.19 279 SER B CA 1
ATOM 5624 C C . SER B 1 279 ? -22.562 -19.25 -13.609 1 65.19 279 SER B C 1
ATOM 5626 O O . SER B 1 279 ? -23 -19.203 -12.461 1 65.19 279 SER B O 1
ATOM 5628 N N . LEU B 1 280 ? -22.312 -20.344 -14.242 1 66.56 280 LEU B N 1
ATOM 5629 C CA . LEU B 1 280 ? -22.547 -21.625 -13.562 1 66.56 280 LEU B CA 1
ATOM 5630 C C . LEU B 1 280 ? -21.656 -21.75 -12.336 1 66.56 280 LEU B C 1
ATOM 5632 O O . LEU B 1 280 ? -22.109 -22.141 -11.258 1 66.56 280 LEU B O 1
ATOM 5636 N N . SER B 1 281 ? -20.406 -21.453 -12.477 1 74.56 281 SER B N 1
ATOM 5637 C CA . SER B 1 281 ? -19.453 -21.516 -11.367 1 74.56 281 SER B CA 1
ATOM 5638 C C . SER B 1 281 ? -19.859 -20.594 -10.234 1 74.56 281 SER B C 1
ATOM 5640 O O . SER B 1 281 ? -19.844 -20.984 -9.062 1 74.56 281 SER B O 1
ATOM 5642 N N . ILE B 1 282 ? -20.266 -19.484 -10.594 1 72.69 282 ILE B N 1
ATOM 5643 C CA . ILE B 1 282 ? -20.656 -18.469 -9.625 1 72.69 282 ILE B CA 1
ATOM 5644 C C . ILE B 1 282 ? -21.828 -18.984 -8.789 1 72.69 282 ILE B C 1
ATOM 5646 O O . ILE B 1 282 ? -21.828 -18.844 -7.562 1 72.69 282 ILE B O 1
ATOM 5650 N N . HIS B 1 283 ? -22.766 -19.562 -9.422 1 76 283 HIS B N 1
ATOM 5651 C CA . HIS B 1 283 ? -23.953 -20.078 -8.758 1 76 283 HIS B CA 1
ATOM 5652 C C . HIS B 1 283 ? -23.609 -21.281 -7.879 1 76 283 HIS B C 1
ATOM 5654 O O . HIS B 1 283 ? -24.078 -21.359 -6.738 1 76 283 HIS B O 1
ATOM 5660 N N . GLN B 1 284 ? -22.812 -22.078 -8.367 1 83.12 284 GLN B N 1
ATOM 5661 C CA . GLN B 1 284 ? -22.5 -23.312 -7.652 1 83.12 284 GLN B CA 1
ATOM 5662 C C . GLN B 1 284 ? -21.656 -23.031 -6.414 1 83.12 284 GLN B C 1
ATOM 5664 O O . GLN B 1 284 ? -21.75 -23.734 -5.41 1 83.12 284 GLN B O 1
ATOM 5669 N N . LEU B 1 285 ? -20.938 -22 -6.441 1 90.25 285 LEU B N 1
ATOM 5670 C CA . LEU B 1 285 ? -20.047 -21.672 -5.332 1 90.25 285 LEU B CA 1
ATOM 5671 C C . LEU B 1 285 ? -20.719 -20.719 -4.355 1 90.25 285 LEU B C 1
ATOM 5673 O O . LEU B 1 285 ? -20.156 -20.391 -3.307 1 90.25 285 LEU B O 1
ATOM 5677 N N . ASP B 1 286 ? -21.875 -20.219 -4.695 1 88.69 286 ASP B N 1
ATOM 5678 C CA . ASP B 1 286 ? -22.703 -19.406 -3.814 1 88.69 286 ASP B CA 1
ATOM 5679 C C . ASP B 1 286 ? -22.016 -18.094 -3.461 1 88.69 286 ASP B C 1
ATOM 5681 O O . ASP B 1 286 ? -21.938 -17.719 -2.287 1 88.69 286 ASP B O 1
ATOM 5685 N N . PHE B 1 287 ? -21.469 -17.469 -4.434 1 88.44 287 PHE B N 1
ATOM 5686 C CA . PHE B 1 287 ? -20.875 -16.156 -4.223 1 88.44 287 PHE B CA 1
ATOM 5687 C C . PHE B 1 287 ? -21.922 -15.062 -4.379 1 88.44 287 PHE B C 1
ATOM 5689 O O . PHE B 1 287 ? -22.859 -15.195 -5.176 1 88.44 287 PHE B O 1
ATOM 5696 N N . THR B 1 288 ? -21.797 -13.984 -3.578 1 88 288 THR B N 1
ATOM 5697 C CA . THR B 1 288 ? -22.531 -12.75 -3.857 1 88 288 THR B CA 1
ATOM 5698 C C . THR B 1 288 ? -21.906 -12.023 -5.047 1 88 288 THR B C 1
ATOM 5700 O O . THR B 1 288 ? -20.719 -11.734 -5.051 1 88 288 THR B O 1
ATOM 5703 N N . VAL B 1 289 ? -22.781 -11.797 -6.082 1 86.5 289 VAL B N 1
ATOM 5704 C CA . VAL B 1 289 ? -22.281 -11.164 -7.301 1 86.5 289 VAL B CA 1
ATOM 5705 C C . VAL B 1 289 ? -22.859 -9.766 -7.441 1 86.5 289 VAL B C 1
ATOM 5707 O O . VAL B 1 289 ? -24.062 -9.562 -7.234 1 86.5 289 VAL B O 1
ATOM 5710 N N . VAL B 1 290 ? -21.891 -8.891 -7.707 1 84.12 290 VAL B N 1
ATOM 5711 C CA . VAL B 1 290 ? -22.312 -7.527 -8.016 1 84.12 290 VAL B CA 1
ATOM 5712 C C . VAL B 1 290 ? -21.984 -7.199 -9.469 1 84.12 290 VAL B C 1
ATOM 5714 O O . VAL B 1 290 ? -20.891 -7.523 -9.953 1 84.12 290 VAL B O 1
ATOM 5717 N N . HIS B 1 291 ? -22.984 -6.672 -10.141 1 79.25 291 HIS B N 1
ATOM 5718 C CA . HIS B 1 291 ? -22.797 -6.352 -11.555 1 79.25 291 HIS B CA 1
ATOM 5719 C C . HIS B 1 291 ? -22.203 -4.957 -11.727 1 79.25 291 HIS B C 1
ATOM 5721 O O . HIS B 1 291 ? -22.562 -4.031 -10.992 1 79.25 291 HIS B O 1
ATOM 5727 N N . ARG B 1 292 ? -21.344 -4.938 -12.719 1 76.19 292 ARG B N 1
ATOM 5728 C CA . ARG B 1 292 ? -20.656 -3.686 -13.023 1 76.19 292 ARG B CA 1
ATOM 5729 C C . ARG B 1 292 ? -21.656 -2.553 -13.234 1 76.19 292 ARG B C 1
ATOM 5731 O O . ARG B 1 292 ? -21.453 -1.434 -12.766 1 76.19 292 ARG B O 1
ATOM 5738 N N . GLU B 1 293 ? -22.672 -2.838 -14.016 1 73.5 293 GLU B N 1
ATOM 5739 C CA . GLU B 1 293 ? -23.688 -1.833 -14.344 1 73.5 293 GLU B CA 1
ATOM 5740 C C . GLU B 1 293 ? -24.328 -1.26 -13.078 1 73.5 293 GLU B C 1
ATOM 5742 O O . GLU B 1 293 ? -24.609 -0.063 -13.016 1 73.5 293 GLU B O 1
ATOM 5747 N N . SER B 1 294 ? -24.516 -2.148 -12.172 1 71.69 294 SER B N 1
ATOM 5748 C CA . SER B 1 294 ? -25.109 -1.707 -10.914 1 71.69 294 SER B CA 1
ATOM 5749 C C . SER B 1 294 ? -24.156 -0.794 -10.141 1 71.69 294 SER B C 1
ATOM 5751 O O . SER B 1 294 ? -24.594 0.152 -9.484 1 71.69 294 SER B O 1
ATOM 5753 N N . LEU B 1 295 ? -22.906 -1.022 -10.336 1 72.19 295 LEU B N 1
ATOM 5754 C CA . LEU B 1 295 ? -21.906 -0.246 -9.617 1 72.19 295 LEU B CA 1
ATOM 5755 C C . LEU B 1 295 ? -21.688 1.108 -10.281 1 72.19 295 LEU B C 1
ATOM 5757 O O . LEU B 1 295 ? -21.453 2.109 -9.602 1 72.19 295 LEU B O 1
ATOM 5761 N N . GLU B 1 296 ? -21.844 1.178 -11.609 1 70.62 296 GLU B N 1
ATOM 5762 C CA . GLU B 1 296 ? -21.625 2.414 -12.352 1 70.62 296 GLU B CA 1
ATOM 5763 C C . GLU B 1 296 ? -22.797 3.377 -12.18 1 70.62 296 GLU B C 1
ATOM 5765 O O . GLU B 1 296 ? -22.609 4.594 -12.141 1 70.62 296 GLU B O 1
ATOM 5770 N N . THR B 1 297 ? -24.125 2.924 -12.289 1 63.75 297 THR B N 1
ATOM 5771 C CA . THR B 1 297 ? -25.312 3.773 -12.273 1 63.75 297 THR B CA 1
ATOM 5772 C C . THR B 1 297 ? -25.656 4.184 -10.844 1 63.75 297 THR B C 1
ATOM 5774 O O . THR B 1 297 ? -26.438 5.113 -10.633 1 63.75 297 THR B O 1
ATOM 5777 N N . GLY B 1 298 ? -25 3.855 -10.016 1 58.59 298 GLY B N 1
ATOM 5778 C CA . GLY B 1 298 ? -25.375 4.098 -8.633 1 58.59 298 GLY B CA 1
ATOM 5779 C C . GLY B 1 298 ? -26.734 3.541 -8.273 1 58.59 298 GLY B C 1
ATOM 5780 O O . GLY B 1 298 ? -27.266 3.826 -7.203 1 58.59 298 GLY B O 1
ATOM 5781 N N . ALA B 1 299 ? -27.656 3.389 -9.266 1 48.97 299 ALA B N 1
ATOM 5782 C CA . ALA B 1 299 ? -29.078 3.055 -9.242 1 48.97 299 ALA B CA 1
ATOM 5783 C C . ALA B 1 299 ? -29.344 1.787 -8.43 1 48.97 299 ALA B C 1
ATOM 5785 O O . ALA B 1 299 ? -30.469 1.527 -8.008 1 48.97 299 ALA B O 1
ATOM 5786 N N . GLY B 1 300 ? -28.875 1.477 -7.441 1 44.31 300 GLY B N 1
ATOM 5787 C CA . GLY B 1 300 ? -29.172 0.459 -6.449 1 44.31 300 GLY B CA 1
ATOM 5788 C C . GLY B 1 300 ? -28.219 0.48 -5.27 1 44.31 300 GLY B C 1
ATOM 5789 O O . GLY B 1 300 ? -28.547 0.002 -4.184 1 44.31 300 GLY B O 1
ATOM 5790 N N . ILE B 1 301 ? -26.984 0.218 -5.461 1 44.66 301 ILE B N 1
ATOM 5791 C CA . ILE B 1 301 ? -26.109 -0.055 -4.332 1 44.66 301 ILE B CA 1
ATOM 5792 C C . ILE B 1 301 ? -25.734 1.255 -3.643 1 44.66 301 ILE B C 1
ATOM 5794 O O . ILE B 1 301 ? -25.453 2.256 -4.309 1 44.66 301 ILE B O 1
ATOM 5798 N N . ALA B 1 302 ? -26.219 1.331 -2.436 1 44.94 302 ALA B N 1
ATOM 5799 C CA . ALA B 1 302 ? -25.578 2.227 -1.476 1 44.94 302 ALA B CA 1
ATOM 5800 C C . ALA B 1 302 ? -24.219 2.699 -1.991 1 44.94 302 ALA B C 1
ATOM 5802 O O . ALA B 1 302 ? -23.609 2.053 -2.848 1 44.94 302 ALA B O 1
ATOM 5803 N N . LEU B 1 303 ? -23.672 3.846 -1.443 1 49.91 303 LEU B N 1
ATOM 5804 C CA . LEU B 1 303 ? -22.328 4.414 -1.452 1 49.91 303 LEU B CA 1
ATOM 5805 C C . LEU B 1 303 ? -21.281 3.316 -1.586 1 49.91 303 LEU B C 1
ATOM 5807 O O . LEU B 1 303 ? -21.094 2.512 -0.67 1 49.91 303 LEU B O 1
ATOM 5811 N N . LEU B 1 304 ? -21.266 2.543 -2.668 1 56.31 304 LEU B N 1
ATOM 5812 C CA . LEU B 1 304 ? -20.344 1.429 -2.859 1 56.31 304 LEU B CA 1
ATOM 5813 C C . LEU B 1 304 ? -18.953 1.787 -2.359 1 56.31 304 LEU B C 1
ATOM 5815 O O . LEU B 1 304 ? -18.156 2.379 -3.094 1 56.31 304 LEU B O 1
ATOM 5819 N N . ASP B 1 305 ? -18.688 1.751 -1.111 1 79.88 305 ASP B N 1
ATOM 5820 C CA . ASP B 1 305 ? -17.547 2.068 -0.25 1 79.88 305 ASP B CA 1
ATOM 5821 C C . ASP B 1 305 ? -16.875 0.796 0.249 1 79.88 305 ASP B C 1
ATOM 5823 O O . ASP B 1 305 ? -17.219 0.28 1.314 1 79.88 305 ASP B O 1
ATOM 5827 N N . TYR B 1 306 ? -16.109 0.183 -0.676 1 92.62 306 TYR B N 1
ATOM 5828 C CA . TYR B 1 306 ? -15.344 -0.994 -0.283 1 92.62 306 TYR B CA 1
ATOM 5829 C C . TYR B 1 306 ? -14.078 -0.595 0.455 1 92.62 306 TYR B C 1
ATOM 5831 O O . TYR B 1 306 ? -13.414 0.38 0.086 1 92.62 306 TYR B O 1
ATOM 5839 N N . ASP B 1 307 ? -13.852 -1.365 1.49 1 95.19 307 ASP B N 1
ATOM 5840 C CA . ASP B 1 307 ? -12.617 -1.154 2.23 1 95.19 307 ASP B CA 1
ATOM 5841 C C . ASP B 1 307 ? -11.422 -1.738 1.48 1 95.19 307 ASP B C 1
ATOM 5843 O O . ASP B 1 307 ? -10.312 -1.202 1.552 1 95.19 307 ASP B O 1
ATOM 5847 N N . ILE B 1 308 ? -11.703 -2.854 0.802 1 97.62 308 ILE B N 1
ATOM 5848 C CA . ILE B 1 308 ? -10.648 -3.562 0.085 1 97.62 308 ILE B CA 1
ATOM 5849 C C . ILE B 1 308 ? -11.164 -4.008 -1.282 1 97.62 308 ILE B C 1
ATOM 5851 O O . ILE B 1 308 ? -12.266 -4.551 -1.39 1 97.62 308 ILE B O 1
ATOM 5855 N N . ILE B 1 309 ? -10.406 -3.721 -2.311 1 96.19 309 ILE B N 1
ATOM 5856 C CA . ILE B 1 309 ? -10.68 -4.227 -3.65 1 96.19 309 ILE B CA 1
ATOM 5857 C C . ILE B 1 309 ? -9.484 -5.035 -4.152 1 96.19 309 ILE B C 1
ATOM 5859 O O . ILE B 1 309 ? -8.344 -4.57 -4.098 1 96.19 309 ILE B O 1
ATOM 5863 N N . VAL B 1 310 ? -9.742 -6.262 -4.59 1 97.44 310 VAL B N 1
ATOM 5864 C CA . VAL B 1 310 ? -8.727 -7.141 -5.164 1 97.44 310 VAL B CA 1
ATOM 5865 C C . VAL B 1 310 ? -8.984 -7.324 -6.656 1 97.44 310 VAL B C 1
ATOM 5867 O O . VAL B 1 310 ? -10.039 -7.832 -7.051 1 97.44 310 VAL B O 1
ATOM 5870 N N . ASP B 1 311 ? -8.031 -6.926 -7.426 1 95.12 311 ASP B N 1
ATOM 5871 C CA . ASP B 1 311 ? -8.148 -7.195 -8.859 1 95.12 311 ASP B CA 1
ATOM 5872 C C . ASP B 1 311 ? -7.461 -8.508 -9.227 1 95.12 311 ASP B C 1
ATOM 5874 O O . ASP B 1 311 ? -6.266 -8.672 -8.984 1 95.12 311 ASP B O 1
ATOM 5878 N N . THR B 1 312 ? -8.18 -9.398 -9.797 1 93.81 312 THR B N 1
ATOM 5879 C CA . THR B 1 312 ? -7.605 -10.641 -10.289 1 93.81 312 THR B CA 1
ATOM 5880 C C . THR B 1 312 ? -7.719 -10.727 -11.812 1 93.81 312 THR B C 1
ATOM 5882 O O . THR B 1 312 ? -7.5 -11.789 -12.398 1 93.81 312 THR B O 1
ATOM 5885 N N . THR B 1 313 ? -8.078 -9.672 -12.477 1 88.69 313 THR B N 1
ATOM 5886 C CA . THR B 1 313 ? -8.406 -9.711 -13.898 1 88.69 313 THR B CA 1
ATOM 5887 C C . THR B 1 313 ? -7.262 -9.156 -14.734 1 88.69 313 THR B C 1
ATOM 5889 O O . THR B 1 313 ? -7.07 -9.57 -15.883 1 88.69 313 THR B O 1
ATOM 5892 N N . GLY B 1 314 ? -6.613 -8.188 -14.188 1 87 314 GLY B N 1
ATOM 5893 C CA . GLY B 1 314 ? -5.629 -7.461 -14.977 1 87 314 GLY B CA 1
ATOM 5894 C C . GLY B 1 314 ? -6.254 -6.504 -15.969 1 87 314 GLY B C 1
ATOM 5895 O O . GLY B 1 314 ? -5.57 -6.004 -16.875 1 87 314 GLY B O 1
ATOM 5896 N N . ASN B 1 315 ? -7.527 -6.242 -15.867 1 85.31 315 ASN B N 1
ATOM 5897 C CA . ASN B 1 315 ? -8.242 -5.32 -16.75 1 85.31 315 ASN B CA 1
ATOM 5898 C C . ASN B 1 315 ? -8.156 -3.885 -16.234 1 85.31 315 ASN B C 1
ATOM 5900 O O . ASN B 1 315 ? -8.867 -3.508 -15.305 1 85.31 315 ASN B O 1
ATOM 5904 N N . TYR B 1 316 ? -7.449 -3.066 -16.969 1 83.38 316 TYR B N 1
ATOM 5905 C CA . TYR B 1 316 ? -7.145 -1.72 -16.5 1 83.38 316 TYR B CA 1
ATOM 5906 C C . TYR B 1 316 ? -8.406 -0.862 -16.453 1 83.38 316 TYR B C 1
ATOM 5908 O O . TYR B 1 316 ? -8.578 -0.046 -15.547 1 83.38 316 TYR B O 1
ATOM 5916 N N . GLU B 1 317 ? -9.203 -1.011 -17.438 1 83.19 317 GLU B N 1
ATOM 5917 C CA . GLU B 1 317 ? -10.445 -0.238 -17.453 1 83.19 317 GLU B CA 1
ATOM 5918 C C . GLU B 1 317 ? -11.312 -0.546 -16.234 1 83.19 317 GLU B C 1
ATOM 5920 O O . GLU B 1 317 ? -11.875 0.363 -15.625 1 83.19 317 GLU B O 1
ATOM 5925 N N . LEU B 1 318 ? -11.375 -1.801 -15.961 1 85.75 318 LEU B N 1
ATOM 5926 C CA . LEU B 1 318 ? -12.164 -2.201 -14.797 1 85.75 318 LEU B CA 1
ATOM 5927 C C . LEU B 1 318 ? -11.516 -1.707 -13.508 1 85.75 318 LEU B C 1
ATOM 5929 O O . LEU B 1 318 ? -12.219 -1.301 -12.578 1 85.75 318 LEU B O 1
ATOM 5933 N N . MET B 1 319 ? -10.234 -1.728 -13.438 1 89.19 319 MET B N 1
ATOM 5934 C CA . MET B 1 319 ? -9.516 -1.247 -12.258 1 89.19 319 MET B CA 1
ATOM 5935 C C . MET B 1 319 ? -9.766 0.242 -12.039 1 89.19 319 MET B C 1
ATOM 5937 O O . MET B 1 319 ? -9.945 0.687 -10.906 1 89.19 319 MET B O 1
ATOM 5941 N N . ASP B 1 320 ? -9.727 0.957 -13.117 1 85.62 320 ASP B N 1
ATOM 5942 C CA . ASP B 1 320 ? -9.992 2.391 -13.039 1 85.62 320 ASP B CA 1
ATOM 5943 C C . ASP B 1 320 ? -11.375 2.664 -12.453 1 85.62 320 ASP B C 1
ATOM 5945 O O . ASP B 1 320 ? -11.523 3.518 -11.578 1 85.62 320 ASP B O 1
ATOM 5949 N N . LEU B 1 321 ? -12.297 1.942 -12.953 1 84.62 321 LEU B N 1
ATOM 5950 C CA . LEU B 1 321 ? -13.656 2.08 -12.453 1 84.62 321 LEU B CA 1
ATOM 5951 C C . LEU B 1 321 ? -13.742 1.666 -10.992 1 84.62 321 LEU B C 1
ATOM 5953 O O . LEU B 1 321 ? -14.359 2.361 -10.18 1 84.62 321 LEU B O 1
ATOM 5957 N N . ALA B 1 322 ? -13.109 0.598 -10.68 1 90.5 322 ALA B N 1
ATOM 5958 C CA . ALA B 1 322 ? -13.195 0.042 -9.328 1 90.5 322 ALA B CA 1
ATOM 5959 C C . ALA B 1 322 ? -12.547 0.972 -8.312 1 90.5 322 ALA B C 1
ATOM 5961 O O . ALA B 1 322 ? -12.961 1.023 -7.152 1 90.5 322 ALA B O 1
ATOM 5962 N N . PHE B 1 323 ? -11.547 1.718 -8.75 1 91 323 PHE B N 1
ATOM 5963 C CA . PHE B 1 323 ? -10.883 2.658 -7.855 1 91 323 PHE B CA 1
ATOM 5964 C C . PHE B 1 323 ? -11.883 3.68 -7.316 1 91 323 PHE B C 1
ATOM 5966 O O . PHE B 1 323 ? -11.758 4.129 -6.176 1 91 323 PHE B O 1
ATOM 5973 N N . GLN B 1 324 ? -12.82 3.951 -8.109 1 87 324 GLN B N 1
ATOM 5974 C CA . GLN B 1 324 ? -13.844 4.898 -7.684 1 87 324 GLN B CA 1
ATOM 5975 C C . GLN B 1 324 ? -14.734 4.301 -6.598 1 87 324 GLN B C 1
ATOM 5977 O O . GLN B 1 324 ? -15.352 5.027 -5.82 1 87 324 GLN B O 1
ATOM 5982 N N . TRP B 1 325 ? -14.789 2.967 -6.504 1 88.69 325 TRP B N 1
ATOM 5983 C CA . TRP B 1 325 ? -15.641 2.283 -5.539 1 88.69 325 TRP B CA 1
ATOM 5984 C C . TRP B 1 325 ? -14.914 2.084 -4.215 1 88.69 325 TRP B C 1
ATOM 5986 O O . TRP B 1 325 ? -15.508 1.637 -3.232 1 88.69 325 TRP B O 1
ATOM 5996 N N . LEU B 1 326 ? -13.648 2.445 -4.191 1 91.75 326 LEU B N 1
ATOM 5997 C CA . LEU B 1 326 ? -12.828 2.275 -2.994 1 91.75 326 LEU B CA 1
ATOM 5998 C C . LEU B 1 326 ? -13.078 3.402 -1.999 1 91.75 326 LEU B C 1
ATOM 6000 O O . LEU B 1 326 ? -13.094 4.578 -2.373 1 91.75 326 LEU B O 1
ATOM 6004 N N . LYS B 1 327 ? -13.25 3.074 -0.737 1 90.25 327 LYS B N 1
ATOM 6005 C CA . LYS B 1 327 ? -13.398 4.051 0.337 1 90.25 327 LYS B CA 1
ATOM 6006 C C . LYS B 1 327 ? -12.094 4.805 0.581 1 90.25 327 LYS B C 1
ATOM 6008 O O . LYS B 1 327 ? -11.016 4.305 0.259 1 90.25 327 LYS B O 1
ATOM 6013 N N . PRO B 1 328 ? -12.273 6.023 1.156 1 88 328 PRO B N 1
ATOM 6014 C CA . PRO B 1 328 ? -11.047 6.645 1.666 1 88 328 PRO B CA 1
ATOM 6015 C C . PRO B 1 328 ? -10.281 5.742 2.629 1 88 328 PRO B C 1
ATOM 6017 O O . PRO B 1 328 ? -10.891 5.027 3.428 1 88 328 PRO B O 1
ATOM 6020 N N . MET B 1 329 ? -8.945 5.723 2.438 1 90.25 329 MET B N 1
ATOM 6021 C CA . MET B 1 329 ? -8.023 4.93 3.252 1 90.25 329 MET B CA 1
ATOM 6022 C C . MET B 1 329 ? -8.141 3.447 2.916 1 90.25 329 MET B C 1
ATOM 6024 O O . MET B 1 329 ? -7.629 2.6 3.646 1 90.25 329 MET B O 1
ATOM 6028 N N . GLY B 1 330 ? -8.922 3.162 1.844 1 93.81 330 GLY B N 1
ATOM 6029 C CA . GLY B 1 330 ? -9.07 1.777 1.424 1 93.81 330 GLY B CA 1
ATOM 6030 C C . GLY B 1 330 ? -7.805 1.195 0.822 1 93.81 330 GLY B C 1
ATOM 6031 O O . GLY B 1 330 ? -6.828 1.915 0.6 1 93.81 330 GLY B O 1
ATOM 6032 N N . LYS B 1 331 ? -7.84 -0.124 0.611 1 96.88 331 LYS B N 1
ATOM 6033 C CA . LYS B 1 331 ? -6.719 -0.85 0.019 1 96.88 331 LYS B CA 1
ATOM 6034 C C . LYS B 1 331 ? -7.109 -1.461 -1.324 1 96.88 331 LYS B C 1
ATOM 6036 O O . LYS B 1 331 ? -8.18 -2.055 -1.455 1 96.88 331 LYS B O 1
ATOM 6041 N N . PHE B 1 332 ? -6.309 -1.228 -2.322 1 96.94 332 PHE B N 1
ATOM 6042 C CA . PHE B 1 332 ? -6.477 -1.812 -3.646 1 96.94 332 PHE B CA 1
ATOM 6043 C C . PHE B 1 332 ? -5.32 -2.746 -3.975 1 96.94 332 PHE B C 1
ATOM 6045 O O . PHE B 1 332 ? -4.172 -2.309 -4.082 1 96.94 332 PHE B O 1
ATOM 6052 N N . LEU B 1 333 ? -5.617 -4.012 -4.117 1 97.75 333 LEU B N 1
ATOM 6053 C CA . LEU B 1 333 ? -4.594 -5.016 -4.398 1 97.75 333 LEU B CA 1
ATOM 6054 C C . LEU B 1 333 ? -4.574 -5.375 -5.879 1 97.75 333 LEU B C 1
ATOM 6056 O O . LEU B 1 333 ? -5.555 -5.898 -6.406 1 97.75 333 LEU B O 1
ATOM 6060 N N . LEU B 1 334 ? -3.49 -5.012 -6.5 1 95 334 LEU B N 1
ATOM 6061 C CA . LEU B 1 334 ? -3.225 -5.445 -7.867 1 95 334 LEU B CA 1
ATOM 6062 C C . LEU B 1 334 ? -2.672 -6.867 -7.891 1 95 334 LEU B C 1
ATOM 6064 O O . LEU B 1 334 ? -1.537 -7.102 -7.473 1 95 334 LEU B O 1
ATOM 6068 N N . TYR B 1 335 ? -3.461 -7.777 -8.406 1 94.25 335 TYR B N 1
ATOM 6069 C CA . TYR B 1 335 ? -3.098 -9.188 -8.391 1 94.25 335 TYR B CA 1
ATOM 6070 C C . TYR B 1 335 ? -3.121 -9.773 -9.805 1 94.25 335 TYR B C 1
ATOM 6072 O O . TYR B 1 335 ? -2.316 -10.648 -10.133 1 94.25 335 TYR B O 1
ATOM 6080 N N . GLY B 1 336 ? -4.023 -9.273 -10.57 1 89.06 336 GLY B N 1
ATOM 6081 C CA . GLY B 1 336 ? -4.148 -9.766 -11.93 1 89.06 336 GLY B CA 1
ATOM 6082 C C . GLY B 1 336 ? -3.064 -9.25 -12.859 1 89.06 336 GLY B C 1
ATOM 6083 O O . GLY B 1 336 ? -2.67 -8.086 -12.766 1 89.06 336 GLY B O 1
ATOM 6084 N N . LEU B 1 337 ? -2.58 -10.086 -13.664 1 75.75 337 LEU B N 1
ATOM 6085 C CA . LEU B 1 337 ? -1.563 -9.711 -14.641 1 75.75 337 LEU B CA 1
ATOM 6086 C C . LEU B 1 337 ? -2.207 -9.156 -15.906 1 75.75 337 LEU B C 1
ATOM 6088 O O . LEU B 1 337 ? -2.98 -9.852 -16.562 1 75.75 337 LEU B O 1
ATOM 6092 N N . PRO B 1 338 ? -2.002 -7.828 -16.094 1 70.5 338 PRO B N 1
ATOM 6093 C CA . PRO B 1 338 ? -2.588 -7.273 -17.328 1 70.5 338 PRO B CA 1
ATOM 6094 C C . PRO B 1 338 ? -2.031 -7.922 -18.594 1 70.5 338 PRO B C 1
ATOM 6096 O O . PRO B 1 338 ? -0.886 -8.383 -18.594 1 70.5 338 PRO B O 1
ATOM 6099 N N . SER B 1 339 ? -3.131 -8.086 -19.484 1 60.91 339 SER B N 1
ATOM 6100 C CA . SER B 1 339 ? -2.711 -8.578 -20.797 1 60.91 339 SER B CA 1
ATOM 6101 C C . SER B 1 339 ? -2.115 -7.465 -21.641 1 60.91 339 SER B C 1
ATOM 6103 O O . SER B 1 339 ? -2.541 -6.312 -21.547 1 60.91 339 SER B O 1
ATOM 6105 N N . GLY B 1 340 ? -1.098 -7.656 -22.25 1 56.56 340 GLY B N 1
ATOM 6106 C CA . GLY B 1 340 ? -0.528 -6.746 -23.219 1 56.56 340 GLY B CA 1
ATOM 6107 C C . GLY B 1 340 ? 0.458 -5.762 -22.625 1 56.56 340 GLY B C 1
ATOM 6108 O O . GLY B 1 340 ? 0.623 -5.707 -21.406 1 56.56 340 GLY B O 1
ATOM 6109 N N . ALA B 1 341 ? 1.271 -5.172 -23.375 1 49.72 341 ALA B N 1
ATOM 6110 C CA . ALA B 1 341 ? 2.354 -4.25 -23.047 1 49.72 341 ALA B CA 1
ATOM 6111 C C . ALA B 1 341 ? 1.808 -2.869 -22.688 1 49.72 341 ALA B C 1
ATOM 6113 O O . ALA B 1 341 ? 2.576 -1.935 -22.453 1 49.72 341 ALA B O 1
ATOM 6114 N N . SER B 1 342 ? 0.51 -2.816 -22.609 1 51.91 342 SER B N 1
ATOM 6115 C CA . SER B 1 342 ? 0.094 -1.418 -22.578 1 51.91 342 SER B CA 1
ATOM 6116 C C . SER B 1 342 ? 0.353 -0.799 -21.203 1 51.91 342 SER B C 1
ATOM 6118 O O . SER B 1 342 ? -0.181 -1.266 -20.188 1 51.91 342 SER B O 1
ATOM 6120 N N . HIS B 1 343 ? 1.548 -0.179 -21.031 1 56.34 343 HIS B N 1
ATOM 6121 C CA . HIS B 1 343 ? 1.912 0.69 -19.906 1 56.34 343 HIS B CA 1
ATOM 6122 C C . HIS B 1 343 ? 1.066 1.959 -19.906 1 56.34 343 HIS B C 1
ATOM 6124 O O . HIS B 1 343 ? 1.475 2.979 -19.344 1 56.34 343 HIS B O 1
ATOM 6130 N N . SER B 1 344 ? -0.135 1.746 -20.594 1 58.25 344 SER B N 1
ATOM 6131 C CA . SER B 1 344 ? -0.834 3.006 -20.828 1 58.25 344 SER B CA 1
ATOM 6132 C C . SER B 1 344 ? -1.745 3.359 -19.656 1 58.25 344 SER B C 1
ATOM 6134 O O . SER B 1 344 ? -2.201 4.5 -19.547 1 58.25 344 SER B O 1
ATOM 6136 N N . ASN B 1 345 ? -1.833 2.363 -18.781 1 62.81 345 ASN B N 1
ATOM 6137 C CA . ASN B 1 345 ? -2.812 2.734 -17.766 1 62.81 345 ASN B CA 1
ATOM 6138 C C . ASN B 1 345 ? -2.137 3.26 -16.5 1 62.81 345 ASN B C 1
ATOM 6140 O O . ASN B 1 345 ? -1.316 2.568 -15.898 1 62.81 345 ASN B O 1
ATOM 6144 N N . LYS B 1 346 ? -2.461 4.469 -16.391 1 70.12 346 LYS B N 1
ATOM 6145 C CA . LYS B 1 346 ? -1.795 5.219 -15.328 1 70.12 346 LYS B CA 1
ATOM 6146 C C . LYS B 1 346 ? -2.809 5.797 -14.344 1 70.12 346 LYS B C 1
ATOM 6148 O O . LYS B 1 346 ? -3.92 6.164 -14.734 1 70.12 346 LYS B O 1
ATOM 6153 N N . TRP B 1 347 ? -2.578 5.516 -13.141 1 78.38 347 TRP B N 1
ATOM 6154 C CA . TRP B 1 347 ? -3.377 6.176 -12.117 1 78.38 347 TRP B CA 1
ATOM 6155 C C . TRP B 1 347 ? -2.723 7.477 -11.664 1 78.38 347 TRP B C 1
ATOM 6157 O O . TRP B 1 347 ? -1.495 7.559 -11.562 1 78.38 347 TRP B O 1
ATOM 6167 N N . CYS B 1 348 ? -3.613 8.383 -11.438 1 79.38 348 CYS B N 1
ATOM 6168 C CA . CYS B 1 348 ? -3.174 9.68 -10.938 1 79.38 348 CYS B CA 1
ATOM 6169 C C . CYS B 1 348 ? -2.734 9.578 -9.477 1 79.38 348 CYS B C 1
ATOM 6171 O O . CYS B 1 348 ? -3.486 9.102 -8.633 1 79.38 348 CYS B O 1
ATOM 6173 N N . LEU B 1 349 ? -1.531 10.031 -9.188 1 83.19 349 LEU B N 1
ATOM 6174 C CA . LEU B 1 349 ? -1.004 10.016 -7.828 1 83.19 349 LEU B CA 1
ATOM 6175 C C . LEU B 1 349 ? -1.854 10.891 -6.906 1 83.19 349 LEU B C 1
ATOM 6177 O O . LEU B 1 349 ? -2.027 10.57 -5.727 1 83.19 349 LEU B O 1
ATOM 6181 N N . ARG B 1 350 ? -2.383 11.891 -7.418 1 83.31 350 ARG B N 1
ATOM 6182 C CA . ARG B 1 350 ? -3.229 12.781 -6.637 1 83.31 350 ARG B CA 1
ATOM 6183 C C . ARG B 1 350 ? -4.469 12.055 -6.125 1 83.31 350 ARG B C 1
ATOM 6185 O O . ARG B 1 350 ? -4.891 12.266 -4.984 1 83.31 350 ARG B O 1
ATOM 6192 N N . ASP B 1 351 ? -5.031 11.227 -6.984 1 85.12 351 ASP B N 1
ATOM 6193 C CA . ASP B 1 351 ? -6.215 10.477 -6.578 1 85.12 351 ASP B CA 1
ATOM 6194 C C . ASP B 1 351 ? -5.891 9.516 -5.434 1 85.12 351 ASP B C 1
ATOM 6196 O O . ASP B 1 351 ? -6.691 9.352 -4.512 1 85.12 351 ASP B O 1
ATOM 6200 N N . ILE B 1 352 ? -4.723 8.898 -5.492 1 90 352 ILE B N 1
ATOM 6201 C CA . ILE B 1 352 ? -4.273 7.988 -4.441 1 90 352 ILE B CA 1
ATOM 6202 C C . ILE B 1 352 ? -4.082 8.758 -3.139 1 90 352 ILE B C 1
ATOM 6204 O O . ILE B 1 352 ? -4.5 8.305 -2.074 1 90 352 ILE B O 1
ATOM 6208 N N . LEU B 1 353 ? -3.488 9.914 -3.285 1 88.69 353 LEU B N 1
ATOM 6209 C CA . LEU B 1 353 ? -3.223 10.758 -2.125 1 88.69 353 LEU B CA 1
ATOM 6210 C C . LEU B 1 353 ? -4.523 11.266 -1.515 1 88.69 353 LEU B C 1
ATOM 6212 O O . LEU B 1 353 ? -4.715 11.195 -0.299 1 88.69 353 LEU B O 1
ATOM 6216 N N . ASP B 1 354 ? -5.453 11.758 -2.307 1 83.81 354 ASP B N 1
ATOM 6217 C CA . ASP B 1 354 ? -6.715 12.32 -1.834 1 83.81 354 ASP B CA 1
ATOM 6218 C C . ASP B 1 354 ? -7.543 11.273 -1.093 1 83.81 354 ASP B C 1
ATOM 6220 O O . ASP B 1 354 ? -8.18 11.586 -0.085 1 83.81 354 ASP B O 1
ATOM 6224 N N . LYS B 1 355 ? -7.48 10.086 -1.573 1 87.56 355 LYS B N 1
ATOM 6225 C CA . LYS B 1 355 ? -8.203 8.992 -0.928 1 87.56 355 LYS B CA 1
ATOM 6226 C C . LYS B 1 355 ? -7.383 8.398 0.214 1 87.56 355 LYS B C 1
ATOM 6228 O O . LYS B 1 355 ? -7.895 7.582 0.989 1 87.56 355 LYS B O 1
ATOM 6233 N N . GLU B 1 356 ? -6.137 8.844 0.243 1 92.81 356 GLU B N 1
ATOM 6234 C CA . GLU B 1 356 ? -5.188 8.219 1.156 1 92.81 356 GLU B CA 1
ATOM 6235 C C . GLU B 1 356 ? -5.238 6.699 1.048 1 92.81 356 GLU B C 1
ATOM 6237 O O . GLU B 1 356 ? -5.301 6 2.062 1 92.81 356 GLU B O 1
ATOM 6242 N N . ALA B 1 357 ? -5.32 6.262 -0.183 1 93.69 357 ALA B N 1
ATOM 6243 C CA . ALA B 1 357 ? -5.441 4.836 -0.482 1 93.69 357 ALA B CA 1
ATOM 6244 C C . ALA B 1 357 ? -4.094 4.133 -0.376 1 93.69 357 ALA B C 1
ATOM 6246 O O . ALA B 1 357 ? -3.043 4.781 -0.418 1 93.69 357 ALA B O 1
ATOM 6247 N N . THR B 1 358 ? -4.141 2.863 -0.153 1 96.5 358 THR B N 1
ATOM 6248 C CA . THR B 1 358 ? -2.98 1.985 -0.268 1 96.5 358 THR B CA 1
ATOM 6249 C C . THR B 1 358 ? -3.107 1.078 -1.489 1 96.5 358 THR B C 1
ATOM 6251 O O . THR B 1 358 ? -4.066 0.314 -1.604 1 96.5 358 THR B O 1
ATOM 6254 N N . ILE B 1 359 ? -2.195 1.212 -2.404 1 96.56 359 ILE B N 1
ATOM 6255 C CA . ILE B 1 359 ? -2.139 0.366 -3.59 1 96.56 359 ILE B CA 1
ATOM 6256 C C . ILE B 1 359 ? -1.007 -0.649 -3.445 1 96.56 359 ILE B C 1
ATOM 6258 O O . ILE B 1 359 ? 0.145 -0.275 -3.213 1 96.56 359 ILE B O 1
ATOM 6262 N N . CYS B 1 360 ? -1.369 -1.902 -3.615 1 96.06 360 CYS B N 1
ATOM 6263 C CA . CYS B 1 360 ? -0.387 -2.961 -3.412 1 96.06 360 CYS B CA 1
ATOM 6264 C C . CYS B 1 360 ? -0.333 -3.895 -4.613 1 96.06 360 CYS B C 1
ATOM 6266 O O . CYS B 1 360 ? -1.371 -4.344 -5.105 1 96.06 360 CYS B O 1
ATOM 6268 N N . GLY B 1 361 ? 0.859 -4.133 -5.047 1 94.38 361 GLY B N 1
ATOM 6269 C CA . GLY B 1 361 ? 1.052 -5.195 -6.023 1 94.38 361 GLY B CA 1
ATOM 6270 C C . GLY B 1 361 ? 1.537 -6.492 -5.41 1 94.38 361 GLY B C 1
ATOM 6271 O O . GLY B 1 361 ? 2.381 -6.48 -4.512 1 94.38 361 GLY B O 1
ATOM 6272 N N . SER B 1 362 ? 0.929 -7.594 -5.871 1 93.31 362 SER B N 1
ATOM 6273 C CA . SER B 1 362 ? 1.369 -8.891 -5.375 1 93.31 362 SER B CA 1
ATOM 6274 C C . SER B 1 362 ? 1.11 -9.992 -6.398 1 93.31 362 SER B C 1
ATOM 6276 O O . SER B 1 362 ? -0.042 -10.328 -6.676 1 93.31 362 SER B O 1
ATOM 6278 N N . ILE B 1 363 ? 2.225 -10.531 -6.848 1 86.94 363 ILE B N 1
ATOM 6279 C CA . ILE B 1 363 ? 2.049 -11.602 -7.824 1 86.94 363 ILE B CA 1
ATOM 6280 C C . ILE B 1 363 ? 2.93 -12.789 -7.453 1 86.94 363 ILE B C 1
ATOM 6282 O O . ILE B 1 363 ? 2.855 -13.844 -8.086 1 86.94 363 ILE B O 1
ATOM 6286 N N . SER B 1 364 ? 3.688 -12.641 -6.445 1 83.56 364 SER B N 1
ATOM 6287 C CA . SER B 1 364 ? 4.625 -13.695 -6.062 1 83.56 364 SER B CA 1
ATOM 6288 C C . SER B 1 364 ? 4.148 -14.438 -4.816 1 83.56 364 SER B C 1
ATOM 6290 O O . SER B 1 364 ? 3.229 -13.984 -4.133 1 83.56 364 SER B O 1
ATOM 6292 N N . HIS B 1 365 ? 4.699 -15.57 -4.672 1 87.75 365 HIS B N 1
ATOM 6293 C CA . HIS B 1 365 ? 4.477 -16.359 -3.467 1 87.75 365 HIS B CA 1
ATOM 6294 C C . HIS B 1 365 ? 5.711 -16.344 -2.566 1 87.75 365 HIS B C 1
ATOM 6296 O O . HIS B 1 365 ? 6.738 -15.766 -2.924 1 87.75 365 HIS B O 1
ATOM 6302 N N . SER B 1 366 ? 5.469 -16.797 -1.362 1 80.81 366 SER B N 1
ATOM 6303 C CA . SER B 1 366 ? 6.582 -17.016 -0.449 1 80.81 366 SER B CA 1
ATOM 6304 C C . SER B 1 366 ? 6.703 -18.5 -0.081 1 80.81 366 SER B C 1
ATOM 6306 O O . SER B 1 366 ? 5.707 -19.219 -0.047 1 80.81 366 SER B O 1
ATOM 6308 N N . ARG B 1 367 ? 7.945 -18.922 0.109 1 78.12 367 ARG B N 1
ATOM 6309 C CA . ARG B 1 367 ? 8.156 -20.312 0.504 1 78.12 367 ARG B CA 1
ATOM 6310 C C . ARG B 1 367 ? 7.414 -20.641 1.793 1 78.12 367 ARG B C 1
ATOM 6312 O O . ARG B 1 367 ? 6.828 -21.703 1.922 1 78.12 367 ARG B O 1
ATOM 6319 N N . GLY B 1 368 ? 7.449 -19.656 2.652 1 77.31 368 GLY B N 1
ATOM 6320 C CA . GLY B 1 368 ? 6.766 -19.844 3.922 1 77.31 368 GLY B CA 1
ATOM 6321 C C . GLY B 1 368 ? 5.262 -19.969 3.775 1 77.31 368 GLY B C 1
ATOM 6322 O O . GLY B 1 368 ? 4.598 -20.562 4.625 1 77.31 368 GLY B O 1
ATOM 6323 N N . GLY B 1 369 ? 4.797 -19.547 2.648 1 85.81 369 GLY B N 1
ATOM 6324 C CA . GLY B 1 369 ? 3.359 -19.578 2.438 1 85.81 369 GLY B CA 1
ATOM 6325 C C . GLY B 1 369 ? 2.867 -20.891 1.855 1 85.81 369 GLY B C 1
ATOM 6326 O O . GLY B 1 369 ? 1.665 -21.156 1.857 1 85.81 369 GLY B O 1
ATOM 6327 N N . PHE B 1 370 ? 3.732 -21.797 1.38 1 88.25 370 PHE B N 1
ATOM 6328 C CA . PHE B 1 370 ? 3.33 -23.031 0.702 1 88.25 370 PHE B CA 1
ATOM 6329 C C . PHE B 1 370 ? 2.676 -24 1.679 1 88.25 370 PHE B C 1
ATOM 6331 O O . PHE B 1 370 ? 1.722 -24.703 1.324 1 88.25 370 PHE B O 1
ATOM 6338 N N . ALA B 1 371 ? 3.238 -24.016 2.854 1 89.31 371 ALA B N 1
ATOM 6339 C CA . ALA B 1 371 ? 2.621 -24.906 3.838 1 89.31 371 ALA B CA 1
ATOM 6340 C C . ALA B 1 371 ? 1.162 -24.531 4.078 1 89.31 371 ALA B C 1
ATOM 6342 O O . ALA B 1 371 ? 0.281 -25.391 4.07 1 89.31 371 ALA B O 1
ATOM 6343 N N . GLU B 1 372 ? 0.983 -23.25 4.227 1 93.5 372 GLU B N 1
ATOM 6344 C CA . GLU B 1 372 ? -0.385 -22.766 4.398 1 93.5 372 GLU B CA 1
ATOM 6345 C C . GLU B 1 372 ? -1.221 -23.016 3.148 1 93.5 372 GLU B C 1
ATOM 6347 O O . GLU B 1 372 ? -2.408 -23.344 3.242 1 93.5 372 GLU B O 1
ATOM 6352 N N . ALA B 1 373 ? -0.63 -22.906 2.057 1 96.69 373 ALA B N 1
ATOM 6353 C CA . ALA B 1 373 ? -1.335 -23.125 0.796 1 96.69 373 ALA B CA 1
ATOM 6354 C C . ALA B 1 373 ? -1.788 -24.578 0.667 1 96.69 373 ALA B C 1
ATOM 6356 O O . ALA B 1 373 ? -2.904 -24.844 0.218 1 96.69 373 ALA B O 1
ATOM 6357 N N . VAL B 1 374 ? -0.941 -25.5 1.067 1 95.69 374 VAL B N 1
ATOM 6358 C CA . VAL B 1 374 ? -1.285 -26.922 1.022 1 95.69 374 VAL B CA 1
ATOM 6359 C C . VAL B 1 374 ? -2.467 -27.203 1.948 1 95.69 374 VAL B C 1
ATOM 6361 O O . VAL B 1 374 ? -3.422 -27.875 1.562 1 95.69 374 VAL B O 1
ATOM 6364 N N . HIS B 1 375 ? -2.396 -26.594 3.094 1 95.69 375 HIS B N 1
ATOM 6365 C CA . HIS B 1 375 ? -3.477 -26.766 4.059 1 95.69 375 HIS B CA 1
ATOM 6366 C C . HIS B 1 375 ? -4.785 -26.188 3.533 1 95.69 375 HIS B C 1
ATOM 6368 O O . HIS B 1 375 ? -5.832 -26.828 3.613 1 95.69 375 HIS B O 1
ATOM 6374 N N . ALA B 1 376 ? -4.703 -25.047 3.018 1 96.81 376 ALA B N 1
ATOM 6375 C CA . ALA B 1 376 ? -5.887 -24.406 2.457 1 96.81 376 ALA B CA 1
ATOM 6376 C C . ALA B 1 376 ? -6.453 -25.219 1.295 1 96.81 376 ALA B C 1
ATOM 6378 O O . ALA B 1 376 ? -7.668 -25.406 1.197 1 96.81 376 ALA B O 1
ATOM 6379 N N . ALA B 1 377 ? -5.57 -25.703 0.479 1 96.88 377 ALA B N 1
ATOM 6380 C CA . ALA B 1 377 ? -6 -26.484 -0.677 1 96.88 377 ALA B CA 1
ATOM 6381 C C . ALA B 1 377 ? -6.738 -27.75 -0.241 1 96.88 377 ALA B C 1
ATOM 6383 O O . ALA B 1 377 ? -7.715 -28.156 -0.874 1 96.88 377 ALA B O 1
ATOM 6384 N N . ARG B 1 378 ? -6.273 -28.328 0.779 1 95.56 378 ARG B N 1
ATOM 6385 C CA . ARG B 1 378 ? -6.934 -29.531 1.301 1 95.56 378 ARG B CA 1
ATOM 6386 C C . ARG B 1 378 ? -8.375 -29.234 1.698 1 95.56 378 ARG B C 1
ATOM 6388 O O . ARG B 1 378 ? -9.273 -30.016 1.42 1 95.56 378 ARG B O 1
ATOM 6395 N N . LYS B 1 379 ? -8.602 -28.094 2.277 1 96.19 379 LYS B N 1
ATOM 6396 C CA . LYS B 1 379 ? -9.945 -27.688 2.676 1 96.19 379 LYS B CA 1
ATOM 6397 C C . LYS B 1 379 ? -10.773 -27.25 1.466 1 96.19 379 LYS B C 1
ATOM 6399 O O . LYS B 1 379 ? -11.961 -27.562 1.382 1 96.19 379 LYS B O 1
ATOM 6404 N N . LEU B 1 380 ? -10.156 -26.656 0.548 1 96.31 380 LEU B N 1
ATOM 6405 C CA . LEU B 1 380 ? -10.836 -26.109 -0.621 1 96.31 380 LEU B CA 1
ATOM 6406 C C . LEU B 1 380 ? -11.172 -27.219 -1.62 1 96.31 380 LEU B C 1
ATOM 6408 O O . LEU B 1 380 ? -12.031 -27.047 -2.484 1 96.31 380 LEU B O 1
ATOM 6412 N N . SER B 1 381 ? -10.508 -28.328 -1.464 1 95.81 381 SER B N 1
ATOM 6413 C CA . SER B 1 381 ? -10.695 -29.406 -2.424 1 95.81 381 SER B CA 1
ATOM 6414 C C . SER B 1 381 ? -12.078 -30.047 -2.285 1 95.81 381 SER B C 1
ATOM 6416 O O . SER B 1 381 ? -12.453 -30.922 -3.07 1 95.81 381 SER B O 1
ATOM 6418 N N . LYS B 1 382 ? -12.875 -29.594 -1.309 1 94.88 382 LYS B N 1
ATOM 6419 C CA . LYS B 1 382 ? -14.273 -30 -1.217 1 94.88 382 LYS B CA 1
ATOM 6420 C C . LYS B 1 382 ? -15.086 -29.453 -2.389 1 94.88 382 LYS B C 1
ATOM 6422 O O . LYS B 1 382 ? -16.141 -29.984 -2.727 1 94.88 382 LYS B O 1
ATOM 6427 N N . TYR B 1 383 ? -14.664 -28.359 -2.975 1 94.94 383 TYR B N 1
ATOM 6428 C CA . TYR B 1 383 ? -15.312 -27.812 -4.164 1 94.94 383 TYR B CA 1
ATOM 6429 C C . TYR B 1 383 ? -14.852 -28.547 -5.418 1 94.94 383 TYR B C 1
ATOM 6431 O O . TYR B 1 383 ? -13.656 -28.703 -5.652 1 94.94 383 TYR B O 1
ATOM 6439 N N . SER B 1 384 ? -15.781 -29 -6.184 1 93.94 384 SER B N 1
ATOM 6440 C CA . SER B 1 384 ? -15.469 -29.797 -7.363 1 93.94 384 SER B CA 1
ATOM 6441 C C . SER B 1 384 ? -14.789 -28.953 -8.438 1 93.94 384 SER B C 1
ATOM 6443 O O . SER B 1 384 ? -15.008 -27.734 -8.516 1 93.94 384 SER B O 1
ATOM 6445 N N . LEU B 1 385 ? -14 -29.594 -9.258 1 94 385 LEU B N 1
ATOM 6446 C CA . LEU B 1 385 ? -13.375 -28.922 -10.398 1 94 385 LEU B CA 1
ATOM 6447 C C . LEU B 1 385 ? -14.438 -28.344 -11.328 1 94 385 LEU B C 1
ATOM 6449 O O . LEU B 1 385 ? -14.258 -27.234 -11.859 1 94 385 LEU B O 1
ATOM 6453 N N . GLU B 1 386 ? -15.492 -29.047 -11.461 1 90.62 386 GLU B N 1
ATOM 6454 C CA . GLU B 1 386 ? -16.594 -28.594 -12.305 1 90.62 386 GLU B CA 1
ATOM 6455 C C . GLU B 1 386 ? -17.188 -27.297 -11.789 1 90.62 386 GLU B C 1
ATOM 6457 O O . GLU B 1 386 ? -17.453 -26.375 -12.562 1 90.62 386 GLU B O 1
ATOM 6462 N N . SER B 1 387 ? -17.391 -27.234 -10.516 1 91.25 387 SER B N 1
ATOM 6463 C CA . SER B 1 387 ? -17.953 -26.031 -9.93 1 91.25 387 SER B CA 1
ATOM 6464 C C . SER B 1 387 ? -17.016 -24.828 -10.117 1 91.25 387 SER B C 1
ATOM 6466 O O . SER B 1 387 ? -17.469 -23.688 -10.148 1 91.25 387 SER B O 1
ATOM 6468 N N . LEU B 1 388 ? -15.742 -25.141 -10.32 1 93.19 388 LEU B N 1
ATOM 6469 C CA . LEU B 1 388 ? -14.75 -24.094 -10.508 1 93.19 388 LEU B CA 1
ATOM 6470 C C . LEU B 1 388 ? -14.555 -23.781 -11.984 1 93.19 388 LEU B C 1
ATOM 6472 O O . LEU B 1 388 ? -13.789 -22.875 -12.344 1 93.19 388 LEU B O 1
ATOM 6476 N N . GLY B 1 389 ? -15.258 -24.531 -12.836 1 91.44 389 GLY B N 1
ATOM 6477 C CA . GLY B 1 389 ? -15.109 -24.359 -14.273 1 91.44 389 GLY B CA 1
ATOM 6478 C C . GLY B 1 389 ? -13.789 -24.875 -14.805 1 91.44 389 GLY B C 1
ATOM 6479 O O . GLY B 1 389 ? -13.289 -24.391 -15.828 1 91.44 389 GLY B O 1
ATOM 6480 N N . VAL B 1 390 ? -13.164 -25.844 -14.094 1 94.62 390 VAL B N 1
ATOM 6481 C CA . VAL B 1 390 ? -11.867 -26.391 -14.469 1 94.62 390 VAL B CA 1
ATOM 6482 C C . VAL B 1 390 ? -12.07 -27.656 -15.312 1 94.62 390 VAL B C 1
ATOM 6484 O O . VAL B 1 390 ? -12.836 -28.547 -14.93 1 94.62 390 VAL B O 1
ATOM 6487 N N . ASN B 1 391 ? -11.406 -27.688 -16.453 1 95 391 ASN B N 1
ATOM 6488 C CA . ASN B 1 391 ? -11.492 -28.859 -17.328 1 95 391 ASN B CA 1
ATOM 6489 C C . ASN B 1 391 ? -10.195 -29.672 -17.297 1 95 391 ASN B C 1
ATOM 6491 O O . ASN B 1 391 ? -9.102 -29.094 -17.281 1 95 391 ASN B O 1
ATOM 6495 N N . LEU B 1 392 ? -10.383 -30.984 -17.312 1 96.31 392 LEU B N 1
ATOM 6496 C CA . LEU B 1 392 ? -9.266 -31.906 -17.422 1 96.31 392 LEU B CA 1
ATOM 6497 C C . LEU B 1 392 ? -9.086 -32.375 -18.859 1 96.31 392 LEU B C 1
ATOM 6499 O O . LEU B 1 392 ? -10.062 -32.688 -19.531 1 96.31 392 LEU B O 1
ATOM 6503 N N . TYR B 1 393 ? -7.895 -32.312 -19.328 1 96.81 393 TYR B N 1
ATOM 6504 C CA . TYR B 1 393 ? -7.523 -32.844 -20.641 1 96.81 393 TYR B CA 1
ATOM 6505 C C . TYR B 1 393 ? -6.305 -33.75 -20.531 1 96.81 393 TYR B C 1
ATOM 6507 O O . TYR B 1 393 ? -5.465 -33.562 -19.656 1 96.81 393 TYR B O 1
ATOM 6515 N N . SER B 1 394 ? -6.25 -34.719 -21.422 1 95.06 394 SER B N 1
ATOM 6516 C CA . SER B 1 394 ? -4.957 -35.375 -21.625 1 95.06 394 SER B CA 1
ATOM 6517 C C . SER B 1 394 ? -3.938 -34.406 -22.188 1 95.06 394 SER B C 1
ATOM 6519 O O . SER B 1 394 ? -4.285 -33.531 -23.016 1 95.06 394 SER B O 1
ATOM 6521 N N . ILE B 1 395 ? -2.746 -34.469 -21.75 1 94.5 395 ILE B N 1
ATOM 6522 C CA . ILE B 1 395 ? -1.715 -33.562 -22.219 1 94.5 395 ILE B CA 1
ATOM 6523 C C . ILE B 1 395 ? -1.59 -33.656 -23.734 1 94.5 395 ILE B C 1
ATOM 6525 O O . ILE B 1 395 ? -1.233 -32.688 -24.406 1 94.5 395 ILE B O 1
ATOM 6529 N N . SER B 1 396 ? -1.964 -34.844 -24.344 1 90.31 396 SER B N 1
ATOM 6530 C CA . SER B 1 396 ? -1.92 -35.031 -25.781 1 90.31 396 SER B CA 1
ATOM 6531 C C . SER B 1 396 ? -2.977 -34.188 -26.484 1 90.31 396 SER B C 1
ATOM 6533 O O . SER B 1 396 ? -2.887 -33.969 -27.703 1 90.31 396 SER B O 1
ATOM 6535 N N . ASP B 1 397 ? -3.982 -33.75 -25.781 1 93.75 397 ASP B N 1
ATOM 6536 C CA . ASP B 1 397 ? -5.059 -32.938 -26.328 1 93.75 397 ASP B CA 1
ATOM 6537 C C . ASP B 1 397 ? -4.832 -31.469 -26.031 1 93.75 397 ASP B C 1
ATOM 6539 O O . ASP B 1 397 ? -5.789 -30.703 -25.859 1 93.75 397 ASP B O 1
ATOM 6543 N N . TYR B 1 398 ? -3.525 -31.062 -25.891 1 93.75 398 TYR B N 1
ATOM 6544 C CA . TYR B 1 398 ? -3.18 -29.719 -25.438 1 93.75 398 TYR B CA 1
ATOM 6545 C C . TYR B 1 398 ? -3.752 -28.656 -26.375 1 93.75 398 TYR B C 1
ATOM 6547 O O . TYR B 1 398 ? -4.102 -27.562 -25.938 1 93.75 398 TYR B O 1
ATOM 6555 N N . GLN B 1 399 ? -3.943 -28.906 -27.688 1 92.31 399 GLN B N 1
ATOM 6556 C CA . GLN B 1 399 ? -4.449 -27.906 -28.641 1 92.31 399 GLN B CA 1
ATOM 6557 C C . GLN B 1 399 ? -5.898 -27.547 -28.328 1 92.31 399 GLN B C 1
ATOM 6559 O O . GLN B 1 399 ? -6.238 -26.359 -28.25 1 92.31 399 GLN B O 1
ATOM 6564 N N . ASN B 1 400 ? -6.691 -28.594 -28.172 1 93.75 400 ASN B N 1
ATOM 6565 C CA . ASN B 1 400 ? -8.078 -28.359 -27.781 1 93.75 400 ASN B CA 1
ATOM 6566 C C . ASN B 1 400 ? -8.164 -27.672 -26.422 1 93.75 400 ASN B C 1
ATOM 6568 O O . ASN B 1 400 ? -8.992 -26.766 -26.234 1 93.75 400 ASN B O 1
ATOM 6572 N N . ALA B 1 401 ? -7.332 -28.125 -25.562 1 94.38 401 ALA B N 1
ATOM 6573 C CA . ALA B 1 401 ? -7.316 -27.562 -24.219 1 94.38 401 ALA B CA 1
ATOM 6574 C C . ALA B 1 401 ? -7.012 -26.078 -24.234 1 94.38 401 ALA B C 1
ATOM 6576 O O . ALA B 1 401 ? -7.73 -25.281 -23.625 1 94.38 401 ALA B O 1
ATOM 6577 N N . LEU B 1 402 ? -5.977 -25.688 -24.953 1 91.56 402 LEU B N 1
ATOM 6578 C CA . LEU B 1 402 ? -5.574 -24.281 -25.031 1 91.56 402 LEU B CA 1
ATOM 6579 C C . LEU B 1 402 ? -6.621 -23.453 -25.766 1 91.56 402 LEU B C 1
ATOM 6581 O O . LEU B 1 402 ? -6.855 -22.297 -25.422 1 91.56 402 LEU B O 1
ATOM 6585 N N . SER B 1 403 ? -7.273 -24.031 -26.766 1 89.38 403 SER B N 1
ATOM 6586 C CA . SER B 1 403 ? -8.352 -23.359 -27.484 1 89.38 403 SER B CA 1
ATOM 6587 C C . SER B 1 403 ? -9.539 -23.078 -26.562 1 89.38 403 SER B C 1
ATOM 6589 O O . SER B 1 403 ? -10.109 -21.984 -26.594 1 89.38 403 SER B O 1
ATOM 6591 N N . ASP B 1 404 ? -9.906 -24.062 -25.75 1 89.25 404 ASP B N 1
ATOM 6592 C CA . ASP B 1 404 ? -11.016 -23.906 -24.812 1 89.25 404 ASP B CA 1
ATOM 6593 C C . ASP B 1 404 ? -10.711 -22.812 -23.781 1 89.25 404 ASP B C 1
ATOM 6595 O O . ASP B 1 404 ? -11.594 -22.031 -23.422 1 89.25 404 ASP B O 1
ATOM 6599 N N . LEU B 1 405 ? -9.5 -22.797 -23.344 1 88.94 405 LEU B N 1
ATOM 6600 C CA . LEU B 1 405 ? -9.109 -21.781 -22.375 1 88.94 405 LEU B CA 1
ATOM 6601 C C . LEU B 1 405 ? -9.156 -20.391 -23 1 88.94 405 LEU B C 1
ATOM 6603 O O . LEU B 1 405 ? -9.695 -19.453 -22.406 1 88.94 405 LEU B O 1
ATOM 6607 N N . LYS B 1 406 ? -8.711 -20.25 -24.188 1 82.62 406 LYS B N 1
ATOM 6608 C CA . LYS B 1 406 ? -8.695 -18.984 -24.891 1 82.62 406 LYS B CA 1
ATOM 6609 C C . LYS B 1 406 ? -10.109 -18.5 -25.188 1 82.62 406 LYS B C 1
ATOM 6611 O O . LYS B 1 406 ? -10.375 -17.297 -25.156 1 82.62 406 LYS B O 1
ATOM 6616 N N . SER B 1 407 ? -11 -19.391 -25.453 1 82.81 407 SER B N 1
ATOM 6617 C CA . SER B 1 407 ? -12.367 -19.047 -25.812 1 82.81 407 SER B CA 1
ATOM 6618 C C . SER B 1 407 ? -13.203 -18.734 -24.578 1 82.81 407 SER B C 1
ATOM 6620 O O . SER B 1 407 ? -14.328 -18.25 -24.688 1 82.81 407 SER B O 1
ATOM 6622 N N . GLY B 1 408 ? -12.656 -19.078 -23.453 1 82.44 408 GLY B N 1
ATOM 6623 C CA . GLY B 1 408 ? -13.383 -18.828 -22.234 1 82.44 408 GLY B CA 1
ATOM 6624 C C . GLY B 1 408 ? -14.367 -19.922 -21.875 1 82.44 408 GLY B C 1
ATOM 6625 O O . GLY B 1 408 ? -15.242 -19.734 -21.031 1 82.44 408 GLY B O 1
ATOM 6626 N N . ARG B 1 409 ? -14.281 -21.047 -22.5 1 85.88 409 ARG B N 1
ATOM 6627 C CA . ARG B 1 409 ? -15.172 -22.172 -22.234 1 85.88 409 ARG B CA 1
ATOM 6628 C C . ARG B 1 409 ? -14.891 -22.766 -20.859 1 85.88 409 ARG B C 1
ATOM 6630 O O . ARG B 1 409 ? -15.75 -23.453 -20.281 1 85.88 409 ARG B O 1
ATOM 6637 N N . CYS B 1 410 ? -13.703 -22.609 -20.406 1 90.19 410 CYS B N 1
ATOM 6638 C CA . CYS B 1 410 ? -13.336 -23.031 -19.062 1 90.19 410 CYS B CA 1
ATOM 6639 C C . CYS B 1 410 ? -12.477 -21.969 -18.375 1 90.19 410 CYS B C 1
ATOM 6641 O O . CYS B 1 410 ? -11.922 -21.094 -19.047 1 90.19 410 CYS B O 1
ATOM 6643 N N . THR B 1 411 ? -12.469 -22.016 -17.062 1 90.94 411 THR B N 1
ATOM 6644 C CA . THR B 1 411 ? -11.703 -21.047 -16.297 1 90.94 411 THR B CA 1
ATOM 6645 C C . THR B 1 411 ? -10.242 -21.453 -16.203 1 90.94 411 THR B C 1
ATOM 6647 O O . THR B 1 411 ? -9.359 -20.609 -16 1 90.94 411 THR B O 1
ATOM 6650 N N . LYS B 1 412 ? -10.039 -22.75 -16.328 1 94.38 412 LYS B N 1
ATOM 6651 C CA . LYS B 1 412 ? -8.695 -23.312 -16.203 1 94.38 412 LYS B CA 1
ATOM 6652 C C . LYS B 1 412 ? -8.625 -24.703 -16.828 1 94.38 412 LYS B C 1
ATOM 6654 O O . LYS B 1 412 ? -9.617 -25.422 -16.859 1 94.38 412 LYS B O 1
ATOM 6659 N N . VAL B 1 413 ? -7.449 -24.984 -17.312 1 96.56 413 VAL B N 1
ATOM 6660 C CA . VAL B 1 413 ? -7.168 -26.312 -17.859 1 96.56 413 VAL B CA 1
ATOM 6661 C C . VAL B 1 413 ? -6.102 -27 -17 1 96.56 413 VAL B C 1
ATOM 6663 O O . VAL B 1 413 ? -5.121 -26.375 -16.594 1 96.56 413 VAL B O 1
ATOM 6666 N N . ILE B 1 414 ? -6.328 -28.281 -16.734 1 97.81 414 ILE B N 1
ATOM 6667 C CA . ILE B 1 414 ? -5.336 -29.156 -16.109 1 97.81 414 ILE B CA 1
ATOM 6668 C C . ILE B 1 414 ? -5.074 -30.375 -16.984 1 97.81 414 ILE B C 1
ATOM 6670 O O . ILE B 1 414 ? -6.012 -31.031 -17.453 1 97.81 414 ILE B O 1
ATOM 6674 N N . PHE B 1 415 ? -3.812 -30.609 -17.234 1 97.75 415 PHE B N 1
ATOM 6675 C CA . PHE B 1 415 ? -3.412 -31.781 -18.016 1 97.75 415 PHE B CA 1
ATOM 6676 C C . PHE B 1 415 ? -3.236 -33 -17.125 1 97.75 415 PHE B C 1
ATOM 6678 O O . PHE B 1 415 ? -2.615 -32.906 -16.062 1 97.75 415 PHE B O 1
ATOM 6685 N N . THR B 1 416 ? -3.785 -34.094 -17.547 1 97.06 416 THR B N 1
ATOM 6686 C CA . THR B 1 416 ? -3.361 -35.406 -17.047 1 97.06 416 THR B CA 1
ATOM 6687 C C . THR B 1 416 ? -2.189 -35.938 -17.859 1 97.06 416 THR B C 1
ATOM 6689 O O . THR B 1 416 ? -2.252 -35.969 -19.094 1 97.06 416 THR B O 1
ATOM 6692 N N . VAL B 1 417 ? -1.065 -36.25 -17.156 1 93.38 417 VAL B N 1
ATOM 6693 C CA . VAL B 1 417 ? 0.14 -36.688 -17.859 1 93.38 417 VAL B CA 1
ATOM 6694 C C . VAL B 1 417 ? 0.31 -38.188 -17.688 1 93.38 417 VAL B C 1
ATOM 6696 O O . VAL B 1 417 ? 0.261 -38.719 -16.578 1 93.38 417 VAL B O 1
ATOM 6699 N N . GLN B 1 418 ? -0.34 -39.031 -18.469 1 69.38 418 GLN B N 1
ATOM 6700 C CA . GLN B 1 418 ? -0.405 -40.469 -18.375 1 69.38 418 GLN B CA 1
ATOM 6701 C C . GLN B 1 418 ? 0.992 -41.094 -18.312 1 69.38 418 GLN B C 1
ATOM 6703 O O . GLN B 1 418 ? 1.943 -40.531 -18.859 1 69.38 418 GLN B O 1
ATOM 6708 N N . ASP B 1 419 ? 1.174 -42.031 -17.484 1 56.12 419 ASP B N 1
ATOM 6709 C CA . ASP B 1 419 ? 2.338 -42.938 -17.391 1 56.12 419 ASP B CA 1
ATOM 6710 C C . ASP B 1 419 ? 2.674 -43.531 -18.75 1 56.12 419 ASP B C 1
ATOM 6712 O O . ASP B 1 419 ? 1.785 -44 -19.469 1 56.12 419 ASP B O 1
ATOM 6716 N N . PRO B 1 420 ? 3.859 -43.156 -19.391 1 45.97 420 PRO B N 1
ATOM 6717 C CA . PRO B 1 420 ? 4.27 -43.781 -20.641 1 45.97 420 PRO B CA 1
ATOM 6718 C C . PRO B 1 420 ? 3.957 -45.25 -20.703 1 45.97 420 PRO B C 1
ATOM 6720 O O . PRO B 1 420 ? 3.973 -45.875 -21.781 1 45.97 420 PRO B O 1
ATOM 6723 N N . SER B 1 421 ? 4.102 -45.938 -19.656 1 42.56 421 SER B N 1
ATOM 6724 C CA . SER B 1 421 ? 3.973 -47.375 -19.875 1 42.56 421 SER B CA 1
ATOM 6725 C C . SER B 1 421 ? 2.689 -47.719 -20.625 1 42.56 421 SER B C 1
ATOM 6727 O O . SER B 1 421 ? 2.492 -48.844 -21.062 1 42.56 421 SER B O 1
ATOM 6729 N N . ARG B 1 422 ? 1.665 -46.812 -20.672 1 42.28 422 ARG B N 1
ATOM 6730 C CA . ARG B 1 422 ? 0.532 -47.031 -21.562 1 42.28 422 ARG B CA 1
ATOM 6731 C C . ARG B 1 422 ? 0.729 -46.312 -22.891 1 42.28 422 ARG B C 1
ATOM 6733 O O . ARG B 1 422 ? 0.827 -45.094 -22.938 1 42.28 422 ARG B O 1
ATOM 6740 N N . ARG B 1 423 ? 1.257 -46.812 -24.031 1 38.31 423 ARG B N 1
ATOM 6741 C CA . ARG B 1 423 ? 1.976 -46.562 -25.266 1 38.31 423 ARG B CA 1
ATOM 6742 C C . ARG B 1 423 ? 1.175 -45.625 -26.172 1 38.31 423 ARG B C 1
ATOM 6744 O O . ARG B 1 423 ? 1.731 -45 -27.078 1 38.31 423 ARG B O 1
ATOM 6751 N N . SER B 1 424 ? -0.152 -45.5 -26.641 1 32.56 424 SER B N 1
ATOM 6752 C CA . SER B 1 424 ? -0.212 -45.219 -28.062 1 32.56 424 SER B CA 1
ATOM 6753 C C . SER B 1 424 ? -0.027 -43.719 -28.328 1 32.56 424 SER B C 1
ATOM 6755 O O . SER B 1 424 ? -0.947 -42.938 -28.125 1 32.56 424 SER B O 1
ATOM 6757 N N . PHE B 1 425 ? 0.985 -43 -27.984 1 31.95 425 PHE B N 1
ATOM 6758 C CA . PHE B 1 425 ? 1.169 -41.594 -28.328 1 31.95 425 PHE B CA 1
ATOM 6759 C C . PHE B 1 425 ? 0.975 -41.375 -29.828 1 31.95 425 PHE B C 1
ATOM 6761 O O . PHE B 1 425 ? 1.196 -40.281 -30.328 1 31.95 425 PHE B O 1
ATOM 6768 N N . LEU B 1 426 ? 1.284 -42.438 -30.734 1 31.89 426 LEU B N 1
ATOM 6769 C CA . LEU B 1 426 ? 1.954 -42.156 -32 1 31.89 426 LEU B CA 1
ATOM 6770 C C . LEU B 1 426 ? 1.046 -41.375 -32.938 1 31.89 426 LEU B C 1
ATOM 6772 O O . LEU B 1 426 ? 1.451 -41.031 -34.062 1 31.89 426 LEU B O 1
ATOM 6776 N N . SER B 1 427 ? -0.216 -41.562 -33.156 1 29.52 427 SER B N 1
ATOM 6777 C CA . SER B 1 427 ? -0.486 -41.25 -34.562 1 29.52 427 SER B CA 1
ATOM 6778 C C . SER B 1 427 ? -0.422 -39.75 -34.812 1 29.52 427 SER B C 1
ATOM 6780 O O . SER B 1 427 ? -1.002 -38.969 -34.062 1 29.52 427 SER B O 1
ATOM 6782 N N . SER B 1 428 ? 0.647 -39.156 -35.469 1 30.17 428 SER B N 1
ATOM 6783 C CA . SER B 1 428 ? 0.997 -37.844 -35.938 1 30.17 428 SER B CA 1
ATOM 6784 C C . SER B 1 428 ? -0.202 -37.156 -36.594 1 30.17 428 SER B C 1
ATOM 6786 O O . SER B 1 428 ? -0.56 -37.469 -37.719 1 30.17 428 SER B O 1
ATOM 6788 N N . PRO B 1 429 ? -1.39 -37 -36.156 1 30.81 429 PRO B N 1
ATOM 6789 C CA . PRO B 1 429 ? -2.162 -36.312 -37.188 1 30.81 429 PRO B CA 1
ATOM 6790 C C . PRO B 1 429 ? -1.555 -34.969 -37.594 1 30.81 429 PRO B C 1
ATOM 6792 O O . PRO B 1 429 ? -0.754 -34.406 -36.875 1 30.81 429 PRO B O 1
ATOM 6795 N N . SER B 1 430 ? -1.691 -34.5 -38.875 1 29.91 430 SER B N 1
ATOM 6796 C CA . SER B 1 430 ? -1.327 -33.25 -39.562 1 29.91 430 SER B CA 1
ATOM 6797 C C . SER B 1 430 ? -1.636 -32.031 -38.688 1 29.91 430 SER B C 1
ATOM 6799 O O . SER B 1 430 ? -2.727 -31.938 -38.125 1 29.91 430 SER B O 1
ATOM 6801 N N . SER B 1 431 ? -0.683 -31.375 -38.125 1 31.08 431 SER B N 1
ATOM 6802 C CA . SER B 1 431 ? -0.627 -30.219 -37.25 1 31.08 431 SER B CA 1
ATOM 6803 C C . SER B 1 431 ? -1.454 -29.062 -37.781 1 31.08 431 SER B C 1
ATOM 6805 O O . SER B 1 431 ? -1.144 -28.516 -38.875 1 31.08 431 SER B O 1
ATOM 6807 N N . PRO B 1 432 ? -2.738 -29.031 -37.625 1 29.44 432 PRO B N 1
ATOM 6808 C CA . PRO B 1 432 ? -3.285 -27.797 -38.188 1 29.44 432 PRO B CA 1
ATOM 6809 C C . PRO B 1 432 ? -2.572 -26.547 -37.719 1 29.44 432 PRO B C 1
ATOM 6811 O O . PRO B 1 432 ? -2.062 -26.516 -36.594 1 29.44 432 PRO B O 1
ATOM 6814 N N . ILE B 1 433 ? -1.986 -25.719 -38.562 1 28.81 433 ILE B N 1
ATOM 6815 C CA . ILE B 1 433 ? -1.41 -24.391 -38.375 1 28.81 433 ILE B CA 1
ATOM 6816 C C . ILE B 1 433 ? -2.387 -23.516 -37.594 1 28.81 433 ILE B C 1
ATOM 6818 O O . ILE B 1 433 ? -3.523 -23.312 -38.031 1 28.81 433 ILE B O 1
ATOM 6822 N N . LEU B 1 434 ? -2.295 -23.594 -36.344 1 30.88 434 LEU B N 1
ATOM 6823 C CA . LEU B 1 434 ? -3.086 -22.625 -35.594 1 30.88 434 LEU B CA 1
ATOM 6824 C C . LEU B 1 434 ? -2.906 -21.219 -36.188 1 30.88 434 LEU B C 1
ATOM 6826 O O . LEU B 1 434 ? -1.805 -20.844 -36.594 1 30.88 434 LEU B O 1
ATOM 6830 N N . SER B 1 435 ? -3.9 -20.609 -36.75 1 27.67 435 SER B N 1
ATOM 6831 C CA . SER B 1 435 ? -3.857 -19.234 -37.25 1 27.67 435 SER B CA 1
ATOM 6832 C C . SER B 1 435 ? -3.156 -18.312 -36.25 1 27.67 435 SER B C 1
ATOM 6834 O O . SER B 1 435 ? -3.279 -18.5 -35.031 1 27.67 435 SER B O 1
ATOM 6836 N N . PRO B 1 436 ? -2.096 -17.594 -36.719 1 28.19 436 PRO B N 1
ATOM 6837 C CA . PRO B 1 436 ? -1.36 -16.625 -35.906 1 28.19 436 PRO B CA 1
ATOM 6838 C C . PRO B 1 436 ? -2.281 -15.688 -35.125 1 28.19 436 PRO B C 1
ATOM 6840 O O . PRO B 1 436 ? -3.285 -15.219 -35.688 1 28.19 436 PRO B O 1
ATOM 6843 N N . PHE B 1 437 ? -2.467 -15.984 -34 1 29.2 437 PHE B N 1
ATOM 6844 C CA . PHE B 1 437 ? -3.145 -14.953 -33.219 1 29.2 437 PHE B CA 1
ATOM 6845 C C . PHE B 1 437 ? -2.496 -13.594 -33.438 1 29.2 437 PHE B C 1
ATOM 6847 O O . PHE B 1 437 ? -1.277 -13.5 -33.594 1 29.2 437 PHE B O 1
ATOM 6854 N N . ASP B 1 438 ? -3.166 -12.695 -34.062 1 28.62 438 ASP B N 1
ATOM 6855 C CA . ASP B 1 438 ? -2.68 -11.32 -34.219 1 28.62 438 ASP B CA 1
ATOM 6856 C C . ASP B 1 438 ? -2.105 -10.812 -32.906 1 28.62 438 ASP B C 1
ATOM 6858 O O . ASP B 1 438 ? -2.84 -10.633 -31.922 1 28.62 438 ASP B O 1
ATOM 6862 N N . ALA B 1 439 ? -0.89 -11.164 -32.719 1 28.45 439 ALA B N 1
ATOM 6863 C CA . ALA B 1 439 ? -0.192 -10.68 -31.531 1 28.45 439 ALA B CA 1
ATOM 6864 C C . ALA B 1 439 ? -0.249 -9.156 -31.438 1 28.45 439 ALA B C 1
ATOM 6866 O O . ALA B 1 439 ? 0.08 -8.461 -32.406 1 28.45 439 ALA B O 1
ATOM 6867 N N . PRO B 1 440 ? -1.074 -8.609 -30.734 1 26.67 440 PRO B N 1
ATOM 6868 C CA . PRO B 1 440 ? -0.932 -7.152 -30.688 1 26.67 440 PRO B CA 1
ATOM 6869 C C . PRO B 1 440 ? 0.505 -6.711 -30.422 1 26.67 440 PRO B C 1
ATOM 6871 O O . PRO B 1 440 ? 1.272 -7.43 -29.781 1 26.67 440 PRO B O 1
ATOM 6874 N N . LYS B 1 441 ? 1.124 -5.906 -31.328 1 27.97 441 LYS B N 1
ATOM 6875 C CA . LYS B 1 441 ? 2.461 -5.32 -31.344 1 27.97 441 LYS B CA 1
ATOM 6876 C C . LYS B 1 441 ? 2.826 -4.719 -30 1 27.97 441 LYS B C 1
ATOM 6878 O O . LYS B 1 441 ? 2.195 -3.758 -29.547 1 27.97 441 LYS B O 1
ATOM 6883 N N . PHE B 1 442 ? 3.254 -5.582 -29.125 1 25.66 442 PHE B N 1
ATOM 6884 C CA . PHE B 1 442 ? 3.77 -5.074 -27.859 1 25.66 442 PHE B CA 1
ATOM 6885 C C . PHE B 1 442 ? 5.07 -4.309 -28.078 1 25.66 442 PHE B C 1
ATOM 6887 O O . PHE B 1 442 ? 5.996 -4.812 -28.719 1 25.66 442 PHE B O 1
ATOM 6894 N N . ARG B 1 443 ? 5.07 -3.074 -28.266 1 25.05 443 ARG B N 1
ATOM 6895 C CA . ARG B 1 443 ? 6.324 -2.328 -28.25 1 25.05 443 ARG B CA 1
ATOM 6896 C C . ARG B 1 443 ? 7.09 -2.58 -26.953 1 25.05 443 ARG B C 1
ATOM 6898 O O . ARG B 1 443 ? 6.559 -2.359 -25.859 1 25.05 443 ARG B O 1
ATOM 6905 N N . VAL B 1 444 ? 7.961 -3.525 -26.938 1 24.69 444 VAL B N 1
ATOM 6906 C CA . VAL B 1 444 ? 8.898 -3.773 -25.859 1 24.69 444 VAL B CA 1
ATOM 6907 C C . VAL B 1 444 ? 9.625 -2.48 -25.5 1 24.69 444 VAL B C 1
ATOM 6909 O O . VAL B 1 444 ? 10.242 -1.849 -26.359 1 24.69 444 VAL B O 1
ATOM 6912 N N . PRO B 1 445 ? 9.133 -1.812 -24.547 1 26.27 445 PRO B N 1
ATOM 6913 C CA . PRO B 1 445 ? 10.039 -0.712 -24.203 1 26.27 445 PRO B CA 1
ATOM 6914 C C . PRO B 1 445 ? 11.492 -1.166 -24.062 1 26.27 445 PRO B C 1
ATOM 6916 O O . PRO B 1 445 ? 11.75 -2.326 -23.734 1 26.27 445 PRO B O 1
ATOM 6919 N N . HIS B 1 446 ? 12.367 -0.656 -24.922 1 23.36 446 HIS B N 1
ATOM 6920 C CA . HIS B 1 446 ? 13.82 -0.775 -24.906 1 23.36 446 HIS B CA 1
ATOM 6921 C C . HIS B 1 446 ? 14.359 -0.728 -23.484 1 23.36 446 HIS B C 1
ATOM 6923 O O . HIS B 1 446 ? 14.188 0.271 -22.781 1 23.36 446 HIS B O 1
ATOM 6929 N N . LEU B 1 447 ? 14.07 -1.7 -22.734 1 21.48 447 LEU B N 1
ATOM 6930 C CA . LEU B 1 447 ? 14.875 -1.767 -21.516 1 21.48 447 LEU B CA 1
ATOM 6931 C C . LEU B 1 447 ? 16.344 -1.494 -21.828 1 21.48 447 LEU B C 1
ATOM 6933 O O . LEU B 1 447 ? 16.875 -1.959 -22.844 1 21.48 447 LEU B O 1
ATOM 6937 N N . TYR B 1 448 ? 16.938 -0.355 -21.344 1 22.95 448 TYR B N 1
ATOM 6938 C CA . TYR B 1 448 ? 18.344 -0.019 -21.391 1 22.95 448 TYR B CA 1
ATOM 6939 C C . TYR B 1 448 ? 19.203 -1.235 -21.078 1 22.95 448 TYR B C 1
ATOM 6941 O O . TYR B 1 448 ? 19.109 -1.806 -19.984 1 22.95 448 TYR B O 1
ATOM 6949 N N . LEU B 1 449 ? 19.312 -2.197 -21.938 1 19.39 449 LEU B N 1
ATOM 6950 C CA . LEU B 1 449 ? 20.578 -2.936 -21.828 1 19.39 449 LEU B CA 1
ATOM 6951 C C . LEU B 1 449 ? 21.766 -1.998 -21.938 1 19.39 449 LEU B C 1
ATOM 6953 O O . LEU B 1 449 ? 21.859 -1.213 -22.891 1 19.39 449 LEU B O 1
#

Organism: Galdieria sulphuraria (NCBI:txid130081)

Secondary structure (DSSP, 8-state):
-----------------------------------------------------THHHHHHHHHGGGG--------HHHHHHHHH-EEEEEEEETTEEEEEEE--PPP-TTEEEEEEEEEE--HHHHHHHHT--TT--SB---SEEEEEEEEE-TT--S--TT-EEEE-SEE--TTTTT-TTS-GGGSEEBTTTB--SSBSEEEEEGGGEEE--TTS-HHHHTTHHHHHHHHHHHHHT----TT--EEEE-SSHHHHHHHHHHHHTT--EEEE---GGGHHHHHHHT-EEE-HHHHHH-SSSSS--EEEEEE-S--HHHHHHHHHHEEEEEEEEE-S--SSS-TT-EEEHHHHHHTT-EEEE-----HHHHHHHHHHHHHHTTS-TTTTTEEEEEGGGHHHHHHHHHHTS-SEEEEE---TTS---------------------------/-----------------------------------------------------THHHHHHHHHGGGG--------HHHHHHHHT-EEEEEEEETTEEEEEEE--PPP-TTEEEEEEEEEE--HHHHHHHTT--TT--SB---SEEEEEEEEE-TT--S--TT-EEEE-SEE--TTTTT-TTS-GGGSEEBTTTB--SSBSEEEEEGGGEEE--TTS-HHHHTTHHHHHHHHHHHHHT----TT--EEEE-SSHHHHHHHHHHHHTT--EEEE---GGGHHHHHHHT-EEE-HHHHHH-SSSSS--EEEEEE-S--HHHHHHHHHHEEEEEEEEE-S--SSS-TT-EEEHHHHHHHT-EEEE-----HHHHHHHHHHHHHHTTS-TTTTTEEEEEGGGHHHHHHHHHHTS-SEEEEE---TTS---------------------------

InterPro domains:
  IPR011032 GroES-like superfamily [SSF50129] (87-252)
  IPR013154 Alcohol dehydrogenase-like, N-terminal [PF08240] (108-213)
  IPR036291 NAD(P)-binding domain superfamily [SSF51735] (221-376)
  IPR050129 Zinc-containing alcohol dehydrogenase [PTHR43401] (91-416)

Nearest PDB structures (foldseek):
  6ie0-assembly2_D  TM=8.535E-01  e=6.870E-24  Bacillus subtilis subsp. subtilis str. 168
  3s2e-assembly2_C  TM=8.509E-01  e=9.102E-22  Cupriavidus pinatubonensis JMP134
  6c49-assembly1_A  TM=8.547E-01  e=1.086E-21  Acinetobacter baumannii
  7bu3-assembly1_B  TM=8.376E-01  e=1.130E-18  Escherichia coli
  3uog-assembly1_A  TM=7.883E-01  e=1.348E-18  Sinorhizobium meliloti 1021

Foldseek 3Di:
DDDDPDDPDDDDDDDDDDDDDDPPDPPPPDDPPDDPDDDPPPPPPPPPPDPPDPVCVVVVLVVVPPVPPPPDQDDPVVVVVLQVFKFAWWAAAQLDTDTGTDRDDAAEQQKWKWQWFKFWQDPVLVCVNRCVPVVFHGAGATQQTWGFTCHHHNNQDSDDHGFIKIFQQWDDDPPPPSPPPDDPQVIRGDRGNHHHRRIRMDMDGSLGIGGADPPQDRQLSSCLQLLLLLLALVVVPDDDDLPFAEEEADAALSSLSNQLLVVVVVHAYEYEDHPPLLVLLCVVSVHHYDYPVCLVVVVDDDLLAGQEYEYQALDLVVVVSVLSSYAQQHEYEDAHNHDALCPPRDDDPVSCVVSVYHYYYTHHGDSVSSVVSSVSSVVVSVDDCVSRQEDEDASLCVVVQSVCCVVSNGRIYMHGDDDCVVDDSDDPDDPPSDPSDPPPPRPPPPPPD/DCPDPDDDDPPPDPDDDDDDDPPPPPPPPPCPPDDPDDPPPPPPVPPPPDPPDPVVVVVVLVVVVPVDPPPDQDDPVLVVVLQVFKFAWWAAAQLDTDTGTDRDDAAEQQKWKWQWFKFWQDPVLVCVNRCVPVVFHGAGATQQTWGFTCHHHNNQDSDDHGFIKIFQQWDDDPPPPQPPPDDPQVIRGDRGNHHHRRIRMDMDGSLGIGGADPPQDRQLSSCLQLLLLLLALVVVPDDDDLPFAEEEADAALSSLSNQLLVVVVVHAYEYEPHPPLLVQLCVLSVHHYDYPVCLVVVVDDDLLAGQEYEYQALDLVVVVSVLSSHAQQHEYEDAHNHDALCPPRDDDPVSCVVSVYHYYYTHHGDSVSSVVSSVSSVVVSVDDCVSRQEDEDASLCVVVQSVCCVVSNGRIYMHGDDDCVVPDSDDPDDPPSDPSDPSPPRPPPPPPD

Radius of gyration: 35.1 Å; Cα contacts (8 Å, |Δi|>4): 1562; chains: 2; bounding box: 119×104×102 Å